Protein AF-A0A397APR7-F1 (afdb_monomer)

Sequence (1269 aa):
LCAHLLQVKLNDAHEVLSQTFARVLHTTTRVWPLVKPYLESTKSFFVQLASLSTSRQRRAATTAKLFLQVKPIECKVLWNWTPFFALCNSTDHVTQQNAKIAASILLHMDNSTRNAFLTPQAGTTHASSSTDSQHLALPASWSHVMSVAKSLPPTLCNVCGIVVPFKATSGAAGPTYPPLIETTSTTHALRSLAIALSVERAILVTGTDGCGKTALIRDLARRTGHTNLVELHLDDQMDSKTLVGSYVCTDIPGEFSWQPGALTQAVTEGRWVVIEDIDRASMDVLAALLPLLTTNELMVRGQAITASPGFQLLATSRKSMAAMPKGFPTSLWHHIHLTPLSMDEIQLVLVEGYPQLSAAVVSQMLETFRVVSQESSRGIRQSYGRQFSLRDMLKWCRRLQTLLGTIEAQHFLTQERRESIVREAWDVFCMGIRDPVQRVEAAVAVANLWQVPSEVVEHQLVNHRPVFTSHHKEVQVGRVHLSTMFTHQSATTGHQIPFVLTGHSLRLMEQLAATVATHEPTLLVGETGCGKTTLIQYLASALGQTLVVQNLNVQSDSADLLGGYKPVDMYQLARPLYMDFVALFGATFPSSSNAGFLQVIQKAFDAKSFKKMSQGMLKAVKMADATTKKQKTSTTTTTTAHQWTAFQSDLSRFIRQHQQVESSFAFAFVEGQLVQAMKAGHWILLDEINLASADTLERLSSVLEGEHSGLSLTEKGDVDLLKPHPNFRVFAAMNPPTDVGKKDLPPSLRNRFTQIYVDECVCPRDLTLIVNHQWKEIANAPIADTVEYSLRTLSRSLLMTKTMLQKGYSVQRALYESFSMGFATQLDASSRVLMVKSIRKTFAPNLKQKELDHPPPKPRKVDDEFELISSYWVPQGTLEPFDQAIADPVTNLKKFVLTPSVELNLRHVARSVVIGKYPLLLQGPTSAGKTSLILYVAARLGQKCVRINNHEHTDIQEYLGSYVSDKDGKLTFQEGRVLVQAVRLGWWIILDELNLAPSEVLEALNRLLDDNRELFIPETQTTIQPHPRFMLFATQNPPGLYGGRKVLSRAFRNRFIELQVDEVPPKELQQILQERSALPPSYCSLLITIMLDLQRIRAQSSVFAGKAGFITTRDLLRWAQRQPTTKQKVAEEGYFLLAERLRKDEDKLVVQQVLEKHCGATIDLVWGTPEHFAQVQTKLSATDGKGNSSGLSSISITSSLRRLFALVGRCLQHQEPVLLVGDTGAGKTTVCQLYSLLFDQSLHILNCHQHTETADFLGSLRPVRGKDA

Mean predicted aligned error: 16.81 Å

Solvent-accessible surface area (backbone atoms only — not comparable to full-atom values): 73214 Å² total; per-residue (Å²): 108,72,71,56,61,72,68,59,89,58,97,85,39,66,69,60,51,49,36,51,48,26,55,48,37,69,77,39,64,69,52,46,82,69,49,49,61,55,59,70,76,42,82,65,79,50,73,58,56,89,84,50,55,71,74,54,48,37,49,49,20,48,29,47,28,40,37,41,73,69,41,47,73,66,56,58,72,72,50,78,58,75,59,50,61,61,39,51,73,43,91,51,65,70,27,15,51,30,25,43,53,29,49,34,63,73,67,66,48,52,73,69,58,34,51,64,68,66,57,74,86,81,90,79,95,72,90,76,83,83,81,82,74,72,82,78,78,77,78,93,68,79,74,72,67,70,75,60,72,85,73,64,54,90,55,46,29,76,46,87,88,43,82,40,77,24,51,78,68,92,70,77,92,44,71,83,71,78,82,73,72,87,39,76,68,52,44,52,49,50,36,53,50,50,54,44,57,58,67,78,50,38,36,34,42,30,31,62,89,78,56,46,70,69,59,54,51,51,37,50,27,57,68,30,36,48,45,68,62,42,78,43,79,54,36,64,84,49,56,41,46,56,38,51,28,48,74,40,74,38,64,43,91,94,45,68,43,80,44,58,5,41,52,42,49,31,33,65,71,15,32,40,38,38,33,41,40,56,69,41,45,26,71,61,34,54,58,61,47,43,46,42,66,76,70,43,23,40,78,53,96,90,41,75,45,65,50,26,89,71,45,45,53,35,34,32,31,66,63,62,81,87,66,47,67,91,86,66,73,66,84,60,43,49,78,44,80,48,72,70,78,50,74,70,49,49,50,50,48,49,44,71,72,38,71,46,50,30,67,69,58,52,54,54,51,49,52,54,50,49,60,73,67,38,78,90,44,50,69,62,38,63,48,44,68,63,84,90,50,67,66,60,54,53,49,46,53,50,44,45,51,76,75,67,48,75,47,68,81,87,61,82,82,50,70,70,57,45,52,52,54,47,54,52,46,32,56,67,74,25,35,34,29,71,49,68,66,62,25,49,55,50,37,39,58,56,27,54,78,66,72,40,63,57,69,60,51,53,39,58,78,73,70,41,64,52,56,76,48,83,51,80,59,37,35,35,33,51,92,38,78,42,76,36,62,66,57,99,79,72,86,82,75,75,77,77,73,94,71,74,87,29,43,67,55,34,47,52,47,28,55,52,44,47,34,64,72,62,70,48,38,36,30,40,36,27,67,84,73,60,44,70,70,60,51,53,51,50,53,30,56,71,34,56,46,57,72,47,79,47,75,45,38,68,81,47,48,48,45,62,43,59,24,37,78,40,76,37,49,57,68,67,65,46,47,59,56,50,50,53,45,52,53,53,44,53,74,74,42,68,55,84,83,46,45,71,60,53,51,53,41,47,53,23,55,77,67,69,35,61,73,62,29,52,55,51,53,53,52,50,53,55,51,52,57,56,51,53,74,72,57,88,84,55,83,71,55,57,58,56,50,53,50,51,54,50,50,51,52,53,52,52,51,51,52,52,38,62,70,70,42,90,60,75,57,40,47,43,76,46,75,8,62,53,49,54,28,28,69,72,27,27,31,38,34,36,33,40,52,40,42,31,44,68,68,44,54,54,68,46,47,44,59,51,72,40,85,76,36,34,46,61,44,48,89,78,38,40,72,64,59,47,65,49,31,94,67,38,44,52,39,34,30,30,61,63,55,86,41,77,91,42,46,76,69,59,67,78,59,57,66,52,37,49,39,39,44,48,67,73,87,75,53,68,73,42,48,50,50,50,49,46,68,78,33,81,86,60,86,86,83,87,84,74,85,84,70,101,67,61,66,52,49,52,53,48,24,51,52,42,21,54,52,35,44,77,63,64,45,54,70,46,57,22,45,39,55,21,46,43,57,54,64,28,33,78,42,57,76,71,58,21,55,54,46,48,51,50,46,35,60,74,52,30,75,85,66,53,75,68,64,67,56,51,58,65,78,80,81,89,84,62,101,64,61,68,45,80,51,91,44,42,75,37,72,50,45,89,46,79,60,45,63,46,61,51,54,38,92,87,74,69,34,32,82,39,73,87,38,76,70,54,46,55,52,46,48,54,50,46,55,44,56,60,61,38,71,71,33,39,32,39,36,27,63,87,77,52,46,69,71,56,54,54,52,49,53,26,35,41,36,6,35,59,68,47,78,47,80,45,35,72,83,52,55,56,46,70,43,59,24,50,77,40,64,44,99,86,67,47,75,39,78,43,63,5,82,54,51,49,49,22,30,64,74,22,28,32,39,36,36,32,40,55,42,32,37,37,68,67,49,58,55,68,44,47,47,45,59,40,94,80,32,30,44,73,39,83,86,79,72,44,75,43,64,55,30,84,67,27,43,49,36,36,34,35,62,63,57,82,62,45,87,86,44,48,79,76,34,64,67,65,54,70,50,38,48,49,38,68,43,64,77,74,53,71,73,52,47,33,52,45,45,29,48,59,40,74,47,58,68,69,58,36,50,49,55,51,51,51,50,54,52,54,47,51,57,48,75,73,45,89,87,57,97,51,85,54,86,74,63,44,67,62,53,53,51,52,57,42,63,68,57,59,90,43,55,55,46,42,36,48,55,46,40,65,66,43,28,71,72,49,89,50,68,70,60,27,50,54,48,47,55,53,36,28,68,76,45,74,37,84,83,75,89,75,55,63,64,73,64,64,55,48,53,51,53,56,54,54,75,70,58,78,78,64,68,92,56,57,73,61,78,78,61,80,89,44,74,69,53,36,42,52,43,42,54,52,49,54,32,57,75,69,70,49,91,83,84,90,84,78,68,90,86,73,46,70,70,54,48,56,44,53,50,23,61,73,71,74,45,91,79,86,87,82,86,83,57,96,83,62,52,71,42,78,77,75,60,64,94,68,79,79,75,71,76,82,131

InterPro domains:
  IPR003593 AAA+ ATPase domain [SM00382] (199-338)
  IPR003593 AAA+ ATPase domain [SM00382] (518-762)
  IPR003593 AAA+ ATPase domain [SM00382] (916-1062)
  IPR011704 ATPase, dynein-related, AAA domain [PF07728] (203-317)
  IPR011704 ATPase, dynein-related, AAA domain [PF07728] (522-567)
  IPR011704 ATPase, dynein-related, AAA domain [PF07728] (666-753)
  IPR011704 ATPase, dynein-related, AAA domain [PF07728] (919-1056)
  IPR011704 ATPase, dynein-related, AAA domain [PF07728] (1217-1263)
  IPR017871 ABC transporter-like, conserved site [PS00211] (613-627)
  IPR025662 Sigma-54 interaction domain, ATP-binding site 1 [PS00675] (1218-1231)
  IPR027417 P-loop containing nucleoside triphosphate hydrolase [G3DSA:3.40.50.300] (185-349)
  IPR027417 P-loop containing nucleoside triphosphate hydrolase [G3DSA:3.40.50.300] (505-763)
  IPR027417 P-loop containing nucleoside triphosphate hydrolase [G3DSA:3.40.50.300] (903-1074)
  IPR027417 P-loop containing nucleoside triphosphate hydrolase [G3DSA:3.40.50.300] (1192-1269)
  IPR027417 P-loop containing nucleoside triphosphate hydrolase [SSF52540] (187-432)
  IPR027417 P-loop containing nucleoside triphosphate hydrolase [SSF52540] (509-805)
  IPR027417 P-loop containing nucleoside triphosphate hydrolase [SSF52540] (893-1147)
  IPR027417 P-loop containing nucleoside triphosphate hydrolase [SSF52540] (1201-1268)
  IPR040848 Midasin, AAA lid domain 7 [PF17867] (345-452)
  IPR040848 Midasin, AAA lid domain 7 [PF17867] (1068-1160)

Foldseek 3Di:
DLQVLVVDPDPPCPLVNLLVVLVVCLVPVLCVLVVVVVLQVDDDPLPPLVPDDPVSLLSVLNSLLSCCVRPVPSVLPSDDCPSLLVQCVDPDPSSNLSSLNSVCSNVVPDPVRSVVSNDDDDDDDDDDDPPPPDPPDDPPDPPPLVVVQPDGPCQWFDQLNAIAGADAPPDDDFFPDDAADDDPQLSVLSVLVRVVRSVQFAAEEEEAPQQCRVVSVCNSCNRRNQRLEFEAEAALPDALCLAQWDFDQPLAPPDTDTFGFLNNVCQQSQHEYEYEACLRHHPRNLVQCVCCLPPCWGQDPNDTHHGDPNYYHYYYHNDDPVSRDPPRPPVSHDYDYRYHDDLVRLLVRLCVVQVLDASVNSVLLSVLLVVLQDPVCVVQCVQLVFHDHSVLVVLLSLLCCLQVNGDDHPDDQDLVNLVVSLVSVLLQRQQSGQDVVSSLVSSLVSCVSSVHDSVSSCCLSPPDAADWDQDQAWTDQRSAIDGAPDDPPPPPPDPPDLDFRFSQLSSVLSSVRSCLSRQAAAEEEEAPPLCPVVSVVNSCVSRVFAEDEDEDALPDALCQAFWAWFWAFLLVLVVVLLVLLVVLCVVQDPCVVCVVLNVQLVVCSVVVVVVSNLVSSVVVLVVLVVVLVVDPDDPVSVVSPVSSVVSVVSSVSSVSNVVNCPFRTGIDTDGHPNLVCQVVLGEYEYEAVQNYDLRSCVQCLQVLQGQARFRAPSNVSGSDGHHGDNNYHHYYYHYPQPWPNGDDHDNSNVNSHRYGYRYHDPDPVSVVSVVCSLCVPDPDQDDDDDDDDGPLLVVQLSLQLVLVVVQPDDNLLSNLLSNLLSPLQPDDPVVSVVVSVVSCVRRPVPDDPVNNQDAGPDRPDDPFDWDDQRRATATAADADADQQQQQDPVPRFRNDHDDPLLSVVSVSVRSVLSSLQAAAEEEEAPPLCQVVSVVNVCNRRRAAEDEDEAALPDDLCLQANDFDQDPVRHTDTDGNPPNVVCQARLGEYEYEAPQRYDPSNLVQCPCCLDPVNWRQRPNNRDIGHGDSNHYYYYYHYDPPQDPNGHDDIPSSVSSHSYGYRYHDDLVRLLVNLCSHQVDDSVLSNLLSVLVVVLLVVVVVDPPDRHSQLQHDSVLSSVLSNLPQPALLSSLQSQLLSGLVVDPDVVVSVVSNVSSCVSSVDHNDPPQDDVVVVVLLLVLLVVDDQDDLSHPLVVDDDDPQNSNVLSSVVSCVVSVHDDDDDDDPPSCPVVSVSSVCSVVVHDDDDDDDDPPDDPCNVPNDDDDPPDDDD

Nearest PDB structures (foldseek):
  6or5-assembly1_A  TM=7.874E-01  e=8.584E-44  Schizosaccharomyces pombe
  6i26-assembly1_A  TM=6.709E-01  e=2.741E-45  Saccharomyces cerevisiae
  6hyp-assembly1_A  TM=6.550E-01  e=5.520E-44  Saccharomyces cerevisiae
  5jcs-assembly1_s  TM=6.528E-01  e=7.056E-41  Saccharomyces cerevisiae S288C
  6l1q-assembly1_C  TM=8.504E-01  e=4.687E-12  Acidithiobacillus ferrooxidans ATCC 23270

Radius of gyration: 41.72 Å; Cα contacts (8 Å, |Δi|>4): 1709; chains: 1; bounding box: 103×88×118 Å

Organism: Aphanomyces astaci (NCBI:txid112090)

Secondary structure (DSSP, 8-state):
-HHHHTT---TT-HHHHHHHHHHHHHH-GGGHHHHHHHHHHSPPGGGGGGGS-HHHHHHHHHHHHHHHHH-HHHHHHHS--GGGGGGGG-SSHHHHHHHHHHHHHHTT--HHHHHHHHPPSS--------------PPPS-TTSSGGGGGS--TTEEEETTEEEE----SSS----PPPPP--HHHHHHHHHHHHHHTTT--EEEEE-TTS-HHHHHHHHHHHHT----EEEE--TT--HHHHHEEEEEPSSTT-EEEEE-HHHHHHHHT-EEEEE-GGG--HHHHHHHHHHHHHSEEEETTEEEEPPTT-EEEEEESS-GGGSPTT--GGGSEEEEEPPPPHHHHHHHHHHH-TTS-HHHHHHHHHHHHHHHSGGGHHHHHHHTS---HHHHHHHHHHHHHHH----TTS---HHHHHHHHHHHHHHHTTT-SSHHHHHHHHHHHHHHTT--HHHHHIIIII----EEE-SSEEEETTEEEE----TT-TT----------HHHHHHHHHHHHHHHTT--EEEEE-TTSSHHHHHHHHHHHHTPPEEEEE--TT--HHHHTEEEEEEEHHHHHHHHHHHHHHHHHHHS-TTTSHHHHHHHHHHHHTT-HHHHHHHHHHHHHHHHHHHTT--S-HHHHHHHHHHHHHHHHHHHHHHHHHH-SSSEEEEEEEPHHHHHHHHT-EEEEETGGGS-HHHHHGGGTTTS-TTPPEE-GGGT--SEEPPPTT-EEEEEE--TTSTTPPPPPHHHHTTSEEEEE-----HHHHHHHHHHHTTT-------------HHHHHHHHHHHHHHHHTT--HHHHHHHHHHHHHTTTS-HHHHHHHHHHHHHHH-TT--HHHHHSPPPPP-S-SS-EEEETTEEEE--SSPP--TTSBPTTT--BSS---HHHHHHHHHHHHHHHH-SS-EEEE--TTSSHHHHHHHHHHHTT--EEEEE--TT--HHHHHEEEEE-TTS-EEEEE-TTHHHHHHHT-EEEEETGGGS-HHHHHHTHHHHSTT--EEETTTTEEEPPPTT-EEEEEE--SSSSTTPPPPPHHHHTTSEEEE-PPPPHHHHHHHHHHHH---HHHHHHHHHHHHHHHHHHHH-TTSSSS-SS--HHHHHHHHHT---SHHHHHHHHHHHHGGG-SSHHHHHHHHHHHHHHH--------S-HHHHHHHHHHHTT--S-STTTTGGG----HHHHHHHHHHHHHHHTTPPP---S-TTSSHHHHHHHHHHHTT---------TT--HHHHH-----------

Structure (mmCIF, N/CA/C/O backbone):
data_AF-A0A397APR7-F1
#
_entry.id   AF-A0A397APR7-F1
#
loop_
_atom_site.group_PDB
_atom_site.id
_atom_site.type_symbol
_atom_site.label_atom_id
_atom_site.label_alt_id
_atom_site.label_comp_id
_atom_site.label_asym_id
_atom_site.label_entity_id
_atom_site.label_seq_id
_atom_site.pdbx_PDB_ins_code
_atom_site.Cartn_x
_atom_site.Cartn_y
_atom_site.Cartn_z
_atom_site.occupancy
_atom_site.B_iso_or_equiv
_atom_site.auth_seq_id
_atom_site.auth_comp_id
_atom_site.auth_asym_id
_atom_site.auth_atom_id
_atom_site.pdbx_PDB_model_num
ATOM 1 N N . LEU A 1 1 ? -32.323 13.764 48.751 1.00 50.16 1 LEU A N 1
ATOM 2 C CA . LEU A 1 1 ? -33.576 14.420 49.199 1.00 50.16 1 LEU A CA 1
ATOM 3 C C . LEU A 1 1 ? -34.657 14.411 48.110 1.00 50.16 1 LEU A C 1
ATOM 5 O O . LEU A 1 1 ? -35.641 13.714 48.297 1.00 50.16 1 LEU A O 1
ATOM 9 N N . CYS A 1 2 ? -34.466 15.047 46.944 1.00 53.31 2 CYS A N 1
ATOM 10 C CA . CYS A 1 2 ? -35.450 15.018 45.836 1.00 53.31 2 CYS A CA 1
ATOM 11 C C . CYS A 1 2 ? -35.793 13.604 45.331 1.00 53.31 2 CYS A C 1
ATOM 13 O O . CYS A 1 2 ? -36.955 13.293 45.112 1.00 53.31 2 CYS A O 1
ATOM 15 N N . ALA A 1 3 ? -34.794 12.723 45.242 1.00 52.22 3 ALA A N 1
ATOM 16 C CA . ALA A 1 3 ? -34.976 11.307 44.917 1.00 52.22 3 ALA A CA 1
ATOM 17 C C . ALA A 1 3 ? -35.900 10.555 45.897 1.00 52.22 3 ALA A C 1
ATOM 19 O O . ALA A 1 3 ? -36.645 9.673 45.490 1.00 52.22 3 ALA A O 1
ATOM 20 N N . HIS A 1 4 ? -35.865 10.925 47.181 1.00 56.72 4 HIS A N 1
ATOM 21 C CA . HIS A 1 4 ? -36.716 10.340 48.217 1.00 56.72 4 HIS A CA 1
ATOM 22 C C . HIS A 1 4 ? -38.142 10.901 48.135 1.00 56.72 4 HIS A C 1
ATOM 24 O O . HIS A 1 4 ? -39.101 10.148 48.237 1.00 56.72 4 HIS A O 1
ATOM 30 N N . LEU A 1 5 ? -38.285 12.203 47.841 1.00 56.94 5 LEU A N 1
ATOM 31 C CA . LEU A 1 5 ? -39.583 12.849 47.597 1.00 56.94 5 LEU A CA 1
ATOM 32 C C . LEU A 1 5 ? -40.344 12.221 46.414 1.00 56.94 5 LEU A C 1
ATOM 34 O O . LEU A 1 5 ? -41.563 12.114 46.478 1.00 56.94 5 LEU A O 1
ATOM 38 N N . LEU A 1 6 ? -39.641 11.751 45.375 1.00 55.78 6 LEU A N 1
ATOM 39 C CA . LEU A 1 6 ? -40.236 11.048 44.225 1.00 55.78 6 LEU A CA 1
ATOM 40 C C . LEU A 1 6 ? -40.785 9.647 44.561 1.00 55.78 6 LEU A C 1
ATOM 42 O O . LEU A 1 6 ? -41.605 9.126 43.810 1.00 55.78 6 LEU A O 1
ATOM 46 N N . GLN A 1 7 ? -40.350 9.026 45.664 1.00 53.09 7 GLN A N 1
ATOM 47 C CA . GLN A 1 7 ? -40.799 7.689 46.083 1.00 53.09 7 GLN A CA 1
ATOM 48 C C . GLN A 1 7 ? -42.040 7.723 46.991 1.00 53.09 7 GLN A C 1
ATOM 50 O O . GLN A 1 7 ? -42.678 6.688 47.198 1.00 53.09 7 GLN A O 1
ATOM 55 N N . VAL A 1 8 ? -42.406 8.887 47.539 1.00 55.66 8 VAL A N 1
ATOM 56 C CA . VAL A 1 8 ? -43.542 9.006 48.462 1.00 55.66 8 VAL A CA 1
ATOM 57 C C . VAL A 1 8 ? -44.854 9.050 47.668 1.00 55.66 8 VAL A C 1
ATOM 59 O O . VAL A 1 8 ? -45.137 10.021 46.968 1.00 55.66 8 VAL A O 1
ATOM 62 N N . LYS A 1 9 ? -45.693 8.012 47.791 1.00 47.56 9 LYS A N 1
ATOM 63 C CA . LYS A 1 9 ? -47.070 8.028 47.268 1.00 47.56 9 LYS A CA 1
ATOM 64 C C . LYS A 1 9 ? -47.924 8.970 48.121 1.00 47.56 9 LYS A C 1
ATOM 66 O O . LYS A 1 9 ? -48.388 8.589 49.190 1.00 47.56 9 LYS A O 1
ATOM 71 N N . LEU A 1 10 ? -48.118 10.203 47.661 1.00 54.47 10 LEU A N 1
ATOM 72 C CA . LEU A 1 10 ? -48.997 11.178 48.308 1.00 54.47 10 LEU A CA 1
ATOM 73 C C . LEU A 1 10 ? -50.273 11.342 47.480 1.00 54.47 10 LEU A C 1
ATOM 75 O O . LEU A 1 10 ? -50.231 11.899 46.386 1.00 54.47 10 LEU A O 1
ATOM 79 N N . ASN A 1 11 ? -51.407 10.890 48.016 1.00 47.78 11 ASN A N 1
ATOM 80 C CA . ASN A 1 11 ? -52.688 10.849 47.296 1.00 47.78 11 ASN A CA 1
ATOM 81 C C . ASN A 1 11 ? -53.342 12.229 47.053 1.00 47.78 11 ASN A C 1
ATOM 83 O O . ASN A 1 11 ? -54.338 12.289 46.347 1.00 47.78 11 ASN A O 1
ATOM 87 N N . ASP A 1 12 ? -52.777 13.331 47.565 1.00 51.47 12 ASP A N 1
ATOM 88 C CA . ASP A 1 12 ? -53.325 14.695 47.402 1.00 51.47 12 ASP A CA 1
ATOM 89 C C . ASP A 1 12 ? -52.244 15.804 47.322 1.00 51.47 12 ASP A C 1
ATOM 91 O O . ASP A 1 12 ? -52.528 16.993 47.476 1.00 51.47 12 ASP A O 1
ATOM 95 N N . ALA A 1 13 ? -50.972 15.442 47.095 1.00 60.38 13 ALA A N 1
ATOM 96 C CA . ALA A 1 13 ? -49.838 16.373 47.215 1.00 60.38 13 ALA A CA 1
ATOM 97 C C . ALA A 1 13 ? -49.069 16.641 45.911 1.00 60.38 13 ALA A C 1
ATOM 99 O O . ALA A 1 13 ? -47.979 17.206 45.975 1.00 60.38 13 ALA A O 1
ATOM 100 N N . HIS A 1 14 ? -49.609 16.282 44.738 1.00 68.50 14 HIS A N 1
ATOM 101 C CA . HIS A 1 14 ? -48.954 16.553 43.444 1.00 68.50 14 HIS A CA 1
ATOM 102 C C . HIS A 1 14 ? -48.645 18.049 43.252 1.00 68.50 14 HIS A C 1
ATOM 104 O O . HIS A 1 14 ? -47.532 18.407 42.870 1.00 68.50 14 HIS A O 1
ATOM 110 N N . GLU A 1 15 ? -49.575 18.933 43.634 1.00 69.00 15 GLU A N 1
ATOM 111 C CA . GLU A 1 15 ? -49.386 20.393 43.594 1.00 69.00 15 GLU A CA 1
ATOM 112 C C . GLU A 1 15 ? -48.273 20.866 44.544 1.00 69.00 15 GLU A C 1
ATOM 114 O O . GLU A 1 15 ? -47.450 21.704 44.182 1.00 69.00 15 GLU A O 1
ATOM 119 N N . VAL A 1 16 ? -48.231 20.319 45.765 1.00 70.88 16 VAL A N 1
ATOM 120 C CA . VAL A 1 16 ? -47.239 20.687 46.790 1.00 70.88 16 VAL A CA 1
ATOM 121 C C . VAL A 1 16 ? -45.854 20.198 46.387 1.00 70.88 16 VAL A C 1
ATOM 123 O O . VAL A 1 16 ? -44.883 20.940 46.489 1.00 70.88 16 VAL A O 1
ATOM 126 N N . LEU A 1 17 ? -45.765 18.972 45.877 1.00 74.19 17 LEU A N 1
ATOM 127 C CA . LEU A 1 17 ? -44.532 18.391 45.368 1.00 74.19 17 LEU A CA 1
ATOM 128 C C . LEU A 1 17 ? -44.015 19.185 44.159 1.00 74.19 17 LEU A C 1
ATOM 130 O O . LEU A 1 17 ? -42.839 19.538 44.120 1.00 74.19 17 LEU A O 1
ATOM 134 N N . SER A 1 18 ? -44.903 19.551 43.229 1.00 75.38 18 SER A N 1
ATOM 135 C CA . SER A 1 18 ? -44.583 20.395 42.070 1.00 75.38 18 SER A CA 1
ATOM 136 C C . SER A 1 18 ? -44.110 21.789 42.488 1.00 75.38 18 SER A C 1
ATOM 138 O O . SER A 1 18 ? -43.132 22.293 41.942 1.00 75.38 18 SER A O 1
ATOM 140 N N . GLN A 1 19 ? -44.736 22.399 43.499 1.00 76.38 19 GLN A N 1
ATOM 141 C CA . GLN A 1 19 ? -44.311 23.687 44.051 1.00 76.38 19 GLN A CA 1
ATOM 142 C C . GLN A 1 19 ? -42.942 23.593 44.741 1.00 76.38 19 GLN A C 1
ATOM 144 O O . GLN A 1 19 ? -42.093 24.469 44.559 1.00 76.38 19 GLN A O 1
ATOM 149 N N . THR A 1 20 ? -42.708 22.536 45.521 1.00 77.44 20 THR A N 1
ATOM 150 C CA . THR A 1 20 ? -41.411 22.283 46.158 1.00 77.44 20 THR A CA 1
ATOM 151 C C . THR A 1 20 ? -40.333 22.057 45.104 1.00 77.44 20 THR A C 1
ATOM 153 O O . THR A 1 20 ? -39.261 22.647 45.212 1.00 77.44 20 THR A O 1
ATOM 156 N N . PHE A 1 21 ? -40.618 21.302 44.040 1.00 77.19 21 PHE A N 1
ATOM 157 C CA . PHE A 1 21 ? -39.699 21.170 42.915 1.00 77.19 21 PHE A CA 1
ATOM 158 C C . PHE A 1 21 ? -39.441 22.502 42.219 1.00 77.19 21 PHE A C 1
ATOM 160 O O . PHE A 1 21 ? -38.282 22.817 41.984 1.00 77.19 21 PHE A O 1
ATOM 167 N N . ALA A 1 22 ? -40.459 23.327 41.970 1.00 76.31 22 ALA A N 1
ATOM 168 C CA . ALA A 1 22 ? -40.275 24.647 41.367 1.00 76.31 22 ALA A CA 1
ATOM 169 C C . ALA A 1 22 ? -39.364 25.556 42.216 1.00 76.31 22 ALA A C 1
ATOM 171 O O . ALA A 1 22 ? -38.490 26.236 41.683 1.00 76.31 22 ALA A O 1
ATOM 172 N N . ARG A 1 23 ? -39.505 25.523 43.549 1.00 78.94 23 ARG A N 1
ATOM 173 C CA . ARG A 1 23 ? -38.624 26.257 44.478 1.00 78.94 23 ARG A CA 1
ATOM 174 C C . ARG A 1 23 ? -37.198 25.708 44.493 1.00 78.94 23 ARG A C 1
ATOM 176 O O . ARG A 1 23 ? -36.250 26.484 44.475 1.00 78.94 23 ARG A O 1
ATOM 183 N N . VAL A 1 24 ? -37.041 24.386 44.499 1.00 75.25 24 VAL A N 1
ATOM 184 C CA . VAL A 1 24 ? -35.724 23.729 44.451 1.00 75.25 24 VAL A CA 1
ATOM 185 C C . VAL A 1 24 ? -35.029 23.966 43.111 1.00 75.25 24 VAL A C 1
ATOM 187 O O . VAL A 1 24 ? -33.814 24.110 43.070 1.00 75.25 24 VAL A O 1
ATOM 190 N N . LEU A 1 25 ? -35.777 24.046 42.013 1.00 74.00 25 LEU A N 1
ATOM 191 C CA . LEU A 1 25 ? -35.240 24.362 40.691 1.00 74.00 25 LEU A CA 1
ATOM 192 C C . LEU A 1 25 ? -34.801 25.819 40.581 1.00 74.00 25 LEU A C 1
ATOM 194 O O . LEU A 1 25 ? -33.815 26.104 39.907 1.00 74.00 25 LEU A O 1
ATOM 198 N N . HIS A 1 26 ? -35.488 26.719 41.285 1.00 72.81 26 HIS A N 1
ATOM 199 C CA . HIS A 1 26 ? -35.095 28.121 41.395 1.00 72.81 26 HIS A CA 1
ATOM 200 C C . HIS A 1 26 ? -33.777 28.303 42.170 1.00 72.81 26 HIS A C 1
ATOM 202 O O . HIS A 1 26 ? -33.048 29.257 41.916 1.00 72.81 26 HIS A O 1
ATOM 208 N N . THR A 1 27 ? -33.440 27.398 43.098 1.00 72.38 27 THR A N 1
ATOM 209 C CA . THR A 1 27 ? -32.148 27.419 43.811 1.00 72.38 27 THR A CA 1
ATOM 210 C C . THR A 1 27 ? -31.076 26.568 43.131 1.00 72.38 27 THR A C 1
ATOM 212 O O . THR A 1 27 ? -29.901 26.927 43.136 1.00 72.38 27 THR A O 1
ATOM 215 N N . THR A 1 28 ? -31.462 25.440 42.534 1.00 67.56 28 THR A N 1
ATOM 216 C CA . THR A 1 28 ? -30.567 24.470 41.898 1.00 67.56 28 THR A CA 1
ATOM 217 C C . THR A 1 28 ? -31.215 23.849 40.661 1.00 67.56 28 THR A C 1
ATOM 219 O O . THR A 1 28 ? -32.023 22.924 40.739 1.00 67.56 28 THR A O 1
ATOM 222 N N . THR A 1 29 ? -30.789 24.289 39.480 1.00 66.62 29 THR A N 1
ATOM 223 C CA . THR A 1 29 ? -31.278 23.764 38.191 1.00 66.62 29 THR A CA 1
ATOM 224 C C . THR A 1 29 ? -30.905 22.296 37.944 1.00 66.62 29 THR A C 1
ATOM 226 O O . THR A 1 29 ? -31.555 21.622 37.152 1.00 66.62 29 THR A O 1
ATOM 229 N N . ARG A 1 30 ? -29.918 21.762 38.680 1.00 62.97 30 ARG A N 1
ATOM 230 C CA . ARG A 1 30 ? -29.396 20.383 38.568 1.00 62.97 30 ARG A CA 1
ATOM 231 C C . ARG A 1 30 ? -30.421 19.277 38.839 1.00 62.97 30 ARG A C 1
ATOM 233 O O . ARG A 1 30 ? -30.182 18.125 38.503 1.00 62.97 30 ARG A O 1
ATOM 240 N N . VAL A 1 31 ? -31.547 19.596 39.479 1.00 67.75 31 VAL A N 1
ATOM 241 C CA . VAL A 1 31 ? -32.602 18.617 39.800 1.00 67.75 31 VAL A CA 1
ATOM 242 C C . VAL A 1 31 ? -33.573 18.432 38.622 1.00 67.75 31 VAL A C 1
ATOM 244 O O . VAL A 1 31 ? -34.379 17.506 38.629 1.00 67.75 31 VAL A O 1
ATOM 247 N N . TRP A 1 32 ? -33.488 19.269 37.582 1.00 69.19 32 TRP A N 1
ATOM 248 C CA . TRP A 1 32 ? -34.395 19.241 36.432 1.00 69.19 32 TRP A CA 1
ATOM 249 C C . TRP A 1 32 ? -34.538 17.865 35.761 1.00 69.19 32 TRP A C 1
ATOM 251 O O . TRP A 1 32 ? -35.681 17.442 35.576 1.00 69.19 32 TRP A O 1
ATOM 261 N N . PRO A 1 33 ? -33.459 17.094 35.515 1.00 60.25 33 PRO A N 1
ATOM 262 C CA . PRO A 1 33 ? -33.567 15.774 34.884 1.00 60.25 33 PRO A CA 1
ATOM 263 C C . PRO A 1 33 ? -34.361 14.756 35.713 1.00 60.25 33 PRO A C 1
ATOM 265 O O . PRO A 1 33 ? -34.887 13.790 35.173 1.00 60.25 33 PRO A O 1
ATOM 268 N N . LEU A 1 34 ? -34.469 14.969 37.030 1.00 62.91 34 LEU A N 1
ATOM 269 C CA . LEU A 1 34 ? -35.258 14.127 37.934 1.00 62.91 34 LEU A CA 1
ATOM 270 C C . LEU A 1 34 ? -36.719 14.559 38.008 1.00 62.91 34 LEU A C 1
ATOM 272 O O . LEU A 1 34 ? -37.605 13.728 38.190 1.00 62.91 34 LEU A O 1
ATOM 276 N N . VAL A 1 35 ? -36.964 15.863 37.893 1.00 70.12 35 VAL A N 1
ATOM 277 C CA . VAL A 1 35 ? -38.302 16.451 37.989 1.00 70.12 35 VAL A CA 1
ATOM 278 C C . VAL A 1 35 ? -39.054 16.308 36.668 1.00 70.12 35 VAL A C 1
ATOM 280 O O . VAL A 1 35 ? -40.247 16.020 36.675 1.00 70.12 35 VAL A O 1
ATOM 283 N N . LYS A 1 36 ? -38.370 16.458 35.531 1.00 70.88 36 LYS A N 1
ATOM 284 C CA . LYS A 1 36 ? -38.980 16.439 34.197 1.00 70.88 36 LYS A CA 1
ATOM 285 C C . LYS A 1 36 ? -39.773 15.150 33.894 1.00 70.88 36 LYS A C 1
ATOM 287 O O . LYS A 1 36 ? -40.960 15.282 33.603 1.00 70.88 36 LYS A O 1
ATOM 292 N N . PRO A 1 37 ? -39.236 13.925 34.076 1.00 65.94 37 PRO A N 1
ATOM 293 C CA . PRO A 1 37 ? -39.993 12.691 33.823 1.00 65.94 37 PRO A CA 1
ATOM 294 C C . PRO A 1 37 ? -41.218 12.536 34.736 1.00 65.94 37 PRO A C 1
ATOM 296 O O . PRO A 1 37 ? -42.246 11.974 34.352 1.00 65.94 37 PRO A O 1
ATOM 299 N N . TYR A 1 38 ? -41.133 13.053 35.965 1.00 72.81 38 TYR A N 1
ATOM 300 C CA . TYR A 1 38 ? -42.269 13.086 36.881 1.00 72.81 38 TYR A CA 1
ATOM 301 C C . TYR A 1 38 ? -43.378 14.013 36.361 1.00 72.81 38 TYR A C 1
ATOM 303 O O . TYR A 1 38 ? -44.549 13.639 36.373 1.00 72.81 38 TYR A O 1
ATOM 311 N N . LEU A 1 39 ? -43.026 15.198 35.853 1.00 72.75 39 LEU A N 1
ATOM 312 C CA . LEU A 1 39 ? -43.989 16.145 35.280 1.00 72.75 39 LEU A CA 1
ATOM 313 C C . LEU A 1 39 ? -44.596 15.663 33.950 1.00 72.75 39 LEU A C 1
ATOM 315 O O . LEU A 1 39 ? -45.734 16.017 33.660 1.00 72.75 39 LEU A O 1
ATOM 319 N N . GLU A 1 40 ? -43.870 14.852 33.175 1.00 70.62 40 GLU A N 1
ATOM 320 C CA . GLU A 1 40 ? -44.352 14.235 31.926 1.00 70.62 40 GLU A CA 1
ATOM 321 C C . GLU A 1 40 ? -45.299 13.047 32.179 1.00 70.62 40 GLU A C 1
ATOM 323 O O . GLU A 1 40 ? -46.289 12.872 31.472 1.00 70.62 40 GLU A O 1
ATOM 328 N N . SER A 1 41 ? -45.021 12.230 33.202 1.00 66.88 41 SER A N 1
ATOM 329 C CA . SER A 1 41 ? -45.827 11.040 33.534 1.00 66.88 41 SER A CA 1
ATOM 330 C C . SER A 1 41 ? -47.118 11.352 34.296 1.00 66.88 41 SER A C 1
ATOM 332 O O . SER A 1 41 ? -48.027 10.520 34.358 1.00 66.88 41 SER A O 1
ATOM 334 N N . THR A 1 42 ? -47.222 12.540 34.890 1.00 66.06 42 THR A N 1
ATOM 335 C CA . THR A 1 42 ? -48.368 12.940 35.709 1.00 66.06 42 THR A CA 1
ATOM 336 C C . THR A 1 42 ? -49.330 13.834 34.927 1.00 66.06 42 THR A C 1
ATOM 338 O O . THR A 1 42 ? -48.921 14.717 34.177 1.00 66.06 42 THR A O 1
ATOM 341 N N . LYS A 1 43 ? -50.647 13.626 35.092 1.00 62.94 43 LYS A N 1
ATOM 342 C CA . LYS A 1 43 ? -51.652 14.502 34.467 1.00 62.94 43 LYS A CA 1
ATOM 343 C C . LYS A 1 43 ? -51.464 15.931 34.979 1.00 62.94 43 LYS A C 1
ATOM 345 O O . LYS A 1 43 ? -51.385 16.148 36.185 1.00 62.94 43 LYS A O 1
ATOM 350 N N . SER A 1 44 ? -51.424 16.893 34.058 1.00 64.62 44 SER A N 1
ATOM 351 C CA . SER A 1 44 ? -51.258 18.310 34.386 1.00 64.62 44 SER A CA 1
ATOM 352 C C . SER A 1 44 ? -52.329 18.774 35.377 1.00 64.62 44 SER A C 1
ATOM 354 O O . SER A 1 44 ? -53.525 18.740 35.078 1.00 64.62 44 SER A O 1
ATOM 356 N N . PHE A 1 45 ? -51.900 19.254 36.547 1.00 70.69 45 PHE A N 1
ATOM 357 C CA . PHE A 1 45 ? -52.806 19.802 37.560 1.00 70.69 45 PHE A CA 1
ATOM 358 C C . PHE A 1 45 ? -53.437 21.143 37.128 1.00 70.69 45 PHE A C 1
ATOM 360 O O . PHE A 1 45 ? -54.365 21.628 37.771 1.00 70.69 45 PHE A O 1
ATOM 367 N N . PHE A 1 46 ? -53.001 21.721 35.998 1.00 71.19 46 PHE A N 1
ATOM 368 C CA . PHE A 1 46 ? -53.579 22.934 35.410 1.00 71.19 46 PHE A CA 1
ATOM 369 C C . PHE A 1 46 ? -54.890 22.690 34.634 1.00 71.19 46 PHE A C 1
ATOM 371 O O . PHE A 1 46 ? -55.561 23.649 34.267 1.00 71.19 46 PHE A O 1
ATOM 378 N N . VAL A 1 47 ? -55.297 21.438 34.389 1.00 67.94 47 VAL A N 1
ATOM 379 C CA . VAL A 1 47 ? -56.488 21.121 33.567 1.00 67.94 47 VAL A CA 1
ATOM 380 C C . VAL A 1 47 ? -57.815 21.349 34.315 1.00 67.94 47 VAL A C 1
ATOM 382 O O . VAL A 1 47 ? -58.828 21.628 33.681 1.00 67.94 47 VAL A O 1
ATOM 385 N N . GLN A 1 48 ? -57.827 21.295 35.654 1.00 66.62 48 GLN A N 1
ATOM 386 C CA . GLN A 1 48 ? -59.040 21.416 36.488 1.00 66.62 48 GLN A CA 1
ATOM 387 C C . GLN A 1 48 ? -59.066 22.691 37.357 1.00 66.62 48 GLN A C 1
ATOM 389 O O . GLN A 1 48 ? -59.586 22.688 38.466 1.00 66.62 48 GLN A O 1
ATOM 394 N N . LEU A 1 49 ? -58.518 23.812 36.875 1.00 68.06 49 LEU A N 1
ATOM 395 C CA . LEU A 1 49 ? -58.356 25.038 37.679 1.00 68.06 49 LEU A CA 1
ATOM 396 C C . LEU A 1 49 ? -59.670 25.688 38.163 1.00 68.06 49 LEU A C 1
ATOM 398 O O . LEU A 1 49 ? -59.676 26.343 39.208 1.00 68.06 49 LEU A O 1
ATOM 402 N N . ALA A 1 50 ? -60.776 25.502 37.435 1.00 62.34 50 ALA A N 1
ATOM 403 C CA . ALA A 1 50 ? -62.071 26.117 37.747 1.00 62.34 50 ALA A CA 1
ATOM 404 C C . ALA A 1 50 ? -62.784 25.490 38.963 1.00 62.34 50 ALA A C 1
ATOM 406 O O . ALA A 1 50 ? -63.589 26.157 39.603 1.00 62.34 50 ALA A O 1
ATOM 407 N N . SER A 1 51 ? -62.474 24.235 39.306 1.00 64.25 51 SER A N 1
ATOM 408 C CA . SER A 1 51 ? -63.068 23.513 40.444 1.00 64.25 51 SER A CA 1
ATOM 409 C C . SER A 1 51 ? -62.227 23.581 41.727 1.00 64.25 51 SER A C 1
ATOM 411 O O . SER A 1 51 ? -62.566 22.940 42.719 1.00 64.25 51 SER A O 1
ATOM 413 N N . LEU A 1 52 ? -61.104 24.307 41.715 1.00 69.56 52 LEU A N 1
ATOM 414 C CA . LEU A 1 52 ? -60.151 24.366 42.828 1.00 69.56 52 LEU A CA 1
ATOM 415 C C . LEU A 1 52 ? -60.416 25.556 43.760 1.00 69.56 52 LEU A C 1
ATOM 417 O O . LEU A 1 52 ? -60.863 26.619 43.337 1.00 69.56 52 LEU A O 1
ATOM 421 N N . SER A 1 53 ? -60.072 25.396 45.040 1.00 75.00 53 SER A N 1
ATOM 422 C CA . SER A 1 53 ? -60.130 26.480 46.026 1.00 75.00 53 SER A CA 1
ATOM 423 C C . SER A 1 53 ? -59.124 27.598 45.716 1.00 75.00 53 SER A C 1
ATOM 425 O O . SER A 1 53 ? -58.070 27.370 45.115 1.00 75.00 53 SER A O 1
ATOM 427 N N . THR A 1 54 ? -59.402 28.815 46.189 1.00 72.88 54 THR A N 1
ATOM 428 C CA . THR A 1 54 ? -58.547 30.005 45.991 1.00 72.88 54 THR A CA 1
ATOM 429 C C . THR A 1 54 ? -57.098 29.794 46.456 1.00 72.88 54 THR A C 1
ATOM 431 O O . THR A 1 54 ? -56.157 30.256 45.811 1.00 72.88 54 THR A O 1
ATOM 434 N N . SER A 1 55 ? -56.875 29.018 47.524 1.00 73.88 55 SER A N 1
ATOM 435 C CA . SER A 1 55 ? -55.528 28.677 48.013 1.00 73.88 55 SER A CA 1
ATOM 436 C C . SER A 1 55 ? -54.760 27.713 47.097 1.00 73.88 55 SER A C 1
ATOM 438 O O . SER A 1 55 ? -53.525 27.738 47.072 1.00 73.88 55 SER A O 1
ATOM 440 N N . ARG A 1 56 ? -55.458 26.860 46.336 1.00 75.12 56 ARG A N 1
ATOM 441 C CA . ARG A 1 56 ? -54.860 25.986 45.313 1.00 75.12 56 ARG A CA 1
ATOM 442 C C . ARG A 1 56 ? -54.602 26.752 44.015 1.00 75.12 56 ARG A C 1
ATOM 444 O O . ARG A 1 56 ? -53.517 26.629 43.458 1.00 75.12 56 ARG A O 1
ATOM 451 N N . GLN A 1 57 ? -55.499 27.654 43.613 1.00 76.94 57 GLN A N 1
ATOM 452 C CA . GLN A 1 57 ? -55.276 28.558 42.472 1.00 76.94 57 GLN A CA 1
ATOM 453 C C . GLN A 1 57 ? -54.043 29.458 42.671 1.00 76.94 57 GLN A C 1
ATOM 455 O O . GLN A 1 57 ? -53.207 29.571 41.771 1.00 76.94 57 GLN A O 1
ATOM 460 N N . ARG A 1 58 ? -53.848 30.009 43.880 1.00 79.88 58 ARG A N 1
ATOM 461 C CA . ARG A 1 58 ? -52.637 30.776 44.229 1.00 79.88 58 ARG A CA 1
ATOM 462 C C . ARG A 1 58 ? -51.365 29.921 44.156 1.00 79.88 58 ARG A C 1
ATOM 464 O O . ARG A 1 58 ? -50.327 30.382 43.669 1.00 79.88 58 ARG A O 1
ATOM 471 N N . ARG A 1 59 ? -51.423 28.664 44.613 1.00 78.06 59 ARG A N 1
ATOM 472 C CA . ARG A 1 59 ? -50.306 27.708 44.494 1.00 78.06 59 ARG A CA 1
ATOM 473 C C . ARG A 1 59 ? -50.007 27.352 43.042 1.00 78.06 59 ARG A C 1
ATOM 475 O O . ARG A 1 59 ? -48.839 27.336 42.666 1.00 78.06 59 ARG A O 1
ATOM 482 N N . ALA A 1 60 ? -51.024 27.164 42.209 1.00 78.69 60 ALA A N 1
ATOM 483 C CA . ALA A 1 60 ? -50.846 26.906 40.786 1.00 78.69 60 ALA A CA 1
ATOM 484 C C . ALA A 1 60 ? -50.195 28.096 40.061 1.00 78.69 60 ALA A C 1
ATOM 486 O O . ALA A 1 60 ? -49.203 27.911 39.357 1.00 78.69 60 ALA A O 1
ATOM 487 N N . ALA A 1 61 ? -50.668 29.325 40.297 1.00 79.88 61 ALA A N 1
ATOM 488 C CA . ALA A 1 61 ? -50.097 30.535 39.698 1.00 79.88 61 ALA A CA 1
ATOM 489 C C . ALA A 1 61 ? -48.641 30.789 40.133 1.00 79.88 61 ALA A C 1
ATOM 491 O O . ALA A 1 61 ? -47.793 31.137 39.311 1.00 79.88 61 ALA A O 1
ATOM 492 N N . THR A 1 62 ? -48.321 30.579 41.415 1.00 83.12 62 THR A N 1
ATOM 493 C CA . THR A 1 62 ? -46.940 30.710 41.918 1.00 83.12 62 THR A CA 1
ATOM 494 C C . THR A 1 62 ? -46.017 29.619 41.376 1.00 83.12 62 THR A C 1
ATOM 496 O O . THR A 1 62 ? -44.890 29.915 40.989 1.00 83.12 62 THR A O 1
ATOM 499 N N . THR A 1 63 ? -46.496 28.378 41.292 1.00 83.00 63 THR A N 1
ATOM 500 C CA . THR A 1 63 ? -45.738 27.247 40.739 1.00 83.00 63 THR A CA 1
ATOM 501 C C . THR A 1 63 ? -45.452 27.447 39.248 1.00 83.00 63 THR A C 1
ATOM 503 O O . THR A 1 63 ? -44.310 27.291 38.824 1.00 83.00 63 THR A O 1
ATOM 506 N N . ALA A 1 64 ? -46.443 27.889 38.466 1.00 81.75 64 ALA A N 1
ATOM 507 C CA . ALA A 1 64 ? -46.281 28.210 37.047 1.00 81.75 64 ALA A CA 1
ATOM 508 C C . ALA A 1 64 ? -45.265 29.335 36.806 1.00 81.75 64 ALA A C 1
ATOM 510 O O . ALA A 1 64 ? -44.388 29.198 35.955 1.00 81.75 64 ALA A O 1
ATOM 511 N N . LYS A 1 65 ? -45.343 30.422 37.587 1.00 85.62 65 LYS A N 1
ATOM 512 C CA . LYS A 1 65 ? -44.368 31.520 37.529 1.00 85.62 65 LYS A CA 1
ATOM 513 C C . LYS A 1 65 ? -42.945 31.015 37.773 1.00 85.62 65 LYS A C 1
ATOM 515 O O . LYS A 1 65 ? -42.061 31.325 36.984 1.00 85.62 65 LYS A O 1
ATOM 520 N N . LEU A 1 66 ? -42.732 30.239 38.837 1.00 83.56 66 LEU A N 1
ATOM 521 C CA . LEU A 1 66 ? -41.404 29.734 39.194 1.00 83.56 66 LEU A CA 1
ATOM 522 C C . LEU A 1 66 ? -40.842 28.786 38.125 1.00 83.56 66 LEU A C 1
ATOM 524 O O . LEU A 1 66 ? -39.685 28.926 37.745 1.00 83.56 66 LEU A O 1
ATOM 528 N N . PHE A 1 67 ? -41.652 27.873 37.582 1.00 84.06 67 PHE A N 1
ATOM 529 C CA . PHE A 1 67 ? -41.209 26.986 36.501 1.00 84.06 67 PHE A CA 1
ATOM 530 C C . PHE A 1 67 ? -40.838 27.751 35.224 1.00 84.06 67 PHE A C 1
ATOM 532 O O . PHE A 1 67 ? -39.765 27.527 34.664 1.00 84.06 67 PHE A O 1
ATOM 539 N N . LEU A 1 68 ? -41.685 28.692 34.792 1.00 83.56 68 LEU A N 1
ATOM 540 C CA . LEU A 1 68 ? -41.451 29.477 33.577 1.00 83.56 68 LEU A CA 1
ATOM 541 C C . LEU A 1 68 ? -40.276 30.455 33.717 1.00 83.56 68 LEU A C 1
ATOM 543 O O . LEU A 1 68 ? -39.609 30.733 32.728 1.00 83.56 68 LEU A O 1
ATOM 547 N N . GLN A 1 69 ? -39.981 30.943 34.925 1.00 81.50 69 GLN A N 1
ATOM 548 C CA . GLN A 1 69 ? -38.790 31.762 35.182 1.00 81.50 69 GLN A CA 1
ATOM 549 C C . GLN A 1 69 ? -37.484 30.965 35.078 1.00 81.50 69 GLN A C 1
ATOM 551 O O . GLN A 1 69 ? -36.464 31.532 34.697 1.00 81.50 69 GLN A O 1
ATOM 556 N N . VAL A 1 70 ? -37.505 29.668 35.403 1.00 76.25 70 VAL A N 1
ATOM 557 C CA . VAL A 1 70 ? -36.305 28.816 35.392 1.00 76.25 70 VAL A CA 1
ATOM 558 C C . VAL A 1 70 ? -36.096 28.145 34.028 1.00 76.25 70 VAL A C 1
ATOM 560 O O . VAL A 1 70 ? -34.981 28.144 33.509 1.00 76.25 70 VAL A O 1
ATOM 563 N N . LYS A 1 71 ? -37.151 27.582 33.422 1.00 76.19 71 LYS A N 1
ATOM 564 C CA . LYS A 1 71 ? -37.102 26.867 32.131 1.00 76.19 71 LYS A CA 1
ATOM 565 C C . LYS A 1 71 ? -38.319 27.221 31.253 1.00 76.19 71 LYS A C 1
ATOM 567 O O . LYS A 1 71 ? -39.237 26.406 31.125 1.00 76.19 71 LYS A O 1
ATOM 572 N N . PRO A 1 72 ? -38.343 28.409 30.617 1.00 75.44 72 PRO A N 1
ATOM 573 C CA . PRO A 1 72 ? -39.510 28.897 29.873 1.00 75.44 72 PRO A CA 1
ATOM 574 C C . PRO A 1 72 ? -39.859 28.036 28.652 1.00 75.44 72 PRO A C 1
ATOM 576 O O . PRO A 1 72 ? -41.030 27.759 28.412 1.00 75.44 72 PRO A O 1
ATOM 579 N N . ILE A 1 73 ? -38.847 27.587 27.902 1.00 72.81 73 ILE A N 1
ATOM 580 C CA . ILE A 1 73 ? -39.024 26.843 26.644 1.00 72.81 73 ILE A CA 1
ATOM 581 C C . ILE A 1 73 ? -39.565 25.434 26.920 1.00 72.81 73 ILE A C 1
ATOM 583 O O . ILE A 1 73 ? -40.577 25.038 26.350 1.00 72.81 73 ILE A O 1
ATOM 587 N N . GLU A 1 74 ? -38.940 24.695 27.841 1.00 71.12 74 GLU A N 1
ATOM 588 C CA . GLU A 1 74 ? -39.335 23.314 28.147 1.00 71.12 74 GLU A CA 1
ATOM 589 C C . GLU A 1 74 ? -40.723 23.252 28.807 1.00 71.12 74 GLU A C 1
ATOM 591 O O . GLU A 1 74 ? -41.564 22.452 28.405 1.00 71.12 74 GLU A O 1
ATOM 596 N N . CYS A 1 75 ? -41.024 24.147 29.757 1.00 77.25 75 CYS A N 1
ATOM 597 C CA . CYS A 1 75 ? -42.326 24.165 30.438 1.00 77.25 75 CYS A CA 1
ATOM 598 C C . CYS A 1 75 ? -43.491 24.556 29.519 1.00 77.25 75 CYS A C 1
ATOM 600 O O . CYS A 1 75 ? -44.626 24.136 29.749 1.00 77.25 75 CYS A O 1
ATOM 602 N N . LYS A 1 76 ? -43.231 25.336 28.465 1.00 76.25 76 LYS A N 1
ATOM 603 C CA . LYS A 1 76 ? -44.247 25.724 27.480 1.00 76.25 76 LYS A CA 1
ATOM 604 C C . LYS A 1 76 ? -44.798 24.520 26.713 1.00 76.25 76 LYS A C 1
ATOM 606 O O . LYS A 1 76 ? -45.991 24.494 26.434 1.00 76.25 76 LYS A O 1
ATOM 611 N N . VAL A 1 77 ? -43.951 23.532 26.417 1.00 76.00 77 VAL A N 1
ATOM 612 C CA . VAL A 1 77 ? -44.314 22.331 25.643 1.00 76.00 77 VAL A CA 1
ATOM 613 C C . VAL A 1 77 ? -44.931 21.238 26.529 1.00 76.00 77 VAL A C 1
ATOM 615 O O . VAL A 1 77 ? -45.743 20.453 26.051 1.00 76.00 77 VAL A O 1
ATOM 618 N N . LEU A 1 78 ? -44.597 21.209 27.826 1.00 73.62 78 LEU A N 1
ATOM 619 C CA . LEU A 1 78 ? -45.013 20.142 28.749 1.00 73.62 78 LEU A CA 1
ATOM 620 C C . LEU A 1 78 ? -46.530 20.065 29.009 1.00 73.62 78 LEU A C 1
ATOM 622 O O . LEU A 1 78 ? -47.046 18.973 29.246 1.00 73.62 78 LEU A O 1
ATOM 626 N N . TRP A 1 79 ? -47.255 21.190 29.000 1.00 80.25 79 TRP A N 1
ATOM 627 C CA . TRP A 1 79 ? -48.671 21.233 29.394 1.00 80.25 79 TRP A CA 1
ATOM 628 C C . TRP A 1 79 ? -49.547 22.023 28.423 1.00 80.25 79 TRP A C 1
ATOM 630 O O . TRP A 1 79 ? -49.091 22.936 27.741 1.00 80.25 79 TRP A O 1
ATOM 640 N N . ASN A 1 80 ? -50.849 21.722 28.422 1.00 79.75 80 ASN A N 1
ATOM 641 C CA . ASN A 1 80 ? -51.840 22.576 27.778 1.00 79.75 80 ASN A CA 1
ATOM 642 C C . ASN A 1 80 ? -52.170 23.776 28.685 1.00 79.75 80 ASN A C 1
ATOM 644 O O . ASN A 1 80 ? -52.854 23.632 29.699 1.00 79.75 80 ASN A O 1
ATOM 648 N N . TRP A 1 81 ? -51.691 24.960 28.305 1.00 82.38 81 TRP A N 1
ATOM 649 C CA . TRP A 1 81 ? -51.826 26.194 29.081 1.00 82.38 81 TRP A CA 1
ATOM 650 C C . TRP A 1 81 ? -53.158 26.934 28.875 1.00 82.38 81 TRP A C 1
ATOM 652 O O . TRP A 1 81 ? -53.404 27.923 29.561 1.00 82.38 81 TRP A O 1
ATOM 662 N N . THR A 1 82 ? -54.053 26.481 27.985 1.00 80.94 82 THR A N 1
ATOM 663 C CA . THR A 1 82 ? -55.330 27.178 27.715 1.00 80.94 82 THR A CA 1
ATOM 664 C C . THR A 1 82 ? -56.170 27.435 28.979 1.00 80.94 82 THR A C 1
ATOM 666 O O . THR A 1 82 ? -56.607 28.573 29.162 1.00 80.94 82 THR A O 1
ATOM 669 N N . PRO A 1 83 ? -56.353 26.465 29.903 1.00 77.12 83 PRO A N 1
ATOM 670 C CA . PRO A 1 83 ? -57.118 26.691 31.134 1.00 77.12 83 PRO A CA 1
ATOM 671 C C . PRO A 1 83 ? -56.425 27.643 32.125 1.00 77.12 83 PRO A C 1
ATOM 673 O O . PRO A 1 83 ? -57.084 28.239 32.974 1.00 77.12 83 PRO A O 1
ATOM 676 N N . PHE A 1 84 ? -55.100 27.805 32.026 1.00 82.69 84 PHE A N 1
ATOM 677 C CA . PHE A 1 84 ? -54.309 28.647 32.928 1.00 82.69 84 PHE A CA 1
ATOM 678 C C . PHE A 1 84 ? -54.577 30.142 32.719 1.00 82.69 84 PHE A C 1
ATOM 680 O O . PHE A 1 84 ? -54.584 30.900 33.688 1.00 82.69 84 PHE A O 1
ATOM 687 N N . PHE A 1 85 ? -54.872 30.575 31.488 1.00 83.19 85 PHE A N 1
ATOM 688 C CA . PHE A 1 85 ? -55.149 31.987 31.190 1.00 83.19 85 PHE A CA 1
ATOM 689 C C . PHE A 1 85 ? -56.388 32.536 31.911 1.00 83.19 85 PHE A C 1
ATOM 691 O O . PHE A 1 85 ? -56.458 33.738 32.164 1.00 83.19 85 PHE A O 1
ATOM 698 N N . ALA A 1 86 ? -57.326 31.678 32.330 1.00 80.25 86 ALA A N 1
ATOM 699 C CA . ALA A 1 86 ? -58.463 32.089 33.154 1.00 80.25 86 ALA A CA 1
ATOM 700 C C . ALA A 1 86 ? -58.023 32.697 34.504 1.00 80.25 86 ALA A C 1
ATOM 702 O O . ALA A 1 86 ? -58.688 33.593 35.025 1.00 80.25 86 ALA A O 1
ATOM 703 N N . LEU A 1 87 ? -56.866 32.284 35.043 1.00 80.31 87 LEU A N 1
ATOM 704 C CA . LEU A 1 87 ? -56.309 32.827 36.288 1.00 80.31 87 LEU A CA 1
ATOM 705 C C . LEU A 1 87 ? -55.810 34.275 36.146 1.00 80.31 87 LEU A C 1
ATOM 707 O O . LEU A 1 87 ? -55.688 34.972 37.150 1.00 80.31 87 LEU A O 1
ATOM 711 N N . CYS A 1 88 ? -55.567 34.773 34.927 1.00 80.12 88 CYS A N 1
ATOM 712 C CA . CYS A 1 88 ? -55.221 36.184 34.705 1.00 80.12 88 CYS A CA 1
ATOM 713 C C . CYS A 1 88 ? -56.381 37.144 35.033 1.00 80.12 88 CYS A C 1
ATOM 715 O O . CYS A 1 88 ? -56.145 38.342 35.211 1.00 80.12 88 CYS A O 1
ATOM 717 N N . ASN A 1 89 ? -57.606 36.617 35.154 1.00 79.94 89 ASN A N 1
ATOM 718 C CA . ASN A 1 89 ? -58.823 37.351 35.505 1.00 79.94 89 ASN A CA 1
ATOM 719 C C . ASN A 1 89 ? -59.337 37.016 36.923 1.00 79.94 89 ASN A C 1
ATOM 721 O O . ASN A 1 89 ? -60.474 37.343 37.251 1.00 79.94 89 ASN A O 1
ATOM 725 N N . SER A 1 90 ? -58.536 36.352 37.769 1.00 78.19 90 SER A N 1
ATOM 726 C CA . SER A 1 90 ? -58.950 35.991 39.133 1.00 78.19 90 SER A CA 1
ATOM 727 C C . SER A 1 90 ? -59.146 37.216 40.034 1.00 78.19 90 SER A C 1
ATOM 729 O O . SER A 1 90 ? -58.392 38.181 39.925 1.00 78.19 90 SER A O 1
ATOM 731 N N . THR A 1 91 ? -60.070 37.131 40.996 1.00 72.38 91 THR A N 1
ATOM 732 C CA . THR A 1 91 ? -60.340 38.190 41.990 1.00 72.38 91 THR A CA 1
ATOM 733 C C . THR A 1 91 ? -59.226 38.373 43.033 1.00 72.38 91 THR A C 1
ATOM 735 O O . THR A 1 91 ? -59.111 39.448 43.613 1.00 72.38 91 THR A O 1
ATOM 738 N N . ASP A 1 92 ? -58.378 37.363 43.270 1.00 79.94 92 ASP A N 1
ATOM 739 C CA . ASP A 1 92 ? -57.209 37.475 44.157 1.00 79.94 92 ASP A CA 1
ATOM 740 C C . ASP A 1 92 ? -56.029 38.136 43.431 1.00 79.94 92 ASP A C 1
ATOM 742 O O . ASP A 1 92 ? -55.448 37.553 42.512 1.00 79.94 92 ASP A O 1
ATOM 746 N N . HIS A 1 93 ? -55.624 39.321 43.896 1.00 77.50 93 HIS A N 1
ATOM 747 C CA . HIS A 1 93 ? -54.558 40.128 43.291 1.00 77.50 93 HIS A CA 1
ATOM 748 C C . HIS A 1 93 ? -53.226 39.365 43.159 1.00 77.50 93 HIS A C 1
ATOM 750 O O . HIS A 1 93 ? -52.532 39.477 42.151 1.00 77.50 93 HIS A O 1
ATOM 756 N N . VAL A 1 94 ? -52.867 38.531 44.142 1.00 78.88 94 VAL A N 1
ATOM 757 C CA . VAL A 1 94 ? -51.603 37.766 44.119 1.00 78.88 94 VAL A CA 1
ATOM 758 C C . VAL A 1 94 ? -51.639 36.649 43.075 1.00 78.88 94 VAL A C 1
ATOM 760 O O . VAL A 1 94 ? -50.639 36.393 42.397 1.00 78.88 94 VAL A O 1
ATOM 763 N N . THR A 1 95 ? -52.779 35.972 42.935 1.00 81.50 95 THR A N 1
ATOM 764 C CA . THR A 1 95 ? -52.985 34.947 41.903 1.00 81.50 95 THR A CA 1
ATOM 765 C C . THR A 1 95 ? -52.969 35.591 40.520 1.00 81.50 95 THR A C 1
ATOM 767 O O . THR A 1 95 ? -52.234 35.133 39.645 1.00 81.50 95 THR A O 1
ATOM 770 N N . GLN A 1 96 ? -53.658 36.724 40.372 1.00 83.44 96 GLN A N 1
ATOM 771 C CA . GLN A 1 96 ? -53.730 37.493 39.136 1.00 83.44 96 GLN A CA 1
ATOM 772 C C . GLN A 1 96 ? -52.351 37.982 38.677 1.00 83.44 96 GLN A C 1
ATOM 774 O O . GLN A 1 96 ? -51.966 37.787 37.525 1.00 83.44 96 GLN A O 1
ATOM 779 N N . GLN A 1 97 ? -51.573 38.581 39.580 1.00 83.19 97 GLN A N 1
ATOM 780 C CA . GLN A 1 97 ? -50.250 39.117 39.273 1.00 83.19 97 GLN A CA 1
ATOM 781 C C . GLN A 1 97 ? -49.264 38.005 38.890 1.00 83.19 97 GLN A C 1
ATOM 783 O O . GLN A 1 97 ? -48.554 38.126 37.893 1.00 83.19 97 GLN A O 1
ATOM 788 N N . ASN A 1 98 ? -49.237 36.891 39.631 1.00 84.75 98 ASN A N 1
ATOM 789 C CA . ASN A 1 98 ? -48.358 35.767 39.298 1.00 84.75 98 ASN A CA 1
ATOM 790 C C . ASN A 1 98 ? -48.775 35.073 37.991 1.00 84.75 98 ASN A C 1
ATOM 792 O O . ASN A 1 98 ? -47.900 34.709 37.205 1.00 84.75 98 ASN A O 1
ATOM 796 N N . ALA A 1 99 ? -50.080 34.951 37.720 1.00 83.56 99 ALA A N 1
ATOM 797 C CA . ALA A 1 99 ? -50.594 34.414 36.462 1.00 83.56 99 ALA A CA 1
ATOM 798 C C . ALA A 1 99 ? -50.264 35.324 35.268 1.00 83.56 99 ALA A C 1
ATOM 800 O O . ALA A 1 99 ? -49.818 34.830 34.236 1.00 83.56 99 ALA A O 1
ATOM 801 N N . LYS A 1 100 ? -50.396 36.652 35.409 1.00 83.75 100 LYS A N 1
ATOM 802 C CA . LYS A 1 100 ? -49.999 37.617 34.369 1.00 83.75 100 LYS A CA 1
ATOM 803 C C . LYS A 1 100 ? -48.489 37.600 34.101 1.00 83.75 100 LYS A C 1
ATOM 805 O O . LYS A 1 100 ? -48.081 37.627 32.943 1.00 83.75 100 LYS A O 1
ATOM 810 N N . ILE A 1 101 ? -47.650 37.485 35.137 1.00 84.56 101 ILE A N 1
ATOM 811 C CA . ILE A 1 101 ? -46.194 37.328 34.962 1.00 84.56 101 ILE A CA 1
ATOM 812 C C . ILE A 1 101 ? -45.884 36.030 34.204 1.00 84.56 101 ILE A C 1
ATOM 814 O O . ILE A 1 101 ? -45.148 36.066 33.221 1.00 84.56 101 ILE A O 1
ATOM 818 N N . ALA A 1 102 ? -46.480 34.906 34.607 1.00 84.69 102 ALA A N 1
ATOM 819 C CA . ALA A 1 102 ? -46.320 33.625 33.920 1.00 84.69 102 ALA A CA 1
ATOM 820 C C . ALA A 1 102 ? -46.770 33.699 32.445 1.00 84.69 102 ALA A C 1
ATOM 822 O O . ALA A 1 102 ? -46.025 33.295 31.555 1.00 84.69 102 ALA A O 1
ATOM 823 N N . ALA A 1 103 ? -47.933 34.297 32.169 1.00 85.38 103 ALA A N 1
ATOM 824 C CA . ALA A 1 103 ? -48.446 34.495 30.813 1.00 85.38 103 ALA A CA 1
ATOM 825 C C . ALA A 1 103 ? -47.531 35.387 29.957 1.00 85.38 103 ALA A C 1
ATOM 827 O O . ALA A 1 103 ? -47.308 35.082 28.787 1.00 85.38 103 ALA A O 1
ATOM 828 N N . SER A 1 104 ? -46.947 36.443 30.539 1.00 86.62 104 SER A N 1
ATOM 829 C CA . SER A 1 104 ? -46.015 37.325 29.821 1.00 86.62 104 SER A CA 1
ATOM 830 C C . SER A 1 104 ? -44.746 36.600 29.360 1.00 86.62 104 SER A C 1
ATOM 832 O O . SER A 1 104 ? -44.265 36.846 28.255 1.00 86.62 104 SER A O 1
ATOM 834 N N . ILE A 1 105 ? -44.247 35.658 30.172 1.00 83.25 105 ILE A N 1
ATOM 835 C CA . ILE A 1 105 ? -43.087 34.820 29.837 1.00 83.25 105 ILE A CA 1
ATOM 836 C C . ILE A 1 105 ? -43.470 33.792 28.765 1.00 83.25 105 ILE A C 1
ATOM 838 O O . ILE A 1 105 ? -42.718 33.573 27.821 1.00 83.25 105 ILE A O 1
ATOM 842 N N . LEU A 1 106 ? -44.658 33.191 28.876 1.00 84.19 106 LEU A N 1
ATOM 843 C CA . LEU A 1 106 ? -45.130 32.153 27.958 1.00 84.19 106 LEU A CA 1
ATOM 844 C C . LEU A 1 106 ? -45.398 32.678 26.534 1.00 84.19 106 LEU A C 1
ATOM 846 O O . LEU A 1 106 ? -45.144 31.980 25.544 1.00 84.19 106 LEU A O 1
ATOM 850 N N . LEU A 1 107 ? -45.891 33.916 26.443 1.00 84.25 107 LEU A N 1
ATOM 851 C CA . LEU A 1 107 ? -46.202 34.617 25.195 1.00 84.25 107 LEU A CA 1
ATOM 852 C C . LEU A 1 107 ? -45.020 35.423 24.629 1.00 84.25 107 LEU A C 1
ATOM 854 O O . LEU A 1 107 ? -45.179 36.026 23.575 1.00 84.25 107 LEU A O 1
ATOM 858 N N . HIS A 1 108 ? -43.855 35.425 25.291 1.00 81.75 108 HIS A N 1
ATOM 859 C CA . HIS A 1 108 ? -42.680 36.226 24.909 1.00 81.75 108 HIS A CA 1
ATOM 860 C C . HIS A 1 108 ? -43.012 37.711 24.673 1.00 81.75 108 HIS A C 1
ATOM 862 O O . HIS A 1 108 ? -42.616 38.293 23.670 1.00 81.75 108 HIS A O 1
ATOM 868 N N . MET A 1 109 ? -43.765 38.326 25.591 1.00 84.62 109 MET A N 1
ATOM 869 C CA . MET A 1 109 ? -44.114 39.746 25.491 1.00 84.62 109 MET A CA 1
ATOM 870 C C . MET A 1 109 ? -42.871 40.635 25.621 1.00 84.62 109 MET A C 1
ATOM 872 O O . MET A 1 109 ? -42.125 40.523 26.598 1.00 84.62 109 MET A O 1
ATOM 876 N N . ASP A 1 110 ? -42.698 41.567 24.684 1.00 81.38 110 ASP A N 1
ATOM 877 C CA . ASP A 1 110 ? -41.699 42.632 24.776 1.00 81.38 110 ASP A CA 1
ATOM 878 C C . ASP A 1 110 ? -41.866 43.467 26.052 1.00 81.38 110 ASP A C 1
ATOM 880 O O . ASP A 1 110 ? -42.940 43.550 26.647 1.00 81.38 110 ASP A O 1
ATOM 884 N N . ASN A 1 111 ? -40.805 44.152 26.480 1.00 80.12 111 ASN A N 1
ATOM 885 C CA . ASN A 1 111 ? -40.834 44.924 27.725 1.00 80.12 111 ASN A CA 1
ATOM 886 C C . ASN A 1 111 ? -41.965 45.968 27.771 1.00 80.12 111 ASN A C 1
ATOM 888 O O . ASN A 1 111 ? -42.555 46.165 28.831 1.00 80.12 111 ASN A O 1
ATOM 892 N N . SER A 1 112 ? -42.305 46.600 26.644 1.00 80.56 112 SER A N 1
ATOM 893 C CA . SER A 1 112 ? -43.401 47.573 26.551 1.00 80.56 112 SER A CA 1
ATOM 894 C C . SER A 1 112 ? -44.776 46.923 26.739 1.00 80.56 112 SER A C 1
ATOM 896 O O . SER A 1 112 ? -45.569 47.383 27.562 1.00 80.56 112 SER A O 1
ATOM 898 N N . THR A 1 113 ? -45.041 45.823 26.030 1.00 82.25 113 THR A N 1
ATOM 899 C CA . THR A 1 113 ? -46.311 45.086 26.094 1.00 82.25 113 THR A CA 1
ATOM 900 C C . THR A 1 113 ? -46.474 44.386 27.438 1.00 82.25 113 THR A C 1
ATOM 902 O O . THR A 1 113 ? -47.546 44.452 28.034 1.00 82.25 113 THR A O 1
ATOM 905 N N . ARG A 1 114 ? -45.395 43.815 27.982 1.00 79.81 114 ARG A N 1
ATOM 906 C CA . ARG A 1 114 ? -45.349 43.231 29.325 1.00 79.81 114 ARG A CA 1
ATOM 907 C C . ARG A 1 114 ? -45.657 44.267 30.401 1.00 79.81 114 ARG A C 1
ATOM 909 O O . ARG A 1 114 ? -46.455 43.984 31.289 1.00 79.81 114 ARG A O 1
ATOM 916 N N . ASN A 1 115 ? -45.059 45.455 30.329 1.00 79.81 115 ASN A N 1
ATOM 917 C CA . ASN A 1 115 ? -45.309 46.507 31.314 1.00 79.81 115 ASN A CA 1
ATOM 918 C C . ASN A 1 115 ? -46.766 46.988 31.258 1.00 79.81 115 ASN A C 1
ATOM 920 O O . ASN A 1 115 ? -47.393 47.084 32.308 1.00 79.81 115 ASN A O 1
ATOM 924 N N . ALA A 1 116 ? -47.325 47.180 30.057 1.00 79.00 116 ALA A N 1
ATOM 925 C CA . ALA A 1 116 ? -48.738 47.524 29.870 1.00 79.00 116 ALA A CA 1
ATOM 926 C C . ALA A 1 116 ? -49.693 46.413 30.357 1.00 79.00 116 ALA A C 1
ATOM 928 O O . ALA A 1 116 ? -50.744 46.686 30.935 1.00 79.00 116 ALA A O 1
ATOM 929 N N . PHE A 1 117 ? -49.313 45.148 30.166 1.00 81.12 117 PHE A N 1
ATOM 930 C CA . PHE A 1 117 ? -50.084 43.983 30.600 1.00 81.12 117 PHE A CA 1
ATOM 931 C C . PHE A 1 117 ? -50.058 43.775 32.127 1.00 81.12 117 PHE A C 1
ATOM 933 O O . PHE A 1 117 ? -51.043 43.319 32.719 1.00 81.12 117 PHE A O 1
ATOM 940 N N . LEU A 1 118 ? -48.938 44.117 32.775 1.00 77.50 118 LEU A N 1
ATOM 941 C CA . LEU A 1 118 ? -48.730 43.973 34.219 1.00 77.50 118 LEU A CA 1
ATOM 942 C C . LEU A 1 118 ? -49.255 45.156 35.041 1.00 77.50 118 LEU A C 1
ATOM 944 O O . LEU A 1 118 ? -49.475 44.975 36.238 1.00 77.50 118 LEU A O 1
ATOM 948 N N . THR A 1 119 ? -49.472 46.333 34.443 1.00 68.88 119 THR A N 1
ATOM 949 C CA . THR A 1 119 ? -50.018 47.498 35.155 1.00 68.88 119 THR A CA 1
ATOM 950 C C . THR A 1 119 ? -51.427 47.221 35.708 1.00 68.88 119 THR A C 1
ATOM 952 O O . THR A 1 119 ? -52.339 46.920 34.934 1.00 68.88 119 THR A O 1
ATOM 955 N N . PRO A 1 120 ? -51.641 47.304 37.036 1.00 56.50 120 PRO A N 1
ATOM 956 C CA . PRO A 1 120 ? -52.966 47.166 37.635 1.00 56.50 120 PRO A CA 1
ATOM 957 C C . PRO A 1 120 ? -53.790 48.451 37.447 1.00 56.50 120 PRO A C 1
ATOM 959 O O . PRO A 1 120 ? -53.253 49.557 37.525 1.00 56.50 120 PRO A O 1
ATOM 962 N N . GLN A 1 121 ? -55.105 48.323 37.234 1.00 50.94 121 GLN A N 1
ATOM 963 C CA . GLN A 1 121 ? -56.022 49.458 37.382 1.00 50.94 121 GLN A CA 1
ATOM 964 C C . GLN A 1 121 ? -56.003 49.907 38.854 1.00 50.94 121 GLN A C 1
ATOM 966 O O . GLN A 1 121 ? -56.287 49.112 39.741 1.00 50.94 121 GLN A O 1
ATOM 971 N N . ALA A 1 122 ? -55.572 51.154 39.064 1.00 37.12 122 ALA A N 1
ATOM 972 C CA . ALA A 1 122 ? -55.539 51.972 40.280 1.00 37.12 122 ALA A CA 1
ATOM 973 C C . ALA A 1 122 ? -55.787 51.305 41.657 1.00 37.12 122 ALA A C 1
ATOM 975 O O . ALA A 1 122 ? -56.902 50.913 41.987 1.00 37.12 122 ALA A O 1
ATOM 976 N N . GLY A 1 123 ? -54.770 51.394 42.528 1.00 41.41 123 GLY A N 1
ATOM 977 C CA . GLY A 1 123 ? -54.963 51.507 43.979 1.00 41.41 123 GLY A CA 1
ATOM 978 C C . GLY A 1 123 ? -54.446 50.347 44.830 1.00 41.41 123 GLY A C 1
ATOM 979 O O . GLY A 1 123 ? -55.237 49.573 45.347 1.00 41.41 123 GLY A O 1
ATOM 980 N N . THR A 1 124 ? -53.126 50.249 45.017 1.00 36.03 124 THR A N 1
ATOM 981 C CA . THR A 1 124 ? -52.436 50.078 46.320 1.00 36.03 124 THR A CA 1
ATOM 982 C C . THR A 1 124 ? -50.964 49.752 46.075 1.00 36.03 124 THR A C 1
ATOM 984 O O . THR A 1 124 ? -50.593 48.730 45.504 1.00 36.03 124 THR A O 1
ATOM 987 N N . THR A 1 125 ? -50.097 50.661 46.508 1.00 40.47 125 THR A N 1
ATOM 988 C CA . THR A 1 125 ? -48.654 50.459 46.591 1.00 40.47 125 THR A CA 1
ATOM 989 C C . THR A 1 125 ? -48.335 49.545 47.766 1.00 40.47 125 THR A C 1
ATOM 991 O O . THR A 1 125 ? -48.378 49.981 48.913 1.00 40.47 125 THR A O 1
ATOM 994 N N . HIS A 1 126 ? -47.930 48.311 47.485 1.00 37.22 126 HIS A N 1
ATOM 995 C CA . HIS A 1 126 ? -47.026 47.587 48.368 1.00 37.22 126 HIS A CA 1
ATOM 996 C C . HIS A 1 126 ? -45.867 47.038 47.545 1.00 37.22 126 HIS A C 1
ATOM 998 O O . HIS A 1 126 ? -46.006 46.114 46.746 1.00 37.22 126 HIS A O 1
ATOM 1004 N N . ALA A 1 127 ? -44.706 47.652 47.757 1.00 38.88 127 ALA A N 1
ATOM 1005 C CA . ALA A 1 127 ? -43.429 47.052 47.447 1.00 38.88 127 ALA A CA 1
ATOM 1006 C C . ALA A 1 127 ? -43.272 45.810 48.334 1.00 38.88 127 ALA A C 1
ATOM 1008 O O . ALA A 1 127 ? -43.123 45.925 49.547 1.00 38.88 127 ALA A O 1
ATOM 1009 N N . SER A 1 128 ? -43.315 44.624 47.735 1.00 33.91 128 SER A N 1
ATOM 1010 C CA . SER A 1 128 ? -42.755 43.426 48.352 1.00 33.91 128 SER A CA 1
ATOM 1011 C C . SER A 1 128 ? -41.477 43.074 47.605 1.00 33.91 128 SER A C 1
ATOM 1013 O O . SER A 1 128 ? -41.501 42.493 46.518 1.00 33.91 128 SER A O 1
ATOM 1015 N N . SER A 1 129 ? -40.363 43.474 48.205 1.00 33.88 129 SER A N 1
ATOM 1016 C CA . SER A 1 129 ? -39.036 42.923 47.984 1.00 33.88 129 SER A CA 1
ATOM 1017 C C . SER A 1 129 ? -39.082 41.395 48.031 1.00 33.88 129 SER A C 1
ATOM 1019 O O . SER A 1 129 ? -39.350 40.817 49.081 1.00 33.88 129 SER A O 1
ATOM 1021 N N . SER A 1 130 ? -38.772 40.727 46.922 1.00 32.09 130 SER A N 1
ATOM 1022 C CA . SER A 1 130 ? -38.283 39.347 46.964 1.00 32.09 130 SER A CA 1
ATOM 1023 C C . SER A 1 130 ? -36.758 39.371 46.916 1.00 32.09 130 SER A C 1
ATOM 1025 O O . SER A 1 130 ? -36.141 38.964 45.935 1.00 32.09 130 SER A O 1
ATOM 1027 N N . THR A 1 131 ? -36.150 39.894 47.976 1.00 33.50 131 THR A N 1
ATOM 1028 C CA . THR A 1 131 ? -34.786 39.546 48.380 1.00 33.50 131 THR A CA 1
ATOM 1029 C C . THR A 1 131 ? -34.854 38.255 49.194 1.00 33.50 131 THR A C 1
ATOM 1031 O O . THR A 1 131 ? -34.612 38.269 50.392 1.00 33.50 131 THR A O 1
ATOM 1034 N N . ASP A 1 132 ? -35.196 37.142 48.544 1.00 33.66 132 ASP A N 1
ATOM 1035 C CA . ASP A 1 132 ? -34.964 35.792 49.078 1.00 33.66 132 ASP A CA 1
ATOM 1036 C C . ASP A 1 132 ? -33.793 35.165 48.313 1.00 33.66 132 ASP A C 1
ATOM 1038 O O . ASP A 1 132 ? -33.881 34.125 47.669 1.00 33.66 132 ASP A O 1
ATOM 1042 N N . SER A 1 133 ? -32.662 35.857 48.366 1.00 32.38 133 SER A N 1
ATOM 1043 C CA . SER A 1 133 ? -31.341 35.277 48.150 1.00 32.38 133 SER A CA 1
ATOM 1044 C C . SER A 1 133 ? -30.514 35.554 49.401 1.00 32.38 133 SER A C 1
ATOM 1046 O O . SER A 1 133 ? -29.451 36.166 49.345 1.00 32.38 133 SER A O 1
ATOM 1048 N N . GLN A 1 134 ? -31.043 35.158 50.565 1.00 35.16 134 GLN A N 1
ATOM 1049 C CA . GLN A 1 134 ? -30.198 34.964 51.734 1.00 35.16 134 GLN A CA 1
ATOM 1050 C C . GLN A 1 134 ? -29.206 33.853 51.391 1.00 35.16 134 GLN A C 1
ATOM 1052 O O . GLN A 1 134 ? -29.593 32.743 51.024 1.00 35.16 134 GLN A O 1
ATOM 1057 N N . HIS A 1 135 ? -27.921 34.182 51.484 1.00 35.81 135 HIS A N 1
ATOM 1058 C CA . HIS A 1 135 ? -26.833 33.221 51.490 1.00 35.81 135 HIS A CA 1
ATOM 1059 C C . HIS A 1 135 ? -27.123 32.132 52.534 1.00 35.81 135 HIS A C 1
ATOM 1061 O O . HIS A 1 135 ? -26.934 32.337 53.730 1.00 35.81 135 HIS A O 1
ATOM 1067 N N . LEU A 1 136 ? -27.572 30.959 52.084 1.00 36.12 136 LEU A N 1
ATOM 1068 C CA . LEU A 1 136 ? -27.514 29.741 52.882 1.00 36.12 136 LEU A CA 1
ATOM 1069 C C . LEU A 1 136 ? -26.040 29.343 52.996 1.00 36.12 136 LEU A C 1
ATOM 1071 O O . LEU A 1 136 ? -25.474 28.737 52.086 1.00 36.12 136 LEU A O 1
ATOM 1075 N N . ALA A 1 137 ? -25.407 29.711 54.109 1.00 32.84 137 ALA A N 1
ATOM 1076 C CA . ALA A 1 137 ? -24.156 29.097 54.525 1.00 32.84 137 ALA A CA 1
ATOM 1077 C C . ALA A 1 137 ? -24.413 27.598 54.763 1.00 32.84 137 ALA A C 1
ATOM 1079 O O . ALA A 1 137 ? -25.224 27.220 55.609 1.00 32.84 137 ALA A O 1
ATOM 1080 N N . LEU A 1 138 ? -23.758 26.738 53.981 1.00 33.19 138 LEU A N 1
ATOM 1081 C CA . LEU A 1 138 ? -23.805 25.287 54.164 1.00 33.19 138 LEU A CA 1
ATOM 1082 C C . LEU A 1 138 ? -23.029 24.912 55.445 1.00 33.19 138 LEU A C 1
ATOM 1084 O O . LEU A 1 138 ? -21.865 25.299 55.561 1.00 33.19 138 LEU A O 1
ATOM 1088 N N . PRO A 1 139 ? -23.600 24.135 56.386 1.00 34.03 139 PRO A N 1
ATOM 1089 C CA . PRO A 1 139 ? -22.831 23.558 57.482 1.00 34.03 139 PRO A CA 1
ATOM 1090 C C . PRO A 1 139 ? -21.857 22.505 56.939 1.00 34.03 139 PRO A C 1
ATOM 1092 O O . PRO A 1 139 ? -22.219 21.656 56.123 1.00 34.03 139 PRO A O 1
ATOM 1095 N N . ALA A 1 140 ? -20.615 22.543 57.416 1.00 35.31 140 ALA A N 1
ATOM 1096 C CA . ALA A 1 140 ? -19.500 21.704 56.984 1.00 35.31 140 ALA A CA 1
ATOM 1097 C C . ALA A 1 140 ? -19.548 20.245 57.505 1.00 35.31 140 ALA A C 1
ATOM 1099 O O . ALA A 1 140 ? -18.531 19.713 57.940 1.00 35.31 140 ALA A O 1
ATOM 1100 N N . SER A 1 141 ? -20.698 19.562 57.468 1.00 33.75 141 SER A N 1
ATOM 1101 C CA . SER A 1 141 ? -20.806 18.149 57.882 1.00 33.75 141 SER A CA 1
ATOM 1102 C C . SER A 1 141 ? -21.143 17.224 56.706 1.00 33.75 141 SER A C 1
ATOM 1104 O O . SER A 1 141 ? -22.271 16.790 56.492 1.00 33.75 141 SER A O 1
ATOM 1106 N N . TRP A 1 142 ? -20.112 16.880 55.930 1.00 39.62 142 TRP A N 1
ATOM 1107 C CA . TRP A 1 142 ? -20.187 15.964 54.780 1.00 39.62 142 TRP A CA 1
ATOM 1108 C C . TRP A 1 142 ? -20.353 14.474 55.160 1.00 39.62 142 TRP A C 1
ATOM 1110 O O . TRP A 1 142 ? -20.514 13.626 54.285 1.00 39.62 142 TRP A O 1
ATOM 1120 N N . SER A 1 143 ? -20.349 14.125 56.450 1.00 34.53 143 SER A N 1
ATOM 1121 C CA . SER A 1 143 ? -20.331 12.733 56.927 1.00 34.53 143 SER A CA 1
ATOM 1122 C C . SER A 1 143 ? -21.687 12.015 56.876 1.00 34.53 143 SER A C 1
ATOM 1124 O O . SER A 1 143 ? -21.724 10.793 56.747 1.00 34.53 143 SER A O 1
ATOM 1126 N N . HIS A 1 144 ? -22.816 12.731 56.916 1.00 37.78 144 HIS A N 1
ATOM 1127 C CA . HIS A 1 144 ? -24.134 12.085 57.033 1.00 37.78 144 HIS A CA 1
ATOM 1128 C C . HIS A 1 144 ? -24.728 11.586 55.697 1.00 37.78 144 HIS A C 1
ATOM 1130 O O . HIS A 1 144 ? -25.613 10.727 55.700 1.00 37.78 144 HIS A O 1
ATOM 1136 N N . VAL A 1 145 ? -24.230 12.071 54.550 1.00 42.91 145 VAL A N 1
ATOM 1137 C CA . VAL A 1 145 ? -24.795 11.778 53.214 1.00 42.91 145 VAL A CA 1
ATOM 1138 C C . VAL A 1 145 ? -24.326 10.425 52.652 1.00 42.91 145 VAL A C 1
ATOM 1140 O O . VAL A 1 145 ? -25.043 9.814 51.861 1.00 42.91 145 VAL A O 1
ATOM 1143 N N . MET A 1 146 ? -23.186 9.886 53.107 1.00 38.47 146 MET A N 1
ATOM 1144 C CA . MET A 1 146 ? -22.664 8.598 52.613 1.00 38.47 146 MET A CA 1
ATOM 1145 C C . MET A 1 146 ? -23.477 7.375 53.079 1.00 38.47 146 MET A C 1
ATOM 1147 O O . MET A 1 146 ? -23.452 6.342 52.414 1.00 38.47 146 MET A O 1
ATOM 1151 N N . SER A 1 147 ? -24.257 7.482 54.163 1.00 39.75 147 SER A N 1
ATOM 1152 C CA . SER A 1 147 ? -25.083 6.367 54.672 1.00 39.75 147 SER A CA 1
ATOM 1153 C C . SER A 1 147 ? -26.350 6.088 53.840 1.00 39.75 147 SER A C 1
ATOM 1155 O O . SER A 1 147 ? -26.914 4.997 53.917 1.00 39.75 147 SER A O 1
ATOM 1157 N N . VAL A 1 148 ? -26.775 7.034 52.992 1.00 43.84 148 VAL A N 1
ATOM 1158 C CA . VAL A 1 148 ? -28.039 6.972 52.223 1.00 43.84 148 VAL A CA 1
ATOM 1159 C C . VAL A 1 148 ? -27.884 6.216 50.886 1.00 43.84 148 VAL A C 1
ATOM 1161 O O . VAL A 1 148 ? -28.858 5.973 50.178 1.00 43.84 148 VAL A O 1
ATOM 1164 N N . ALA A 1 149 ? -26.673 5.761 50.545 1.00 42.53 149 ALA A N 1
ATOM 1165 C CA . ALA A 1 149 ? -26.362 5.111 49.267 1.00 42.53 149 ALA A CA 1
ATOM 1166 C C . ALA A 1 149 ? -27.040 3.739 49.029 1.00 42.53 149 ALA A C 1
ATOM 1168 O O . ALA A 1 149 ? -26.958 3.218 47.921 1.00 42.53 149 ALA A O 1
ATOM 1169 N N . LYS A 1 150 ? -27.719 3.142 50.023 1.00 43.59 150 LYS A N 1
ATOM 1170 C CA . LYS A 1 150 ? -28.300 1.787 49.909 1.00 43.59 150 LYS A CA 1
ATOM 1171 C C . LYS A 1 150 ? -29.724 1.712 49.327 1.00 43.59 150 LYS A C 1
ATOM 1173 O O . LYS A 1 150 ? -30.188 0.609 49.071 1.00 43.59 150 LYS A O 1
ATOM 1178 N N . SER A 1 151 ? -30.419 2.829 49.083 1.00 49.00 151 SER A N 1
ATOM 1179 C CA . SER A 1 151 ? -31.749 2.808 48.430 1.00 49.00 151 SER A CA 1
ATOM 1180 C C . SER A 1 151 ? -31.984 4.009 47.501 1.00 49.00 151 SER A C 1
ATOM 1182 O O . SER A 1 151 ? -32.863 4.843 47.710 1.00 49.00 151 SER A O 1
ATOM 1184 N N . LEU A 1 152 ? -31.170 4.121 46.449 1.00 57.56 152 LEU A N 1
ATOM 1185 C CA . LEU A 1 152 ? -31.412 5.080 45.365 1.00 57.56 152 LEU A CA 1
ATOM 1186 C C . LEU A 1 152 ? -32.510 4.550 44.411 1.00 57.56 152 LEU A C 1
ATOM 1188 O O . LEU A 1 152 ? -32.596 3.339 44.204 1.00 57.56 152 LEU A O 1
ATOM 1192 N N . PRO A 1 153 ? -33.363 5.419 43.829 1.00 59.28 153 PRO A N 1
ATOM 1193 C CA . PRO A 1 153 ? -34.292 5.026 42.769 1.00 59.28 153 PRO A CA 1
ATOM 1194 C C . PRO A 1 153 ? -33.552 4.403 41.573 1.00 59.28 153 PRO A C 1
ATOM 1196 O O . PRO A 1 153 ? -32.431 4.822 41.292 1.00 59.28 153 PRO A O 1
ATOM 1199 N N . PRO A 1 154 ? -34.188 3.505 40.793 1.00 60.22 154 PRO A N 1
ATOM 1200 C CA . PRO A 1 154 ? -33.573 2.906 39.602 1.00 60.22 154 PRO A CA 1
ATOM 1201 C C . PRO A 1 154 ? -33.222 3.927 38.504 1.00 60.22 154 PRO A C 1
ATOM 1203 O O . PRO A 1 154 ? -32.562 3.570 37.541 1.00 60.22 154 PRO A O 1
ATOM 1206 N N . THR A 1 155 ? -33.653 5.186 38.631 1.00 60.31 155 THR A N 1
ATOM 1207 C CA . THR A 1 155 ? -33.339 6.306 37.727 1.00 60.31 155 THR A CA 1
ATOM 1208 C C . THR A 1 155 ? -32.097 7.105 38.137 1.00 60.31 155 THR A C 1
ATOM 1210 O O . THR A 1 155 ? -31.796 8.128 37.524 1.00 60.31 155 THR A O 1
ATOM 1213 N N . LEU A 1 156 ? -31.378 6.694 39.187 1.00 66.94 156 LEU A N 1
ATOM 1214 C CA . LEU A 1 156 ? -30.215 7.398 39.728 1.00 66.94 156 LEU A CA 1
ATOM 1215 C C . LEU A 1 156 ? -29.060 6.438 40.019 1.00 66.94 156 LEU A C 1
ATOM 1217 O O . LEU A 1 156 ? -29.254 5.384 40.615 1.00 66.94 156 LEU A O 1
ATOM 1221 N N . CYS A 1 157 ? -27.844 6.854 39.671 1.00 71.56 157 CYS A N 1
ATOM 1222 C CA . CYS A 1 157 ? -26.609 6.141 39.977 1.00 71.56 157 CYS A CA 1
ATOM 1223 C C . CYS A 1 157 ? -25.654 7.031 40.784 1.00 71.56 157 CYS A C 1
ATOM 1225 O O . CYS A 1 157 ? -25.605 8.248 40.601 1.00 71.56 157 CYS A O 1
ATOM 1227 N N . ASN A 1 158 ? -24.895 6.422 41.694 1.00 73.50 158 ASN A N 1
ATOM 1228 C CA . ASN A 1 158 ? -23.818 7.090 42.414 1.00 73.50 158 ASN A CA 1
ATOM 1229 C C . ASN A 1 158 ? -22.486 6.842 41.694 1.00 73.50 158 ASN A C 1
ATOM 1231 O O . ASN A 1 158 ? -21.992 5.717 41.659 1.00 73.50 158 ASN A O 1
ATOM 1235 N N . VAL A 1 159 ? -21.890 7.905 41.160 1.00 73.06 159 VAL A N 1
ATOM 1236 C CA . VAL A 1 159 ? -20.559 7.892 40.552 1.00 73.06 159 VAL A CA 1
ATOM 1237 C C . VAL A 1 159 ? -19.581 8.551 41.526 1.00 73.06 159 VAL A C 1
ATOM 1239 O O . VAL A 1 159 ? -19.565 9.771 41.683 1.00 73.06 159 VAL A O 1
ATOM 1242 N N . CYS A 1 160 ? -18.782 7.735 42.222 1.00 66.69 160 CYS A N 1
ATOM 1243 C CA . CYS A 1 160 ? -17.701 8.159 43.126 1.00 66.69 160 CYS A CA 1
ATOM 1244 C C . CYS A 1 160 ? -18.095 9.229 44.176 1.00 66.69 160 CYS A C 1
ATOM 1246 O O . CYS A 1 160 ? -17.265 10.058 44.560 1.00 66.69 160 CYS A O 1
ATOM 1248 N N . GLY A 1 161 ? -19.342 9.209 44.662 1.00 62.59 161 GLY A N 1
ATOM 1249 C CA . GLY A 1 161 ? -19.877 10.152 45.654 1.00 62.59 161 GLY A CA 1
ATOM 1250 C C . GLY A 1 161 ? -20.814 11.222 45.083 1.00 62.59 161 GLY A C 1
ATOM 1251 O O . GLY A 1 161 ? -21.349 12.021 45.849 1.00 62.59 161 GLY A O 1
ATOM 1252 N N . ILE A 1 162 ? -21.037 11.241 43.765 1.00 69.44 162 ILE A N 1
ATOM 1253 C CA . ILE A 1 162 ? -21.897 12.203 43.069 1.00 69.44 162 ILE A CA 1
ATOM 1254 C C . ILE A 1 162 ? -23.078 11.463 42.444 1.00 69.44 162 ILE A C 1
ATOM 1256 O O . ILE A 1 162 ? -22.908 10.469 41.744 1.00 69.44 162 ILE A O 1
ATOM 1260 N N . VAL A 1 163 ? -24.292 11.947 42.701 1.00 70.06 163 VAL A N 1
ATOM 1261 C CA . VAL A 1 163 ? -25.527 11.333 42.199 1.00 70.06 163 VAL A CA 1
ATOM 1262 C C . VAL A 1 163 ? -25.839 11.874 40.802 1.00 70.06 163 VAL A C 1
ATOM 1264 O O . VAL A 1 163 ? -26.022 13.079 40.638 1.00 70.06 163 VAL A O 1
ATOM 1267 N N . VAL A 1 164 ? -25.912 10.984 39.812 1.00 71.94 164 VAL A N 1
ATOM 1268 C CA . VAL A 1 164 ? -26.140 11.283 38.387 1.00 71.94 164 VAL A CA 1
ATOM 1269 C C . VAL A 1 164 ? -27.370 10.498 37.898 1.00 71.94 164 VAL A C 1
ATOM 1271 O O . VAL A 1 164 ? -27.594 9.381 38.377 1.00 71.94 164 VAL A O 1
ATOM 1274 N N . PRO A 1 165 ? -28.197 11.037 36.981 1.00 67.69 165 PRO A N 1
ATOM 1275 C CA . PRO A 1 165 ? -29.283 10.278 36.357 1.00 67.69 165 PRO A CA 1
ATOM 1276 C C . PRO A 1 165 ? -28.784 8.994 35.677 1.00 67.69 165 PRO A C 1
ATOM 1278 O O . PRO A 1 165 ? -27.798 8.999 34.944 1.00 67.69 165 PRO A O 1
ATOM 1281 N N . PHE A 1 166 ? -29.489 7.894 35.938 1.00 67.25 166 PHE A N 1
ATOM 1282 C CA . PHE A 1 166 ? -29.305 6.584 35.319 1.00 67.25 166 PHE A CA 1
ATOM 1283 C C . PHE A 1 166 ? -30.463 6.324 34.358 1.00 67.25 166 PHE A C 1
ATOM 1285 O O . PHE A 1 166 ? -31.631 6.436 34.741 1.00 67.25 166 PHE A O 1
ATOM 1292 N N . LYS A 1 167 ? -30.148 5.954 33.116 1.00 65.25 167 LYS A N 1
ATOM 1293 C CA . LYS A 1 167 ? -31.140 5.610 32.093 1.00 65.25 167 LYS A CA 1
ATOM 1294 C C . LYS A 1 167 ? -30.761 4.260 31.494 1.00 65.25 167 LYS A C 1
ATOM 1296 O O . LYS A 1 167 ? -29.770 4.155 30.783 1.00 65.25 167 LYS A O 1
ATOM 1301 N N . ALA A 1 168 ? -31.553 3.226 31.774 1.00 54.88 168 ALA A N 1
ATOM 1302 C CA . ALA A 1 168 ? -31.428 1.951 31.076 1.00 54.88 168 ALA A CA 1
ATOM 1303 C C . ALA A 1 168 ? -32.044 2.101 29.678 1.00 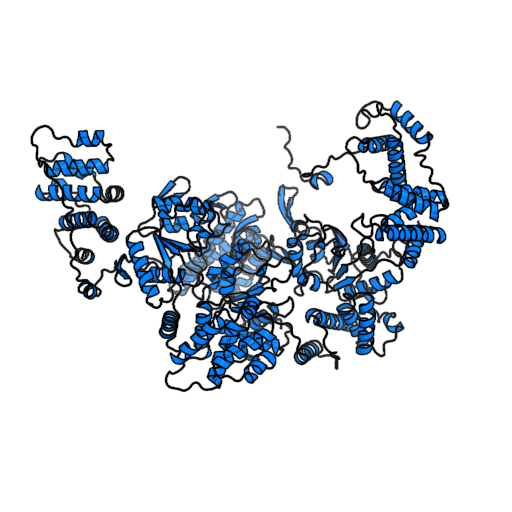54.88 168 ALA A C 1
ATOM 1305 O O . ALA A 1 168 ? -33.262 2.231 29.547 1.00 54.88 168 ALA A O 1
ATOM 1306 N N . THR A 1 169 ? -31.223 2.122 28.630 1.00 55.72 169 THR A N 1
ATOM 1307 C CA . THR A 1 169 ? -31.720 2.106 27.248 1.00 55.72 169 THR A CA 1
ATOM 1308 C C . THR A 1 169 ? -32.427 0.775 26.968 1.00 55.72 169 THR A C 1
ATOM 1310 O O . THR A 1 169 ? -31.812 -0.288 27.034 1.00 55.72 169 THR A O 1
ATOM 1313 N N . SER A 1 170 ? -33.735 0.814 26.689 1.00 42.03 170 SER A N 1
ATOM 1314 C CA . SER A 1 170 ? -34.552 -0.359 26.365 1.00 42.03 170 SER A CA 1
ATOM 1315 C C . SER A 1 170 ? -34.274 -0.819 24.932 1.00 42.03 170 SER A C 1
ATOM 1317 O O . SER A 1 170 ? -34.937 -0.375 23.999 1.00 42.03 170 SER A O 1
ATOM 1319 N N . GLY A 1 171 ? -33.275 -1.680 24.748 1.00 41.59 171 GLY A N 1
ATOM 1320 C CA . GLY A 1 171 ? -32.963 -2.269 23.446 1.00 41.59 171 GLY A CA 1
ATOM 1321 C C . GLY A 1 171 ? -31.498 -2.679 23.321 1.00 41.59 171 GLY A C 1
ATOM 1322 O O . GLY A 1 171 ? -30.625 -1.823 23.320 1.00 41.59 171 GLY A O 1
ATOM 1323 N N . ALA A 1 172 ? -31.276 -3.988 23.170 1.00 38.59 172 ALA A N 1
ATOM 1324 C CA . ALA A 1 172 ? -30.011 -4.676 22.890 1.00 38.59 172 ALA A CA 1
ATOM 1325 C C . ALA A 1 172 ? -28.959 -4.718 24.020 1.00 38.59 172 ALA A C 1
ATOM 1327 O O . ALA A 1 172 ? -28.627 -3.729 24.666 1.00 38.59 172 ALA A O 1
ATOM 1328 N N . ALA A 1 173 ? -28.398 -5.915 24.227 1.00 42.03 173 ALA A N 1
ATOM 1329 C CA . ALA A 1 173 ? -27.217 -6.154 25.048 1.00 42.03 173 ALA A CA 1
ATOM 1330 C C . ALA A 1 173 ? -26.002 -5.433 24.430 1.00 42.03 173 ALA A C 1
ATOM 1332 O O . ALA A 1 173 ? -25.272 -5.990 23.595 1.00 42.03 173 ALA A O 1
ATOM 1333 N N . GLY A 1 174 ? -25.819 -4.165 24.805 1.00 44.84 174 GLY A N 1
ATOM 1334 C CA . GLY A 1 174 ? -24.643 -3.378 24.449 1.00 44.84 174 GLY A CA 1
ATOM 1335 C C . GLY A 1 174 ? -23.349 -4.057 24.923 1.00 44.84 174 GLY A C 1
ATOM 1336 O O . GLY A 1 174 ? -23.390 -4.946 25.781 1.00 44.84 174 GLY A O 1
ATOM 1337 N N . PRO A 1 175 ? -22.190 -3.712 24.339 1.00 49.72 175 PRO A N 1
ATOM 1338 C CA . PRO A 1 175 ? -20.911 -4.278 24.752 1.00 49.72 175 PRO A CA 1
ATOM 1339 C C . PRO A 1 175 ? -20.657 -3.987 26.239 1.00 49.72 175 PRO A C 1
ATOM 1341 O O . PRO A 1 175 ? -20.584 -2.839 26.672 1.00 49.72 175 PRO A O 1
ATOM 1344 N N . THR A 1 176 ? -20.528 -5.039 27.046 1.00 53.31 176 THR A N 1
ATOM 1345 C CA . THR A 1 176 ? -20.052 -4.929 28.426 1.00 53.31 176 THR A CA 1
ATOM 1346 C C . THR A 1 176 ? -18.553 -4.659 28.397 1.00 53.31 176 THR A C 1
ATOM 1348 O O . THR A 1 176 ? -17.751 -5.585 28.307 1.00 53.31 176 THR A O 1
ATOM 1351 N N . TYR A 1 177 ? -18.174 -3.382 28.433 1.00 61.66 177 TYR A N 1
ATOM 1352 C CA . TYR A 1 177 ? -16.779 -2.981 28.608 1.00 61.66 177 TYR A CA 1
ATOM 1353 C C . TYR A 1 177 ? -16.243 -3.473 29.966 1.00 61.66 177 TYR A C 1
ATOM 1355 O O . TYR A 1 177 ? -16.999 -3.471 30.948 1.00 61.66 177 TYR A O 1
ATOM 1363 N N . PRO A 1 178 ? -14.961 -3.878 30.053 1.00 65.12 178 PRO A N 1
ATOM 1364 C CA . PRO A 1 178 ? -14.365 -4.278 31.321 1.00 65.12 178 PRO A CA 1
ATOM 1365 C C . PRO A 1 178 ? -14.374 -3.097 32.307 1.00 65.12 178 PRO A C 1
ATOM 1367 O O . PRO A 1 178 ? -14.145 -1.956 31.892 1.00 65.12 178 PRO A O 1
ATOM 1370 N N . PRO A 1 179 ? -14.660 -3.338 33.598 1.00 70.19 179 PRO A N 1
ATOM 1371 C CA . PRO A 1 179 ? -14.684 -2.281 34.600 1.00 70.19 179 PRO A CA 1
ATOM 1372 C C . PRO A 1 179 ? -13.291 -1.666 34.767 1.00 70.19 179 PRO A C 1
ATOM 1374 O O . PRO A 1 179 ? -12.295 -2.384 34.856 1.00 70.19 179 PRO A O 1
ATOM 1377 N N . LEU A 1 180 ? -13.228 -0.333 34.825 1.00 78.75 180 LEU A N 1
ATOM 1378 C CA . LEU A 1 180 ? -11.988 0.369 35.148 1.00 78.75 180 LEU A CA 1
ATOM 1379 C C . LEU A 1 180 ? -11.729 0.304 36.660 1.00 78.75 180 LEU A C 1
ATOM 1381 O O . LEU A 1 180 ? -12.652 0.460 37.462 1.00 78.75 180 LEU A O 1
ATOM 1385 N N . ILE A 1 181 ? -10.467 0.103 37.030 1.00 79.50 181 ILE A N 1
ATOM 1386 C CA . ILE A 1 181 ? -10.006 0.076 38.421 1.00 79.50 181 ILE A CA 1
ATOM 1387 C C . ILE A 1 181 ? -9.932 1.498 38.985 1.00 79.50 181 ILE A C 1
ATOM 1389 O O . ILE A 1 181 ? -9.445 2.418 38.323 1.00 79.50 181 ILE A O 1
ATOM 1393 N N . GLU A 1 182 ? -10.422 1.676 40.211 1.00 76.44 182 GLU A N 1
ATOM 1394 C CA . GLU A 1 182 ? -10.523 2.975 40.878 1.00 76.44 182 GLU A CA 1
ATOM 1395 C C . GLU A 1 182 ? -9.196 3.378 41.541 1.00 76.44 182 GLU A C 1
ATOM 1397 O O . GLU A 1 182 ? -8.925 3.077 42.697 1.00 76.44 182 GLU A O 1
ATOM 1402 N N . THR A 1 183 ? -8.374 4.124 40.807 1.00 82.25 183 THR A N 1
ATOM 1403 C CA . THR A 1 183 ? -7.201 4.844 41.333 1.00 82.25 183 THR A CA 1
ATOM 1404 C C . THR A 1 183 ? -7.560 6.250 41.832 1.00 82.25 183 THR A C 1
ATOM 1406 O O . THR A 1 183 ? -8.627 6.798 41.538 1.00 82.25 183 THR A O 1
ATOM 1409 N N . THR A 1 184 ? -6.652 6.905 42.557 1.00 81.00 184 THR A N 1
ATOM 1410 C CA . THR A 1 184 ? -6.839 8.292 43.017 1.00 81.00 184 THR A CA 1
ATOM 1411 C C . THR A 1 184 ? -7.071 9.276 41.865 1.00 81.00 184 THR A C 1
ATOM 1413 O O . THR A 1 184 ? -8.008 10.077 41.913 1.00 81.00 184 THR A O 1
ATOM 1416 N N . SER A 1 185 ? -6.295 9.173 40.785 1.00 83.06 185 SER A N 1
ATOM 1417 C CA . SER A 1 185 ? -6.449 10.026 39.602 1.00 83.06 185 SER A CA 1
ATOM 1418 C C . SER A 1 185 ? -7.729 9.716 38.821 1.00 83.06 185 SER A C 1
ATOM 1420 O O . SER A 1 185 ? -8.445 10.634 38.414 1.00 83.06 185 SER A O 1
ATOM 1422 N N . THR A 1 186 ? -8.072 8.435 38.642 1.00 82.56 186 THR A N 1
ATOM 1423 C CA . THR A 1 186 ? -9.293 8.043 37.910 1.00 82.56 186 THR A CA 1
ATOM 1424 C C . THR A 1 186 ? -10.558 8.400 38.682 1.00 82.56 186 THR A C 1
ATOM 1426 O O . THR A 1 186 ? -11.502 8.903 38.081 1.00 82.56 186 THR A O 1
ATOM 1429 N N . THR A 1 187 ? -10.585 8.246 40.007 1.00 83.44 187 THR A N 1
ATOM 1430 C CA . THR A 1 187 ? -11.724 8.671 40.840 1.00 83.44 187 THR A CA 1
ATOM 1431 C C . THR A 1 187 ? -11.909 10.187 40.828 1.00 83.44 187 THR A C 1
ATOM 1433 O O . THR A 1 187 ? -13.042 10.664 40.725 1.00 83.44 187 THR A O 1
ATOM 1436 N N . HIS A 1 188 ? -10.825 10.969 40.864 1.00 83.69 188 HIS A N 1
ATOM 1437 C CA . HIS A 1 188 ? -10.889 12.424 40.703 1.00 83.69 188 HIS A CA 1
ATOM 1438 C C . HIS A 1 188 ? -11.428 12.828 39.319 1.00 83.69 188 HIS A C 1
ATOM 1440 O O . HIS A 1 188 ? -12.287 13.711 39.205 1.00 83.69 188 HIS A O 1
ATOM 1446 N N . ALA A 1 189 ? -10.979 12.142 38.266 1.00 83.94 189 ALA A N 1
ATOM 1447 C CA . ALA A 1 189 ? -11.444 12.365 36.904 1.00 83.94 189 ALA A CA 1
ATOM 1448 C C . ALA A 1 189 ? -12.918 11.969 36.712 1.00 83.94 189 ALA A C 1
ATOM 1450 O O . ALA A 1 189 ? -13.688 12.742 36.144 1.00 83.94 189 ALA A O 1
ATOM 1451 N N . LEU A 1 190 ? -13.345 10.818 37.245 1.00 84.12 190 LEU A N 1
ATOM 1452 C CA . LEU A 1 190 ? -14.740 10.366 37.235 1.00 84.12 190 LEU A CA 1
ATOM 1453 C C . LEU A 1 190 ? -15.651 11.317 38.014 1.00 84.12 190 LEU A C 1
ATOM 1455 O O . LEU A 1 190 ? -16.756 11.599 37.561 1.00 84.12 190 LEU A O 1
ATOM 1459 N N . ARG A 1 191 ? -15.194 11.864 39.148 1.00 83.56 191 ARG A N 1
ATOM 1460 C CA . ARG A 1 191 ? -15.926 12.914 39.875 1.00 83.56 191 ARG A CA 1
ATOM 1461 C C . ARG A 1 191 ? -16.082 14.168 39.025 1.00 83.56 191 ARG A C 1
ATOM 1463 O O . ARG A 1 191 ? -17.187 14.686 38.916 1.00 83.56 191 ARG A O 1
ATOM 1470 N N . SER A 1 192 ? -15.006 14.627 38.394 1.00 83.69 192 SER A N 1
ATOM 1471 C CA . SER A 1 192 ? -15.044 15.794 37.501 1.00 83.69 192 SER A CA 1
ATOM 1472 C C . SER A 1 192 ? -16.006 15.575 36.329 1.00 83.69 192 SER A C 1
ATOM 1474 O O . SER A 1 192 ? -16.833 16.436 36.036 1.00 83.69 192 SER A O 1
ATOM 1476 N N . LEU A 1 193 ? -15.977 14.385 35.723 1.00 84.62 193 LEU A N 1
ATOM 1477 C CA . LEU A 1 193 ? -16.904 13.978 34.667 1.00 84.62 193 LEU A CA 1
ATOM 1478 C C . LEU A 1 193 ? -18.354 13.919 35.152 1.00 84.62 193 LEU A C 1
ATOM 1480 O O . LEU A 1 193 ? -19.244 14.427 34.478 1.00 84.62 193 LEU A O 1
ATOM 1484 N N . ALA A 1 194 ? -18.606 13.350 36.330 1.00 80.69 194 ALA A N 1
ATOM 1485 C CA . ALA A 1 194 ? -19.941 13.290 36.919 1.00 80.69 194 ALA A CA 1
ATOM 1486 C C . ALA A 1 194 ? -20.505 14.693 37.211 1.00 80.69 194 ALA A C 1
ATOM 1488 O O . ALA A 1 194 ? -21.690 14.944 36.985 1.00 80.69 194 ALA A O 1
ATOM 1489 N N . ILE A 1 195 ? -19.659 15.632 37.655 1.00 79.50 195 ILE A N 1
ATOM 1490 C CA . ILE A 1 195 ? -20.039 17.044 37.810 1.00 79.50 195 ILE A CA 1
ATOM 1491 C C . ILE A 1 195 ? -20.392 17.640 36.449 1.00 79.50 195 ILE A C 1
ATOM 1493 O O . ILE A 1 195 ? -21.439 18.272 36.326 1.00 79.50 195 ILE A O 1
ATOM 1497 N N . ALA A 1 196 ? -19.561 17.420 35.433 1.00 80.50 196 ALA A N 1
ATOM 1498 C CA . ALA A 1 196 ? -19.782 17.947 34.092 1.00 80.50 196 ALA A CA 1
ATOM 1499 C C . ALA A 1 196 ? -21.088 17.426 33.465 1.00 80.50 196 ALA A C 1
ATOM 1501 O O . ALA A 1 196 ? -21.872 18.217 32.941 1.00 80.50 196 ALA A O 1
ATOM 1502 N N . LEU A 1 197 ? -21.379 16.128 33.617 1.00 79.94 197 LEU A N 1
ATOM 1503 C CA . LEU A 1 197 ? -22.641 15.518 33.188 1.00 79.94 197 LEU A CA 1
ATOM 1504 C C . LEU A 1 197 ? -23.857 16.149 33.877 1.00 79.94 197 LEU A C 1
ATOM 1506 O O . LEU A 1 197 ? -24.882 16.363 33.240 1.00 79.94 197 LEU A O 1
ATOM 1510 N N . SER A 1 198 ? -23.748 16.504 35.163 1.00 71.75 198 SER A N 1
ATOM 1511 C CA . SER A 1 198 ? -24.850 17.149 35.897 1.00 71.75 198 SER A CA 1
ATOM 1512 C C . SER A 1 198 ? -25.203 18.557 35.394 1.00 71.75 198 SER A C 1
ATOM 1514 O O . SER A 1 198 ? -26.242 19.100 35.769 1.00 71.75 198 SER A O 1
ATOM 1516 N N . VAL A 1 199 ? -24.332 19.161 34.580 1.00 73.06 199 VAL A N 1
ATOM 1517 C CA . VAL A 1 199 ? -24.503 20.499 33.995 1.00 73.06 199 VAL A CA 1
ATOM 1518 C C . VAL A 1 199 ? -25.048 20.423 32.556 1.00 73.06 199 VAL A C 1
ATOM 1520 O O . VAL A 1 199 ? -25.346 21.468 31.985 1.00 73.06 199 VAL A O 1
ATOM 1523 N N . GLU A 1 200 ? -25.216 19.219 31.983 1.00 71.31 200 GLU A N 1
ATOM 1524 C CA . GLU A 1 200 ? -25.722 18.980 30.612 1.00 71.31 200 GLU A CA 1
ATOM 1525 C C . GLU A 1 200 ? -24.960 19.774 29.529 1.00 71.31 200 GLU A C 1
ATOM 1527 O O . GLU A 1 200 ? -25.531 20.233 28.541 1.00 71.31 200 GLU A O 1
ATOM 1532 N N . ARG A 1 201 ? -23.650 19.977 29.723 1.00 78.38 201 ARG A N 1
ATOM 1533 C CA . ARG A 1 201 ? -22.764 20.619 28.736 1.00 78.38 201 ARG A CA 1
ATOM 1534 C C . ARG A 1 201 ? -21.884 19.593 28.048 1.00 78.38 201 ARG A C 1
ATOM 1536 O O . ARG A 1 201 ? -21.501 18.605 28.668 1.00 78.38 201 ARG A O 1
ATOM 1543 N N . ALA A 1 202 ? -21.509 19.865 26.800 1.00 86.38 202 ALA A N 1
ATOM 1544 C CA . ALA A 1 202 ? -20.553 19.046 26.067 1.00 86.38 202 ALA A CA 1
ATOM 1545 C C . ALA A 1 202 ? -19.194 18.994 26.789 1.00 86.38 202 ALA A C 1
ATOM 1547 O O . ALA A 1 202 ? -18.726 20.003 27.326 1.00 86.38 202 ALA A O 1
ATOM 1548 N N . ILE A 1 203 ? -18.565 17.817 26.816 1.00 89.75 203 ILE A N 1
ATOM 1549 C CA . ILE A 1 203 ? -17.352 17.565 27.611 1.00 89.75 203 ILE A CA 1
ATOM 1550 C C . ILE A 1 203 ? -16.175 17.286 26.688 1.00 89.75 203 ILE A C 1
ATOM 1552 O O . ILE A 1 203 ? -16.267 16.420 25.822 1.00 89.75 203 ILE A O 1
ATOM 1556 N N . LEU A 1 204 ? -15.063 17.983 26.912 1.00 89.25 204 LEU A N 1
ATOM 1557 C CA . LEU A 1 204 ? -13.804 17.759 26.210 1.00 89.25 204 LEU A CA 1
ATOM 1558 C C . LEU A 1 204 ? -12.761 17.201 27.181 1.00 89.25 204 LEU A C 1
ATOM 1560 O O . LEU A 1 204 ? -12.363 17.876 28.134 1.00 89.25 204 LEU A O 1
ATOM 1564 N N . VAL A 1 205 ? -12.302 15.981 26.919 1.00 89.50 205 VAL A N 1
ATOM 1565 C CA . VAL A 1 205 ? -11.284 15.286 27.710 1.00 89.50 205 VAL A CA 1
ATOM 1566 C C . VAL A 1 205 ? -9.926 15.406 27.020 1.00 89.50 205 VAL A C 1
ATOM 1568 O O . VAL A 1 205 ? -9.715 14.856 25.936 1.00 89.50 205 VAL A O 1
ATOM 1571 N N . THR A 1 206 ? -8.980 16.099 27.651 1.00 87.69 206 THR A N 1
ATOM 1572 C CA . THR A 1 206 ? -7.618 16.292 27.127 1.00 87.69 206 THR A CA 1
ATOM 1573 C C . THR A 1 206 ? -6.599 15.504 27.938 1.00 87.69 206 THR A C 1
ATOM 1575 O O . THR A 1 206 ? -6.782 15.269 29.128 1.00 87.69 206 THR A O 1
ATOM 1578 N N . GLY A 1 207 ? -5.505 15.081 27.311 1.00 82.56 207 GLY A N 1
ATOM 1579 C CA . GLY A 1 207 ? -4.411 14.394 28.003 1.00 82.56 207 GLY A CA 1
ATOM 1580 C C . GLY A 1 207 ? -3.338 13.906 27.035 1.00 82.56 207 GLY A C 1
ATOM 1581 O O . GLY A 1 207 ? -3.503 14.014 25.821 1.00 82.56 207 GLY A O 1
ATOM 1582 N N . THR A 1 208 ? -2.256 13.338 27.553 1.00 77.62 208 THR A N 1
ATOM 1583 C CA . THR A 1 208 ? -1.215 12.708 26.727 1.00 77.62 208 THR A CA 1
ATOM 1584 C C . THR A 1 208 ? -1.689 11.382 26.122 1.00 77.62 208 THR A C 1
ATOM 1586 O O . THR A 1 208 ? -2.763 10.864 26.450 1.00 77.62 208 THR A O 1
ATOM 1589 N N . ASP A 1 209 ? -0.911 10.824 25.198 1.00 73.19 209 ASP A N 1
ATOM 1590 C CA . ASP A 1 209 ? -1.228 9.539 24.578 1.00 73.19 209 ASP A CA 1
ATOM 1591 C C . ASP A 1 209 ? -1.187 8.401 25.607 1.00 73.19 209 ASP A C 1
ATOM 1593 O O . ASP A 1 209 ? -0.267 8.294 26.416 1.00 73.19 209 ASP A O 1
ATOM 1597 N N . GLY A 1 210 ? -2.199 7.530 25.579 1.00 69.88 210 GLY A N 1
ATOM 1598 C CA . GLY A 1 210 ? -2.235 6.336 26.428 1.00 69.88 210 GLY A CA 1
ATOM 1599 C C . GLY A 1 210 ? -2.669 6.550 27.884 1.00 69.88 210 GLY A C 1
ATOM 1600 O O . GLY A 1 210 ? -2.630 5.589 28.645 1.00 69.88 210 GLY A O 1
ATOM 1601 N N . CYS A 1 211 ? -3.148 7.738 28.278 1.00 75.88 211 CYS A N 1
ATOM 1602 C CA . CYS A 1 211 ? -3.656 7.986 29.641 1.00 75.88 211 CYS A CA 1
ATOM 1603 C C . CYS A 1 211 ? -5.065 7.417 29.927 1.00 75.88 211 CYS A C 1
ATOM 1605 O O . CYS A 1 211 ? -5.584 7.585 31.025 1.00 75.88 211 CYS A O 1
ATOM 1607 N N . GLY A 1 212 ? -5.696 6.741 28.958 1.00 77.19 212 GLY A N 1
ATOM 1608 C CA . GLY A 1 212 ? -6.978 6.051 29.164 1.00 77.19 212 GLY A CA 1
ATOM 1609 C C . GLY A 1 212 ? -8.238 6.910 28.986 1.00 77.19 212 GLY A C 1
ATOM 1610 O O . GLY A 1 212 ? -9.278 6.569 29.540 1.00 77.19 212 GLY A O 1
ATOM 1611 N N . LYS A 1 213 ? -8.181 7.989 28.192 1.00 85.25 213 LYS A N 1
ATOM 1612 C CA . LYS A 1 213 ? -9.305 8.926 27.948 1.00 85.25 213 LYS A CA 1
ATOM 1613 C C . LYS A 1 213 ? -10.599 8.216 27.539 1.00 85.25 213 LYS A C 1
ATOM 1615 O O . LYS A 1 213 ? -11.623 8.372 28.196 1.00 85.25 213 LYS A O 1
ATOM 1620 N N . THR A 1 214 ? -10.538 7.394 26.492 1.00 82.25 214 THR A N 1
ATOM 1621 C CA . THR A 1 214 ? -11.702 6.651 25.994 1.00 82.25 214 THR A CA 1
ATOM 1622 C C . THR A 1 214 ? -12.166 5.596 26.999 1.00 82.25 214 THR A C 1
ATOM 1624 O O . THR A 1 214 ? -13.363 5.425 27.210 1.00 82.25 214 THR A O 1
ATOM 1627 N N . ALA A 1 215 ? -11.237 4.931 27.696 1.00 81.19 215 ALA A N 1
ATOM 1628 C CA . ALA A 1 215 ? -11.574 3.943 28.722 1.00 81.19 215 ALA A CA 1
ATOM 1629 C C . ALA A 1 215 ? -12.363 4.563 29.891 1.00 81.19 215 ALA A C 1
ATOM 1631 O O . ALA A 1 215 ? -13.327 3.968 30.367 1.00 81.19 215 ALA A O 1
ATOM 1632 N N . LEU A 1 216 ? -12.006 5.783 30.300 1.00 85.81 216 LEU A N 1
ATOM 1633 C CA . LEU A 1 216 ? -12.714 6.542 31.331 1.00 85.81 216 LEU A CA 1
ATOM 1634 C C . LEU A 1 216 ? -14.154 6.878 30.911 1.00 85.81 216 LEU A C 1
ATOM 1636 O O . LEU A 1 216 ? -15.084 6.744 31.706 1.00 85.81 216 LEU A O 1
ATOM 1640 N N . ILE A 1 217 ? -14.347 7.280 29.651 1.00 86.75 217 ILE A N 1
ATOM 1641 C CA . ILE A 1 217 ? -15.671 7.579 29.092 1.00 86.75 217 ILE A CA 1
ATOM 1642 C C . ILE A 1 217 ? -16.530 6.309 29.002 1.00 86.75 217 ILE A C 1
ATOM 1644 O O . ILE A 1 217 ? -17.695 6.324 29.403 1.00 86.75 217 ILE A O 1
ATOM 1648 N N . ARG A 1 218 ? -15.953 5.193 28.541 1.00 82.94 218 ARG A N 1
ATOM 1649 C CA . ARG A 1 218 ? -16.636 3.891 28.474 1.00 82.94 218 ARG A CA 1
ATOM 1650 C C . ARG A 1 218 ? -17.068 3.398 29.855 1.00 82.94 218 ARG A C 1
ATOM 1652 O O . ARG A 1 218 ? -18.191 2.919 30.007 1.00 82.94 218 ARG A O 1
ATOM 1659 N N . ASP A 1 219 ? -16.225 3.557 30.877 1.00 83.38 219 ASP A N 1
ATOM 1660 C CA . ASP A 1 219 ? -16.585 3.178 32.249 1.00 83.38 219 ASP A CA 1
ATOM 1661 C C . ASP A 1 219 ? -17.701 4.068 32.820 1.00 83.38 219 ASP A C 1
ATOM 1663 O O . ASP A 1 219 ? -18.627 3.573 33.465 1.00 83.38 219 ASP A O 1
ATOM 1667 N N . LEU A 1 220 ? -17.682 5.369 32.519 1.00 83.94 220 LEU A N 1
ATOM 1668 C CA . LEU A 1 220 ? -18.758 6.291 32.889 1.00 83.94 220 LEU A CA 1
ATOM 1669 C C . LEU A 1 220 ? -20.094 5.918 32.225 1.00 83.94 220 LEU A C 1
ATOM 1671 O O . LEU A 1 220 ? -21.136 5.906 32.888 1.00 83.94 220 LEU A O 1
ATOM 1675 N N . ALA A 1 221 ? -20.070 5.573 30.936 1.00 82.38 221 ALA A N 1
ATOM 1676 C CA . ALA A 1 221 ? -21.241 5.112 30.193 1.00 82.38 221 ALA A CA 1
ATOM 1677 C C . ALA A 1 221 ? -21.804 3.807 30.789 1.00 82.38 221 ALA A C 1
ATOM 1679 O O . ALA A 1 221 ? -23.004 3.699 31.051 1.00 82.38 221 ALA A O 1
ATOM 1680 N N . ARG A 1 222 ? -20.921 2.856 31.132 1.00 80.19 222 ARG A N 1
ATOM 1681 C CA . ARG A 1 222 ? -21.272 1.605 31.823 1.00 80.19 222 ARG A CA 1
ATOM 1682 C C . ARG A 1 222 ? -21.934 1.861 33.180 1.00 80.19 222 ARG A C 1
ATOM 1684 O O . ARG A 1 222 ? -22.976 1.277 33.464 1.00 80.19 222 ARG A O 1
ATOM 1691 N N . ARG A 1 223 ? -21.367 2.745 34.013 1.00 77.69 223 ARG A N 1
ATOM 1692 C CA . ARG A 1 223 ? -21.919 3.090 35.340 1.00 77.69 223 ARG A CA 1
ATOM 1693 C C . ARG A 1 223 ? -23.278 3.787 35.252 1.00 77.69 223 ARG A C 1
ATOM 1695 O O . ARG A 1 223 ? -24.104 3.618 36.142 1.00 77.69 223 ARG A O 1
ATOM 1702 N N . THR A 1 224 ? -23.520 4.566 34.200 1.00 75.75 224 THR A N 1
ATOM 1703 C CA . THR A 1 224 ? -24.753 5.359 34.026 1.00 75.75 224 THR A CA 1
ATOM 1704 C C . THR A 1 224 ? -25.853 4.641 33.232 1.00 75.75 224 THR A C 1
ATOM 1706 O O . THR A 1 224 ? -26.959 5.171 33.126 1.00 75.75 224 THR A O 1
ATOM 1709 N N . GLY A 1 225 ? -25.589 3.430 32.722 1.00 70.69 225 GLY A N 1
ATOM 1710 C CA . GLY A 1 225 ? -26.562 2.604 31.992 1.00 70.69 225 GLY A CA 1
ATOM 1711 C C . GLY A 1 225 ? -26.643 2.877 30.485 1.00 70.69 225 GLY A C 1
ATOM 1712 O O . GLY A 1 225 ? -27.420 2.223 29.790 1.00 70.69 225 GLY A O 1
ATOM 1713 N N . HIS A 1 226 ? -25.806 3.778 29.962 1.00 74.69 226 HIS A N 1
ATOM 1714 C CA . HIS A 1 226 ? -25.751 4.157 28.547 1.00 74.69 226 HIS A CA 1
ATOM 1715 C C . HIS A 1 226 ? -24.851 3.193 27.761 1.00 74.69 226 HIS A C 1
ATOM 1717 O O . HIS A 1 226 ? -23.758 3.541 27.325 1.00 74.69 226 HIS A O 1
ATOM 1723 N N . THR A 1 227 ? -25.296 1.946 27.603 1.00 66.12 227 THR A N 1
ATOM 1724 C CA . THR A 1 227 ? -24.502 0.886 26.944 1.00 66.12 227 THR A CA 1
ATOM 1725 C C . THR A 1 227 ? -24.463 0.985 25.415 1.00 66.12 227 THR A C 1
ATOM 1727 O O . THR A 1 227 ? -23.638 0.327 24.786 1.00 66.12 227 THR A O 1
ATOM 1730 N N . ASN A 1 228 ? -25.319 1.815 24.811 1.00 73.25 228 ASN A N 1
ATOM 1731 C CA . ASN A 1 228 ? -25.402 2.028 23.365 1.00 73.25 228 ASN A CA 1
ATOM 1732 C C . ASN A 1 228 ? -24.680 3.328 22.950 1.00 73.25 228 ASN A C 1
ATOM 1734 O O . ASN A 1 228 ? -25.306 4.310 22.546 1.00 73.25 228 ASN A O 1
ATOM 1738 N N . LEU A 1 229 ? -23.363 3.349 23.168 1.00 78.62 229 LEU A N 1
ATOM 1739 C CA . LEU A 1 229 ? -22.470 4.477 22.890 1.00 78.62 229 LEU A CA 1
ATOM 1740 C C . LEU A 1 229 ? -22.125 4.542 21.396 1.00 78.62 229 LEU A C 1
ATOM 1742 O O . LEU A 1 229 ? -21.735 3.532 20.814 1.00 78.62 229 LEU A O 1
ATOM 1746 N N . VAL A 1 230 ? -22.217 5.728 20.793 1.00 79.38 230 VAL A N 1
ATOM 1747 C CA . VAL A 1 230 ? -21.800 5.959 19.402 1.00 79.38 230 VAL A CA 1
ATOM 1748 C C . VAL A 1 230 ? -20.400 6.567 19.402 1.00 79.38 230 VAL A C 1
ATOM 1750 O O . VAL A 1 230 ? -20.226 7.731 19.758 1.00 79.38 230 VAL A O 1
ATOM 1753 N N . GLU A 1 231 ? -19.397 5.775 19.027 1.00 79.69 231 GLU A N 1
ATOM 1754 C CA . GLU A 1 231 ? -17.998 6.209 18.931 1.00 79.69 231 GLU A CA 1
ATOM 1755 C C . GLU A 1 231 ? -17.673 6.621 17.487 1.00 79.69 231 GLU A C 1
ATOM 1757 O O . GLU A 1 231 ? -17.642 5.794 16.576 1.00 79.69 231 GLU A O 1
ATOM 1762 N N . LEU A 1 232 ? -17.432 7.914 17.279 1.00 78.81 232 LEU A N 1
ATOM 1763 C CA . LEU A 1 232 ? -17.067 8.510 16.000 1.00 78.81 232 LEU A CA 1
ATOM 1764 C C . LEU A 1 232 ? -15.580 8.847 16.017 1.00 78.81 232 LEU A C 1
ATOM 1766 O O . LEU A 1 232 ? -15.136 9.710 16.771 1.00 78.81 232 LEU A O 1
ATOM 1770 N N . HIS A 1 233 ? -14.818 8.175 15.164 1.00 76.38 233 HIS A N 1
ATOM 1771 C CA . HIS A 1 233 ? -13.417 8.501 14.936 1.00 76.38 233 HIS A CA 1
ATOM 1772 C C . HIS A 1 233 ? -13.380 9.503 13.787 1.00 76.38 233 HIS A C 1
ATOM 1774 O O . HIS A 1 233 ? -13.789 9.157 12.679 1.00 76.38 233 HIS A O 1
ATOM 1780 N N . LEU A 1 234 ? -12.990 10.748 14.071 1.00 73.69 234 LEU A N 1
ATOM 1781 C CA . LEU A 1 234 ? -12.907 11.787 13.049 1.00 73.69 234 LEU A CA 1
ATOM 1782 C C . LEU A 1 234 ? -11.546 11.768 12.365 1.00 73.69 234 LEU A C 1
ATOM 1784 O O . LEU A 1 234 ? -10.522 11.493 12.987 1.00 73.69 234 LEU A O 1
ATOM 1788 N N . ASP A 1 235 ? -11.575 12.110 11.087 1.00 67.50 235 ASP A N 1
ATOM 1789 C CA . ASP A 1 235 ? -10.416 12.196 10.213 1.00 67.50 235 ASP A CA 1
ATOM 1790 C C . ASP A 1 235 ? -10.435 13.543 9.471 1.00 67.50 235 ASP A C 1
ATOM 1792 O O . ASP A 1 235 ? -11.498 14.157 9.313 1.00 67.50 235 ASP A O 1
ATOM 1796 N N . ASP A 1 236 ? -9.271 14.001 9.014 1.00 66.44 236 ASP A N 1
ATOM 1797 C CA . ASP A 1 236 ? -9.081 15.286 8.333 1.00 66.44 236 ASP A CA 1
ATOM 1798 C C . ASP A 1 236 ? -9.905 15.348 7.024 1.00 66.44 236 ASP A C 1
ATOM 1800 O O . ASP A 1 236 ? -10.330 16.430 6.610 1.00 66.44 236 ASP A O 1
ATOM 1804 N N . GLN A 1 237 ? -10.175 14.194 6.394 1.00 67.75 237 GLN A N 1
ATOM 1805 C CA . GLN A 1 237 ? -10.981 14.066 5.168 1.00 67.75 237 GLN A CA 1
ATOM 1806 C C . GLN A 1 237 ? -12.471 13.790 5.408 1.00 67.75 237 GLN A C 1
ATOM 1808 O O . GLN A 1 237 ? -13.241 13.701 4.451 1.00 67.75 237 GLN A O 1
ATOM 1813 N N . MET A 1 238 ? -12.914 13.615 6.658 1.00 72.56 238 MET A N 1
ATOM 1814 C CA . MET A 1 238 ? -14.333 13.379 6.908 1.00 72.56 238 MET A CA 1
ATOM 1815 C C . MET A 1 238 ? -15.161 14.634 6.621 1.00 72.56 238 MET A C 1
ATOM 1817 O O . MET A 1 238 ? -14.969 15.689 7.230 1.00 72.56 238 MET A O 1
ATOM 1821 N N . ASP A 1 239 ? -16.144 14.471 5.738 1.00 78.56 239 ASP A N 1
ATOM 1822 C CA . ASP A 1 239 ? -17.148 15.484 5.429 1.00 78.56 239 ASP A CA 1
ATOM 1823 C C . ASP A 1 239 ? -18.270 15.512 6.478 1.00 78.56 239 ASP A C 1
ATOM 1825 O O . ASP A 1 239 ? -18.701 14.475 7.003 1.00 78.56 239 ASP A O 1
ATOM 1829 N N . SER A 1 240 ? -18.851 16.696 6.708 1.00 82.88 240 SER A N 1
ATOM 1830 C CA . SER A 1 240 ? -20.036 16.854 7.569 1.00 82.88 240 SER A CA 1
ATOM 1831 C C . SER A 1 240 ? -21.231 16.010 7.103 1.00 82.88 240 SER A C 1
ATOM 1833 O O . SER A 1 240 ? -22.030 15.544 7.921 1.00 82.88 240 SER A O 1
ATOM 1835 N N . LYS A 1 241 ? -21.331 15.745 5.794 1.00 81.81 241 LYS A N 1
ATOM 1836 C CA . LYS A 1 241 ? -22.385 14.920 5.183 1.00 81.81 241 LYS A CA 1
ATOM 1837 C C . LYS A 1 241 ? -22.382 13.486 5.700 1.00 81.81 241 LYS A C 1
ATOM 1839 O O . LYS A 1 241 ? -23.450 12.924 5.898 1.00 81.81 241 LYS A O 1
ATOM 1844 N N . THR A 1 242 ? -21.223 12.893 5.967 1.00 77.06 242 THR A N 1
ATOM 1845 C CA . THR A 1 242 ? -21.151 11.515 6.483 1.00 77.06 242 THR A CA 1
ATOM 1846 C C . THR A 1 242 ? -21.703 11.429 7.908 1.00 77.06 242 THR A C 1
ATOM 1848 O O . THR A 1 242 ? -22.333 10.445 8.291 1.00 77.06 242 THR A O 1
ATOM 1851 N N . LEU A 1 243 ? -21.524 12.492 8.696 1.00 79.62 243 LEU A N 1
ATOM 1852 C CA . LEU A 1 243 ? -22.015 12.568 10.072 1.00 79.62 243 LEU A CA 1
ATOM 1853 C C . LEU A 1 243 ? -23.514 12.874 10.130 1.00 79.62 243 LEU A C 1
ATOM 1855 O O . LEU A 1 243 ? -24.255 12.212 10.857 1.00 79.62 243 LEU A O 1
ATOM 1859 N N . VAL A 1 244 ? -23.962 13.869 9.363 1.00 86.25 244 VAL A N 1
ATOM 1860 C CA . VAL A 1 244 ? -25.347 14.362 9.381 1.00 86.25 244 VAL A CA 1
ATOM 1861 C C . VAL A 1 244 ? -26.271 13.501 8.513 1.00 86.25 244 VAL A C 1
ATOM 1863 O O . VAL A 1 244 ? -27.435 13.274 8.847 1.00 86.25 244 VAL A O 1
ATOM 1866 N N . GLY A 1 245 ? -25.765 12.973 7.411 1.00 84.94 245 GLY A N 1
ATOM 1867 C CA . GLY A 1 245 ? -26.529 12.232 6.420 1.00 84.94 245 GLY A CA 1
ATOM 1868 C C . GLY A 1 245 ? -26.371 12.821 5.028 1.00 84.94 245 GLY A C 1
ATOM 1869 O O . GLY A 1 245 ? -26.029 13.993 4.837 1.00 84.94 245 GLY A O 1
ATOM 1870 N N . SER A 1 246 ? -26.641 11.986 4.039 1.00 81.88 246 SER A N 1
ATOM 1871 C CA . SER A 1 246 ? -26.559 12.339 2.631 1.00 81.88 246 SER A CA 1
ATOM 1872 C C . SER A 1 246 ? -27.719 11.708 1.864 1.00 81.88 246 SER A C 1
ATOM 1874 O O . SER A 1 246 ? -28.427 10.824 2.354 1.00 81.88 246 SER A O 1
ATOM 1876 N N . TYR A 1 247 ? -27.953 12.206 0.651 1.00 78.75 247 TYR A N 1
ATOM 1877 C CA . TYR A 1 247 ? -28.797 11.494 -0.298 1.00 78.75 247 TYR A CA 1
ATOM 1878 C C . TYR A 1 247 ? -27.979 10.361 -0.890 1.00 78.75 247 TYR A C 1
ATOM 1880 O O . TYR A 1 247 ? -26.992 10.604 -1.585 1.00 78.75 247 TYR A O 1
ATOM 1888 N N . VAL A 1 248 ? -28.398 9.138 -0.602 1.00 68.06 248 VAL A N 1
ATOM 1889 C CA . VAL A 1 248 ? -27.756 7.932 -1.102 1.00 68.06 248 VAL A CA 1
ATOM 1890 C C . VAL A 1 248 ? -28.586 7.415 -2.269 1.00 68.06 248 VAL A C 1
ATOM 1892 O O . VAL A 1 248 ? -29.822 7.378 -2.200 1.00 68.06 248 VAL A O 1
ATOM 1895 N N . CYS A 1 249 ? -27.908 7.053 -3.360 1.00 62.19 249 CYS A N 1
ATOM 1896 C CA . CYS A 1 249 ? -28.534 6.293 -4.435 1.00 62.19 249 CYS A CA 1
ATOM 1897 C C . CYS A 1 249 ? -29.092 5.013 -3.829 1.00 62.19 249 CYS A C 1
ATOM 1899 O O . CYS A 1 249 ? -28.354 4.240 -3.221 1.00 62.19 249 CYS A O 1
ATOM 1901 N N . THR A 1 250 ? -30.388 4.790 -3.985 1.00 66.62 250 THR A N 1
ATOM 1902 C CA . THR A 1 250 ? -30.941 3.496 -3.618 1.00 66.62 250 THR A CA 1
ATOM 1903 C C . THR A 1 250 ? -30.405 2.422 -4.563 1.00 66.62 250 THR A C 1
ATOM 1905 O O . THR A 1 250 ? -29.836 2.692 -5.623 1.00 66.62 250 THR A O 1
ATOM 1908 N N . ASP A 1 251 ? -30.677 1.181 -4.190 1.00 61.03 251 ASP A N 1
ATOM 1909 C CA . ASP A 1 251 ? -30.547 -0.010 -5.021 1.00 61.03 251 ASP A CA 1
ATOM 1910 C C . ASP A 1 251 ? -31.226 0.125 -6.410 1.00 61.03 251 ASP A C 1
ATOM 1912 O O . ASP A 1 251 ? -30.984 -0.696 -7.298 1.00 61.03 251 ASP A O 1
ATOM 1916 N N . ILE A 1 252 ? -32.080 1.141 -6.602 1.00 62.19 252 ILE A N 1
ATOM 1917 C CA . ILE A 1 252 ? -32.797 1.470 -7.832 1.00 62.19 252 ILE A CA 1
ATOM 1918 C C . ILE A 1 252 ? -32.122 2.676 -8.530 1.00 62.19 252 ILE A C 1
ATOM 1920 O O . ILE A 1 252 ? -32.035 3.761 -7.946 1.00 62.19 252 ILE A O 1
ATOM 1924 N N . PRO A 1 253 ? -31.670 2.539 -9.796 1.00 57.72 253 PRO A N 1
ATOM 1925 C CA . PRO A 1 253 ? -31.043 3.640 -10.527 1.00 57.72 253 PRO A CA 1
ATOM 1926 C C . PRO A 1 253 ? -31.974 4.853 -10.670 1.00 57.72 253 PRO A C 1
ATOM 1928 O O . PRO A 1 253 ? -33.098 4.726 -11.149 1.00 57.72 253 PRO A O 1
ATOM 1931 N N . GLY A 1 254 ? -31.485 6.042 -10.303 1.00 59.28 254 GLY A N 1
ATOM 1932 C CA . GLY A 1 254 ? -32.221 7.309 -10.421 1.00 59.28 254 GLY A CA 1
ATOM 1933 C C . GLY A 1 254 ? -33.092 7.671 -9.213 1.00 59.28 254 GLY A C 1
ATOM 1934 O O . GLY A 1 254 ? -33.556 8.807 -9.127 1.00 59.28 254 GLY A O 1
ATOM 1935 N N . GLU A 1 255 ? -33.270 6.760 -8.253 1.00 69.69 255 GLU A N 1
ATOM 1936 C CA . GLU A 1 255 ? -33.972 7.032 -7.000 1.00 69.69 255 GLU A CA 1
ATOM 1937 C C . GLU A 1 255 ? -32.965 7.341 -5.882 1.00 69.69 255 GLU A C 1
ATOM 1939 O O . GLU A 1 255 ? -32.159 6.496 -5.484 1.00 69.69 255 GLU A O 1
ATOM 1944 N N . PHE A 1 256 ? -33.020 8.569 -5.366 1.00 71.25 256 PHE A N 1
ATOM 1945 C CA . PHE A 1 256 ? -32.198 9.028 -4.248 1.00 71.25 256 PHE A CA 1
ATOM 1946 C C . PHE A 1 256 ? -33.043 9.080 -2.980 1.00 71.25 256 PHE A C 1
ATOM 1948 O O . PHE A 1 256 ? -34.046 9.794 -2.925 1.00 71.25 256 PHE A O 1
ATOM 1955 N N . SER A 1 257 ? -32.611 8.372 -1.940 1.00 79.38 257 SER A N 1
ATOM 1956 C CA . SER A 1 257 ? -33.252 8.427 -0.626 1.00 79.38 257 SER A CA 1
ATOM 1957 C C . SER A 1 257 ? -32.360 9.179 0.356 1.00 79.38 257 SER A C 1
ATOM 1959 O O . SER A 1 257 ? -31.138 9.033 0.346 1.00 79.38 257 SER A O 1
ATOM 1961 N N . TRP A 1 258 ? -32.961 10.033 1.184 1.00 82.19 258 TRP A N 1
ATOM 1962 C CA . TRP A 1 258 ? -32.223 10.673 2.269 1.00 82.19 258 TRP A CA 1
ATOM 1963 C C . TRP A 1 258 ? -31.953 9.645 3.360 1.00 82.19 258 TRP A C 1
ATOM 1965 O O . TRP A 1 258 ? -32.902 9.128 3.956 1.00 82.19 258 TRP A O 1
ATOM 1975 N N . GLN A 1 259 ? -30.680 9.406 3.655 1.00 80.62 259 GLN A N 1
ATOM 1976 C CA . GLN A 1 259 ? -30.279 8.541 4.749 1.00 80.62 259 GLN A CA 1
ATOM 1977 C C . GLN A 1 259 ? -29.704 9.388 5.894 1.00 80.62 259 GLN A C 1
ATOM 1979 O O . GLN A 1 259 ? -28.753 10.145 5.676 1.00 80.62 259 GLN A O 1
ATOM 1984 N N . PRO A 1 260 ? -30.270 9.311 7.115 1.00 84.50 260 PRO A N 1
ATOM 1985 C CA . PRO A 1 260 ? -29.726 10.034 8.255 1.00 84.50 260 PRO A CA 1
ATOM 1986 C C . PRO A 1 260 ? -28.371 9.437 8.650 1.00 84.50 260 PRO A C 1
ATOM 1988 O O . PRO A 1 260 ? -28.248 8.222 8.799 1.00 84.50 260 PRO A O 1
ATOM 1991 N N . GLY A 1 261 ? -27.370 10.296 8.838 1.00 84.00 261 GLY A N 1
ATOM 1992 C CA . GLY A 1 261 ? -26.035 9.888 9.272 1.00 84.00 261 GLY A CA 1
ATOM 1993 C C . GLY A 1 261 ? -25.993 9.504 10.751 1.00 84.00 261 GLY A C 1
ATOM 1994 O O . GLY A 1 261 ? -26.963 9.697 11.494 1.00 84.00 261 GLY A O 1
ATOM 1995 N N . ALA A 1 262 ? -24.846 8.981 11.189 1.00 82.19 262 ALA A N 1
ATOM 1996 C CA . ALA A 1 262 ? -24.676 8.453 12.543 1.00 82.19 262 ALA A CA 1
ATOM 1997 C C . ALA A 1 262 ? -24.954 9.499 13.639 1.00 82.19 262 ALA A C 1
ATOM 1999 O O . ALA A 1 262 ? -25.573 9.181 14.656 1.00 82.19 262 ALA A O 1
ATOM 2000 N N . LEU A 1 263 ? -24.565 10.762 13.419 1.00 86.62 263 LEU A N 1
ATOM 2001 C CA . LEU A 1 263 ? -24.822 11.851 14.365 1.00 86.62 263 LEU A CA 1
ATOM 2002 C C . LEU A 1 263 ? -26.315 12.194 14.421 1.00 86.62 263 LEU A C 1
ATOM 2004 O O . LEU A 1 263 ? -26.868 12.340 15.506 1.00 86.62 263 LEU A O 1
ATOM 2008 N N . THR A 1 264 ? -26.986 12.275 13.270 1.00 88.25 264 THR A N 1
ATOM 2009 C CA . THR A 1 264 ? -28.423 12.590 13.205 1.00 88.25 264 THR A CA 1
ATOM 2010 C C . THR A 1 264 ? -29.267 11.520 13.884 1.00 88.25 264 THR A C 1
ATOM 2012 O O . THR A 1 264 ? -30.176 11.850 14.646 1.00 88.25 264 THR A O 1
ATOM 2015 N N . GLN A 1 265 ? -28.952 10.242 13.666 1.00 85.56 265 GLN A N 1
ATOM 2016 C CA . GLN A 1 265 ? -29.627 9.142 14.355 1.00 85.56 265 GLN A CA 1
ATOM 2017 C C . GLN A 1 265 ? -29.373 9.198 15.869 1.00 85.56 265 GLN A C 1
ATOM 2019 O O . GLN A 1 265 ? -30.321 9.146 16.650 1.00 85.56 265 GLN A O 1
ATOM 2024 N N . ALA A 1 266 ? -28.125 9.418 16.298 1.00 84.81 266 ALA A N 1
ATOM 2025 C CA . ALA A 1 266 ? -27.790 9.526 17.718 1.00 84.81 266 ALA A CA 1
ATOM 2026 C C . ALA A 1 266 ? -28.504 10.697 18.420 1.00 84.81 266 ALA A C 1
ATOM 2028 O O . ALA A 1 266 ? -28.995 10.532 19.538 1.00 84.81 266 ALA A O 1
ATOM 2029 N N . VAL A 1 267 ? -28.612 11.854 17.760 1.00 88.25 267 VAL A N 1
ATOM 2030 C CA . VAL A 1 267 ? -29.337 13.039 18.257 1.00 88.25 267 VAL A CA 1
ATOM 2031 C C . VAL A 1 267 ? -30.842 12.770 18.346 1.00 88.25 267 VAL A C 1
ATOM 2033 O O . VAL A 1 267 ? -31.467 13.112 19.352 1.00 88.25 267 VAL A O 1
ATOM 2036 N N . THR A 1 268 ? -31.415 12.112 17.333 1.00 86.31 268 THR A N 1
ATOM 2037 C CA . THR A 1 268 ? -32.851 11.785 17.276 1.00 86.31 268 THR A CA 1
ATOM 2038 C C . THR A 1 268 ? -33.236 10.764 18.346 1.00 86.31 268 THR A C 1
ATOM 2040 O O . THR A 1 268 ? -34.278 10.890 18.984 1.00 86.31 268 THR A O 1
ATOM 2043 N N . GLU A 1 269 ? -32.383 9.775 18.599 1.00 83.12 269 GLU A N 1
ATOM 2044 C CA . GLU A 1 269 ? -32.634 8.723 19.589 1.00 83.12 269 GLU A CA 1
ATOM 2045 C C . GLU A 1 269 ? -32.188 9.094 21.013 1.00 83.12 269 GLU A C 1
ATOM 2047 O O . GLU A 1 269 ? -32.589 8.450 21.985 1.00 83.12 269 GLU A O 1
ATOM 2052 N N . GLY A 1 270 ? -31.372 10.140 21.160 1.00 82.12 270 GLY A N 1
ATOM 2053 C CA . GLY A 1 270 ? -30.833 10.579 22.446 1.00 82.12 270 GLY A CA 1
ATOM 2054 C C . GLY A 1 270 ? -29.723 9.671 22.982 1.00 82.12 270 GLY A C 1
ATOM 2055 O O . GLY A 1 270 ? -29.658 9.440 24.191 1.00 82.12 270 GLY A O 1
ATOM 2056 N N . ARG A 1 271 ? -28.878 9.124 22.095 1.00 85.00 271 ARG A N 1
ATOM 2057 C CA . ARG A 1 271 ? -27.696 8.316 22.453 1.00 85.00 271 ARG A CA 1
ATOM 2058 C C . ARG A 1 271 ? -26.510 9.212 22.831 1.00 85.00 271 ARG A C 1
ATOM 2060 O O . ARG A 1 271 ? -26.445 10.376 22.444 1.00 85.00 271 ARG A O 1
ATOM 2067 N N . TRP A 1 272 ? -25.554 8.670 23.582 1.00 88.00 272 TRP A N 1
ATOM 2068 C CA . TRP A 1 272 ? -24.289 9.361 23.852 1.00 88.00 272 TRP A CA 1
ATOM 2069 C C . TRP A 1 272 ? -23.365 9.248 22.644 1.00 88.00 272 TRP A C 1
ATOM 2071 O O . TRP A 1 272 ? -23.212 8.161 22.085 1.00 88.00 272 TRP A O 1
ATOM 2081 N N . VAL A 1 273 ? -22.736 10.362 22.272 1.00 88.44 273 VAL A N 1
ATOM 2082 C CA . VAL A 1 273 ? -21.791 10.428 21.153 1.00 88.44 273 VAL A CA 1
ATOM 2083 C C . VAL A 1 273 ? -20.410 10.776 21.687 1.00 88.44 273 VAL A C 1
ATOM 20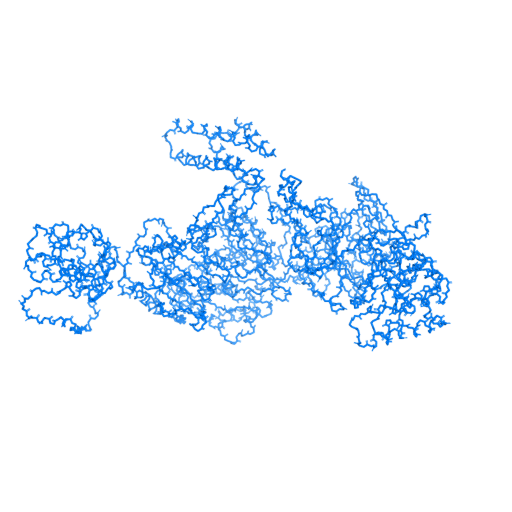85 O O . VAL A 1 273 ? -20.247 11.789 22.369 1.00 88.44 273 VAL A O 1
ATOM 2088 N N . VAL A 1 274 ? -19.424 9.943 21.360 1.00 88.12 274 VAL A N 1
ATOM 2089 C CA . VAL A 1 274 ? -18.009 10.168 21.662 1.00 88.12 274 VAL A CA 1
ATOM 2090 C C . VAL A 1 274 ? -17.277 10.451 20.370 1.00 88.12 274 VAL A C 1
ATOM 2092 O O . VAL A 1 274 ? -17.236 9.606 19.484 1.00 88.12 274 VAL A O 1
ATOM 2095 N N . ILE A 1 275 ? -16.693 11.636 20.281 1.00 87.50 275 ILE A N 1
ATOM 2096 C CA . ILE A 1 275 ? -15.825 12.044 19.187 1.00 87.50 275 ILE A CA 1
ATOM 2097 C C . ILE A 1 275 ? -14.381 11.815 19.621 1.00 87.50 275 ILE A C 1
ATOM 2099 O O . ILE A 1 275 ? -13.889 12.486 20.531 1.00 87.50 275 ILE A O 1
ATOM 2103 N N . GLU A 1 276 ? -13.704 10.869 18.984 1.00 82.38 276 GLU A N 1
ATOM 2104 C CA . GLU A 1 276 ? -12.278 10.670 19.209 1.00 82.38 276 GLU A CA 1
ATOM 2105 C C . GLU A 1 276 ? -11.448 11.681 18.415 1.00 82.38 276 GLU A C 1
ATOM 2107 O O . GLU A 1 276 ? -11.726 11.930 17.244 1.00 82.38 276 GLU A O 1
ATOM 2112 N N . ASP A 1 277 ? -10.425 12.244 19.066 1.00 79.81 277 ASP A N 1
ATOM 2113 C CA . ASP A 1 277 ? -9.416 13.117 18.452 1.00 79.81 277 ASP A CA 1
ATOM 2114 C C . ASP A 1 277 ? -9.996 14.294 17.649 1.00 79.81 277 ASP A C 1
ATOM 2116 O O . ASP A 1 277 ? -9.636 14.546 16.499 1.00 79.81 277 ASP A O 1
ATOM 2120 N N . ILE A 1 278 ? -10.866 15.080 18.293 1.00 84.44 278 ILE A N 1
ATOM 2121 C CA . ILE A 1 278 ? -11.534 16.239 17.672 1.00 84.44 278 ILE A CA 1
ATOM 2122 C C . ILE A 1 278 ? -10.560 17.285 17.094 1.00 84.44 278 ILE A C 1
ATOM 2124 O O . ILE A 1 278 ? -10.949 18.091 16.254 1.00 84.44 278 ILE A O 1
ATOM 2128 N N . ASP A 1 279 ? -9.288 17.276 17.505 1.00 78.75 279 ASP A N 1
ATOM 2129 C CA . ASP A 1 279 ? -8.247 18.157 16.964 1.00 78.75 279 ASP A CA 1
ATOM 2130 C C . ASP A 1 279 ? -7.873 17.878 15.499 1.00 78.75 279 ASP A C 1
ATOM 2132 O O . ASP A 1 279 ? -7.207 18.712 14.886 1.00 78.75 279 ASP A O 1
ATOM 2136 N N . ARG A 1 280 ? -8.310 16.745 14.941 1.00 77.00 280 ARG A N 1
ATOM 2137 C CA . ARG A 1 280 ? -8.162 16.384 13.522 1.00 77.00 280 ARG A CA 1
ATOM 2138 C C . ARG A 1 280 ? -9.383 16.707 12.664 1.00 77.00 280 ARG A C 1
ATOM 2140 O O . ARG A 1 280 ? -9.340 16.648 11.447 1.00 77.00 280 ARG A O 1
ATOM 2147 N N . ALA A 1 281 ? -10.496 17.087 13.279 1.00 79.56 281 ALA A N 1
ATOM 2148 C CA . ALA A 1 281 ? -11.706 17.367 12.523 1.00 79.56 281 ALA A CA 1
ATOM 2149 C C . ALA A 1 281 ? -11.509 18.534 11.534 1.00 79.56 281 ALA A C 1
ATOM 2151 O O . ALA A 1 281 ? -10.964 19.588 11.882 1.00 79.56 281 ALA A O 1
ATOM 2152 N N . SER A 1 282 ? -12.028 18.370 10.315 1.00 83.25 282 SER A N 1
ATOM 2153 C CA . SER A 1 282 ? -12.108 19.443 9.323 1.00 83.25 282 SER A CA 1
ATOM 2154 C C . SER A 1 282 ? -12.959 20.620 9.837 1.00 83.25 282 SER A C 1
ATOM 2156 O O . SER A 1 282 ? -13.828 20.461 10.703 1.00 83.25 282 SER A O 1
ATOM 2158 N N . MET A 1 283 ? -12.746 21.831 9.298 1.00 82.69 283 MET A N 1
ATOM 2159 C CA . MET A 1 283 ? -13.547 23.003 9.707 1.00 82.69 283 MET A CA 1
ATOM 2160 C C . MET A 1 283 ? -15.041 22.798 9.437 1.00 82.69 283 MET A C 1
ATOM 2162 O O . MET A 1 283 ? -15.867 23.310 10.188 1.00 82.69 283 MET A O 1
ATOM 2166 N N . ASP A 1 284 ? -15.378 22.051 8.385 1.00 85.62 284 ASP A N 1
ATOM 2167 C CA . ASP A 1 284 ? -16.757 21.741 8.007 1.00 85.62 284 ASP A CA 1
ATOM 2168 C C . ASP A 1 284 ? -17.458 20.895 9.081 1.00 85.62 284 ASP A C 1
ATOM 2170 O O . ASP A 1 284 ? -18.551 21.231 9.543 1.00 85.62 284 ASP A O 1
ATOM 2174 N N . VAL A 1 285 ? -16.786 19.853 9.582 1.00 86.12 285 VAL A N 1
ATOM 2175 C CA . VAL A 1 285 ? -17.299 19.027 10.685 1.00 86.12 285 VAL A CA 1
ATOM 2176 C C . VAL A 1 285 ? -17.451 19.843 11.969 1.00 86.12 285 VAL A C 1
ATOM 2178 O O . VAL A 1 285 ? -18.482 19.763 12.638 1.00 86.12 285 VAL A O 1
ATOM 2181 N N . LEU A 1 286 ? -16.460 20.672 12.309 1.00 85.56 286 LEU A N 1
ATOM 2182 C CA . LEU A 1 286 ? -16.532 21.532 13.494 1.00 85.56 286 LEU A CA 1
ATOM 2183 C C . LEU A 1 286 ? -17.673 22.557 13.402 1.00 85.56 286 LEU A C 1
ATOM 2185 O O . LEU A 1 286 ? -18.339 22.822 14.405 1.00 85.56 286 LEU A O 1
ATOM 2189 N N . ALA A 1 287 ? -17.931 23.103 12.210 1.00 85.25 287 ALA A N 1
ATOM 2190 C CA . ALA A 1 287 ? -19.052 24.004 11.961 1.00 85.25 287 ALA A CA 1
ATOM 2191 C C . ALA A 1 287 ? -20.405 23.288 12.103 1.00 85.25 287 ALA A C 1
ATOM 2193 O O . ALA A 1 287 ? -21.327 23.851 12.693 1.00 85.25 287 ALA A O 1
ATOM 2194 N N . ALA A 1 288 ? -20.515 22.036 11.646 1.00 85.94 288 ALA A N 1
ATOM 2195 C CA . ALA A 1 288 ? -21.722 21.222 11.805 1.00 85.94 288 ALA A CA 1
ATOM 2196 C C . ALA A 1 288 ? -22.026 20.866 13.275 1.00 85.94 288 ALA A C 1
ATOM 2198 O O . ALA A 1 288 ? -23.191 20.734 13.651 1.00 85.94 288 ALA A O 1
ATOM 2199 N N . LEU A 1 289 ? -20.997 20.750 14.122 1.00 87.31 289 LEU A N 1
ATOM 2200 C CA . LEU A 1 289 ? -21.140 20.495 15.562 1.00 87.31 289 LEU A CA 1
ATOM 2201 C C . LEU A 1 289 ? -21.480 21.755 16.373 1.00 87.31 289 LEU A C 1
ATOM 2203 O O . LEU A 1 289 ? -21.989 21.649 17.488 1.00 87.31 289 LEU A O 1
ATOM 2207 N N . LEU A 1 290 ? -21.213 22.953 15.847 1.00 87.56 290 LEU A N 1
ATOM 2208 C CA . LEU A 1 290 ? -21.393 24.202 16.587 1.00 87.56 290 LEU A CA 1
ATOM 2209 C C . LEU A 1 290 ? -22.850 24.454 17.045 1.00 87.56 290 LEU A C 1
ATOM 2211 O O . LEU A 1 290 ? -23.024 24.809 18.213 1.00 87.56 290 LEU A O 1
ATOM 2215 N N . PRO A 1 291 ? -23.896 24.237 16.218 1.00 86.50 291 PRO A N 1
ATOM 2216 C CA . PRO A 1 291 ? -25.293 24.358 16.650 1.00 86.50 291 PRO A CA 1
ATOM 2217 C C . PRO A 1 291 ? -25.662 23.417 17.807 1.00 86.50 291 PRO A C 1
ATOM 2219 O O . PRO A 1 291 ? -26.380 23.818 18.730 1.00 86.50 291 PRO A O 1
ATOM 2222 N N . LEU A 1 292 ? -25.101 22.201 17.816 1.00 86.75 292 LEU A N 1
ATOM 2223 C CA . LEU A 1 292 ? -25.293 21.246 18.908 1.00 86.75 292 LEU A CA 1
ATOM 2224 C C . LEU A 1 292 ? -24.675 21.755 20.214 1.00 86.75 292 LEU A C 1
ATOM 2226 O O . LEU A 1 292 ? -25.248 21.544 21.275 1.00 86.75 292 LEU A O 1
ATOM 2230 N N . LEU A 1 293 ? -23.544 22.463 20.149 1.00 84.75 293 LEU A N 1
ATOM 2231 C CA . LEU A 1 293 ? -22.867 23.016 21.328 1.00 84.75 293 LEU A CA 1
ATOM 2232 C C . LEU A 1 293 ? -23.568 24.244 21.923 1.00 84.75 293 LEU A C 1
ATOM 2234 O O . LEU A 1 293 ? -23.456 24.488 23.124 1.00 84.75 293 LEU A O 1
ATOM 2238 N N . THR A 1 294 ? -24.245 25.047 21.099 1.00 82.06 294 THR A N 1
ATOM 2239 C CA . THR A 1 294 ? -24.877 26.306 21.531 1.00 82.06 294 THR A CA 1
ATOM 2240 C C . THR A 1 294 ? -26.350 26.141 21.885 1.00 82.06 294 THR A C 1
ATOM 2242 O O . THR A 1 294 ? -26.803 26.691 22.888 1.00 82.06 294 THR A O 1
ATOM 2245 N N . THR A 1 295 ? -27.092 25.399 21.061 1.00 80.44 295 THR A N 1
ATOM 2246 C CA . THR A 1 295 ? -28.561 25.320 21.105 1.00 80.44 295 THR A CA 1
ATOM 2247 C C . THR A 1 295 ? -29.099 23.915 21.371 1.00 80.44 295 THR A C 1
ATOM 2249 O O . THR A 1 295 ? -30.298 23.777 21.589 1.00 80.44 295 THR A O 1
ATOM 2252 N N . ASN A 1 296 ? -28.243 22.880 21.421 1.00 82.19 296 ASN A N 1
ATOM 2253 C CA . ASN A 1 296 ? -28.652 21.464 21.435 1.00 82.19 296 ASN A CA 1
ATOM 2254 C C . ASN A 1 296 ? -29.557 21.088 20.244 1.00 82.19 296 ASN A C 1
ATOM 2256 O O . ASN A 1 296 ? -30.387 20.179 20.331 1.00 82.19 296 ASN A O 1
ATOM 2260 N N . GLU A 1 297 ? -29.382 21.778 19.118 1.00 87.12 297 GLU A N 1
ATOM 2261 C CA . GLU A 1 297 ? -30.085 21.522 17.865 1.00 87.12 297 GLU A CA 1
ATOM 2262 C C . GLU A 1 297 ? -29.078 21.131 16.785 1.00 87.12 297 GLU A C 1
ATOM 2264 O O . GLU A 1 297 ? -27.996 21.709 16.687 1.00 87.12 297 GLU A O 1
ATOM 2269 N N . LEU A 1 298 ? -29.428 20.142 15.966 1.00 88.38 298 LEU A N 1
ATOM 2270 C CA . LEU A 1 298 ? -28.667 19.767 14.783 1.00 88.38 298 LEU A CA 1
ATOM 2271 C C . LEU A 1 298 ? -29.372 20.303 13.539 1.00 88.38 298 LEU A C 1
ATOM 2273 O O . LEU A 1 298 ? -30.539 20.000 13.298 1.00 88.38 298 LEU A O 1
ATOM 2277 N N . MET A 1 299 ? -28.656 21.064 12.717 1.00 84.69 299 MET A N 1
ATOM 2278 C CA . MET A 1 299 ? -29.191 21.567 11.454 1.00 84.69 299 MET A CA 1
ATOM 2279 C C . MET A 1 299 ? -29.106 20.486 10.375 1.00 84.69 299 MET A C 1
ATOM 2281 O O . MET A 1 299 ? -28.021 20.156 9.899 1.00 84.69 299 MET A O 1
ATOM 2285 N N . VAL A 1 300 ? -30.256 19.962 9.950 1.00 84.19 300 VAL A N 1
ATOM 2286 C CA . VAL A 1 300 ? -30.368 18.942 8.900 1.00 84.19 300 VAL A CA 1
ATOM 2287 C C . VAL A 1 300 ? -31.314 19.442 7.819 1.00 84.19 300 VAL A C 1
ATOM 2289 O O . VAL A 1 300 ? -32.491 19.679 8.070 1.00 84.19 300 VAL A O 1
ATOM 2292 N N . ARG A 1 301 ? -30.818 19.616 6.587 1.00 81.31 301 ARG A N 1
ATOM 2293 C CA . ARG A 1 301 ? -31.631 20.061 5.431 1.00 81.31 301 ARG A CA 1
ATOM 2294 C C . ARG A 1 301 ? -32.403 21.375 5.672 1.00 81.31 301 ARG A C 1
ATOM 2296 O O . ARG A 1 301 ? -33.514 21.542 5.178 1.00 81.31 301 ARG A O 1
ATOM 2303 N N . GLY A 1 302 ? -31.829 22.297 6.446 1.00 78.31 302 GLY A N 1
ATOM 2304 C CA . GLY A 1 302 ? -32.481 23.561 6.815 1.00 78.31 302 GLY A CA 1
ATOM 2305 C C . GLY A 1 302 ? -33.554 23.433 7.905 1.00 78.31 302 GLY A C 1
ATOM 2306 O O . GLY A 1 302 ? -34.191 24.428 8.233 1.00 78.31 302 GLY A O 1
ATOM 2307 N N . GLN A 1 303 ? -33.741 22.242 8.481 1.00 83.06 303 GLN A N 1
ATOM 2308 C CA . GLN A 1 303 ? -34.576 22.007 9.656 1.00 83.06 303 GLN A CA 1
ATOM 2309 C C . GLN A 1 303 ? -33.693 21.794 10.887 1.00 83.06 303 GLN A C 1
ATOM 2311 O O . GLN A 1 303 ? -32.716 21.047 10.837 1.00 83.06 303 GLN A O 1
ATOM 2316 N N . ALA A 1 304 ? -34.040 22.445 11.994 1.00 85.38 304 ALA A N 1
ATOM 2317 C CA . ALA A 1 304 ? -33.388 22.233 13.278 1.00 85.38 304 ALA A CA 1
ATOM 2318 C C . ALA A 1 304 ? -34.004 21.007 13.969 1.00 85.38 304 ALA A C 1
ATOM 2320 O O . ALA A 1 304 ? -35.197 20.991 14.274 1.00 85.38 304 ALA A O 1
ATOM 2321 N N . ILE A 1 305 ? -33.199 19.969 14.194 1.00 86.44 305 ILE A N 1
ATOM 2322 C CA . ILE A 1 305 ? -33.578 18.780 14.961 1.00 86.44 305 ILE A CA 1
ATOM 2323 C C . ILE A 1 305 ? -33.109 18.982 16.399 1.00 86.44 305 ILE A C 1
ATOM 2325 O O . ILE A 1 305 ? -31.910 18.986 16.671 1.00 86.44 305 ILE A O 1
ATOM 2329 N N . THR A 1 306 ? -34.048 19.130 17.330 1.00 85.06 306 THR A N 1
ATOM 2330 C CA . THR A 1 306 ? -33.748 19.224 18.765 1.00 85.06 306 THR A CA 1
ATOM 2331 C C . THR A 1 306 ? -33.278 17.878 19.307 1.00 85.06 306 THR A C 1
ATOM 2333 O O . THR A 1 306 ? -33.944 16.865 19.083 1.00 85.06 306 THR A O 1
ATOM 2336 N N . ALA A 1 307 ? -32.174 17.863 20.053 1.00 83.81 307 ALA A N 1
ATOM 2337 C CA . ALA A 1 307 ? -31.648 16.642 20.650 1.00 83.81 307 ALA A CA 1
ATOM 2338 C C . ALA A 1 307 ? -32.632 16.004 21.643 1.00 83.81 307 ALA A C 1
ATOM 2340 O O . ALA A 1 307 ? -33.185 16.673 22.522 1.00 83.81 307 ALA A O 1
ATOM 2341 N N . SER A 1 308 ? -32.830 14.689 21.518 1.00 81.44 308 SER A N 1
ATOM 2342 C CA . SER A 1 308 ? -33.713 13.935 22.407 1.00 81.44 308 SER A CA 1
ATOM 2343 C C . SER A 1 308 ? -33.205 13.927 23.860 1.00 81.44 308 SER A C 1
ATOM 2345 O O . SER A 1 308 ? -31.992 13.926 24.097 1.00 81.44 308 SER A O 1
ATOM 2347 N N . PRO A 1 309 ? -34.101 13.870 24.868 1.00 72.50 309 PRO A N 1
ATOM 2348 C CA . PRO A 1 309 ? -33.708 13.888 26.277 1.00 72.50 309 PRO A CA 1
ATOM 2349 C C . PRO A 1 309 ? -32.748 12.743 26.644 1.00 72.50 309 PRO A C 1
ATOM 2351 O O . PRO A 1 309 ? -33.091 11.558 26.538 1.00 72.50 309 PRO A O 1
ATOM 2354 N N . GLY A 1 310 ? -31.559 13.097 27.137 1.00 73.81 310 GLY A N 1
ATOM 2355 C CA . GLY A 1 310 ? -30.483 12.158 27.482 1.00 73.81 310 GLY A CA 1
ATOM 2356 C C . GLY A 1 310 ? -29.327 12.110 26.477 1.00 73.81 310 GLY A C 1
ATOM 2357 O O . GLY A 1 310 ? -28.342 11.424 26.744 1.00 73.81 310 GLY A O 1
ATOM 2358 N N . PHE A 1 311 ? -29.418 12.853 25.369 1.00 85.00 311 PHE A N 1
ATOM 2359 C CA . PHE A 1 311 ? -28.286 13.091 24.477 1.00 85.00 311 PHE A CA 1
ATOM 2360 C C . PHE A 1 311 ? -27.142 13.795 25.218 1.00 85.00 311 PHE A C 1
ATOM 2362 O O . PHE A 1 311 ? -27.365 14.765 25.941 1.00 85.00 311 PHE A O 1
ATOM 2369 N N . GLN A 1 312 ? -25.914 13.327 25.002 1.00 86.50 312 GLN A N 1
ATOM 2370 C CA . GLN A 1 312 ? -24.709 13.935 25.557 1.00 86.50 312 GLN A CA 1
ATOM 2371 C C . GLN A 1 312 ? -23.573 13.843 24.537 1.00 86.50 312 GLN A C 1
ATOM 2373 O O . GLN A 1 312 ? -23.297 12.765 24.004 1.00 86.50 312 GLN A O 1
ATOM 2378 N N . LEU A 1 313 ? -22.897 14.972 24.310 1.00 89.50 313 LEU A N 1
ATOM 2379 C CA . LEU A 1 313 ? -21.729 15.062 23.438 1.00 89.50 313 LEU A CA 1
ATOM 2380 C C . LEU A 1 313 ? -20.437 15.037 24.264 1.00 89.50 313 LEU A C 1
ATOM 2382 O O . LEU A 1 313 ? -20.250 15.823 25.201 1.00 89.50 313 LEU A O 1
ATOM 2386 N N . LEU A 1 314 ? -19.547 14.120 23.908 1.00 90.88 314 LEU A N 1
ATOM 2387 C CA . LEU A 1 314 ? -18.263 13.874 24.552 1.00 90.88 314 LEU A CA 1
ATOM 2388 C C . LEU A 1 314 ? -17.186 13.909 23.465 1.00 90.88 314 LEU A C 1
ATOM 2390 O O . LEU A 1 314 ? -17.381 13.350 22.391 1.00 90.88 314 LEU A O 1
ATOM 2394 N N . ALA A 1 315 ? -16.051 14.542 23.728 1.00 89.50 315 ALA A N 1
ATOM 2395 C CA . ALA A 1 315 ? -14.927 14.574 22.802 1.00 89.50 315 ALA A CA 1
ATOM 2396 C C . ALA A 1 315 ? -13.611 14.297 23.528 1.00 89.50 315 ALA A C 1
ATOM 2398 O O . ALA A 1 315 ? -13.439 14.672 24.691 1.00 89.50 315 ALA A O 1
ATOM 2399 N N . THR A 1 316 ? -12.663 13.669 22.838 1.00 88.62 316 THR A N 1
ATOM 2400 C CA . THR A 1 316 ? -11.287 13.499 23.312 1.00 88.62 316 THR A CA 1
ATOM 2401 C C . THR A 1 316 ? -10.322 14.284 22.428 1.00 88.62 316 THR A C 1
ATOM 2403 O O . THR A 1 316 ? -10.570 14.488 21.242 1.00 88.62 316 THR A O 1
ATOM 2406 N N . SER A 1 317 ? -9.218 14.760 23.006 1.00 85.88 317 SER A N 1
ATOM 2407 C CA . SER A 1 317 ? -8.126 15.373 22.240 1.00 85.88 317 SER A CA 1
ATOM 2408 C C . SER A 1 317 ? -6.756 15.024 22.816 1.00 85.88 317 SER A C 1
ATOM 2410 O O . SER A 1 317 ? -6.591 14.837 24.031 1.00 85.88 317 SER A O 1
ATOM 2412 N N . ARG A 1 318 ? -5.757 14.908 21.933 1.00 76.00 318 ARG A N 1
ATOM 2413 C CA . ARG A 1 318 ? -4.345 14.637 22.269 1.00 76.00 318 ARG A CA 1
ATOM 2414 C C . ARG A 1 318 ? -3.528 15.885 22.568 1.00 76.00 318 ARG A C 1
ATOM 2416 O O . ARG A 1 318 ? -2.562 15.806 23.324 1.00 76.00 318 ARG A O 1
ATOM 2423 N N . LYS A 1 319 ? -3.893 17.029 21.993 1.00 70.50 319 LYS A N 1
ATOM 2424 C CA . LYS A 1 319 ? -3.099 18.258 22.080 1.00 70.50 319 LYS A CA 1
ATOM 2425 C C . LYS A 1 319 ? -3.656 19.232 23.117 1.00 70.50 319 LYS A C 1
ATOM 2427 O O . LYS A 1 319 ? -4.807 19.156 23.537 1.00 70.50 319 LYS A O 1
ATOM 2432 N N . SER A 1 320 ? -2.802 20.168 23.533 1.00 63.28 320 SER A N 1
ATOM 2433 C CA . SER A 1 320 ? -3.212 21.312 24.353 1.00 63.28 320 SER A CA 1
ATOM 2434 C C . SER A 1 320 ? -4.129 22.249 23.556 1.00 63.28 320 SER A C 1
ATOM 2436 O O . SER A 1 320 ? -4.030 22.321 22.331 1.00 63.28 320 SER A O 1
ATOM 2438 N N . MET A 1 321 ? -4.981 23.011 24.249 1.00 58.62 321 MET A N 1
ATOM 2439 C CA . MET A 1 321 ? -6.017 23.885 23.672 1.00 58.62 321 MET A CA 1
ATOM 2440 C C . MET A 1 321 ? -5.510 24.858 22.593 1.00 58.62 321 MET A C 1
ATOM 2442 O O . MET A 1 321 ? -6.276 25.249 21.717 1.00 58.62 321 MET A O 1
ATOM 2446 N N . ALA A 1 322 ? -4.226 25.231 22.625 1.00 58.56 322 ALA A N 1
ATOM 2447 C CA . ALA A 1 322 ? -3.599 26.104 21.630 1.00 58.56 322 ALA A CA 1
ATOM 2448 C C . ALA A 1 322 ? -3.502 25.487 20.220 1.00 58.56 322 ALA A C 1
ATOM 2450 O O . ALA A 1 322 ? -3.285 26.212 19.253 1.00 58.56 322 ALA A O 1
ATOM 2451 N N . ALA A 1 323 ? -3.637 24.164 20.104 1.00 59.12 323 ALA A N 1
ATOM 2452 C CA . ALA A 1 323 ? -3.572 23.443 18.838 1.00 59.12 323 ALA A CA 1
ATOM 2453 C C . ALA A 1 323 ? -4.942 23.247 18.168 1.00 59.12 323 ALA A C 1
ATOM 2455 O O . ALA A 1 323 ? -4.985 22.704 17.066 1.00 59.12 323 ALA A O 1
ATOM 2456 N N . MET A 1 324 ? -6.041 23.669 18.810 1.00 68.06 324 MET A N 1
ATOM 2457 C CA . MET A 1 324 ? -7.351 23.662 18.162 1.00 68.06 324 MET A CA 1
ATOM 2458 C C . MET A 1 324 ? -7.380 24.681 17.012 1.00 68.06 324 MET A C 1
ATOM 2460 O O . MET A 1 324 ? -6.738 25.735 17.102 1.00 68.06 324 MET A O 1
ATOM 2464 N N . PRO A 1 325 ? -8.140 24.411 15.943 1.00 66.12 325 PRO A N 1
ATOM 2465 C CA . PRO A 1 325 ? -8.247 25.319 14.813 1.00 66.12 325 PRO A CA 1
ATOM 2466 C C . PRO A 1 325 ? -8.719 26.721 15.213 1.00 66.12 325 PRO A C 1
ATOM 2468 O O . PRO A 1 325 ? -9.660 26.891 15.995 1.00 66.12 325 PRO A O 1
ATOM 2471 N N . LYS A 1 326 ? -8.059 27.749 14.665 1.00 62.72 326 LYS A N 1
ATOM 2472 C CA . LYS A 1 326 ? -8.371 29.157 14.950 1.00 62.72 326 LYS A CA 1
ATOM 2473 C C . LYS A 1 326 ? -9.817 29.463 14.537 1.00 62.72 326 LYS A C 1
ATOM 2475 O O . LYS A 1 326 ? -10.136 29.391 13.358 1.00 62.72 326 LYS A O 1
ATOM 2480 N N . GLY A 1 327 ? -10.663 29.830 15.501 1.00 63.22 327 GLY A N 1
ATOM 2481 C CA . GLY A 1 327 ? -12.075 30.178 15.276 1.00 63.22 327 GLY A CA 1
ATOM 2482 C C . GLY A 1 327 ? -13.086 29.250 15.959 1.00 63.22 327 GLY A C 1
ATOM 2483 O O . GLY A 1 327 ? -14.252 29.618 16.068 1.00 63.22 327 GLY A O 1
ATOM 2484 N N . PHE A 1 328 ? -12.661 28.095 16.482 1.00 73.44 328 PHE A N 1
ATOM 2485 C CA . PHE A 1 328 ? -13.551 27.204 17.230 1.00 73.44 328 PHE A CA 1
ATOM 2486 C C . PHE A 1 328 ? -13.743 27.685 18.689 1.00 73.44 328 PHE A C 1
ATOM 2488 O O . PHE A 1 328 ? -12.750 27.865 19.403 1.00 73.44 328 PHE A O 1
ATOM 2495 N N . PRO A 1 329 ? -14.986 27.899 19.172 1.00 73.19 329 PRO A N 1
ATOM 2496 C CA . PRO A 1 329 ? -15.246 28.425 20.512 1.00 73.19 329 PRO A CA 1
ATOM 2497 C C . PRO A 1 329 ? -15.043 27.351 21.589 1.00 73.19 329 PRO A C 1
ATOM 2499 O O . PRO A 1 329 ? -15.967 26.666 22.029 1.00 73.19 329 PRO A O 1
ATOM 2502 N N . THR A 1 330 ? -13.805 27.237 22.066 1.00 72.19 330 THR A N 1
ATOM 2503 C CA . THR A 1 330 ? -13.414 26.309 23.139 1.00 72.19 330 THR A CA 1
ATOM 2504 C C . THR A 1 330 ? -14.103 26.592 24.480 1.00 72.19 330 THR A C 1
ATOM 2506 O O . THR A 1 330 ? -14.169 25.703 25.322 1.00 72.19 330 THR A O 1
ATOM 2509 N N . SER A 1 331 ? -14.678 27.785 24.670 1.00 78.12 331 SER A N 1
ATOM 2510 C CA . SER A 1 331 ? -15.435 28.174 25.870 1.00 78.12 331 SER A CA 1
ATOM 2511 C C . SER A 1 331 ? -16.771 27.442 26.044 1.00 78.12 331 SER A C 1
ATOM 2513 O O . SER A 1 331 ? -17.310 27.424 27.153 1.00 78.12 331 SER A O 1
ATOM 2515 N N . LEU A 1 332 ? -17.315 26.846 24.976 1.00 81.00 332 LEU A N 1
ATOM 2516 C CA . LEU A 1 332 ? -18.559 26.070 25.040 1.00 81.00 332 LEU A CA 1
ATOM 2517 C C . LEU A 1 332 ? -18.346 24.674 25.641 1.00 81.00 332 LEU A C 1
ATOM 2519 O O . LEU A 1 332 ? -19.289 24.078 26.159 1.00 81.00 332 LEU A O 1
ATOM 2523 N N . TRP A 1 333 ? -17.110 24.172 25.618 1.00 84.00 333 TRP A N 1
ATOM 2524 C CA . TRP A 1 333 ? -16.762 22.856 26.137 1.00 84.00 333 TRP A CA 1
ATOM 2525 C C . TRP A 1 333 ? -16.411 22.911 27.620 1.00 84.00 333 TRP A C 1
ATOM 2527 O O . TRP A 1 333 ? -15.647 23.765 28.073 1.00 84.00 333 TRP A O 1
ATOM 2537 N N . HIS A 1 334 ? -16.917 21.948 28.386 1.00 85.12 334 HIS A N 1
ATOM 2538 C CA . HIS A 1 334 ? -16.419 21.703 29.731 1.00 85.12 334 HIS A CA 1
ATOM 2539 C C . HIS A 1 334 ? -15.134 20.876 29.654 1.00 85.12 334 HIS A C 1
ATOM 2541 O O . HIS A 1 334 ? -15.151 19.714 29.247 1.00 85.12 334 HIS A O 1
ATOM 2547 N N . HIS A 1 335 ? -14.013 21.493 30.014 1.00 84.75 335 HIS A N 1
ATOM 2548 C CA . HIS A 1 335 ? -12.691 20.902 29.853 1.00 84.75 335 HIS A CA 1
ATOM 2549 C C . HIS A 1 335 ? -12.278 20.070 31.069 1.00 84.75 335 HIS A C 1
ATOM 2551 O O . HIS A 1 335 ? -12.279 20.564 32.197 1.00 84.75 335 HIS A O 1
ATOM 2557 N N . ILE A 1 336 ? -11.846 18.834 30.822 1.00 86.31 336 ILE A N 1
ATOM 2558 C CA . ILE A 1 336 ? -11.291 17.942 31.839 1.00 86.31 336 ILE A CA 1
ATOM 2559 C C . ILE A 1 336 ? -9.914 17.487 31.374 1.00 86.31 336 ILE A C 1
ATOM 2561 O O . ILE A 1 336 ? -9.780 16.803 30.361 1.00 86.31 336 ILE A O 1
ATOM 2565 N N . HIS A 1 337 ? -8.891 17.869 32.133 1.00 85.94 337 HIS A N 1
ATOM 2566 C CA . HIS A 1 337 ? -7.526 17.434 31.882 1.00 85.94 337 HIS A CA 1
ATOM 2567 C C . HIS A 1 337 ? -7.234 16.136 32.633 1.00 85.94 337 HIS A C 1
ATOM 2569 O O . HIS A 1 337 ? -7.395 16.074 33.852 1.00 85.94 337 HIS A O 1
ATOM 2575 N N . LEU A 1 338 ? -6.785 15.114 31.909 1.00 84.31 338 LEU A N 1
ATOM 2576 C CA . LEU A 1 338 ? -6.320 13.853 32.466 1.00 84.31 338 LEU A CA 1
ATOM 2577 C C . LEU A 1 338 ? -4.803 13.848 32.564 1.00 84.31 338 LEU A C 1
ATOM 2579 O O . LEU A 1 338 ? -4.093 13.913 31.556 1.00 84.31 338 LEU A O 1
ATOM 2583 N N . THR A 1 339 ? -4.322 13.710 33.793 1.00 81.44 339 THR A N 1
ATOM 2584 C CA . THR A 1 339 ? -2.917 13.457 34.084 1.00 81.44 339 THR A CA 1
ATOM 2585 C C . THR A 1 339 ? -2.579 11.984 33.829 1.00 81.44 339 THR A C 1
ATOM 2587 O O . THR A 1 339 ? -3.420 11.112 34.063 1.00 81.44 339 THR A O 1
ATOM 2590 N N . PRO A 1 340 ? -1.365 11.675 33.344 1.00 79.44 340 PRO A N 1
ATOM 2591 C CA . PRO A 1 340 ? -0.901 10.294 33.252 1.00 79.44 340 PRO A CA 1
ATOM 2592 C C . PRO A 1 340 ? -0.832 9.654 34.647 1.00 79.44 340 PRO A C 1
ATOM 2594 O O . PRO A 1 340 ? -0.527 10.335 35.626 1.00 79.44 340 PRO A O 1
ATOM 2597 N N . LEU A 1 341 ? -1.115 8.350 34.721 1.00 82.81 341 LEU A N 1
ATOM 2598 C CA . LEU A 1 341 ? -1.073 7.576 35.968 1.00 82.81 341 LEU A CA 1
ATOM 2599 C C . LEU A 1 341 ? 0.352 7.540 36.537 1.00 82.81 341 LEU A C 1
ATOM 2601 O O . LEU A 1 341 ? 1.319 7.381 35.784 1.00 82.81 341 LEU A O 1
ATOM 2605 N N . SER A 1 342 ? 0.478 7.655 37.860 1.00 84.88 342 SER A N 1
ATOM 2606 C CA . SER A 1 342 ? 1.765 7.464 38.539 1.00 84.88 342 SER A CA 1
ATOM 2607 C C . SER A 1 342 ? 2.167 5.983 38.554 1.00 84.88 342 SER A C 1
ATOM 2609 O O . SER A 1 342 ? 1.329 5.100 38.377 1.00 84.88 342 SER A O 1
ATOM 2611 N N . MET A 1 343 ? 3.449 5.682 38.787 1.00 82.06 343 MET A N 1
ATOM 2612 C CA . MET A 1 343 ? 3.910 4.285 38.864 1.00 82.06 343 MET A CA 1
ATOM 2613 C C . MET A 1 343 ? 3.207 3.498 39.981 1.00 82.06 343 MET A C 1
ATOM 2615 O O . MET A 1 343 ? 2.863 2.337 39.774 1.00 82.06 343 MET A O 1
ATOM 2619 N N . ASP A 1 344 ? 2.915 4.145 41.111 1.00 83.75 344 ASP A N 1
ATOM 2620 C CA . ASP A 1 344 ? 2.190 3.534 42.232 1.00 83.75 344 ASP A CA 1
ATOM 2621 C C . ASP A 1 344 ? 0.734 3.216 41.856 1.00 83.75 344 ASP A C 1
ATOM 2623 O O . ASP A 1 344 ? 0.199 2.160 42.192 1.00 83.75 344 ASP A O 1
ATOM 2627 N N . GLU A 1 345 ? 0.085 4.105 41.098 1.00 83.75 345 GLU A N 1
ATOM 2628 C CA . GLU A 1 345 ? -1.266 3.863 40.585 1.00 83.75 345 GLU A CA 1
ATOM 2629 C C . GLU A 1 345 ? -1.281 2.749 39.539 1.00 83.75 345 GLU A C 1
ATOM 2631 O O . GLU A 1 345 ? -2.202 1.934 39.518 1.00 83.75 345 GLU A O 1
ATOM 2636 N N . ILE A 1 346 ? -0.258 2.681 38.685 1.00 83.62 346 ILE A N 1
ATOM 2637 C CA . ILE A 1 346 ? -0.120 1.593 37.721 1.00 83.62 346 ILE A CA 1
ATOM 2638 C C . ILE A 1 346 ? 0.068 0.258 38.454 1.00 83.62 346 ILE A C 1
ATOM 2640 O O . ILE A 1 346 ? -0.555 -0.729 38.069 1.00 83.62 346 ILE A O 1
ATOM 2644 N N . GLN A 1 347 ? 0.853 0.221 39.536 1.00 85.00 347 GLN A N 1
ATOM 2645 C CA . GLN A 1 347 ? 0.981 -0.971 40.377 1.00 85.00 347 GLN A CA 1
ATOM 2646 C C . GLN A 1 347 ? -0.374 -1.445 40.902 1.00 85.00 347 GLN A C 1
ATOM 2648 O O . GLN A 1 347 ? -0.681 -2.632 40.805 1.00 85.00 347 GLN A O 1
ATOM 2653 N N . LEU A 1 348 ? -1.197 -0.524 41.408 1.00 84.38 348 LEU A N 1
ATOM 2654 C CA . LEU A 1 348 ? -2.541 -0.835 41.892 1.00 84.38 348 LEU A CA 1
ATOM 2655 C C . LEU A 1 348 ? -3.412 -1.426 40.773 1.00 84.38 348 LEU A C 1
ATOM 2657 O O . LEU A 1 348 ? -4.023 -2.476 40.964 1.00 84.38 348 LEU A O 1
ATOM 2661 N N . VAL A 1 349 ? -3.397 -0.818 39.581 1.00 84.25 349 VAL A N 1
ATOM 2662 C CA . VAL A 1 349 ? -4.132 -1.313 38.401 1.00 84.25 349 VAL A CA 1
ATOM 2663 C C . VAL A 1 349 ? -3.709 -2.735 38.024 1.00 84.25 349 VAL A C 1
ATOM 2665 O O . VAL A 1 349 ? -4.552 -3.554 37.662 1.00 84.25 349 VAL A O 1
ATOM 2668 N N . LEU A 1 350 ? -2.417 -3.052 38.103 1.00 83.44 350 LEU A N 1
ATOM 2669 C CA . LEU A 1 350 ? -1.921 -4.385 37.768 1.00 83.44 350 LEU A CA 1
ATOM 2670 C C . LEU A 1 350 ? -2.304 -5.433 38.819 1.00 83.44 350 LEU A C 1
ATOM 2672 O O . LEU A 1 350 ? -2.717 -6.529 38.448 1.00 83.44 350 LEU A O 1
ATOM 2676 N N . VAL A 1 351 ? -2.196 -5.096 40.107 1.00 83.19 351 VAL A N 1
ATOM 2677 C CA . VAL A 1 351 ? -2.521 -6.011 41.213 1.00 83.19 351 VAL A CA 1
ATOM 2678 C C . VAL A 1 351 ? -4.021 -6.307 41.269 1.00 83.19 351 VAL A C 1
ATOM 2680 O O . VAL A 1 351 ? -4.405 -7.467 41.403 1.00 83.19 351 VAL A O 1
ATOM 2683 N N . GLU A 1 352 ? -4.876 -5.290 41.132 1.00 80.75 352 GLU A N 1
ATOM 2684 C CA . GLU A 1 352 ? -6.331 -5.489 41.150 1.00 80.75 352 GLU A CA 1
ATOM 2685 C C . GLU A 1 352 ? -6.865 -6.078 39.836 1.00 80.75 352 GLU A C 1
ATOM 2687 O O . GLU A 1 352 ? -7.805 -6.871 39.852 1.00 80.75 352 GLU A O 1
ATOM 2692 N N . GLY A 1 353 ? -6.267 -5.721 38.694 1.00 77.00 353 GLY A N 1
ATOM 2693 C CA . GLY A 1 353 ? -6.712 -6.188 37.379 1.00 77.00 353 GLY A CA 1
ATOM 2694 C C . GLY A 1 353 ? -6.312 -7.624 37.067 1.00 77.00 353 GLY A C 1
ATOM 2695 O O . GLY A 1 353 ? -7.040 -8.326 36.367 1.00 77.00 353 GLY A O 1
ATOM 2696 N N . TYR A 1 354 ? -5.180 -8.072 37.608 1.00 78.75 354 TYR A N 1
ATOM 2697 C CA . TYR A 1 354 ? -4.645 -9.413 37.397 1.00 78.75 354 TYR A CA 1
ATOM 2698 C C . TYR A 1 354 ? -4.342 -10.081 38.745 1.00 78.75 354 TYR A C 1
ATOM 2700 O O . TYR A 1 354 ? -3.175 -10.297 39.077 1.00 78.75 354 TYR A O 1
ATOM 2708 N N . PRO A 1 355 ? -5.375 -10.490 39.509 1.00 72.69 355 PRO A N 1
ATOM 2709 C CA . PRO A 1 355 ? -5.206 -11.070 40.847 1.00 72.69 355 PRO A CA 1
ATOM 2710 C C . PRO A 1 355 ? -4.440 -12.404 40.850 1.00 72.69 355 PRO A C 1
ATOM 2712 O O . PRO A 1 355 ? -4.040 -12.896 41.900 1.00 72.69 355 PRO A O 1
ATOM 2715 N N . GLN A 1 356 ? -4.241 -13.007 39.674 1.00 71.25 356 GLN A N 1
ATOM 2716 C CA . GLN A 1 356 ? -3.459 -14.229 39.482 1.00 71.25 356 GLN A CA 1
ATOM 2717 C C . GLN A 1 356 ? -1.937 -13.990 39.484 1.00 71.25 356 GLN A C 1
ATOM 2719 O O . GLN A 1 356 ? -1.175 -14.957 39.541 1.00 71.25 356 GLN A O 1
ATOM 2724 N N . LEU A 1 357 ? -1.491 -12.730 39.402 1.00 75.81 357 LEU A N 1
ATOM 2725 C CA . LEU A 1 357 ? -0.085 -12.332 39.467 1.00 75.81 357 LEU A CA 1
ATOM 2726 C C . LEU A 1 357 ? 0.261 -11.893 40.894 1.00 75.81 357 LEU A C 1
ATOM 2728 O O . LEU A 1 357 ? -0.439 -11.082 41.497 1.00 75.81 357 LEU A O 1
ATOM 2732 N N . SER A 1 358 ? 1.365 -12.400 41.447 1.00 76.88 358 SER A N 1
ATOM 2733 C CA . SER A 1 358 ? 1.804 -11.993 42.784 1.00 76.88 358 SER A CA 1
ATOM 2734 C C . SER A 1 358 ? 2.332 -10.551 42.788 1.00 76.88 358 SER A C 1
ATOM 2736 O O . SER A 1 358 ? 2.978 -10.100 41.839 1.00 76.88 358 SER A O 1
ATOM 2738 N N . ALA A 1 359 ? 2.116 -9.821 43.887 1.00 75.88 359 ALA A N 1
ATOM 2739 C CA . ALA A 1 359 ? 2.558 -8.427 44.017 1.00 75.88 359 ALA A CA 1
ATOM 2740 C C . ALA A 1 359 ? 4.082 -8.254 43.829 1.00 75.88 359 ALA A C 1
ATOM 2742 O O . ALA A 1 359 ? 4.533 -7.242 43.293 1.00 75.88 359 ALA A O 1
ATOM 2743 N N . ALA A 1 360 ? 4.878 -9.263 44.208 1.00 76.81 360 ALA A N 1
ATOM 2744 C CA . ALA A 1 360 ? 6.325 -9.267 43.998 1.00 76.81 360 ALA A CA 1
ATOM 2745 C C . ALA A 1 360 ? 6.696 -9.313 42.504 1.00 76.81 360 ALA A C 1
ATOM 2747 O O . ALA A 1 360 ? 7.557 -8.550 42.065 1.00 76.81 360 ALA A O 1
ATOM 2748 N N . VAL A 1 361 ? 6.013 -10.147 41.708 1.00 81.06 361 VAL A N 1
ATOM 2749 C CA . VAL A 1 361 ? 6.193 -10.209 40.245 1.00 81.06 361 VAL A CA 1
ATOM 2750 C C . VAL A 1 361 ? 5.832 -8.864 39.621 1.00 81.06 361 VAL A C 1
ATOM 2752 O O . VAL A 1 361 ? 6.620 -8.329 38.848 1.00 81.06 361 VAL A O 1
ATOM 2755 N N . VAL A 1 362 ? 4.706 -8.266 40.021 1.00 83.75 362 VAL A N 1
ATOM 2756 C CA . VAL A 1 362 ? 4.268 -6.954 39.513 1.00 83.75 362 VAL A CA 1
ATOM 2757 C C . VAL A 1 362 ? 5.297 -5.855 39.809 1.00 83.75 362 VAL A C 1
ATOM 2759 O O . VAL A 1 362 ? 5.589 -5.045 38.932 1.00 83.75 362 VAL A O 1
ATOM 2762 N N . SER A 1 363 ? 5.903 -5.847 41.001 1.00 84.31 363 SER A N 1
ATOM 2763 C CA . SER A 1 363 ? 6.946 -4.866 41.341 1.00 84.31 363 SER A CA 1
ATOM 2764 C C . SER A 1 363 ? 8.188 -4.978 40.443 1.00 84.31 363 SER A C 1
ATOM 2766 O O . SER A 1 363 ? 8.700 -3.968 39.966 1.00 84.31 363 SER A O 1
ATOM 2768 N N . GLN A 1 364 ? 8.621 -6.202 40.124 1.00 84.12 364 GLN A N 1
ATOM 2769 C CA . GLN A 1 364 ? 9.726 -6.446 39.189 1.00 84.12 364 GLN A CA 1
ATOM 2770 C C . GLN A 1 364 ? 9.352 -6.073 37.747 1.00 84.12 364 GLN A C 1
ATOM 2772 O O . GLN A 1 364 ? 10.153 -5.475 37.030 1.00 84.12 364 GLN A O 1
ATOM 2777 N N . MET A 1 365 ? 8.113 -6.350 37.321 1.00 85.94 365 MET A N 1
ATOM 2778 C CA . MET A 1 365 ? 7.603 -5.913 36.015 1.00 85.94 365 MET A CA 1
ATOM 2779 C C . MET A 1 365 ? 7.638 -4.385 35.881 1.00 85.94 365 MET A C 1
ATOM 2781 O O . MET A 1 365 ? 8.064 -3.869 34.848 1.00 85.94 365 MET A O 1
ATOM 2785 N N . LEU A 1 366 ? 7.259 -3.652 36.928 1.00 86.31 366 LEU A N 1
ATOM 2786 C CA . LEU A 1 366 ? 7.317 -2.189 36.938 1.00 86.31 366 LEU A CA 1
ATOM 2787 C C . LEU A 1 366 ? 8.744 -1.662 36.825 1.00 86.31 366 LEU A C 1
ATOM 2789 O O . LEU A 1 366 ? 8.972 -0.709 36.081 1.00 86.31 366 LEU A O 1
ATOM 2793 N N . GLU A 1 367 ? 9.708 -2.297 37.492 1.00 85.06 367 GLU A N 1
ATOM 2794 C CA . GLU A 1 367 ? 11.112 -1.910 37.357 1.00 85.06 367 GLU A CA 1
ATOM 2795 C C . GLU A 1 367 ? 11.617 -2.152 35.929 1.00 85.06 367 GLU A C 1
ATOM 2797 O O . GLU A 1 367 ? 12.252 -1.277 35.337 1.00 85.06 367 GLU A O 1
ATOM 2802 N N . THR A 1 368 ? 11.238 -3.272 35.300 1.00 84.81 368 THR A N 1
ATOM 2803 C CA . THR A 1 368 ? 11.568 -3.491 33.881 1.00 84.81 368 THR A CA 1
ATOM 2804 C C . THR A 1 368 ? 10.933 -2.448 32.968 1.00 84.81 368 THR A C 1
ATOM 2806 O O . THR A 1 368 ? 11.611 -1.901 32.096 1.00 84.81 368 THR A O 1
ATOM 2809 N N . PHE A 1 369 ? 9.668 -2.089 33.204 1.00 84.88 369 PHE A N 1
ATOM 2810 C CA . PHE A 1 369 ? 8.999 -1.035 32.452 1.00 84.88 369 PHE A CA 1
ATOM 2811 C C . PHE A 1 369 ? 9.681 0.317 32.665 1.00 84.88 369 PHE A C 1
ATOM 2813 O O . PHE A 1 369 ? 9.840 1.064 31.704 1.00 84.88 369 PHE A O 1
ATOM 2820 N N . ARG A 1 370 ? 10.145 0.622 33.882 1.00 84.12 370 ARG A N 1
ATOM 2821 C CA . ARG A 1 370 ? 10.894 1.843 34.202 1.00 84.12 370 ARG A CA 1
ATOM 2822 C C . ARG A 1 370 ? 12.207 1.908 33.428 1.00 84.12 370 ARG A C 1
ATOM 2824 O O . ARG A 1 370 ? 12.478 2.941 32.823 1.00 84.12 370 ARG A O 1
ATOM 2831 N N . VAL A 1 371 ? 12.993 0.832 33.403 1.00 81.56 371 VAL A N 1
ATOM 2832 C CA . VAL A 1 371 ? 14.277 0.770 32.679 1.00 81.56 371 VAL A CA 1
ATOM 2833 C C . VAL A 1 371 ? 14.069 0.941 31.174 1.00 81.56 371 VAL A C 1
ATOM 2835 O O . VAL A 1 371 ? 14.707 1.786 30.546 1.00 81.56 371 VAL A O 1
ATOM 2838 N N . VAL A 1 372 ? 13.104 0.219 30.605 1.00 76.94 372 VAL A N 1
ATOM 2839 C CA . VAL A 1 372 ? 12.732 0.338 29.187 1.00 76.94 372 VAL A CA 1
ATOM 2840 C C . VAL A 1 372 ? 12.152 1.736 28.880 1.00 76.94 372 VAL A C 1
ATOM 2842 O O . VAL A 1 372 ? 12.339 2.281 27.786 1.00 76.94 372 VAL A O 1
ATOM 2845 N N . SER A 1 373 ? 11.512 2.371 29.871 1.00 74.62 373 SER A N 1
ATOM 2846 C CA . SER A 1 373 ? 10.909 3.709 29.794 1.00 74.62 373 SER A CA 1
ATOM 2847 C C . SER A 1 373 ? 11.860 4.886 30.111 1.00 74.62 373 SER A C 1
ATOM 2849 O O . SER A 1 373 ? 11.484 6.031 29.839 1.00 74.62 373 SER A O 1
ATOM 2851 N N . GLN A 1 374 ? 13.119 4.663 30.501 1.00 74.12 374 GLN A N 1
ATOM 2852 C CA . GLN A 1 374 ? 14.105 5.732 30.747 1.00 74.12 374 GLN A CA 1
ATOM 2853 C C . GLN A 1 374 ? 14.804 6.279 29.485 1.00 74.12 374 GLN A C 1
ATOM 2855 O O . GLN A 1 374 ? 15.028 5.566 28.508 1.00 74.12 374 GLN A O 1
ATOM 2860 N N . GLU A 1 375 ? 15.209 7.558 29.522 1.00 56.03 375 GLU A N 1
ATOM 2861 C CA . GLU A 1 375 ? 15.901 8.259 28.421 1.00 56.03 375 GLU A CA 1
ATOM 2862 C C . GLU A 1 375 ? 17.304 7.723 28.086 1.00 56.03 375 GLU A C 1
ATOM 2864 O O . GLU A 1 375 ? 17.784 7.938 26.974 1.00 56.03 375 GLU A O 1
ATOM 2869 N N . SER A 1 376 ? 17.954 6.995 28.995 1.00 53.34 376 SER A N 1
ATOM 2870 C CA . SER A 1 376 ? 19.264 6.361 28.772 1.00 53.34 376 SER A CA 1
ATOM 2871 C C . SER A 1 376 ? 19.252 5.334 27.628 1.00 53.34 376 SER A C 1
ATOM 2873 O O . SER A 1 376 ? 20.277 5.102 26.997 1.00 53.34 376 SER A O 1
ATOM 2875 N N . SER A 1 377 ? 18.082 4.787 27.278 1.00 59.84 377 SER A N 1
ATOM 2876 C CA . SER A 1 377 ? 17.883 3.815 26.188 1.00 59.84 377 SER A CA 1
ATOM 2877 C C . SER A 1 377 ? 17.599 4.449 24.809 1.00 59.84 377 SER A C 1
ATOM 2879 O O . SER A 1 377 ? 17.052 3.795 23.916 1.00 59.84 377 SER A O 1
ATOM 2881 N N . ARG A 1 378 ? 17.960 5.728 24.595 1.00 61.47 378 ARG A N 1
ATOM 2882 C CA . ARG A 1 378 ? 17.675 6.499 23.359 1.00 61.47 378 ARG A CA 1
ATOM 2883 C C . ARG A 1 378 ? 18.051 5.777 22.053 1.00 61.47 378 ARG A C 1
ATOM 2885 O O . ARG A 1 378 ? 17.250 5.821 21.123 1.00 61.47 378 ARG A O 1
ATOM 2892 N N . GLY A 1 379 ? 19.194 5.088 21.987 1.00 62.66 379 GLY A N 1
ATOM 2893 C CA . GLY A 1 379 ? 19.611 4.339 20.787 1.00 62.66 379 GLY A CA 1
ATOM 2894 C C . GLY A 1 379 ? 18.680 3.166 20.451 1.00 62.66 379 GLY A C 1
ATOM 2895 O O . GLY A 1 379 ? 18.174 3.064 19.335 1.00 62.66 379 GLY A O 1
ATOM 2896 N N . ILE A 1 380 ? 18.351 2.345 21.453 1.00 64.88 380 ILE A N 1
ATOM 2897 C CA . ILE A 1 380 ? 17.452 1.185 21.318 1.00 64.88 380 ILE A CA 1
ATOM 2898 C C . ILE A 1 380 ? 16.023 1.636 20.960 1.00 64.88 380 ILE A C 1
ATOM 2900 O O . ILE A 1 380 ? 15.350 1.020 20.135 1.00 64.88 380 ILE A O 1
ATOM 2904 N N . ARG A 1 381 ? 15.567 2.769 21.512 1.00 66.94 381 ARG A N 1
ATOM 2905 C CA . ARG A 1 381 ? 14.255 3.368 21.198 1.00 66.94 381 ARG A CA 1
ATOM 2906 C C . ARG A 1 381 ? 14.146 3.878 19.774 1.00 66.94 381 ARG A C 1
ATOM 2908 O O . ARG A 1 381 ? 13.109 3.687 19.143 1.00 66.94 381 ARG A O 1
ATOM 2915 N N . GLN A 1 382 ? 15.191 4.539 19.277 1.00 65.94 382 GLN A N 1
ATOM 2916 C CA . GLN A 1 382 ? 15.240 4.984 17.884 1.00 65.94 382 GLN A CA 1
ATOM 2917 C C . GLN A 1 382 ? 15.185 3.783 16.934 1.00 65.94 382 GLN A C 1
ATOM 2919 O O . GLN A 1 382 ? 14.492 3.845 15.921 1.00 65.94 382 GLN A O 1
ATOM 2924 N N . SER A 1 383 ? 15.830 2.674 17.306 1.00 67.06 383 SER A N 1
ATOM 2925 C CA . SER A 1 383 ? 15.784 1.417 16.556 1.00 67.06 383 SER A CA 1
ATOM 2926 C C . SER A 1 383 ? 14.393 0.759 16.583 1.00 67.06 383 SER A C 1
ATOM 2928 O O . SER A 1 383 ? 13.909 0.313 15.543 1.00 67.06 383 SER A O 1
ATOM 2930 N N . TYR A 1 384 ? 13.697 0.764 17.730 1.00 71.88 384 TYR A N 1
ATOM 2931 C CA . TYR A 1 384 ? 12.320 0.254 17.844 1.00 71.88 384 TYR A CA 1
ATOM 2932 C C . TYR A 1 384 ? 11.312 1.151 17.095 1.00 71.88 384 TYR A C 1
ATOM 2934 O O . TYR A 1 384 ? 10.375 0.663 16.466 1.00 71.88 384 TYR A O 1
ATOM 2942 N N . GLY A 1 385 ? 11.488 2.476 17.115 1.00 67.62 385 GLY A N 1
ATOM 2943 C CA . GLY A 1 385 ? 10.654 3.430 16.372 1.00 67.62 385 GLY A CA 1
ATOM 2944 C C . GLY A 1 385 ? 9.298 3.774 17.011 1.00 67.62 385 GLY A C 1
ATOM 2945 O O . GLY A 1 385 ? 8.442 4.327 16.329 1.00 67.62 385 GLY A O 1
ATOM 2946 N N . ARG A 1 386 ? 9.075 3.464 18.300 1.00 75.94 386 ARG A N 1
ATOM 2947 C CA . ARG A 1 386 ? 7.925 3.959 19.095 1.00 75.94 386 ARG A CA 1
ATOM 2948 C C . ARG A 1 386 ? 8.256 4.090 20.587 1.00 75.94 386 ARG A C 1
ATOM 2950 O O . ARG A 1 386 ? 9.255 3.547 21.050 1.00 75.94 386 ARG A O 1
ATOM 2957 N N . GLN A 1 387 ? 7.397 4.790 21.331 1.00 75.12 387 GLN A N 1
ATOM 2958 C CA . GLN A 1 387 ? 7.427 4.841 22.799 1.00 75.12 387 GLN A CA 1
ATOM 2959 C C . GLN A 1 387 ? 6.582 3.709 23.400 1.00 75.12 387 GLN A C 1
ATOM 2961 O O . GLN A 1 387 ? 5.547 3.344 22.841 1.00 75.12 387 GLN A O 1
ATOM 2966 N N . PHE A 1 388 ? 7.013 3.180 24.545 1.00 80.00 388 PHE A N 1
ATOM 2967 C CA . PHE A 1 388 ? 6.265 2.166 25.287 1.00 80.00 388 PHE A CA 1
ATOM 2968 C C . PHE A 1 388 ? 5.194 2.812 26.164 1.00 80.00 388 PHE A C 1
ATOM 2970 O O . PHE A 1 388 ? 5.413 3.866 26.759 1.00 80.00 388 PHE A O 1
ATOM 2977 N N . SER A 1 389 ? 4.029 2.175 26.233 1.00 80.19 389 SER A N 1
ATOM 2978 C CA . SER A 1 389 ? 2.863 2.682 26.965 1.00 80.19 389 SER A CA 1
ATOM 2979 C C . SER A 1 389 ? 2.341 1.657 27.970 1.00 80.19 389 SER A C 1
ATOM 2981 O O . SER A 1 389 ? 2.697 0.479 27.915 1.00 80.19 389 SER A O 1
ATOM 2983 N N . LEU A 1 390 ? 1.415 2.075 28.843 1.00 81.75 390 LEU A N 1
ATOM 2984 C CA . LEU A 1 390 ? 0.703 1.166 29.751 1.00 81.75 390 LEU A CA 1
ATOM 2985 C C . LEU A 1 390 ? 0.047 -0.010 29.003 1.00 81.75 390 LEU A C 1
ATOM 2987 O O . LEU A 1 390 ? -0.049 -1.109 29.539 1.00 81.75 390 LEU A O 1
ATOM 2991 N N . ARG A 1 391 ? -0.350 0.189 27.738 1.00 82.19 391 ARG A N 1
ATOM 2992 C CA . ARG A 1 391 ? -0.932 -0.863 26.896 1.00 82.19 391 ARG A CA 1
ATOM 2993 C C . ARG A 1 391 ? 0.029 -2.035 26.690 1.00 82.19 391 ARG A C 1
ATOM 2995 O O . ARG A 1 391 ? -0.422 -3.174 26.699 1.00 82.19 391 ARG A O 1
ATOM 3002 N N . ASP A 1 392 ? 1.326 -1.776 26.534 1.00 84.94 392 ASP A N 1
ATOM 3003 C CA . ASP A 1 392 ? 2.328 -2.832 26.339 1.00 84.94 392 ASP A CA 1
ATOM 3004 C C . ASP A 1 392 ? 2.512 -3.661 27.614 1.00 84.94 392 ASP A C 1
ATOM 3006 O O . ASP A 1 392 ? 2.624 -4.884 27.557 1.00 84.94 392 ASP A O 1
ATOM 3010 N N . MET A 1 393 ? 2.427 -3.015 28.779 1.00 85.94 393 MET A N 1
ATOM 3011 C CA . MET A 1 393 ? 2.448 -3.716 30.059 1.00 85.94 393 MET A CA 1
ATOM 3012 C C . MET A 1 393 ? 1.173 -4.537 30.290 1.00 85.94 393 MET A C 1
ATOM 3014 O O . MET A 1 393 ? 1.259 -5.687 30.709 1.00 85.94 393 MET A O 1
ATOM 3018 N N . LEU A 1 394 ? -0.004 -4.008 29.933 1.00 85.12 394 LEU A N 1
ATOM 3019 C CA . LEU A 1 394 ? -1.263 -4.763 29.988 1.00 85.12 394 LEU A C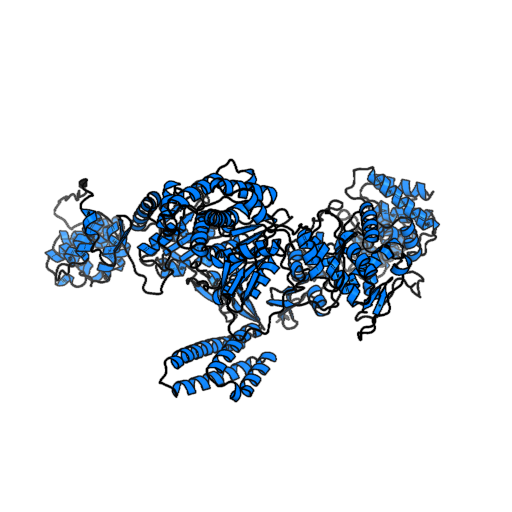A 1
ATOM 3020 C C . LEU A 1 394 ? -1.254 -5.978 29.046 1.00 85.12 394 LEU A C 1
ATOM 3022 O O . LEU A 1 394 ? -1.790 -7.023 29.409 1.00 85.12 394 LEU A O 1
ATOM 3026 N N . LYS A 1 395 ? -0.626 -5.870 27.864 1.00 85.94 395 LYS A N 1
ATOM 3027 C CA . LYS A 1 395 ? -0.399 -7.014 26.963 1.00 85.94 395 LYS A CA 1
ATOM 3028 C C . LYS A 1 395 ? 0.471 -8.073 27.630 1.00 85.94 395 LYS A C 1
ATOM 3030 O O . LYS A 1 395 ? 0.106 -9.245 27.628 1.00 85.94 395 LYS A O 1
ATOM 3035 N N . TRP A 1 396 ? 1.581 -7.663 28.244 1.00 87.81 396 TRP A N 1
ATOM 3036 C CA . TRP A 1 396 ? 2.459 -8.588 28.955 1.00 87.81 396 TRP A CA 1
ATOM 3037 C C . TRP A 1 396 ? 1.724 -9.302 30.097 1.00 87.81 396 TRP A C 1
ATOM 3039 O O . TRP A 1 396 ? 1.767 -10.526 30.163 1.00 87.81 396 TRP A O 1
ATOM 3049 N N . CYS A 1 397 ? 0.948 -8.586 30.919 1.00 85.56 397 CYS A N 1
ATOM 3050 C CA . CYS A 1 397 ? 0.118 -9.200 31.962 1.00 85.56 397 CYS A CA 1
ATOM 3051 C C . CYS A 1 397 ? -0.896 -10.207 31.401 1.00 85.56 397 CYS A C 1
ATOM 3053 O O . CYS A 1 397 ? -1.023 -11.305 31.943 1.00 85.56 397 CYS A O 1
ATOM 3055 N N . ARG A 1 398 ? -1.571 -9.877 30.290 1.00 84.75 398 ARG A N 1
ATOM 3056 C CA . ARG A 1 398 ? -2.511 -10.791 29.627 1.00 84.75 398 ARG A CA 1
ATOM 3057 C C . ARG A 1 398 ? -1.814 -12.060 29.130 1.00 84.7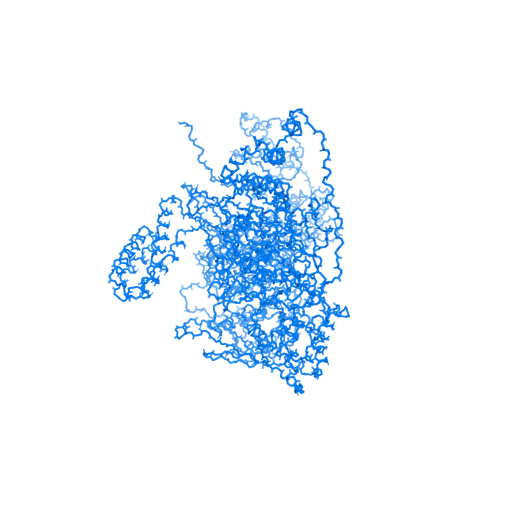5 398 ARG A C 1
ATOM 3059 O O . ARG A 1 398 ? -2.332 -13.148 29.349 1.00 84.75 398 ARG A O 1
ATOM 3066 N N . ARG A 1 399 ? -0.615 -11.948 28.546 1.00 86.44 399 ARG A N 1
ATOM 3067 C CA . ARG A 1 399 ? 0.201 -13.113 28.149 1.00 86.44 399 ARG A CA 1
ATOM 3068 C C . ARG A 1 399 ? 0.548 -14.011 29.318 1.00 86.44 399 ARG A C 1
ATOM 3070 O O . ARG A 1 399 ? 0.373 -15.220 29.213 1.00 86.44 399 ARG A O 1
ATOM 3077 N N . LEU A 1 400 ? 0.990 -13.430 30.432 1.00 84.56 400 LEU A N 1
ATOM 3078 C CA . LEU A 1 400 ? 1.293 -14.204 31.633 1.00 84.56 400 LEU A CA 1
ATOM 3079 C C . LEU A 1 400 ? 0.045 -14.940 32.140 1.00 84.56 400 LEU A C 1
ATOM 3081 O O . LEU A 1 400 ? 0.122 -16.126 32.444 1.00 84.56 400 LEU A O 1
ATOM 3085 N N . GLN A 1 401 ? -1.113 -14.279 32.151 1.00 82.25 401 GLN A N 1
ATOM 3086 C CA . GLN A 1 401 ? -2.370 -14.897 32.568 1.00 82.25 401 GLN A CA 1
ATOM 3087 C C . GLN A 1 401 ? -2.770 -16.078 31.669 1.00 82.25 401 GLN A C 1
ATOM 3089 O O . GLN A 1 401 ? -3.120 -17.144 32.173 1.00 82.25 401 GLN A O 1
ATOM 3094 N N . THR A 1 402 ? -2.718 -15.905 30.346 1.00 79.31 402 THR A N 1
ATOM 3095 C CA . THR A 1 402 ? -3.161 -16.931 29.391 1.00 79.31 402 THR A CA 1
ATOM 3096 C C . THR A 1 402 ? -2.179 -18.102 29.283 1.00 79.31 402 THR A C 1
ATOM 3098 O O . THR A 1 402 ? -2.616 -19.239 29.133 1.00 79.31 402 THR A O 1
ATOM 3101 N N . LEU A 1 403 ? -0.867 -17.845 29.352 1.00 74.81 403 LEU A N 1
ATOM 3102 C CA . LEU A 1 403 ? 0.170 -18.844 29.056 1.00 74.81 403 LEU A CA 1
ATOM 3103 C C . LEU A 1 403 ? 0.777 -19.509 30.302 1.00 74.81 403 LEU A C 1
ATOM 3105 O O . LEU A 1 403 ? 1.178 -20.667 30.224 1.00 74.81 403 LEU A O 1
ATOM 3109 N N . LEU A 1 404 ? 0.869 -18.805 31.438 1.00 70.94 404 LEU A N 1
ATOM 3110 C CA . LEU A 1 404 ? 1.526 -19.299 32.662 1.00 70.94 404 LEU A CA 1
ATOM 3111 C C . LEU A 1 404 ? 0.550 -19.685 33.787 1.00 70.94 404 LEU A C 1
ATOM 3113 O O . LEU A 1 404 ? 0.968 -20.350 34.736 1.00 70.94 404 LEU A O 1
ATOM 3117 N N . GLY A 1 405 ? -0.734 -19.320 33.684 1.00 65.38 405 GLY A N 1
ATOM 3118 C CA . GLY A 1 405 ? -1.749 -19.619 34.701 1.00 65.38 405 GLY A CA 1
ATOM 3119 C C . GLY A 1 405 ? -1.515 -18.900 36.042 1.00 65.38 405 GLY A C 1
ATOM 3120 O O . GLY A 1 405 ? -0.808 -17.896 36.116 1.00 65.38 405 GLY A O 1
ATOM 3121 N N . THR A 1 406 ? -2.132 -19.390 37.125 1.00 59.19 406 THR A N 1
ATOM 3122 C CA . THR A 1 406 ? -2.062 -18.766 38.462 1.00 59.19 406 THR A CA 1
ATOM 3123 C C . THR A 1 406 ? -0.686 -18.914 39.117 1.00 59.19 406 THR A C 1
ATOM 3125 O O . THR A 1 406 ? -0.214 -20.030 39.345 1.00 59.19 406 THR A O 1
ATOM 3128 N N . ILE A 1 407 ? -0.070 -17.789 39.498 1.00 61.34 407 ILE A N 1
ATOM 3129 C CA . ILE A 1 407 ? 1.186 -17.750 40.256 1.00 61.34 407 ILE A CA 1
ATOM 3130 C C . ILE A 1 407 ? 0.844 -17.569 41.740 1.00 61.34 407 ILE A C 1
ATOM 3132 O O . ILE A 1 407 ? 0.546 -16.465 42.190 1.00 61.34 407 ILE A O 1
ATOM 3136 N N . GLU A 1 408 ? 0.878 -18.654 42.515 1.00 56.47 408 GLU A N 1
ATOM 3137 C CA . GLU A 1 408 ? 0.618 -18.596 43.958 1.00 56.47 408 GLU A CA 1
ATOM 3138 C C . GLU A 1 408 ? 1.629 -17.693 44.687 1.00 56.47 408 GLU A C 1
ATOM 3140 O O . GLU A 1 408 ? 2.839 -17.767 44.469 1.00 56.47 408 GLU A O 1
ATOM 3145 N N . ALA A 1 409 ? 1.124 -16.844 45.586 1.00 51.44 409 ALA A N 1
ATOM 3146 C CA . ALA A 1 409 ? 1.890 -15.796 46.264 1.00 51.44 409 ALA A CA 1
ATOM 3147 C C . ALA A 1 409 ? 2.932 -16.302 47.286 1.00 51.44 409 ALA A C 1
ATOM 3149 O O . ALA A 1 409 ? 3.699 -15.497 47.808 1.00 51.44 409 ALA A O 1
ATOM 3150 N N . GLN A 1 410 ? 2.960 -17.605 47.592 1.00 48.50 410 GLN A N 1
ATOM 3151 C CA . GLN A 1 410 ? 3.723 -18.169 48.715 1.00 48.50 410 GLN A CA 1
ATOM 3152 C C . GLN A 1 410 ? 4.988 -18.954 48.313 1.00 48.50 410 GLN A C 1
ATOM 3154 O O . GLN A 1 410 ? 5.731 -19.385 49.191 1.00 48.50 410 GLN A O 1
ATOM 3159 N N . HIS A 1 411 ? 5.289 -19.104 47.017 1.00 51.41 411 HIS A N 1
ATOM 3160 C CA . HIS A 1 411 ? 6.477 -19.830 46.548 1.00 51.41 411 HIS A CA 1
ATOM 3161 C C . HIS A 1 411 ? 7.536 -18.913 45.916 1.00 51.41 411 HIS A C 1
ATOM 3163 O O . HIS A 1 411 ? 7.227 -18.022 45.124 1.00 51.41 411 HIS A O 1
ATOM 3169 N N . PHE A 1 412 ? 8.813 -19.175 46.222 1.00 60.81 412 PHE A N 1
ATOM 3170 C CA . PHE A 1 412 ? 9.949 -18.619 45.483 1.00 60.81 412 PHE A CA 1
ATOM 3171 C C . PHE A 1 412 ? 9.806 -18.951 43.988 1.00 60.81 412 PHE A C 1
ATOM 3173 O O . PHE A 1 412 ? 9.578 -20.103 43.620 1.00 60.81 412 PHE A O 1
ATOM 3180 N N . LEU A 1 413 ? 9.951 -17.946 43.119 1.00 67.31 413 LEU A N 1
ATOM 3181 C CA . LEU A 1 413 ? 9.936 -18.137 41.666 1.00 67.31 413 LEU A CA 1
ATOM 3182 C C . LEU A 1 413 ? 11.085 -19.065 41.257 1.00 67.31 413 LEU A C 1
ATOM 3184 O O . LEU A 1 413 ? 12.251 -18.675 41.389 1.00 67.31 413 LEU A O 1
ATOM 3188 N N . THR A 1 414 ? 10.749 -20.249 40.740 1.00 76.25 414 THR A N 1
ATOM 3189 C CA . THR A 1 414 ? 11.717 -21.177 40.145 1.00 76.25 414 THR A CA 1
ATOM 3190 C C . THR A 1 414 ? 12.390 -20.533 38.932 1.00 76.25 414 THR A C 1
ATOM 3192 O O . THR A 1 414 ? 11.807 -19.668 38.270 1.00 76.25 414 THR A O 1
ATOM 3195 N N . GLN A 1 415 ? 13.620 -20.949 38.630 1.00 78.00 415 GLN A N 1
ATOM 3196 C CA . GLN A 1 415 ? 14.393 -20.402 37.513 1.00 78.00 415 GLN A CA 1
ATOM 3197 C C . GLN A 1 415 ? 13.640 -20.529 36.173 1.00 78.00 415 GLN A C 1
ATOM 3199 O O . GLN A 1 415 ? 13.506 -19.541 35.458 1.00 78.00 415 GLN A O 1
ATOM 3204 N N . GLU A 1 416 ? 13.026 -21.683 35.895 1.00 77.56 416 GLU A N 1
ATOM 3205 C CA . GLU A 1 416 ? 12.239 -21.928 34.672 1.00 77.56 416 GLU A CA 1
ATOM 3206 C C . GLU A 1 416 ? 11.040 -20.974 34.512 1.00 77.56 416 GLU A C 1
ATOM 3208 O O . GLU A 1 416 ? 10.715 -20.527 33.405 1.00 77.56 416 GLU A O 1
ATOM 3213 N N . ARG A 1 417 ? 10.374 -20.621 35.622 1.00 79.25 417 ARG A N 1
ATOM 3214 C CA . ARG A 1 417 ? 9.274 -19.647 35.604 1.00 79.25 417 ARG A CA 1
ATOM 3215 C C . ARG A 1 417 ? 9.778 -18.237 35.327 1.00 79.25 417 ARG A C 1
ATOM 3217 O O . ARG A 1 417 ? 9.138 -17.526 34.558 1.00 79.25 417 ARG A O 1
ATOM 3224 N N . ARG A 1 418 ? 10.921 -17.838 35.897 1.00 81.19 418 ARG A N 1
ATOM 3225 C CA . ARG A 1 418 ? 11.541 -16.534 35.591 1.00 81.19 418 ARG A CA 1
ATOM 3226 C C . ARG A 1 418 ? 11.919 -16.450 34.120 1.00 81.19 418 ARG A C 1
ATOM 3228 O O . ARG A 1 418 ? 11.560 -15.481 33.465 1.00 81.19 418 ARG A O 1
ATOM 3235 N N . GLU A 1 419 ? 12.546 -17.494 33.586 1.00 83.00 419 GLU A N 1
ATOM 3236 C CA . GLU A 1 419 ? 12.879 -17.585 32.163 1.00 83.00 419 GLU A CA 1
ATOM 3237 C C . GLU A 1 419 ? 11.635 -17.458 31.278 1.00 83.00 419 GLU A C 1
ATOM 3239 O O . GLU A 1 419 ? 11.650 -16.724 30.295 1.00 83.00 419 GLU A O 1
ATOM 3244 N N . SER A 1 420 ? 10.528 -18.106 31.648 1.00 82.88 420 SER A N 1
ATOM 3245 C CA . SER A 1 420 ? 9.275 -18.028 30.887 1.00 82.88 420 SER A CA 1
ATOM 3246 C C . SER A 1 420 ? 8.627 -16.638 30.941 1.00 82.88 420 SER A C 1
ATOM 3248 O O . SER A 1 420 ? 8.162 -16.150 29.913 1.00 82.88 420 SER A O 1
ATOM 3250 N N . ILE A 1 421 ? 8.648 -15.967 32.101 1.00 84.62 421 ILE A N 1
ATOM 3251 C CA . ILE A 1 421 ? 8.149 -14.588 32.259 1.00 84.62 421 ILE A CA 1
ATOM 3252 C C . ILE A 1 421 ? 8.980 -13.606 31.423 1.00 84.62 421 ILE A C 1
ATOM 3254 O O . ILE A 1 421 ? 8.422 -12.772 30.704 1.00 84.62 421 ILE A O 1
ATOM 3258 N N . VAL A 1 422 ? 10.309 -13.725 31.490 1.00 85.06 422 VAL A N 1
ATOM 3259 C CA . VAL A 1 422 ? 11.254 -12.894 30.730 1.00 85.06 422 VAL A CA 1
ATOM 3260 C C . VAL A 1 422 ? 11.114 -13.142 29.229 1.00 85.06 422 VAL A C 1
ATOM 3262 O O . VAL A 1 422 ? 11.173 -12.193 28.447 1.00 85.06 422 VAL A O 1
ATOM 3265 N N . ARG A 1 423 ? 10.839 -14.389 28.823 1.00 83.50 423 ARG A N 1
ATOM 3266 C CA . ARG A 1 423 ? 10.597 -14.741 27.421 1.00 83.50 423 ARG A CA 1
ATOM 3267 C C . ARG A 1 423 ? 9.385 -14.015 26.840 1.00 83.50 423 ARG A C 1
ATOM 3269 O O . ARG A 1 423 ? 9.433 -13.558 25.706 1.00 83.50 423 ARG A O 1
ATOM 3276 N N . GLU A 1 424 ? 8.310 -13.857 27.613 1.00 85.62 424 GLU A N 1
ATOM 3277 C CA . GLU A 1 424 ? 7.179 -13.014 27.189 1.00 85.62 424 GLU A CA 1
ATOM 3278 C C . GLU A 1 424 ? 7.530 -11.520 27.163 1.00 85.62 424 GLU A C 1
ATOM 3280 O O . GLU A 1 424 ? 7.030 -10.781 26.315 1.00 85.62 424 GLU A O 1
ATOM 3285 N N . ALA A 1 425 ? 8.405 -11.069 28.065 1.00 85.31 425 ALA A N 1
ATOM 3286 C CA . ALA A 1 425 ? 8.814 -9.671 28.147 1.00 85.31 425 ALA A CA 1
ATOM 3287 C C . ALA A 1 425 ? 9.592 -9.233 26.898 1.00 85.31 425 ALA A C 1
ATOM 3289 O O . ALA A 1 425 ? 9.263 -8.212 26.290 1.00 85.31 425 ALA A O 1
ATOM 3290 N N . TRP A 1 426 ? 10.600 -10.001 26.468 1.00 85.69 426 TRP A N 1
ATOM 3291 C CA . TRP A 1 426 ? 11.372 -9.626 25.280 1.00 85.69 426 TRP A CA 1
ATOM 3292 C C . TRP A 1 426 ? 10.567 -9.760 23.982 1.00 85.69 426 TRP A C 1
ATOM 3294 O O . TRP A 1 426 ? 10.825 -9.013 23.037 1.00 85.69 426 TRP A O 1
ATOM 3304 N N . ASP A 1 427 ? 9.554 -10.634 23.934 1.00 83.31 427 ASP A N 1
ATOM 3305 C CA . ASP A 1 427 ? 8.666 -10.747 22.771 1.00 83.31 427 ASP A CA 1
ATOM 3306 C C . ASP A 1 427 ? 7.824 -9.477 22.578 1.00 83.31 427 ASP A C 1
ATOM 3308 O O . ASP A 1 427 ? 7.515 -9.106 21.448 1.00 83.31 427 ASP A O 1
ATOM 3312 N N . VAL A 1 428 ? 7.489 -8.775 23.666 1.00 83.50 428 VAL A N 1
ATOM 3313 C CA . VAL A 1 428 ? 6.761 -7.496 23.624 1.00 83.50 428 VAL A CA 1
ATOM 3314 C C . VAL A 1 428 ? 7.715 -6.305 23.430 1.00 83.50 428 VAL A C 1
ATOM 3316 O O . VAL A 1 428 ? 7.461 -5.430 22.592 1.00 83.50 428 VAL A O 1
ATOM 3319 N N . PHE A 1 429 ? 8.819 -6.256 24.186 1.00 84.44 429 PHE A N 1
ATOM 3320 C CA . PHE A 1 429 ? 9.684 -5.070 24.285 1.00 84.44 429 PHE A CA 1
ATOM 3321 C C . PHE A 1 429 ? 10.918 -5.083 23.374 1.00 84.44 429 PHE A C 1
ATOM 3323 O O . PHE A 1 429 ? 11.387 -4.012 22.994 1.00 84.44 429 PHE A O 1
ATOM 3330 N N . CYS A 1 430 ? 11.447 -6.248 22.996 1.00 82.75 430 CYS A N 1
ATOM 3331 C CA . CYS A 1 430 ? 12.721 -6.347 22.272 1.00 82.75 430 CYS A CA 1
ATOM 3332 C C . CYS A 1 430 ? 12.536 -6.735 20.800 1.00 82.75 430 CYS A C 1
ATOM 3334 O O . CYS A 1 430 ? 13.251 -6.220 19.946 1.00 82.75 430 CYS A O 1
ATOM 3336 N N . MET A 1 431 ? 11.565 -7.588 20.461 1.00 82.44 431 MET A N 1
ATOM 3337 C CA . MET A 1 431 ? 11.436 -8.126 19.093 1.00 82.44 431 MET A CA 1
ATOM 3338 C C . MET A 1 431 ? 11.117 -7.089 18.009 1.00 82.44 431 MET A C 1
ATOM 3340 O O . MET A 1 431 ? 11.338 -7.363 16.836 1.00 82.44 431 MET A O 1
ATOM 3344 N N . GLY A 1 432 ? 10.658 -5.886 18.365 1.00 80.94 432 GLY A N 1
ATOM 3345 C CA . GLY A 1 432 ? 10.474 -4.783 17.413 1.00 80.94 432 GLY A CA 1
ATOM 3346 C C . GLY A 1 432 ? 11.766 -4.055 17.001 1.00 80.94 432 GLY A C 1
ATOM 3347 O O . GLY A 1 432 ? 11.717 -3.202 16.116 1.00 80.94 432 GLY A O 1
ATOM 3348 N N . ILE A 1 433 ? 12.911 -4.355 17.630 1.00 83.94 433 ILE A N 1
ATOM 3349 C CA . ILE A 1 433 ? 14.210 -3.721 17.345 1.00 83.94 433 ILE A CA 1
ATOM 3350 C C . ILE A 1 433 ? 14.766 -4.242 16.013 1.00 83.94 433 ILE A C 1
ATOM 3352 O O . ILE A 1 433 ? 14.868 -5.454 15.811 1.00 83.94 433 ILE A O 1
ATOM 3356 N N . ARG A 1 434 ? 15.166 -3.322 15.125 1.00 81.50 434 ARG A N 1
ATOM 3357 C CA . ARG A 1 434 ? 15.643 -3.643 13.767 1.00 81.50 434 ARG A CA 1
ATOM 3358 C C . ARG A 1 434 ? 17.006 -4.334 13.746 1.00 81.50 434 ARG A C 1
ATOM 3360 O O . ARG A 1 434 ? 17.205 -5.244 12.954 1.00 81.50 434 ARG A O 1
ATOM 3367 N N . ASP A 1 435 ? 17.934 -3.891 14.590 1.00 82.44 435 ASP A N 1
ATOM 3368 C CA . ASP A 1 435 ? 19.297 -4.429 14.654 1.00 82.44 435 ASP A CA 1
ATOM 3369 C C . ASP A 1 435 ? 19.356 -5.659 15.585 1.00 82.44 435 ASP A C 1
ATOM 3371 O O . ASP A 1 435 ? 19.007 -5.530 16.766 1.00 82.44 435 ASP A O 1
ATOM 3375 N N . PRO A 1 436 ? 19.782 -6.846 15.103 1.00 81.62 436 PRO A N 1
ATOM 3376 C CA . PRO A 1 436 ? 19.849 -8.055 15.920 1.00 81.62 436 PRO A CA 1
ATOM 3377 C C . PRO A 1 436 ? 20.820 -7.931 17.101 1.00 81.62 436 PRO A C 1
ATOM 3379 O O . PRO A 1 436 ? 20.547 -8.509 18.151 1.00 81.62 436 PRO A O 1
ATOM 3382 N N . VAL A 1 437 ? 21.911 -7.163 16.978 1.00 84.62 437 VAL A N 1
ATOM 3383 C CA . VAL A 1 437 ? 22.886 -6.996 18.072 1.00 84.62 437 VAL A CA 1
ATOM 3384 C C . VAL A 1 437 ? 22.253 -6.202 19.212 1.00 84.62 437 VAL A C 1
ATOM 3386 O O . VAL A 1 437 ? 22.180 -6.681 20.343 1.00 84.62 437 VAL A O 1
ATOM 3389 N N . GLN A 1 438 ? 21.665 -5.046 18.890 1.00 84.00 438 GLN A N 1
ATOM 3390 C CA . GLN A 1 438 ? 20.920 -4.232 19.857 1.00 84.00 438 GLN A CA 1
ATOM 3391 C C . GLN A 1 438 ? 19.717 -4.981 20.445 1.00 84.00 438 GLN A C 1
ATOM 3393 O O . GLN A 1 438 ? 19.346 -4.755 21.598 1.00 84.00 438 GLN A O 1
ATOM 3398 N N . ARG A 1 439 ? 19.092 -5.879 19.670 1.00 86.25 439 ARG A N 1
ATOM 3399 C CA . ARG A 1 439 ? 17.988 -6.721 20.145 1.00 86.25 439 ARG A CA 1
ATOM 3400 C C . ARG A 1 439 ? 18.444 -7.681 21.243 1.00 86.25 439 ARG A C 1
ATOM 3402 O O . ARG A 1 439 ? 17.739 -7.816 22.243 1.00 86.25 439 ARG A O 1
ATOM 3409 N N . VAL A 1 440 ? 19.600 -8.323 21.068 1.00 85.44 440 VAL A N 1
ATOM 3410 C CA . VAL A 1 440 ? 20.189 -9.214 22.079 1.00 85.44 440 VAL A CA 1
ATOM 3411 C C . VAL A 1 440 ? 20.626 -8.416 23.306 1.00 85.44 440 VAL A C 1
ATOM 3413 O O . VAL A 1 440 ? 20.262 -8.795 24.414 1.00 85.44 440 VAL A O 1
ATOM 3416 N N . GLU A 1 441 ? 21.297 -7.273 23.134 1.00 84.62 441 GLU A N 1
ATOM 3417 C CA . GLU A 1 441 ? 21.691 -6.397 24.251 1.00 84.62 441 GLU A CA 1
ATOM 3418 C C . GLU A 1 441 ? 20.485 -5.951 25.092 1.00 84.62 441 GLU A C 1
ATOM 3420 O O . GLU A 1 441 ? 20.513 -6.022 26.323 1.00 84.62 441 GLU A O 1
ATOM 3425 N N . ALA A 1 442 ? 19.391 -5.549 24.436 1.00 83.00 442 ALA A N 1
ATOM 3426 C CA . ALA A 1 442 ? 18.153 -5.180 25.113 1.00 83.00 442 ALA A CA 1
ATOM 3427 C C . ALA A 1 442 ? 17.534 -6.367 25.870 1.00 83.00 442 ALA A C 1
ATOM 3429 O O . ALA A 1 442 ? 17.086 -6.207 27.005 1.00 83.00 442 ALA A O 1
ATOM 3430 N N . ALA A 1 443 ? 17.526 -7.561 25.271 1.00 85.00 443 ALA A N 1
ATOM 3431 C CA . ALA A 1 443 ? 16.995 -8.760 25.913 1.00 85.00 443 ALA A CA 1
ATOM 3432 C C . ALA A 1 443 ? 17.849 -9.207 27.113 1.00 85.00 443 ALA A C 1
ATOM 3434 O O . ALA A 1 443 ? 17.295 -9.594 28.141 1.00 85.00 443 ALA A O 1
ATOM 3435 N N . VAL A 1 444 ? 19.178 -9.088 27.026 1.00 86.12 444 VAL A N 1
ATOM 3436 C CA . VAL A 1 444 ? 20.105 -9.353 28.138 1.00 86.12 444 VAL A CA 1
ATOM 3437 C C . VAL A 1 444 ? 19.889 -8.351 29.274 1.00 86.12 444 VAL A C 1
ATOM 3439 O O . VAL A 1 444 ? 19.837 -8.748 30.436 1.00 86.12 444 VAL A O 1
ATOM 3442 N N . ALA A 1 445 ? 19.680 -7.067 28.964 1.00 84.06 445 ALA A N 1
ATOM 3443 C CA . ALA A 1 445 ? 19.366 -6.059 29.976 1.00 84.06 445 ALA A CA 1
ATOM 3444 C C . ALA A 1 445 ? 18.069 -6.386 30.739 1.00 84.06 445 ALA A C 1
ATOM 3446 O O . ALA A 1 445 ? 18.033 -6.272 31.964 1.00 84.06 445 ALA A O 1
ATOM 3447 N N . VAL A 1 446 ? 17.026 -6.852 30.039 1.00 84.94 446 VAL A N 1
ATOM 3448 C CA . VAL A 1 446 ? 15.778 -7.309 30.673 1.00 84.94 446 VAL A CA 1
ATOM 3449 C C . VAL A 1 446 ? 16.009 -8.586 31.490 1.00 84.94 446 VAL A C 1
ATOM 3451 O O . VAL A 1 446 ? 15.525 -8.678 32.614 1.00 84.94 446 VAL A O 1
ATOM 3454 N N . ALA A 1 447 ? 16.776 -9.551 30.981 1.00 85.88 447 ALA A N 1
ATOM 3455 C CA . ALA A 1 447 ? 17.063 -10.806 31.678 1.00 85.88 447 ALA A CA 1
ATOM 3456 C C . ALA A 1 447 ? 17.851 -10.609 32.984 1.00 85.88 447 ALA A C 1
ATOM 3458 O O . ALA A 1 447 ? 17.528 -11.237 33.996 1.00 85.88 447 ALA A O 1
ATOM 3459 N N . ASN A 1 448 ? 18.811 -9.680 32.996 1.00 86.19 448 ASN A N 1
ATOM 3460 C CA . ASN A 1 448 ? 19.598 -9.342 34.183 1.00 86.19 448 ASN A CA 1
ATOM 3461 C C . ASN A 1 448 ? 18.721 -8.833 35.338 1.00 86.19 448 ASN A C 1
ATOM 3463 O O . ASN A 1 448 ? 18.968 -9.188 36.491 1.00 86.19 448 ASN A O 1
ATOM 3467 N N . LEU A 1 449 ? 17.658 -8.070 35.045 1.00 84.62 449 LEU A N 1
ATOM 3468 C CA . LEU A 1 449 ? 16.704 -7.596 36.061 1.00 84.62 449 LEU A CA 1
ATOM 3469 C C . LEU A 1 449 ? 15.964 -8.755 36.748 1.00 84.62 449 LEU A C 1
ATOM 3471 O O . LEU A 1 449 ? 15.665 -8.686 37.936 1.00 84.62 449 LEU A O 1
ATOM 3475 N N . TRP A 1 450 ? 15.729 -9.850 36.024 1.00 85.25 450 TRP A N 1
ATOM 3476 C CA . TRP A 1 450 ? 15.054 -11.049 36.531 1.00 85.25 450 TRP A CA 1
ATOM 3477 C C . TRP A 1 450 ? 16.018 -12.138 37.026 1.00 85.25 450 TRP A C 1
ATOM 3479 O O . TRP A 1 450 ? 15.572 -13.232 37.384 1.00 85.25 450 TRP A O 1
ATOM 3489 N N . GLN A 1 451 ? 17.324 -11.844 37.090 1.00 85.81 451 GLN A N 1
ATOM 3490 C CA . GLN A 1 451 ? 18.386 -12.781 37.482 1.00 85.81 451 GLN A CA 1
ATOM 3491 C C . GLN A 1 451 ? 18.465 -14.023 36.574 1.00 85.81 451 GLN A C 1
ATOM 3493 O O . GLN A 1 451 ? 18.750 -15.124 37.044 1.00 85.81 451 GLN A O 1
ATOM 3498 N N . VAL A 1 452 ? 18.182 -13.861 35.278 1.00 85.44 452 VAL A N 1
ATOM 3499 C CA . VAL A 1 452 ? 18.337 -14.919 34.269 1.00 85.44 452 VAL A CA 1
ATOM 3500 C C . VAL A 1 452 ? 19.712 -14.776 33.597 1.00 85.44 452 VAL A C 1
ATOM 3502 O O . VAL A 1 452 ? 20.056 -13.664 33.196 1.00 85.44 452 VAL A O 1
ATOM 3505 N N . PRO A 1 453 ? 20.505 -15.858 33.450 1.00 86.38 453 PRO A N 1
ATOM 3506 C CA . PRO A 1 453 ? 21.818 -15.795 32.805 1.00 86.38 453 PRO A CA 1
ATOM 3507 C C . PRO A 1 453 ? 21.739 -15.340 31.340 1.00 86.38 453 PRO A C 1
ATOM 3509 O O . PRO A 1 453 ? 20.859 -15.780 30.596 1.00 86.38 453 PRO A O 1
ATOM 3512 N N . SER A 1 454 ? 22.700 -14.525 30.897 1.00 85.00 454 SER A N 1
ATOM 3513 C CA . SER A 1 454 ? 22.773 -14.016 29.517 1.00 85.00 454 SER A CA 1
ATOM 3514 C C . SER A 1 454 ? 22.899 -15.127 28.466 1.00 85.00 454 SER A C 1
ATOM 3516 O O . SER A 1 454 ? 22.301 -15.028 27.397 1.00 85.00 454 SER A O 1
ATOM 3518 N N . GLU A 1 455 ? 23.590 -16.225 28.791 1.00 83.38 455 GLU A N 1
ATOM 3519 C CA . GLU A 1 455 ? 23.775 -17.382 27.899 1.00 83.38 455 GLU A CA 1
ATOM 3520 C C . GLU A 1 455 ? 22.440 -18.020 27.470 1.00 83.38 455 GLU A C 1
ATOM 3522 O O . GLU A 1 455 ? 22.279 -18.450 26.325 1.00 83.38 455 GLU A O 1
ATOM 3527 N N . VAL A 1 456 ? 21.446 -18.039 28.368 1.00 81.69 456 VAL A N 1
ATOM 3528 C CA . VAL A 1 456 ? 20.109 -18.583 28.083 1.00 81.69 456 VAL A CA 1
ATOM 3529 C C . VAL A 1 456 ? 19.381 -17.711 27.059 1.00 81.69 456 VAL A C 1
ATOM 3531 O O . VAL A 1 456 ? 18.705 -18.234 26.169 1.00 81.69 456 VAL A O 1
ATOM 3534 N N . VAL A 1 457 ? 19.545 -16.389 27.153 1.00 79.25 457 VAL A N 1
ATOM 3535 C CA . VAL A 1 457 ? 18.937 -15.406 26.246 1.00 79.25 457 VAL A CA 1
ATOM 3536 C C . VAL A 1 457 ? 19.523 -15.539 24.846 1.00 79.25 457 VAL A C 1
ATOM 3538 O O . VAL A 1 457 ? 18.778 -15.656 23.874 1.00 79.25 457 VAL A O 1
ATOM 3541 N N . GLU A 1 458 ? 20.851 -15.583 24.738 1.00 81.00 458 GLU A N 1
ATOM 3542 C CA . GLU A 1 458 ? 21.546 -15.741 23.458 1.00 81.00 458 GLU A CA 1
ATOM 3543 C C . GLU A 1 458 ? 21.190 -17.071 22.789 1.00 81.00 458 GLU A C 1
ATOM 3545 O O . GLU A 1 458 ? 20.870 -17.114 21.597 1.00 81.00 458 GLU A O 1
ATOM 3550 N N . HIS A 1 459 ? 21.152 -18.161 23.563 1.00 83.31 459 HIS A N 1
ATOM 3551 C CA . HIS A 1 459 ? 20.726 -19.453 23.046 1.00 83.31 459 HIS A CA 1
ATOM 3552 C C . HIS A 1 459 ? 19.277 -19.412 22.539 1.00 83.31 459 HIS A C 1
ATOM 3554 O O . HIS A 1 459 ? 19.012 -19.893 21.439 1.00 83.31 459 HIS A O 1
ATOM 3560 N N . GLN A 1 460 ? 18.343 -18.813 23.285 1.00 78.06 460 GLN A N 1
ATOM 3561 C CA . GLN A 1 460 ? 16.932 -18.731 22.884 1.00 78.06 460 GLN A CA 1
ATOM 3562 C C . GLN A 1 460 ? 16.699 -17.828 21.669 1.00 78.06 460 GLN A C 1
ATOM 3564 O O . GLN A 1 460 ? 15.938 -18.191 20.770 1.00 78.06 460 GLN A O 1
ATOM 3569 N N . LEU A 1 461 ? 17.386 -16.689 21.598 1.00 75.56 461 LEU A N 1
ATOM 3570 C CA . LEU A 1 461 ? 17.218 -15.740 20.504 1.00 75.56 461 LEU A CA 1
ATOM 3571 C C . LEU A 1 461 ? 17.951 -16.134 19.231 1.00 75.56 461 LEU A C 1
ATOM 3573 O O . LEU A 1 461 ? 17.499 -15.712 18.173 1.00 75.56 461 LEU A O 1
ATOM 3577 N N . VAL A 1 462 ? 19.030 -16.925 19.291 1.00 74.19 462 VAL A N 1
ATOM 3578 C CA . VAL A 1 462 ? 19.870 -17.242 18.118 1.00 74.19 462 VAL A CA 1
ATOM 3579 C C . VAL A 1 462 ? 19.798 -18.717 17.714 1.00 74.19 462 VAL A C 1
ATOM 3581 O O . VAL A 1 462 ? 19.611 -19.011 16.531 1.00 74.19 462 VAL A O 1
ATOM 3584 N N . ASN A 1 463 ? 19.918 -19.638 18.674 1.00 75.38 463 ASN A N 1
ATOM 3585 C CA . ASN A 1 463 ? 20.189 -21.059 18.414 1.00 75.38 463 ASN A CA 1
ATOM 3586 C C . ASN A 1 463 ? 19.004 -21.996 18.691 1.00 75.38 463 ASN A C 1
ATOM 3588 O O . ASN A 1 463 ? 19.003 -23.136 18.222 1.00 75.38 463 ASN A O 1
ATOM 3592 N N . HIS A 1 464 ? 18.001 -21.546 19.443 1.00 79.88 464 HIS A N 1
ATOM 3593 C CA . HIS A 1 464 ? 16.881 -22.383 19.847 1.00 79.88 464 HIS A CA 1
ATOM 3594 C C . HIS A 1 464 ? 16.002 -22.773 18.661 1.00 79.88 464 HIS A C 1
ATOM 3596 O O . HIS A 1 464 ? 15.689 -21.966 17.782 1.00 79.88 464 HIS A O 1
ATOM 3602 N N . ARG A 1 465 ? 15.591 -24.042 18.655 1.00 80.75 465 ARG A N 1
ATOM 3603 C CA . ARG A 1 465 ? 14.749 -24.630 17.619 1.00 80.75 465 ARG A CA 1
ATOM 3604 C C . ARG A 1 465 ? 13.483 -25.203 18.264 1.00 80.75 465 ARG A C 1
ATOM 3606 O O . ARG A 1 465 ? 13.545 -26.305 18.808 1.00 80.75 465 ARG A O 1
ATOM 3613 N N . PRO A 1 466 ? 12.363 -24.463 18.218 1.00 81.88 466 PRO A N 1
ATOM 3614 C CA . PRO A 1 466 ? 11.099 -24.904 18.797 1.00 81.88 466 PRO A CA 1
ATOM 3615 C C . PRO A 1 466 ? 10.585 -26.198 18.163 1.00 81.88 466 PRO A C 1
ATOM 3617 O O . PRO A 1 466 ? 10.788 -26.448 16.971 1.00 81.88 466 PRO A O 1
ATOM 3620 N N . VAL A 1 467 ? 9.884 -27.010 18.953 1.00 82.94 467 VAL A N 1
ATOM 3621 C CA . VAL A 1 467 ? 9.193 -28.208 18.458 1.00 82.94 467 VAL A CA 1
ATOM 3622 C C . VAL A 1 467 ? 7.899 -27.783 17.767 1.00 82.94 467 VAL A C 1
ATOM 3624 O O . VAL A 1 467 ? 7.127 -27.012 18.326 1.00 82.94 467 VAL A O 1
ATOM 3627 N N . PHE A 1 468 ? 7.654 -28.288 16.560 1.00 83.06 468 PHE A N 1
ATOM 3628 C CA . PHE A 1 468 ? 6.392 -28.095 15.847 1.00 83.06 468 PHE A CA 1
ATOM 3629 C C . PHE A 1 468 ? 5.727 -29.452 15.629 1.00 83.06 468 PHE A C 1
ATOM 3631 O O . PHE A 1 468 ? 6.278 -30.300 14.923 1.00 83.06 468 PHE A O 1
ATOM 3638 N N . THR A 1 469 ? 4.549 -29.654 16.215 1.00 80.50 469 THR A N 1
ATOM 3639 C CA . THR A 1 469 ? 3.724 -30.848 16.000 1.00 80.50 469 THR A CA 1
ATOM 3640 C C . THR A 1 469 ? 2.296 -30.432 15.661 1.00 80.50 469 THR A C 1
ATOM 3642 O O . THR A 1 469 ? 1.657 -29.654 16.365 1.00 80.50 469 THR A O 1
ATOM 3645 N N . SER A 1 470 ? 1.785 -30.939 14.539 1.00 71.69 470 SER A N 1
ATOM 3646 C CA . SER A 1 470 ? 0.406 -30.715 14.106 1.00 71.69 470 SER A CA 1
ATOM 3647 C C . SER A 1 470 ? -0.409 -31.991 14.314 1.00 71.69 470 SER A C 1
ATOM 3649 O O . SER A 1 470 ? -0.218 -32.969 13.587 1.00 71.69 470 SER A O 1
ATOM 3651 N N . HIS A 1 471 ? -1.323 -31.987 15.283 1.00 74.25 471 HIS A N 1
ATOM 3652 C CA . HIS A 1 471 ? -2.322 -33.039 15.471 1.00 74.25 471 HIS A CA 1
ATOM 3653 C C . HIS A 1 471 ? -3.698 -32.570 14.982 1.00 74.25 471 HIS A C 1
ATOM 3655 O O . HIS A 1 471 ? -3.964 -31.380 14.847 1.00 74.25 471 HIS A O 1
ATOM 3661 N N . HIS A 1 472 ? -4.615 -33.512 14.732 1.00 67.81 472 HIS A N 1
ATOM 3662 C CA . HIS A 1 472 ? -5.950 -33.191 14.208 1.00 67.81 472 HIS A CA 1
ATOM 3663 C C . HIS A 1 472 ? -6.773 -32.251 15.102 1.00 67.81 472 HIS A C 1
ATOM 3665 O O . HIS A 1 472 ? -7.658 -31.583 14.578 1.00 67.81 472 HIS A O 1
ATOM 3671 N N . LYS A 1 473 ? -6.490 -32.192 16.413 1.00 72.00 473 LYS A N 1
ATOM 3672 C CA . LYS A 1 473 ? -7.204 -31.356 17.398 1.00 72.00 473 LYS A CA 1
ATOM 3673 C C . LYS A 1 473 ? -6.393 -30.171 17.928 1.00 72.00 473 LYS A C 1
ATOM 3675 O O . LYS A 1 473 ? -6.981 -29.180 18.347 1.00 72.00 473 LYS A O 1
ATOM 3680 N N . GLU A 1 474 ? -5.067 -30.275 17.928 1.00 81.88 474 GLU A N 1
ATOM 3681 C CA . GLU A 1 474 ? -4.176 -29.270 18.509 1.00 81.88 474 GLU A CA 1
ATOM 3682 C C . GLU A 1 474 ? -2.894 -29.144 17.685 1.00 81.88 474 GLU A C 1
ATOM 3684 O O . GLU A 1 474 ? -2.342 -30.137 17.206 1.00 81.88 474 GLU A O 1
ATOM 3689 N N . VAL A 1 475 ? -2.417 -27.913 17.532 1.00 82.44 475 VAL A N 1
ATOM 3690 C CA . VAL A 1 475 ? -1.100 -27.596 16.981 1.00 82.44 475 VAL A CA 1
ATOM 3691 C C . VAL A 1 475 ? -0.244 -27.075 18.124 1.00 82.44 475 VAL A C 1
ATOM 3693 O O . VAL A 1 475 ? -0.577 -26.061 18.742 1.00 82.44 475 VAL A O 1
ATOM 3696 N N . GLN A 1 476 ? 0.860 -27.764 18.396 1.00 86.31 476 GLN A N 1
ATOM 3697 C CA . GLN A 1 476 ? 1.872 -27.310 19.338 1.00 86.31 476 GLN A CA 1
ATOM 3698 C C . GLN A 1 476 ? 2.988 -26.613 18.562 1.00 86.31 476 GLN A C 1
ATOM 3700 O O . GLN A 1 476 ? 3.603 -27.190 17.659 1.00 86.31 476 GLN A O 1
ATOM 3705 N N . VAL A 1 477 ? 3.254 -25.364 18.934 1.00 83.31 477 VAL A N 1
ATOM 3706 C CA . VAL A 1 477 ? 4.371 -24.572 18.417 1.00 83.31 477 VAL A CA 1
ATOM 3707 C C . VAL A 1 477 ? 5.210 -24.116 19.604 1.00 83.31 477 VAL A C 1
ATOM 3709 O O . VAL A 1 477 ? 4.850 -23.173 20.308 1.00 83.31 477 VAL A O 1
ATOM 3712 N N . GLY A 1 478 ? 6.317 -24.815 19.847 1.00 82.94 478 GLY A N 1
ATOM 3713 C CA . GLY A 1 478 ? 7.177 -24.589 21.004 1.00 82.94 478 GLY A CA 1
ATOM 3714 C C . GLY A 1 478 ? 6.392 -24.720 22.307 1.00 82.94 478 GLY A C 1
ATOM 3715 O O . GLY A 1 478 ? 5.876 -25.794 22.628 1.00 82.94 478 GLY A O 1
ATOM 3716 N N . ARG A 1 479 ? 6.294 -23.613 23.047 1.00 80.69 479 ARG A N 1
ATOM 3717 C CA . ARG A 1 479 ? 5.556 -23.528 24.317 1.00 80.69 479 ARG A CA 1
ATOM 3718 C C . ARG A 1 479 ? 4.040 -23.329 24.188 1.00 80.69 479 ARG A C 1
ATOM 3720 O O . ARG A 1 479 ? 3.340 -23.446 25.191 1.00 80.69 479 ARG A O 1
ATOM 3727 N N . VAL A 1 480 ? 3.521 -23.002 23.003 1.00 82.56 480 VAL A N 1
ATOM 3728 C CA . VAL A 1 480 ? 2.104 -22.643 22.817 1.00 82.56 480 VAL A CA 1
ATOM 3729 C C . VAL A 1 480 ? 1.317 -23.812 22.231 1.00 82.56 480 VAL A C 1
ATOM 3731 O O . VAL A 1 480 ? 1.746 -24.430 21.257 1.00 82.56 480 VAL A O 1
ATOM 3734 N N . HIS A 1 481 ? 0.140 -24.074 22.802 1.00 84.12 481 HIS A N 1
ATOM 3735 C CA . HIS A 1 481 ? -0.815 -25.072 22.323 1.00 84.12 481 HIS A CA 1
ATOM 3736 C C . HIS A 1 481 ? -2.054 -24.352 21.785 1.00 84.12 481 HIS A C 1
ATOM 3738 O O . HIS A 1 481 ? -2.676 -23.568 22.501 1.00 84.12 481 HIS A O 1
ATOM 3744 N N . LEU A 1 482 ? -2.396 -24.585 20.517 1.00 83.12 482 LEU A N 1
ATOM 3745 C CA . LEU A 1 482 ? -3.535 -23.958 19.845 1.00 83.12 482 LEU A CA 1
ATOM 3746 C C . LEU A 1 482 ? -4.523 -25.024 19.369 1.00 83.12 482 LEU A C 1
ATOM 3748 O O . LEU A 1 482 ? -4.131 -25.983 18.707 1.00 83.12 482 LEU A O 1
ATOM 3752 N N . SER A 1 483 ? -5.812 -24.843 19.654 1.00 80.50 483 SER A N 1
ATOM 3753 C CA . SER A 1 483 ? -6.866 -25.747 19.179 1.00 80.50 483 SER A CA 1
ATOM 3754 C C . SER A 1 483 ? -7.156 -25.539 17.687 1.00 80.50 483 SER A C 1
ATOM 3756 O O . SER A 1 483 ? -7.256 -24.404 17.214 1.00 80.50 483 SER A O 1
ATOM 3758 N N . THR A 1 484 ? -7.313 -26.628 16.933 1.00 77.62 484 THR A N 1
ATOM 3759 C CA . THR A 1 484 ? -7.638 -26.592 15.497 1.00 77.62 484 THR A CA 1
ATOM 3760 C C . THR A 1 484 ? -9.149 -26.564 15.255 1.00 77.62 484 THR A C 1
ATOM 3762 O O . THR A 1 484 ? -9.936 -27.028 16.079 1.00 77.62 484 THR A O 1
ATOM 3765 N N . MET A 1 485 ? -9.574 -26.062 14.089 1.00 67.69 485 MET A N 1
ATOM 3766 C CA . MET A 1 485 ? -10.993 -26.047 13.679 1.00 67.69 485 MET A CA 1
ATOM 3767 C C . MET A 1 485 ? -11.358 -27.108 12.641 1.00 67.69 485 MET A C 1
ATOM 3769 O O . MET A 1 485 ? -12.364 -26.971 11.943 1.00 67.69 485 MET A O 1
ATOM 3773 N N . PHE A 1 486 ? -10.576 -28.187 12.535 1.00 59.97 486 PHE A N 1
ATOM 3774 C CA . PHE A 1 486 ? -10.893 -29.289 11.629 1.00 59.97 486 PHE A CA 1
ATOM 3775 C C . PHE A 1 486 ? -12.216 -29.962 12.031 1.00 59.97 486 PHE A C 1
ATOM 3777 O O . PHE A 1 486 ? -12.265 -30.854 12.874 1.00 59.97 486 PHE A O 1
ATOM 3784 N N . THR A 1 487 ? -13.307 -29.557 11.383 1.00 47.69 487 THR A N 1
ATOM 3785 C CA . THR A 1 487 ? -14.530 -30.355 11.282 1.00 47.69 487 THR A CA 1
ATOM 3786 C C . THR A 1 487 ? -14.280 -31.476 10.271 1.00 47.69 487 THR A C 1
ATOM 3788 O O . THR A 1 487 ? -13.602 -31.271 9.265 1.00 47.69 487 THR A O 1
ATOM 3791 N N . HIS A 1 488 ? -14.807 -32.674 10.543 1.00 42.34 488 HIS A N 1
ATOM 3792 C CA . HIS A 1 488 ? -14.528 -33.954 9.862 1.00 42.34 488 HIS A CA 1
ATOM 3793 C C . HIS A 1 488 ? -14.640 -33.991 8.311 1.00 42.34 488 HIS A C 1
ATOM 3795 O O . HIS A 1 488 ? -14.404 -35.046 7.730 1.00 42.34 488 HIS A O 1
ATOM 3801 N N . GLN A 1 489 ? -14.978 -32.894 7.621 1.00 38.75 489 GLN A N 1
ATOM 3802 C CA . GLN A 1 489 ? -15.264 -32.857 6.179 1.00 38.75 489 GLN A CA 1
ATOM 3803 C C . GLN A 1 489 ? -14.292 -32.019 5.319 1.00 38.75 489 GLN A C 1
ATOM 3805 O O . GLN A 1 489 ? -14.323 -32.163 4.101 1.00 38.75 489 GLN A O 1
ATOM 3810 N N . SER A 1 490 ? -13.381 -31.218 5.890 1.00 40.62 490 SER A N 1
ATOM 3811 C CA . SER A 1 490 ? -12.518 -30.296 5.108 1.00 40.62 490 SER A CA 1
ATOM 3812 C C . SER A 1 490 ? -11.086 -30.798 4.853 1.00 40.62 490 SER A C 1
ATOM 3814 O O . SER A 1 490 ? -10.170 -30.008 4.636 1.00 40.62 490 SER A O 1
ATOM 3816 N N . ALA A 1 491 ? -10.858 -32.114 4.871 1.00 34.75 491 ALA A N 1
ATOM 3817 C CA . ALA A 1 491 ? -9.520 -32.700 4.724 1.00 34.75 491 ALA A CA 1
ATOM 3818 C C . ALA A 1 491 ? -8.974 -32.732 3.275 1.00 34.75 491 ALA A C 1
ATOM 3820 O O . ALA A 1 491 ? -7.863 -33.210 3.062 1.00 34.75 491 ALA A O 1
ATOM 3821 N N . THR A 1 492 ? -9.710 -32.247 2.267 1.00 33.72 492 THR A N 1
ATOM 3822 C CA . THR A 1 492 ? -9.392 -32.533 0.851 1.00 33.72 492 THR A CA 1
ATOM 3823 C C . THR A 1 492 ? -8.933 -31.351 -0.007 1.00 33.72 492 THR A C 1
ATOM 3825 O O . THR A 1 492 ? -8.733 -31.537 -1.202 1.00 33.72 492 THR A O 1
ATOM 3828 N N . THR A 1 493 ? -8.686 -30.158 0.544 1.00 34.16 493 THR A N 1
ATOM 3829 C CA . THR A 1 493 ? -8.186 -29.011 -0.257 1.00 34.16 493 THR A CA 1
ATOM 3830 C C . THR A 1 493 ? -6.902 -28.379 0.276 1.00 34.16 493 THR A C 1
ATOM 3832 O O . THR A 1 493 ? -6.621 -27.213 0.010 1.00 34.16 493 THR A O 1
ATOM 3835 N N . GLY A 1 494 ? -6.084 -29.135 1.010 1.00 39.22 494 GLY A N 1
ATOM 3836 C CA . GLY A 1 494 ? -4.756 -28.679 1.408 1.00 39.22 494 GLY A CA 1
ATOM 3837 C C . GLY A 1 494 ? -3.786 -28.734 0.230 1.00 39.22 494 GLY A C 1
ATOM 3838 O O . GLY A 1 494 ? -3.071 -29.720 0.070 1.00 39.22 494 GLY A O 1
ATOM 3839 N N . HIS A 1 495 ? -3.722 -27.684 -0.592 1.00 40.81 495 HIS A N 1
ATOM 3840 C CA . HIS A 1 495 ? -2.476 -27.389 -1.298 1.00 40.81 495 HIS A CA 1
ATOM 3841 C C . HIS A 1 495 ? -1.384 -27.278 -0.229 1.00 40.81 495 HIS A C 1
ATOM 3843 O O . HIS A 1 495 ? -1.346 -26.305 0.518 1.00 40.81 495 HIS A O 1
ATOM 3849 N N . GLN A 1 496 ? -0.542 -28.308 -0.096 1.00 49.41 496 GLN A N 1
ATOM 3850 C CA . GLN A 1 496 ? 0.601 -28.269 0.809 1.00 49.41 496 GLN A CA 1
ATOM 3851 C C . GLN A 1 496 ? 1.512 -27.138 0.340 1.00 49.41 496 GLN A C 1
ATOM 3853 O O . GLN A 1 496 ? 2.207 -27.267 -0.668 1.00 49.41 496 GLN A O 1
ATOM 3858 N N . ILE A 1 497 ? 1.470 -26.008 1.045 1.00 60.41 497 ILE A N 1
ATOM 3859 C CA . ILE A 1 497 ? 2.381 -24.896 0.799 1.00 60.41 497 ILE A CA 1
ATOM 3860 C C . ILE A 1 497 ? 3.791 -25.445 1.065 1.00 60.41 497 ILE A C 1
ATOM 3862 O O . ILE A 1 497 ? 4.044 -25.917 2.176 1.00 60.41 497 ILE A O 1
ATOM 3866 N N . PRO A 1 498 ? 4.710 -25.442 0.080 1.00 63.56 498 PRO A N 1
ATOM 3867 C CA . PRO A 1 498 ? 6.060 -25.957 0.270 1.00 63.56 498 PRO A CA 1
ATOM 3868 C C . PRO A 1 498 ? 6.833 -25.015 1.203 1.00 63.56 498 PRO A C 1
ATOM 3870 O O . PRO A 1 498 ? 7.481 -24.072 0.754 1.00 63.56 498 PRO A O 1
ATOM 3873 N N . PHE A 1 499 ? 6.739 -25.258 2.509 1.00 72.19 499 PHE A N 1
ATOM 3874 C CA . PHE A 1 499 ? 7.345 -24.437 3.553 1.00 72.19 499 PHE A CA 1
ATOM 3875 C C . PHE A 1 499 ? 8.460 -25.204 4.270 1.00 72.19 499 PHE A C 1
ATOM 3877 O O . PHE A 1 499 ? 8.303 -26.374 4.614 1.00 72.19 499 PHE A O 1
ATOM 3884 N N . VAL A 1 500 ? 9.599 -24.544 4.495 1.00 72.19 500 VAL A N 1
ATOM 3885 C CA . VAL A 1 500 ? 10.756 -25.143 5.175 1.00 72.19 500 VAL A CA 1
ATOM 3886 C C . VAL A 1 500 ? 10.800 -24.667 6.619 1.00 72.19 500 VAL A C 1
ATOM 3888 O O . VAL A 1 500 ? 10.947 -23.476 6.883 1.00 72.19 500 VAL A O 1
ATOM 3891 N N . LEU A 1 501 ? 10.731 -25.607 7.560 1.00 78.81 501 LEU A N 1
ATOM 3892 C CA . LEU A 1 501 ? 10.821 -25.332 8.995 1.00 78.81 501 LEU A CA 1
ATOM 3893 C C . LEU A 1 501 ? 12.286 -25.111 9.423 1.00 78.81 501 LEU A C 1
ATOM 3895 O O . LEU A 1 501 ? 12.963 -26.007 9.945 1.00 78.81 501 LEU A O 1
ATOM 3899 N N . THR A 1 502 ? 12.789 -23.904 9.164 1.00 80.50 502 THR A N 1
ATOM 3900 C CA . THR A 1 502 ? 14.091 -23.435 9.669 1.00 80.50 502 THR A CA 1
ATOM 3901 C C . THR A 1 502 ? 14.014 -23.086 11.156 1.00 80.50 502 THR A C 1
ATOM 3903 O O . THR A 1 502 ? 12.927 -22.829 11.677 1.00 80.50 502 THR A O 1
ATOM 3906 N N . GLY A 1 503 ? 15.151 -23.056 11.859 1.00 79.62 503 GLY A N 1
ATOM 3907 C CA . GLY A 1 503 ? 15.177 -22.614 13.256 1.00 79.62 503 GLY A CA 1
ATOM 3908 C C . GLY A 1 503 ? 14.685 -21.175 13.418 1.00 79.62 503 GLY A C 1
ATOM 3909 O O . GLY A 1 503 ? 13.958 -20.869 14.359 1.00 79.62 503 GLY A O 1
ATOM 3910 N N . HIS A 1 504 ? 15.016 -20.294 12.472 1.00 83.12 504 HIS A N 1
ATOM 3911 C CA . HIS A 1 504 ? 14.470 -18.935 12.413 1.00 83.12 504 HIS A CA 1
ATOM 3912 C C . HIS A 1 504 ? 12.942 -18.897 12.227 1.00 83.12 504 HIS A C 1
ATOM 3914 O O . HIS A 1 504 ? 12.242 -18.276 13.024 1.00 83.12 504 HIS A O 1
ATOM 3920 N N . SER A 1 505 ? 12.407 -19.612 11.232 1.00 85.12 505 SER A N 1
ATOM 3921 C CA . SER A 1 505 ? 10.962 -19.646 10.968 1.00 85.12 505 SER A CA 1
ATOM 3922 C C . SER A 1 505 ? 10.168 -20.243 12.130 1.00 85.12 505 SER A C 1
ATOM 3924 O O . SER A 1 505 ? 9.075 -19.769 12.410 1.00 85.12 505 SER A O 1
ATOM 3926 N N . LEU A 1 506 ? 10.709 -21.253 12.819 1.00 87.19 506 LEU A N 1
ATOM 3927 C CA . LEU A 1 506 ? 10.064 -21.872 13.980 1.00 87.19 506 LEU A CA 1
ATOM 3928 C C . LEU A 1 506 ? 9.983 -20.917 15.180 1.00 87.19 506 LEU A C 1
ATOM 3930 O O . LEU A 1 506 ? 8.930 -20.845 15.805 1.00 87.19 506 LEU A O 1
ATOM 3934 N N . ARG A 1 507 ? 11.043 -20.145 15.463 1.00 86.88 507 ARG A N 1
ATOM 3935 C CA . ARG A 1 507 ? 11.033 -19.104 16.513 1.00 86.88 507 ARG A CA 1
ATOM 3936 C C . ARG A 1 507 ? 9.982 -18.029 16.233 1.00 86.88 507 ARG A C 1
ATOM 3938 O O . ARG A 1 507 ? 9.190 -17.696 17.107 1.00 86.88 507 ARG A O 1
ATOM 3945 N N . LEU A 1 508 ? 9.918 -17.539 14.994 1.00 88.12 508 LEU A N 1
ATOM 3946 C CA . LEU A 1 508 ? 8.892 -16.571 14.592 1.00 88.12 508 LEU A CA 1
ATOM 3947 C C . LEU A 1 508 ? 7.480 -17.167 14.646 1.00 88.12 508 LEU A C 1
ATOM 3949 O O . LEU A 1 508 ? 6.534 -16.486 15.034 1.00 88.12 508 LEU A O 1
ATOM 3953 N N . MET A 1 509 ? 7.325 -18.440 14.274 1.00 88.75 509 MET A N 1
ATOM 3954 C CA . MET A 1 509 ? 6.043 -19.138 14.358 1.00 88.75 509 MET A CA 1
ATOM 3955 C C . MET A 1 509 ? 5.578 -19.292 15.804 1.00 88.75 509 MET A C 1
ATOM 3957 O O . MET A 1 509 ? 4.392 -19.133 16.062 1.00 88.75 509 MET A O 1
ATOM 3961 N N . GLU A 1 510 ? 6.488 -19.568 16.740 1.00 88.69 510 GLU A N 1
ATOM 3962 C CA . GLU A 1 510 ? 6.186 -19.631 18.174 1.00 88.69 510 GLU A CA 1
ATOM 3963 C C . GLU A 1 510 ? 5.709 -18.273 18.705 1.00 88.69 510 GLU A C 1
ATOM 3965 O O . GLU A 1 510 ? 4.708 -18.203 19.416 1.00 88.69 510 GLU A O 1
ATOM 3970 N N . GLN A 1 511 ? 6.359 -17.180 18.300 1.00 87.88 511 GLN A N 1
ATOM 3971 C CA . GLN A 1 511 ? 5.940 -15.822 18.666 1.00 87.88 511 GLN A CA 1
ATOM 3972 C C . GLN A 1 511 ? 4.568 -15.464 18.084 1.00 87.88 511 GLN A C 1
ATOM 3974 O O . GLN A 1 511 ? 3.708 -14.926 18.785 1.00 87.88 511 GLN A O 1
ATOM 3979 N N . LEU A 1 512 ? 4.325 -15.806 16.816 1.00 90.19 512 LEU A N 1
ATOM 3980 C CA . LEU A 1 512 ? 3.009 -15.646 16.201 1.00 90.19 512 LEU A CA 1
ATOM 3981 C C . LEU A 1 512 ? 1.962 -16.516 16.903 1.00 90.19 512 LEU A C 1
ATOM 3983 O O . LEU A 1 512 ? 0.871 -16.034 17.197 1.00 90.19 512 LEU A O 1
ATOM 3987 N N . ALA A 1 513 ? 2.289 -17.759 17.249 1.00 88.69 513 ALA A N 1
ATOM 3988 C CA . ALA A 1 513 ? 1.393 -18.629 17.997 1.00 88.69 513 ALA A CA 1
ATOM 3989 C C . ALA A 1 513 ? 1.035 -18.025 19.364 1.00 88.69 513 ALA A C 1
ATOM 3991 O O . ALA A 1 513 ? -0.136 -18.049 19.733 1.00 88.69 513 ALA A O 1
ATOM 3992 N N . ALA A 1 514 ? 1.985 -17.400 20.069 1.00 87.56 514 ALA A N 1
ATOM 3993 C CA . ALA A 1 514 ? 1.720 -16.710 21.334 1.00 87.56 514 ALA A CA 1
ATOM 3994 C C . ALA A 1 514 ? 0.726 -15.551 21.161 1.00 87.56 514 ALA A C 1
ATOM 3996 O O . ALA A 1 514 ? -0.236 -15.441 21.915 1.00 87.56 514 ALA A O 1
ATOM 3997 N N . THR A 1 515 ? 0.881 -14.739 20.112 1.00 88.31 515 THR A N 1
ATOM 3998 C CA . THR A 1 515 ? -0.072 -13.651 19.809 1.00 88.31 515 THR A CA 1
ATOM 3999 C C . THR A 1 515 ? -1.454 -14.166 19.390 1.00 88.31 515 THR A C 1
ATOM 4001 O O . THR A 1 515 ? -2.484 -13.553 19.689 1.00 88.31 515 THR A O 1
ATOM 4004 N N . VAL A 1 516 ? -1.498 -15.338 18.746 1.00 88.25 516 VAL A N 1
ATOM 4005 C CA . VAL A 1 516 ? -2.739 -16.053 18.436 1.00 88.25 516 VAL A CA 1
ATOM 4006 C C . VAL A 1 516 ? -3.345 -16.677 19.699 1.00 88.25 516 VAL A C 1
ATOM 4008 O O . VAL A 1 516 ? -4.561 -16.730 19.821 1.00 88.25 516 VAL A O 1
ATOM 4011 N N . ALA A 1 517 ? -2.574 -17.060 20.708 1.00 86.62 517 ALA A N 1
ATOM 4012 C CA . ALA A 1 517 ? -3.155 -17.464 21.986 1.00 86.62 517 ALA A CA 1
ATOM 4013 C C . ALA A 1 517 ? -3.782 -16.269 22.733 1.00 86.62 517 ALA A C 1
ATOM 4015 O O . ALA A 1 517 ? -4.820 -16.426 23.368 1.00 86.62 517 ALA A O 1
ATOM 4016 N N . THR A 1 518 ? -3.212 -15.063 22.609 1.00 84.12 518 THR A N 1
ATOM 4017 C CA . THR A 1 518 ? -3.613 -13.885 23.407 1.00 84.12 518 THR A CA 1
ATOM 4018 C C . THR A 1 518 ? -4.541 -12.873 22.733 1.00 84.12 518 THR A C 1
ATOM 4020 O O . THR A 1 518 ? -4.808 -11.819 23.313 1.00 84.12 518 THR A O 1
ATOM 4023 N N . HIS A 1 519 ? -5.049 -13.161 21.529 1.00 85.00 519 HIS A N 1
ATOM 4024 C CA . HIS A 1 519 ? -5.953 -12.252 20.795 1.00 85.00 519 HIS A CA 1
ATOM 4025 C C . HIS A 1 519 ? -5.344 -10.875 20.504 1.00 85.00 519 HIS A C 1
ATOM 4027 O O . HIS A 1 519 ? -6.046 -9.872 20.393 1.00 85.00 519 HIS A O 1
ATOM 4033 N N . GLU A 1 520 ? -4.025 -10.832 20.303 1.00 87.12 520 GLU A N 1
ATOM 4034 C CA . GLU A 1 520 ? -3.313 -9.604 19.960 1.00 87.12 520 GLU A CA 1
ATOM 4035 C C . GLU A 1 520 ? -3.237 -9.387 18.440 1.00 87.12 520 GLU A C 1
ATOM 4037 O O . GLU A 1 520 ? -2.872 -10.311 17.707 1.00 87.12 520 GLU A O 1
ATOM 4042 N N . PRO A 1 521 ? -3.495 -8.161 17.943 1.00 90.31 521 PRO A N 1
ATOM 4043 C CA . PRO A 1 521 ? -3.173 -7.817 16.567 1.00 90.31 521 PRO A CA 1
ATOM 4044 C C . PRO A 1 521 ? -1.653 -7.727 16.398 1.00 90.31 521 PRO A C 1
ATOM 4046 O O . PRO A 1 521 ? -0.956 -7.097 17.203 1.00 90.31 521 PRO A O 1
ATOM 4049 N N . THR A 1 522 ? -1.126 -8.321 15.330 1.00 91.31 522 THR A N 1
ATOM 4050 C CA . THR A 1 522 ? 0.324 -8.410 15.096 1.00 91.31 522 THR A CA 1
ATOM 4051 C C . THR A 1 522 ? 0.781 -7.630 13.881 1.00 91.31 522 THR A C 1
ATOM 4053 O O . THR A 1 522 ? 0.066 -7.527 12.888 1.00 91.31 522 THR A O 1
ATOM 4056 N N . LEU A 1 523 ? 1.994 -7.087 13.967 1.00 91.75 523 LEU A N 1
ATOM 4057 C CA . LEU A 1 523 ? 2.643 -6.342 12.901 1.00 91.75 523 LEU A CA 1
ATOM 4058 C C . LEU A 1 523 ? 4.033 -6.923 12.632 1.00 91.75 523 LEU A C 1
ATOM 4060 O O . LEU A 1 523 ? 4.931 -6.806 13.466 1.00 91.75 523 LEU A O 1
ATOM 4064 N N . LEU A 1 524 ? 4.204 -7.523 11.458 1.00 91.75 524 LEU A N 1
ATOM 4065 C CA . LEU A 1 524 ? 5.474 -8.054 10.976 1.00 91.75 524 LEU A CA 1
ATOM 4066 C C . LEU A 1 524 ? 6.215 -6.990 10.165 1.00 91.75 524 LEU A C 1
ATOM 4068 O O . LEU A 1 524 ? 5.740 -6.560 9.112 1.00 91.75 524 LEU A O 1
ATOM 4072 N N . VAL A 1 525 ? 7.400 -6.594 10.624 1.00 88.25 525 VAL A N 1
ATOM 4073 C CA . VAL A 1 525 ? 8.258 -5.620 9.933 1.00 88.25 525 VAL A CA 1
ATOM 4074 C C . VAL A 1 525 ? 9.512 -6.324 9.442 1.00 88.25 525 VAL A C 1
ATOM 4076 O O . VAL A 1 525 ? 10.197 -6.961 10.221 1.00 88.25 525 VAL A O 1
ATOM 4079 N N . GLY A 1 526 ? 9.848 -6.221 8.164 1.00 85.50 526 GLY A N 1
ATOM 4080 C CA . GLY A 1 526 ? 11.089 -6.807 7.641 1.00 85.50 526 GLY A CA 1
ATOM 4081 C C . GLY A 1 526 ? 11.248 -6.539 6.155 1.00 85.50 526 GLY A C 1
ATOM 4082 O O . GLY A 1 526 ? 10.322 -6.012 5.541 1.00 85.50 526 GLY A O 1
ATOM 4083 N N . GLU A 1 527 ? 12.374 -6.900 5.547 1.00 76.69 527 GLU A N 1
ATOM 4084 C CA . GLU A 1 527 ? 12.549 -6.735 4.096 1.00 76.69 527 GLU A CA 1
ATOM 4085 C C . GLU A 1 527 ? 11.579 -7.623 3.285 1.00 76.69 527 GLU A C 1
ATOM 4087 O O . GLU A 1 527 ? 10.980 -8.586 3.779 1.00 76.69 527 GLU A O 1
ATOM 4092 N N . THR A 1 528 ? 11.361 -7.295 2.012 1.00 73.12 528 THR A N 1
ATOM 4093 C CA . THR A 1 528 ? 10.521 -8.117 1.129 1.00 73.12 528 THR A CA 1
ATOM 4094 C C . THR A 1 528 ? 11.157 -9.480 0.883 1.00 73.12 528 THR A C 1
ATOM 4096 O O . THR A 1 528 ? 12.304 -9.558 0.454 1.00 73.12 528 THR A O 1
ATOM 4099 N N . GLY A 1 529 ? 10.387 -10.558 1.043 1.00 67.25 529 GLY A N 1
ATOM 4100 C CA . GLY A 1 529 ? 10.858 -11.912 0.736 1.00 67.25 529 GLY A CA 1
ATOM 4101 C C . GLY A 1 529 ? 11.497 -12.673 1.902 1.00 67.25 529 GLY A C 1
ATOM 4102 O O . GLY A 1 529 ? 11.914 -13.806 1.688 1.00 67.25 529 GLY A O 1
ATOM 4103 N N . CYS A 1 530 ? 11.494 -12.133 3.127 1.00 73.00 530 CYS A N 1
ATOM 4104 C CA . CYS A 1 530 ? 11.887 -12.878 4.335 1.00 73.00 530 CYS A CA 1
ATOM 4105 C C . CYS A 1 530 ? 10.833 -13.904 4.816 1.00 73.00 530 CYS A C 1
ATOM 4107 O O . CYS A 1 530 ? 11.053 -14.609 5.794 1.00 73.00 530 CYS A O 1
ATOM 4109 N N . GLY A 1 531 ? 9.696 -14.031 4.117 1.00 75.06 531 GLY A N 1
ATOM 4110 C CA . GLY A 1 531 ? 8.682 -15.060 4.390 1.00 75.06 531 GLY A CA 1
ATOM 4111 C C . GLY A 1 531 ? 7.555 -14.650 5.346 1.00 75.06 531 GLY A C 1
ATOM 4112 O O . GLY A 1 531 ? 6.861 -15.521 5.857 1.00 75.06 531 GLY A O 1
ATOM 4113 N N . LYS A 1 532 ? 7.330 -13.346 5.571 1.00 84.12 532 LYS A N 1
ATOM 4114 C CA . LYS A 1 532 ? 6.261 -12.818 6.453 1.00 84.12 532 LYS A CA 1
ATOM 4115 C C . LYS A 1 532 ? 4.877 -13.389 6.107 1.00 84.12 532 LYS A C 1
ATOM 4117 O O . LYS A 1 532 ? 4.236 -14.038 6.927 1.00 84.12 532 LYS A O 1
ATOM 4122 N N . THR A 1 533 ? 4.453 -13.193 4.860 1.00 83.06 533 THR A N 1
ATOM 4123 C CA . THR A 1 533 ? 3.141 -13.612 4.345 1.00 83.06 533 THR A CA 1
ATOM 4124 C C . THR A 1 533 ? 3.002 -15.136 4.316 1.00 83.06 533 THR A C 1
ATOM 4126 O O . THR A 1 533 ? 1.972 -15.675 4.716 1.00 83.06 533 THR A O 1
ATOM 4129 N N . THR A 1 534 ? 4.057 -15.850 3.909 1.00 82.69 534 THR A N 1
ATOM 4130 C CA . THR A 1 534 ? 4.044 -17.319 3.822 1.00 82.69 534 THR A CA 1
ATOM 4131 C C . THR A 1 534 ? 4.008 -17.987 5.196 1.00 82.69 534 THR A C 1
ATOM 4133 O O . THR A 1 534 ? 3.371 -19.027 5.341 1.00 82.69 534 THR A O 1
ATOM 4136 N N . LEU A 1 535 ? 4.631 -17.384 6.216 1.00 86.88 535 LEU A N 1
ATOM 4137 C CA . LEU A 1 535 ? 4.599 -17.871 7.596 1.00 86.88 535 LEU A CA 1
ATOM 4138 C C . LEU A 1 535 ? 3.176 -17.840 8.175 1.00 86.88 535 LEU A C 1
ATOM 4140 O O . LEU A 1 535 ? 2.726 -18.830 8.751 1.00 86.88 535 LEU A O 1
ATOM 4144 N N . ILE A 1 536 ? 2.449 -16.735 7.974 1.00 88.69 536 ILE A N 1
ATOM 4145 C CA . ILE A 1 536 ? 1.059 -16.589 8.439 1.00 88.69 536 ILE A CA 1
ATOM 4146 C C . ILE A 1 536 ? 0.135 -17.543 7.676 1.00 88.69 536 ILE A C 1
ATOM 4148 O O . ILE A 1 536 ? -0.697 -18.210 8.288 1.00 88.69 536 ILE A O 1
ATOM 4152 N N . GLN A 1 537 ? 0.306 -17.660 6.354 1.00 86.81 537 GLN A N 1
ATOM 4153 C CA . GLN A 1 537 ? -0.448 -18.613 5.531 1.00 86.81 537 GLN A CA 1
ATOM 4154 C C . GLN A 1 537 ? -0.259 -20.057 6.006 1.00 86.81 537 GLN A C 1
ATOM 4156 O O . GLN A 1 537 ? -1.233 -20.800 6.126 1.00 86.81 537 GLN A O 1
ATOM 4161 N N . TYR A 1 538 ? 0.981 -20.449 6.310 1.00 86.81 538 TYR A N 1
ATOM 4162 C CA . TYR A 1 538 ? 1.281 -21.785 6.813 1.00 86.81 538 TYR A CA 1
ATOM 4163 C C . TYR A 1 538 ? 0.653 -22.030 8.192 1.00 86.81 538 TYR A C 1
ATOM 4165 O O . TYR A 1 538 ? 0.022 -23.066 8.395 1.00 86.81 538 TYR A O 1
ATOM 4173 N N . LEU A 1 539 ? 0.756 -21.068 9.118 1.00 86.31 539 LEU A N 1
ATOM 4174 C CA . LEU A 1 539 ? 0.146 -21.172 10.448 1.00 86.31 539 LEU A CA 1
ATOM 4175 C C . LEU A 1 539 ? -1.388 -21.272 10.372 1.00 86.31 539 LEU A C 1
ATOM 4177 O O . LEU A 1 539 ? -1.981 -22.122 11.035 1.00 86.31 539 LEU A O 1
ATOM 4181 N N . ALA A 1 540 ? -2.029 -20.458 9.529 1.00 86.31 540 ALA A N 1
ATOM 4182 C CA . ALA A 1 540 ? -3.474 -20.504 9.308 1.00 86.31 540 ALA A CA 1
ATOM 4183 C C . ALA A 1 540 ? -3.913 -21.862 8.735 1.00 86.31 540 ALA A C 1
ATOM 4185 O O . ALA A 1 540 ? -4.837 -22.489 9.256 1.00 86.31 540 ALA A O 1
ATOM 4186 N N . SER A 1 541 ? -3.192 -22.362 7.722 1.00 84.12 541 SER A N 1
ATOM 4187 C CA . SER A 1 541 ? -3.445 -23.681 7.134 1.00 84.12 541 SER A CA 1
ATOM 4188 C C . SER A 1 541 ? -3.257 -24.814 8.144 1.00 84.12 541 SER A C 1
ATOM 4190 O O . SER A 1 541 ? -4.017 -25.780 8.104 1.00 84.12 541 SER A O 1
ATOM 4192 N N . ALA A 1 542 ? -2.270 -24.718 9.041 1.00 82.00 542 ALA A N 1
ATOM 4193 C CA . ALA A 1 542 ? -2.033 -25.718 10.081 1.00 82.00 542 ALA A CA 1
ATOM 4194 C C . ALA A 1 542 ? -3.181 -25.776 11.106 1.00 82.00 542 ALA A C 1
ATOM 4196 O O . ALA A 1 542 ? -3.505 -26.851 11.604 1.00 82.00 542 ALA A O 1
ATOM 4197 N N . LEU A 1 543 ? -3.829 -24.641 11.386 1.00 83.31 543 LEU A N 1
ATOM 4198 C CA . LEU A 1 543 ? -4.961 -24.543 12.316 1.00 83.31 543 LEU A CA 1
ATOM 4199 C C . LEU A 1 543 ? -6.325 -24.836 11.668 1.00 83.31 543 LEU A C 1
ATOM 4201 O O . LEU A 1 543 ? -7.337 -24.914 12.372 1.00 83.31 543 LEU A O 1
ATOM 4205 N N . GLY A 1 544 ? -6.363 -25.002 10.341 1.00 78.12 544 GLY A N 1
ATOM 4206 C CA . GLY A 1 544 ? -7.597 -25.152 9.568 1.00 78.12 544 GLY A CA 1
ATOM 4207 C C . GLY A 1 544 ? -8.390 -23.847 9.424 1.00 78.12 544 GLY A C 1
ATOM 4208 O O . GLY A 1 544 ? -9.594 -23.893 9.191 1.00 78.12 544 GLY A O 1
ATOM 4209 N N . GLN A 1 545 ? -7.734 -22.694 9.590 1.00 84.56 545 GLN A N 1
ATOM 4210 C CA . GLN A 1 545 ? -8.334 -21.369 9.437 1.00 84.56 545 GLN A CA 1
ATOM 4211 C C . GLN A 1 545 ? -8.193 -20.856 8.007 1.00 84.56 545 GLN A C 1
ATOM 4213 O O . GLN A 1 545 ? -7.178 -21.069 7.341 1.00 84.56 545 GLN A O 1
ATOM 4218 N N . THR A 1 546 ? -9.193 -20.115 7.547 1.00 85.31 546 THR A N 1
ATOM 4219 C CA . THR A 1 546 ? -9.145 -19.399 6.272 1.00 85.31 546 THR A CA 1
ATOM 4220 C C . THR A 1 546 ? -8.502 -18.027 6.472 1.00 85.31 546 THR A C 1
ATOM 4222 O O . THR A 1 546 ? -8.967 -17.220 7.279 1.00 85.31 546 THR A O 1
ATOM 4225 N N . LEU A 1 547 ? -7.423 -17.761 5.731 1.00 87.56 547 LEU A N 1
ATOM 4226 C CA . LEU A 1 547 ? -6.726 -16.474 5.726 1.00 87.56 547 LEU A CA 1
ATOM 4227 C C . LEU A 1 547 ? -7.104 -15.669 4.479 1.00 87.56 547 LEU A C 1
ATOM 4229 O O . LEU A 1 547 ? -6.867 -16.110 3.354 1.00 87.56 547 LEU A O 1
ATOM 4233 N N . VAL A 1 548 ? -7.629 -14.467 4.688 1.00 87.06 548 VAL A N 1
ATOM 4234 C CA . VAL A 1 548 ? -7.874 -13.465 3.649 1.00 87.06 548 VAL A CA 1
ATOM 4235 C C . VAL A 1 548 ? -6.666 -12.534 3.588 1.00 87.06 548 VAL A C 1
ATOM 4237 O O . VAL A 1 548 ? -6.339 -11.874 4.571 1.00 87.06 548 VAL A O 1
ATOM 4240 N N . VAL A 1 549 ? -5.979 -12.493 2.445 1.00 84.12 549 VAL A N 1
ATOM 4241 C CA . VAL A 1 549 ? -4.821 -11.611 2.232 1.00 84.12 549 VAL A CA 1
ATOM 4242 C C . VAL A 1 549 ? -5.258 -10.404 1.410 1.00 84.12 549 VAL A C 1
ATOM 4244 O O . VAL A 1 549 ? -5.500 -10.529 0.207 1.00 84.12 549 VAL A O 1
ATOM 4247 N N . GLN A 1 550 ? -5.323 -9.241 2.055 1.00 84.06 550 GLN A N 1
ATOM 4248 C CA . GLN A 1 550 ? -5.606 -7.961 1.416 1.00 84.06 550 GLN A CA 1
ATOM 4249 C C . GLN A 1 550 ? -4.297 -7.184 1.277 1.00 84.06 550 GLN A C 1
ATOM 4251 O O . GLN A 1 550 ? -3.670 -6.820 2.269 1.00 84.06 550 GLN A O 1
ATOM 4256 N N . ASN A 1 551 ? -3.877 -6.947 0.035 1.00 79.44 551 ASN A N 1
ATOM 4257 C CA . ASN A 1 551 ? -2.690 -6.147 -0.256 1.00 79.44 551 ASN A CA 1
ATOM 4258 C C . ASN A 1 551 ? -3.105 -4.685 -0.432 1.00 79.44 551 ASN A C 1
ATOM 4260 O O . ASN A 1 551 ? -3.963 -4.409 -1.273 1.00 79.44 551 ASN A O 1
ATOM 4264 N N . LEU A 1 552 ? -2.523 -3.787 0.359 1.00 79.12 552 LEU A N 1
ATOM 4265 C CA . LEU A 1 552 ? -2.836 -2.363 0.330 1.00 79.12 552 LEU A CA 1
ATOM 4266 C C . LEU A 1 552 ? -1.913 -1.617 -0.641 1.00 79.12 552 LEU A C 1
ATOM 4268 O O . LEU A 1 552 ? -0.746 -1.959 -0.819 1.00 79.12 552 LEU A O 1
ATOM 4272 N N . ASN A 1 553 ? -2.459 -0.596 -1.290 1.00 75.19 553 ASN A N 1
ATOM 4273 C CA . ASN A 1 553 ? -1.753 0.317 -2.188 1.00 75.19 553 ASN A CA 1
ATOM 4274 C C . ASN A 1 553 ? -2.061 1.774 -1.803 1.00 75.19 553 ASN A C 1
ATOM 4276 O O . ASN A 1 553 ? -2.923 2.033 -0.962 1.00 75.19 553 ASN A O 1
ATOM 4280 N N . VAL A 1 554 ? -1.379 2.732 -2.435 1.00 71.62 554 VAL A N 1
ATOM 4281 C CA . VAL A 1 554 ? -1.594 4.170 -2.169 1.00 71.62 554 VAL A CA 1
ATOM 4282 C C . VAL A 1 554 ? -3.034 4.629 -2.452 1.00 71.62 554 VAL A C 1
ATOM 4284 O O . VAL A 1 554 ? -3.526 5.533 -1.785 1.00 71.62 554 VAL A O 1
ATOM 4287 N N . GLN A 1 555 ? -3.725 3.981 -3.395 1.00 68.56 555 GLN A N 1
ATOM 4288 C CA . GLN A 1 555 ? -5.116 4.282 -3.762 1.00 68.56 555 GLN A CA 1
ATOM 4289 C C . GLN A 1 555 ? -6.154 3.523 -2.919 1.00 68.56 555 GLN A C 1
ATOM 4291 O O . GLN A 1 555 ? -7.348 3.663 -3.172 1.00 68.56 555 GLN A O 1
ATOM 4296 N N . SER A 1 556 ? -5.726 2.700 -1.954 1.00 73.06 556 SER A N 1
ATOM 4297 C CA . SER A 1 556 ? -6.639 1.906 -1.132 1.00 73.06 556 SER A CA 1
ATOM 4298 C C . SER A 1 556 ? -7.465 2.842 -0.269 1.00 73.06 556 SER A C 1
ATOM 4300 O O . SER A 1 556 ? -6.982 3.404 0.720 1.00 73.06 556 SER A O 1
ATOM 4302 N N . ASP A 1 557 ? -8.724 2.991 -0.652 1.00 74.19 557 ASP A N 1
ATOM 4303 C CA . ASP A 1 557 ? -9.683 3.790 0.084 1.00 74.19 557 ASP A CA 1
ATOM 4304 C C . ASP A 1 557 ? -10.360 2.935 1.162 1.00 74.19 557 ASP A C 1
ATOM 4306 O O . ASP A 1 557 ? -10.421 1.702 1.121 1.00 74.19 557 ASP A O 1
ATOM 4310 N N . SER A 1 558 ? -10.917 3.619 2.141 1.00 73.12 558 SER A N 1
ATOM 4311 C CA . SER A 1 558 ? -11.795 3.080 3.163 1.00 73.12 558 SER A CA 1
ATOM 4312 C C . SER A 1 558 ? -12.932 2.206 2.612 1.00 73.12 558 SER A C 1
ATOM 4314 O O . SER A 1 558 ? -13.213 1.153 3.192 1.00 73.12 558 SER A O 1
ATOM 4316 N N . ALA A 1 559 ? -13.485 2.553 1.445 1.00 73.38 559 ALA A N 1
ATOM 4317 C CA . ALA A 1 559 ? -14.511 1.772 0.757 1.00 73.38 559 ALA A CA 1
ATOM 4318 C C . ALA A 1 559 ? -14.040 0.369 0.313 1.00 73.38 559 ALA A C 1
ATOM 4320 O O . ALA A 1 559 ? -14.868 -0.527 0.139 1.00 73.38 559 ALA A O 1
ATOM 4321 N N . ASP A 1 560 ? -12.733 0.141 0.134 1.00 74.50 560 ASP A N 1
ATOM 4322 C CA . ASP A 1 560 ? -12.191 -1.187 -0.197 1.00 74.50 560 ASP A CA 1
ATOM 4323 C C . ASP A 1 560 ? -12.094 -2.097 1.035 1.00 74.50 560 ASP A C 1
ATOM 4325 O O . ASP A 1 560 ? -12.269 -3.316 0.937 1.00 74.50 560 ASP A O 1
ATOM 4329 N N . LEU A 1 561 ? -11.844 -1.510 2.209 1.00 77.31 561 LEU A N 1
ATOM 4330 C CA . LEU A 1 561 ? -11.714 -2.235 3.472 1.00 77.31 561 LEU A CA 1
ATOM 4331 C C . LEU A 1 561 ? -13.064 -2.478 4.148 1.00 77.31 561 LEU A C 1
ATOM 4333 O O . LEU A 1 561 ? -13.367 -3.614 4.519 1.00 77.31 561 LEU A O 1
ATOM 4337 N N . LEU A 1 562 ? -13.861 -1.422 4.315 1.00 77.69 562 LEU A N 1
ATOM 4338 C CA . LEU A 1 562 ? -15.128 -1.437 5.053 1.00 77.69 562 LEU A CA 1
ATOM 4339 C C . LEU A 1 562 ? -16.313 -1.760 4.138 1.00 77.69 562 LEU A C 1
ATOM 4341 O O . LEU A 1 562 ? -17.235 -2.476 4.532 1.00 77.69 562 LEU A O 1
ATOM 4345 N N . GLY A 1 563 ? -16.238 -1.321 2.886 1.00 78.06 563 GLY A N 1
ATOM 4346 C CA . GLY A 1 563 ? -17.287 -1.478 1.889 1.00 78.06 563 GLY A CA 1
ATOM 4347 C C . GLY A 1 563 ? -17.837 -0.138 1.430 1.00 78.06 563 GLY A C 1
ATOM 4348 O O . GLY A 1 563 ? -17.720 0.867 2.111 1.00 78.06 563 GLY A O 1
ATOM 4349 N N . GLY A 1 564 ? -18.453 -0.111 0.258 1.00 74.88 564 GLY A N 1
ATOM 4350 C CA . GLY A 1 564 ? -18.985 1.122 -0.309 1.00 74.88 564 GLY A CA 1
ATOM 4351 C C . GLY A 1 564 ? -19.996 0.852 -1.408 1.00 74.88 564 GLY A C 1
ATOM 4352 O O . GLY A 1 564 ? -20.117 -0.271 -1.905 1.00 74.88 564 GLY A O 1
ATOM 4353 N N . TYR A 1 565 ? -20.727 1.894 -1.801 1.00 72.19 565 TYR A N 1
ATOM 4354 C CA . TYR A 1 565 ? -21.630 1.825 -2.946 1.00 72.19 565 TYR A CA 1
ATOM 4355 C C . TYR A 1 565 ? -20.815 1.785 -4.237 1.00 72.19 565 TYR A C 1
ATOM 4357 O O . TYR A 1 565 ? -20.154 2.759 -4.596 1.00 72.19 565 TYR A O 1
ATOM 4365 N N . LYS A 1 566 ? -20.857 0.649 -4.936 1.00 69.75 566 LYS A N 1
ATOM 4366 C CA . LYS A 1 566 ? -20.146 0.438 -6.203 1.00 69.75 566 LYS A CA 1
ATOM 4367 C C . LYS A 1 566 ? -21.132 0.024 -7.301 1.00 69.75 566 LYS A C 1
ATOM 4369 O O . LYS A 1 566 ? -22.185 -0.538 -6.988 1.00 69.75 566 LYS A O 1
ATOM 4374 N N . PRO A 1 567 ? -20.834 0.308 -8.581 1.00 69.00 567 PRO A N 1
ATOM 4375 C CA . PRO A 1 567 ? -21.573 -0.281 -9.688 1.00 69.00 567 PRO A CA 1
ATOM 4376 C C . PRO A 1 567 ? -21.237 -1.775 -9.761 1.00 69.00 567 PRO A C 1
ATOM 4378 O O . PRO A 1 567 ? -20.077 -2.159 -9.890 1.00 69.00 567 PRO A O 1
ATOM 4381 N N . VAL A 1 568 ? -22.255 -2.620 -9.655 1.00 69.31 568 VAL A N 1
ATOM 4382 C CA . VAL A 1 568 ? -22.137 -4.077 -9.609 1.00 69.31 568 VAL A CA 1
ATOM 4383 C C . VAL A 1 568 ? -22.857 -4.674 -10.818 1.00 69.31 568 VAL A C 1
ATOM 4385 O O . VAL A 1 568 ? -23.965 -4.262 -11.175 1.00 69.31 568 VAL A O 1
ATOM 4388 N N . ASP A 1 569 ? -22.224 -5.652 -11.470 1.00 72.38 569 ASP A N 1
ATOM 4389 C CA . ASP A 1 569 ? -22.876 -6.448 -12.516 1.00 72.38 569 ASP A CA 1
ATOM 4390 C C . ASP A 1 569 ? -24.020 -7.264 -11.889 1.00 72.38 569 ASP A C 1
ATOM 4392 O O . ASP A 1 569 ? -23.864 -7.853 -10.815 1.00 72.38 569 ASP A O 1
ATOM 4396 N N . MET A 1 570 ? -25.164 -7.371 -12.567 1.00 74.31 570 MET A N 1
ATOM 4397 C CA . MET A 1 570 ? -26.308 -8.160 -12.082 1.00 74.31 570 MET A CA 1
ATOM 4398 C C . MET A 1 570 ? -25.931 -9.601 -11.729 1.00 74.31 570 MET A C 1
ATOM 4400 O O . MET A 1 570 ? -26.537 -10.201 -10.842 1.00 74.31 570 MET A O 1
ATOM 4404 N N . TYR A 1 571 ? -24.914 -10.155 -12.392 1.00 74.69 571 TYR A N 1
ATOM 4405 C CA . TYR A 1 571 ? -24.393 -11.481 -12.074 1.00 74.69 571 TYR A CA 1
ATOM 4406 C C . TYR A 1 571 ? -23.848 -11.586 -10.640 1.00 74.69 571 TYR A C 1
ATOM 4408 O O . TYR A 1 571 ? -24.105 -12.574 -9.951 1.00 74.69 571 TYR A O 1
ATOM 4416 N N . GLN A 1 572 ? -23.127 -10.568 -10.167 1.00 72.94 572 GLN A N 1
ATOM 4417 C CA . GLN A 1 572 ? -22.566 -10.552 -8.816 1.00 72.94 572 GLN A CA 1
ATOM 4418 C C . GLN A 1 572 ? -23.657 -10.383 -7.752 1.00 72.94 572 GLN A C 1
ATOM 4420 O O . GLN A 1 572 ? -23.548 -11.004 -6.701 1.00 72.94 572 GLN A O 1
ATOM 4425 N N . LEU A 1 573 ? -24.736 -9.648 -8.048 1.00 74.69 573 LEU A N 1
ATOM 4426 C CA . LEU A 1 573 ? -25.925 -9.548 -7.185 1.00 74.69 573 LEU A CA 1
ATOM 4427 C C . LEU A 1 573 ? -26.737 -10.851 -7.146 1.00 74.69 573 LEU A C 1
ATOM 4429 O O . LEU A 1 573 ? -27.264 -11.237 -6.105 1.00 74.69 573 LEU A O 1
ATOM 4433 N N . ALA A 1 574 ? -26.811 -11.563 -8.271 1.00 77.25 574 ALA A N 1
ATOM 4434 C CA . ALA A 1 574 ? -27.515 -12.838 -8.374 1.00 77.25 574 ALA A CA 1
ATOM 4435 C C . ALA A 1 574 ? -26.798 -13.991 -7.651 1.00 77.25 574 ALA A C 1
ATOM 4437 O O . ALA A 1 574 ? -27.450 -14.934 -7.209 1.00 77.25 574 ALA A O 1
ATOM 4438 N N . ARG A 1 575 ? -25.464 -13.947 -7.536 1.00 80.50 575 ARG A N 1
ATOM 4439 C CA . ARG A 1 575 ? -24.653 -15.020 -6.936 1.00 80.50 575 ARG A CA 1
ATOM 4440 C C . ARG A 1 575 ? -24.966 -15.301 -5.456 1.00 80.50 575 ARG A C 1
ATOM 4442 O O . ARG A 1 575 ? -25.198 -16.472 -5.157 1.00 80.50 575 ARG A O 1
ATOM 4449 N N . PRO A 1 576 ? -24.969 -14.319 -4.530 1.00 79.12 576 PRO A N 1
ATOM 4450 C CA . PRO A 1 576 ? -25.326 -14.567 -3.134 1.00 79.12 576 PRO A CA 1
ATOM 4451 C C . PRO A 1 576 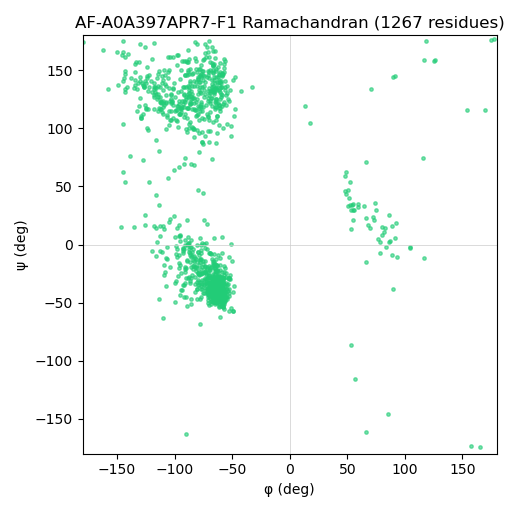? -26.770 -15.057 -3.022 1.00 79.12 576 PRO A C 1
ATOM 4453 O O . PRO A 1 576 ? -26.998 -16.083 -2.396 1.00 79.12 576 PRO A O 1
ATOM 4456 N N . LEU A 1 577 ? -27.707 -14.456 -3.766 1.00 80.81 577 LEU A N 1
ATOM 4457 C CA . LEU A 1 577 ? -29.091 -14.936 -3.847 1.00 80.81 577 LEU A CA 1
ATOM 4458 C C . LEU A 1 577 ? -29.180 -16.400 -4.298 1.00 80.81 577 LEU A C 1
ATOM 4460 O O . LEU A 1 577 ? -29.974 -17.169 -3.766 1.00 80.81 577 LEU A O 1
ATOM 4464 N N . TYR A 1 578 ? -28.366 -16.813 -5.270 1.00 83.25 578 TYR A N 1
ATOM 4465 C CA . TYR A 1 578 ? -28.309 -18.205 -5.706 1.00 83.25 578 TYR A CA 1
ATOM 4466 C C . TYR A 1 578 ? -27.734 -19.131 -4.625 1.00 83.25 578 TYR A C 1
ATOM 4468 O O . TYR A 1 578 ? -28.280 -20.209 -4.404 1.00 83.25 578 TYR A O 1
ATOM 4476 N N . MET A 1 579 ? -26.668 -18.728 -3.933 1.00 81.88 579 MET A N 1
ATOM 4477 C CA . MET A 1 579 ? -26.067 -19.534 -2.864 1.00 81.88 579 MET A CA 1
ATOM 4478 C C . MET A 1 579 ? -27.000 -19.670 -1.659 1.00 81.88 579 MET A C 1
ATOM 4480 O O . MET A 1 579 ? -27.214 -20.786 -1.184 1.00 81.88 579 MET A O 1
ATOM 4484 N N . ASP A 1 580 ? -27.618 -18.570 -1.230 1.00 81.50 580 ASP A N 1
ATOM 4485 C CA . ASP A 1 580 ? -28.617 -18.548 -0.160 1.00 81.50 580 ASP A CA 1
ATOM 4486 C C . ASP A 1 580 ? -29.819 -19.411 -0.535 1.00 81.50 580 ASP A C 1
ATOM 4488 O O . ASP A 1 580 ? -30.297 -20.205 0.274 1.00 81.50 580 ASP A O 1
ATOM 4492 N N . PHE A 1 581 ? -30.258 -19.341 -1.795 1.00 84.00 581 PHE A N 1
ATOM 4493 C CA . PHE A 1 581 ? -31.298 -20.216 -2.317 1.00 84.00 581 PHE A CA 1
ATOM 4494 C C . PHE A 1 581 ? -30.906 -21.693 -2.234 1.00 84.00 581 PHE A C 1
ATOM 4496 O O . PHE A 1 581 ? -31.699 -22.498 -1.756 1.00 84.00 581 PHE A O 1
ATOM 4503 N N . VAL A 1 582 ? -29.702 -22.073 -2.677 1.00 82.06 582 VAL A N 1
ATOM 4504 C CA . VAL A 1 582 ? -29.236 -23.470 -2.633 1.00 82.06 582 VAL A CA 1
ATOM 4505 C C . VAL A 1 582 ? -29.127 -23.966 -1.190 1.00 82.06 582 VAL A C 1
ATOM 4507 O O . VAL A 1 582 ? -29.548 -25.088 -0.907 1.00 82.06 582 VAL A O 1
ATOM 4510 N N . ALA A 1 583 ? -28.625 -23.136 -0.272 1.00 80.81 583 ALA A N 1
ATOM 4511 C CA . ALA A 1 583 ? -28.523 -23.466 1.147 1.00 80.81 583 ALA A CA 1
ATOM 4512 C C . ALA A 1 583 ? -29.908 -23.634 1.798 1.00 80.81 583 ALA A C 1
ATOM 4514 O O . ALA A 1 583 ? -30.175 -24.658 2.430 1.00 80.81 583 ALA A O 1
ATOM 4515 N N . LEU A 1 584 ? -30.820 -22.676 1.593 1.00 81.50 584 LEU A N 1
ATOM 4516 C CA . LEU A 1 584 ? -32.187 -22.717 2.126 1.00 81.50 584 LEU A CA 1
ATOM 4517 C C . LEU A 1 584 ? -33.006 -23.859 1.522 1.00 81.50 584 LEU A C 1
ATOM 4519 O O . LEU A 1 584 ? -33.729 -24.556 2.238 1.00 81.50 584 LEU A O 1
ATOM 4523 N N . PHE A 1 585 ? -32.880 -24.085 0.214 1.00 81.50 585 PHE A N 1
ATOM 4524 C CA . PHE A 1 585 ? -33.562 -25.165 -0.492 1.00 81.50 585 PHE A CA 1
ATOM 4525 C C . PHE A 1 585 ? -33.027 -26.535 -0.067 1.00 81.50 585 PHE A C 1
ATOM 4527 O O . PHE A 1 585 ? -33.824 -27.432 0.184 1.00 81.50 585 PHE A O 1
ATOM 4534 N N . GLY A 1 586 ? -31.708 -26.688 0.088 1.00 76.75 586 GLY A N 1
ATOM 4535 C CA . GLY A 1 586 ? -31.092 -27.916 0.600 1.00 76.75 586 GLY A CA 1
ATOM 4536 C C . GLY A 1 586 ? -31.443 -28.216 2.062 1.00 76.75 586 GLY A C 1
ATOM 4537 O O . GLY A 1 586 ? -31.516 -29.381 2.443 1.00 76.75 586 GLY A O 1
ATOM 4538 N N . ALA A 1 587 ? -31.712 -27.185 2.871 1.00 77.25 587 ALA A N 1
ATOM 4539 C CA . ALA A 1 587 ? -32.169 -27.337 4.254 1.00 77.25 587 ALA A CA 1
ATOM 4540 C C . ALA A 1 587 ? -33.668 -27.679 4.374 1.00 77.25 587 ALA A C 1
ATOM 4542 O O . ALA A 1 587 ? -34.077 -28.285 5.363 1.00 77.25 587 ALA A O 1
ATOM 4543 N N . THR A 1 588 ? -34.496 -27.298 3.393 1.00 75.00 588 THR A N 1
ATOM 4544 C CA . THR A 1 588 ? -35.957 -27.524 3.417 1.00 75.00 588 THR A CA 1
ATOM 4545 C C . THR A 1 588 ? -36.421 -28.727 2.608 1.00 75.00 588 THR A C 1
ATOM 4547 O O . THR A 1 588 ? -37.386 -29.384 2.998 1.00 75.00 588 THR A O 1
ATOM 4550 N N . PHE A 1 589 ? -35.752 -29.037 1.499 1.00 77.75 589 PHE A N 1
ATOM 4551 C CA . PHE A 1 589 ? -36.114 -30.125 0.601 1.00 77.75 589 PHE A CA 1
ATOM 4552 C C . PHE A 1 589 ? -34.931 -31.087 0.400 1.00 77.75 589 PHE A C 1
ATOM 4554 O O . PHE A 1 589 ? -33.802 -30.640 0.210 1.00 77.75 589 PHE A O 1
ATOM 4561 N N . PRO A 1 590 ? -35.159 -32.414 0.367 1.00 71.94 590 PRO A N 1
ATOM 4562 C CA . PRO A 1 590 ? -34.086 -33.382 0.160 1.00 71.94 590 PRO A CA 1
ATOM 4563 C C . PRO A 1 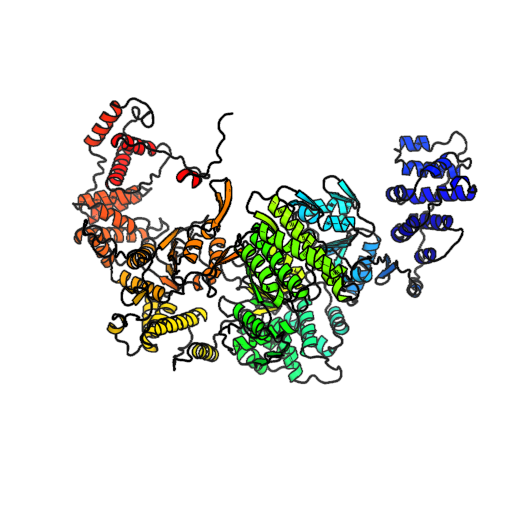590 ? -33.453 -33.245 -1.234 1.00 71.94 590 PRO A C 1
ATOM 4565 O O . PRO A 1 590 ? -34.106 -33.461 -2.265 1.00 71.94 590 PRO A O 1
ATOM 4568 N N . SER A 1 591 ? -32.154 -32.933 -1.251 1.00 65.62 591 SER A N 1
ATOM 4569 C CA . SER A 1 591 ? -31.358 -32.583 -2.439 1.00 65.62 591 SER A CA 1
ATOM 4570 C C . SER A 1 591 ? -31.320 -33.675 -3.515 1.00 65.62 591 SER A C 1
ATOM 4572 O O . SER A 1 591 ? -31.202 -33.367 -4.698 1.00 65.62 591 SER A O 1
ATOM 4574 N N . SER A 1 592 ? -31.458 -34.948 -3.128 1.00 67.56 592 SER A N 1
ATOM 4575 C CA . SER A 1 592 ? -31.427 -36.105 -4.038 1.00 67.56 592 SER A CA 1
ATOM 4576 C C . SER A 1 592 ? -32.647 -36.188 -4.963 1.00 67.56 592 SER A C 1
ATOM 4578 O O . SER A 1 592 ? -32.513 -36.575 -6.119 1.00 67.56 592 SER A O 1
ATOM 4580 N N . SER A 1 593 ? -33.828 -35.789 -4.483 1.00 66.31 593 SER A N 1
ATOM 4581 C CA . SER A 1 593 ? -35.086 -35.848 -5.249 1.00 66.31 593 SER A CA 1
ATOM 4582 C C . SER A 1 593 ? -35.281 -34.658 -6.195 1.00 66.31 593 SER A C 1
ATOM 4584 O O . SER A 1 593 ? -35.894 -34.788 -7.251 1.00 66.31 593 SER A O 1
ATOM 4586 N N . ASN A 1 594 ? -34.705 -33.505 -5.846 1.00 74.56 594 ASN A N 1
ATOM 4587 C CA . ASN A 1 594 ? -34.908 -32.233 -6.543 1.00 74.56 594 ASN A CA 1
ATOM 4588 C C . ASN A 1 594 ? -33.667 -31.755 -7.319 1.00 74.56 594 ASN A C 1
ATOM 4590 O O . ASN A 1 594 ? -33.600 -30.596 -7.736 1.00 74.56 594 ASN A O 1
ATOM 4594 N N . ALA A 1 595 ? -32.697 -32.642 -7.560 1.00 74.81 595 ALA A N 1
ATOM 4595 C CA . ALA A 1 595 ? -31.456 -32.323 -8.269 1.00 74.81 595 ALA A CA 1
ATOM 4596 C C . ALA A 1 595 ? -31.700 -31.738 -9.675 1.00 74.81 595 ALA A C 1
ATOM 4598 O O . ALA A 1 595 ? -31.028 -30.788 -10.074 1.00 74.81 595 ALA A O 1
ATOM 4599 N N . GLY A 1 596 ? -32.703 -32.239 -10.407 1.00 77.81 596 GLY A N 1
ATOM 4600 C CA . GLY A 1 596 ? -33.057 -31.722 -11.735 1.00 77.81 596 GLY A CA 1
ATOM 4601 C C . GLY A 1 596 ? -33.549 -30.269 -11.716 1.00 77.81 596 GLY A C 1
ATOM 4602 O O . GLY A 1 596 ? -33.233 -29.497 -12.617 1.00 77.81 596 GLY A O 1
ATOM 4603 N N . PHE A 1 597 ? -34.268 -29.858 -10.666 1.00 80.38 597 PHE A N 1
ATOM 4604 C CA . PHE A 1 597 ? -34.738 -28.478 -10.510 1.00 80.38 597 PHE A CA 1
ATOM 4605 C C . PHE A 1 597 ? -33.583 -27.519 -10.191 1.00 80.38 597 PHE A C 1
ATOM 4607 O O . PHE A 1 597 ? -33.480 -26.456 -10.807 1.00 80.38 597 PHE A O 1
ATOM 4614 N N . LEU A 1 598 ? -32.667 -27.929 -9.306 1.00 80.44 598 LEU A N 1
ATOM 4615 C CA . LEU A 1 598 ? -31.442 -27.177 -9.018 1.00 80.44 598 LEU A CA 1
ATOM 4616 C C . LEU A 1 598 ? -30.567 -27.023 -10.270 1.00 80.44 598 LEU A C 1
ATOM 4618 O O . LEU A 1 598 ? -30.105 -25.920 -10.546 1.00 80.44 598 LEU A O 1
ATOM 4622 N N . GLN A 1 599 ? -30.427 -28.069 -11.094 1.00 81.12 599 GLN A N 1
ATOM 4623 C CA . GLN A 1 599 ? -29.687 -27.993 -12.362 1.00 81.12 599 GLN A CA 1
ATOM 4624 C C . GLN A 1 599 ? -30.304 -27.015 -13.373 1.00 81.12 599 GLN A C 1
ATOM 4626 O O . GLN A 1 599 ? -29.574 -26.365 -14.119 1.00 81.12 599 GLN A O 1
ATOM 4631 N N . VAL A 1 600 ? -31.635 -26.889 -13.426 1.00 83.88 600 VAL A N 1
ATOM 4632 C CA . VAL A 1 600 ? -32.305 -25.915 -14.308 1.00 83.88 600 VAL A CA 1
ATOM 4633 C C . VAL A 1 600 ? -32.008 -24.481 -13.866 1.00 83.88 600 VAL A C 1
ATOM 4635 O O . VAL A 1 600 ? -31.731 -23.630 -14.712 1.00 83.88 600 VAL A O 1
ATOM 4638 N N . ILE A 1 601 ? -32.029 -24.213 -12.557 1.00 83.38 601 ILE A N 1
ATOM 4639 C CA . ILE A 1 601 ? -31.688 -22.892 -12.009 1.00 83.38 601 ILE A CA 1
ATOM 4640 C C . ILE A 1 601 ? -30.194 -22.608 -12.204 1.00 83.38 601 ILE A C 1
ATOM 4642 O O . ILE A 1 601 ? -29.850 -21.509 -12.629 1.00 83.38 601 ILE A O 1
ATOM 4646 N N . GLN A 1 602 ? -29.328 -23.601 -11.997 1.00 83.50 602 GLN A N 1
ATOM 4647 C CA . GLN A 1 602 ? -27.889 -23.492 -12.231 1.00 83.50 602 GLN A CA 1
ATOM 4648 C C . GLN A 1 602 ? -27.574 -23.161 -13.696 1.00 83.50 602 GLN A C 1
ATOM 4650 O O . GLN A 1 602 ? -26.899 -22.175 -13.970 1.00 83.50 602 GLN A O 1
ATOM 4655 N N . LYS A 1 603 ? -28.162 -23.888 -14.659 1.00 85.19 603 LYS A N 1
ATOM 4656 C CA . LYS A 1 603 ? -28.017 -23.573 -16.092 1.00 85.19 603 LYS A CA 1
ATOM 4657 C C . LYS A 1 603 ? -28.530 -22.174 -16.440 1.00 85.19 603 LYS A C 1
ATOM 4659 O O . LYS A 1 603 ? -27.962 -21.516 -17.306 1.00 85.19 603 LYS A O 1
ATOM 4664 N N . ALA A 1 604 ? -29.610 -21.718 -15.801 1.00 82.69 604 ALA A N 1
ATOM 4665 C CA . ALA A 1 604 ? -30.129 -20.367 -16.010 1.00 82.69 604 ALA A CA 1
ATOM 4666 C C . ALA A 1 604 ? -29.199 -19.287 -15.429 1.00 82.69 604 ALA A C 1
ATOM 4668 O O . ALA A 1 604 ? -29.073 -18.223 -16.035 1.00 82.69 604 ALA A O 1
ATOM 4669 N N . PHE A 1 605 ? -28.546 -19.566 -14.299 1.00 83.38 605 PHE A N 1
ATOM 4670 C CA . PHE A 1 605 ? -27.543 -18.700 -13.683 1.00 83.38 605 PHE A CA 1
ATOM 4671 C C . PHE A 1 605 ? -26.273 -18.608 -14.544 1.00 83.38 605 PHE A C 1
ATOM 4673 O O . PHE A 1 605 ? -25.857 -17.503 -14.891 1.00 83.38 605 PHE A O 1
ATOM 4680 N N . ASP A 1 606 ? -25.737 -19.745 -14.999 1.00 81.75 606 ASP A N 1
ATOM 4681 C CA . ASP A 1 606 ? -24.540 -19.805 -15.853 1.00 81.75 606 ASP A CA 1
ATOM 4682 C C . ASP A 1 606 ? -24.769 -19.127 -17.216 1.00 81.75 606 ASP A C 1
ATOM 4684 O O . ASP A 1 606 ? -23.904 -18.420 -17.731 1.00 81.75 606 ASP A O 1
ATOM 4688 N N . ALA A 1 607 ? -25.972 -19.274 -17.784 1.00 81.62 607 ALA A N 1
ATOM 4689 C CA . ALA A 1 607 ? -26.375 -18.609 -19.024 1.00 81.62 607 ALA A CA 1
ATOM 4690 C C . ALA A 1 607 ? -26.761 -17.124 -18.843 1.00 81.62 607 ALA A C 1
ATOM 4692 O O . ALA A 1 607 ? -27.267 -16.514 -19.787 1.00 81.62 607 ALA A O 1
ATOM 4693 N N . LYS A 1 608 ? -26.589 -16.547 -17.641 1.00 79.25 608 LYS A N 1
ATOM 4694 C CA . LYS A 1 608 ? -26.976 -15.166 -17.281 1.00 79.25 608 LYS A CA 1
ATOM 4695 C C . LYS A 1 608 ? -28.448 -14.830 -17.594 1.00 79.25 608 LYS A C 1
ATOM 4697 O O . LYS A 1 608 ? -28.806 -13.687 -17.868 1.00 79.25 608 LYS A O 1
ATOM 4702 N N . SER A 1 609 ? -29.339 -15.824 -17.546 1.00 81.88 609 SER A N 1
ATOM 4703 C CA . SER A 1 609 ? -30.776 -15.672 -17.812 1.00 81.88 609 SER A CA 1
ATOM 4704 C C . SER A 1 609 ? -31.556 -15.397 -16.519 1.00 81.88 609 SER A C 1
ATOM 4706 O O . SER A 1 609 ? -32.350 -16.218 -16.044 1.00 81.88 609 SER A O 1
ATOM 4708 N N . PHE A 1 610 ? -31.356 -14.208 -15.941 1.00 81.56 610 PHE A N 1
ATOM 4709 C CA . PHE A 1 610 ? -31.897 -13.829 -14.624 1.00 81.56 610 PHE A CA 1
ATOM 4710 C C . PHE A 1 610 ? -33.435 -13.855 -14.540 1.00 81.56 610 PHE A C 1
ATOM 4712 O O . PHE A 1 610 ? -34.005 -14.150 -13.487 1.00 81.56 610 PHE A O 1
ATOM 4719 N N . LYS A 1 611 ? -34.137 -13.635 -15.660 1.00 82.38 611 LYS A N 1
ATOM 4720 C CA . LYS A 1 611 ? -35.607 -13.734 -15.734 1.00 82.38 611 LYS A CA 1
ATOM 4721 C C . LYS A 1 611 ? -36.112 -15.164 -15.503 1.00 82.38 611 LYS A C 1
ATOM 4723 O O . LYS A 1 611 ? -37.093 -15.357 -14.790 1.00 82.38 611 LYS A O 1
ATOM 4728 N N . LYS A 1 612 ? -35.442 -16.176 -16.070 1.00 82.25 612 LYS A N 1
ATOM 4729 C CA . LYS A 1 612 ? -35.800 -17.593 -15.858 1.00 82.25 612 LYS A CA 1
ATOM 4730 C C . LYS A 1 612 ? -35.423 -18.052 -14.448 1.00 82.25 612 LYS A C 1
ATOM 4732 O O . LYS A 1 612 ? -36.203 -18.754 -13.809 1.00 82.25 612 LYS A O 1
ATOM 4737 N N . MET A 1 613 ? -34.267 -17.604 -13.955 1.00 84.75 613 MET A N 1
ATOM 4738 C CA . MET A 1 613 ? -33.785 -17.882 -12.600 1.00 84.75 613 MET A CA 1
ATOM 4739 C C . MET A 1 613 ? -34.754 -17.362 -11.526 1.00 84.75 613 MET A C 1
ATOM 4741 O O . MET A 1 613 ? -35.223 -18.136 -10.693 1.00 84.75 613 MET A O 1
ATOM 4745 N N . SER A 1 614 ? -35.124 -16.078 -11.586 1.00 83.88 614 SER A N 1
ATOM 4746 C CA . SER A 1 614 ? -36.019 -15.448 -10.602 1.00 83.88 614 SER A CA 1
ATOM 4747 C C . SER A 1 614 ? -37.423 -16.064 -10.594 1.00 83.88 614 SER A C 1
ATOM 4749 O O . SER A 1 614 ? -37.996 -16.280 -9.527 1.00 83.88 614 SER A O 1
ATOM 4751 N N . GLN A 1 615 ? -37.958 -16.442 -11.761 1.00 85.12 615 GLN A N 1
ATOM 4752 C CA . GLN A 1 615 ? -39.217 -17.191 -11.860 1.00 85.12 615 GLN A CA 1
ATOM 4753 C C . GLN A 1 615 ? -39.127 -18.588 -11.227 1.00 85.12 615 GLN A C 1
ATOM 4755 O O . GLN A 1 615 ? -40.091 -19.034 -10.601 1.00 85.12 615 GLN A O 1
ATOM 4760 N N . GLY A 1 616 ? -37.992 -19.278 -11.381 1.00 82.88 616 GLY A N 1
ATOM 4761 C CA . GLY A 1 616 ? -37.724 -20.560 -10.726 1.00 82.88 616 GLY A CA 1
ATOM 4762 C C . GLY A 1 616 ? -37.693 -20.430 -9.202 1.00 82.88 616 GLY A C 1
ATOM 4763 O O . GLY A 1 616 ? -38.415 -21.146 -8.511 1.00 82.88 616 GLY A O 1
ATOM 4764 N N . MET A 1 617 ? -36.947 -19.453 -8.683 1.00 85.12 617 MET A N 1
ATOM 4765 C CA . MET A 1 617 ? -36.846 -19.183 -7.242 1.00 85.12 617 MET A CA 1
ATOM 4766 C C . MET A 1 617 ? -38.197 -18.775 -6.630 1.00 85.12 617 MET A C 1
ATOM 4768 O O . MET A 1 617 ? -38.578 -19.292 -5.584 1.00 85.12 617 MET A O 1
ATOM 4772 N N . LEU A 1 618 ? -38.994 -17.947 -7.316 1.00 84.38 618 LEU A N 1
ATOM 4773 C CA . LEU A 1 618 ? -40.355 -17.583 -6.886 1.00 84.38 618 LEU A CA 1
ATOM 4774 C C . LEU A 1 618 ? -41.289 -18.793 -6.755 1.00 84.38 618 LEU A C 1
ATOM 4776 O O . LEU A 1 618 ? -42.139 -18.828 -5.865 1.00 84.38 618 LEU A O 1
ATOM 4780 N N . LYS A 1 619 ? -41.163 -19.789 -7.643 1.00 84.31 619 LYS A N 1
ATOM 4781 C CA . LYS A 1 619 ? -41.935 -21.037 -7.536 1.00 84.31 619 LYS A CA 1
ATOM 4782 C C . LYS A 1 619 ? -41.521 -21.837 -6.304 1.00 84.31 619 LYS A C 1
ATOM 4784 O O . LYS A 1 619 ? -42.397 -22.358 -5.622 1.00 84.31 619 LYS A O 1
ATOM 4789 N N . ALA A 1 620 ? -40.228 -21.889 -6.001 1.00 81.88 620 ALA A N 1
ATOM 4790 C CA . ALA A 1 620 ? -39.717 -22.570 -4.818 1.00 81.88 620 ALA A CA 1
ATOM 4791 C C . ALA A 1 620 ? -40.163 -21.893 -3.509 1.00 81.88 620 ALA A C 1
ATOM 4793 O O . ALA A 1 620 ? -40.600 -22.595 -2.604 1.00 81.88 620 ALA A O 1
ATOM 4794 N N . VAL A 1 621 ? -40.181 -20.555 -3.442 1.00 83.44 621 VAL A N 1
ATOM 4795 C CA . VAL A 1 621 ? -40.745 -19.808 -2.295 1.00 83.44 621 VAL A CA 1
ATOM 4796 C C . VAL A 1 621 ? -42.217 -20.178 -2.074 1.00 83.44 621 VAL A C 1
ATOM 4798 O O . VAL A 1 621 ? -42.618 -20.518 -0.965 1.00 83.44 621 VAL A O 1
ATOM 4801 N N . LYS A 1 622 ? -43.027 -20.213 -3.144 1.00 83.00 622 LYS A N 1
ATOM 4802 C CA . LYS A 1 622 ? -44.442 -20.622 -3.057 1.00 83.00 622 LYS A CA 1
ATOM 4803 C C . LYS A 1 622 ? -44.615 -22.070 -2.590 1.00 83.00 622 LYS A C 1
ATOM 4805 O O . LYS A 1 622 ? -45.578 -22.373 -1.887 1.00 83.00 622 LYS A O 1
ATOM 4810 N N . MET A 1 623 ? -43.714 -22.967 -2.995 1.00 78.00 623 MET A N 1
ATOM 4811 C CA . MET A 1 623 ? -43.701 -24.352 -2.518 1.00 78.00 623 MET A CA 1
ATOM 4812 C C . MET A 1 623 ? -43.336 -24.420 -1.031 1.00 78.00 623 MET A C 1
ATOM 4814 O O . MET A 1 623 ? -44.028 -25.114 -0.290 1.00 78.00 623 MET A O 1
ATOM 4818 N N . ALA A 1 624 ? -42.328 -23.656 -0.593 1.00 74.50 624 ALA A N 1
ATOM 4819 C CA . ALA A 1 624 ? -41.894 -23.567 0.800 1.00 74.50 624 ALA A CA 1
ATOM 4820 C C . ALA A 1 624 ? -43.015 -23.053 1.725 1.00 74.50 624 ALA A C 1
ATOM 4822 O O . ALA A 1 624 ? -43.300 -23.687 2.744 1.00 74.50 624 ALA A O 1
ATOM 4823 N N . ASP A 1 625 ? -43.724 -21.992 1.320 1.00 75.94 625 ASP A N 1
ATOM 4824 C CA . ASP A 1 625 ? -44.894 -21.443 2.027 1.00 75.94 625 ASP A CA 1
ATOM 4825 C C . ASP A 1 625 ? -46.059 -22.440 2.133 1.00 75.94 625 ASP A C 1
ATOM 4827 O O . ASP A 1 625 ? -46.804 -22.468 3.119 1.00 75.94 625 ASP A O 1
ATOM 4831 N N . ALA A 1 626 ? -46.252 -23.273 1.107 1.00 72.81 626 ALA A N 1
ATOM 4832 C CA . ALA A 1 626 ? -47.281 -24.308 1.115 1.00 72.81 626 ALA A CA 1
ATOM 4833 C C . ALA A 1 626 ? -46.925 -25.468 2.064 1.00 72.81 626 ALA A C 1
ATOM 4835 O O . ALA A 1 626 ? -47.818 -26.046 2.689 1.00 72.81 626 ALA A O 1
ATOM 4836 N N . THR A 1 627 ? -45.637 -25.798 2.200 1.00 69.38 627 THR A N 1
ATOM 4837 C CA . THR A 1 627 ? -45.142 -26.815 3.142 1.00 69.38 627 THR A CA 1
ATOM 4838 C C . THR A 1 627 ? -45.152 -26.346 4.598 1.00 69.38 627 THR A C 1
ATOM 4840 O O . THR A 1 627 ? -45.612 -27.097 5.458 1.00 69.38 627 THR A O 1
ATOM 4843 N N . THR A 1 628 ? -44.757 -25.103 4.894 1.00 64.88 628 THR A N 1
ATOM 4844 C CA . THR A 1 628 ? -44.798 -24.539 6.261 1.00 64.88 628 THR A CA 1
ATOM 4845 C C . THR A 1 628 ? -46.225 -24.396 6.787 1.00 64.88 628 THR A C 1
ATOM 4847 O O . THR A 1 628 ? -46.475 -24.636 7.966 1.00 64.88 628 THR A O 1
ATOM 4850 N N . LYS A 1 629 ? -47.212 -24.118 5.922 1.00 64.69 629 LYS A N 1
ATOM 4851 C CA . LYS A 1 629 ? -48.637 -24.135 6.311 1.00 64.69 629 LYS A CA 1
ATOM 4852 C C . LYS A 1 629 ? -49.160 -25.524 6.710 1.00 64.69 629 LYS A C 1
ATOM 4854 O O . LYS A 1 629 ? -50.148 -25.588 7.440 1.00 64.69 629 LYS A O 1
ATOM 4859 N N . LYS A 1 630 ? -48.524 -26.617 6.263 1.00 60.06 630 LYS A N 1
ATOM 4860 C CA . LYS A 1 630 ? -48.916 -28.006 6.579 1.00 60.06 630 LYS A CA 1
ATOM 4861 C C . LYS A 1 630 ? -48.234 -28.583 7.830 1.00 60.06 630 LYS A C 1
ATOM 4863 O O . LYS A 1 630 ? -48.772 -29.520 8.408 1.00 60.06 630 LYS A O 1
ATOM 4868 N N . GLN A 1 631 ? -47.096 -28.040 8.268 1.00 55.00 631 GLN A N 1
ATOM 4869 C CA . GLN A 1 631 ? -46.332 -28.519 9.431 1.00 55.00 631 GLN A CA 1
ATOM 4870 C C . GLN A 1 631 ? -46.289 -27.440 10.527 1.00 55.00 631 GLN A C 1
ATOM 4872 O O . GLN A 1 631 ? -45.407 -26.593 10.537 1.00 55.00 631 GLN A O 1
ATOM 4877 N N . LYS A 1 632 ? -47.261 -27.443 11.450 1.00 49.28 632 LYS A N 1
ATOM 4878 C CA . LYS A 1 632 ? -47.436 -26.390 12.478 1.00 49.28 632 LYS A CA 1
ATOM 4879 C C . LYS A 1 632 ? -46.847 -26.706 13.868 1.00 49.28 632 LYS A C 1
ATOM 4881 O O . LYS A 1 632 ? -47.198 -26.026 14.826 1.00 49.28 632 LYS A O 1
ATOM 4886 N N . THR A 1 633 ? -45.988 -27.716 14.023 1.00 44.75 633 THR A N 1
ATOM 4887 C CA . THR A 1 633 ? -45.674 -28.287 15.356 1.00 44.75 633 THR A CA 1
ATOM 4888 C C . THR A 1 633 ? -44.191 -28.347 15.768 1.00 44.75 633 THR A C 1
ATOM 4890 O O . THR A 1 633 ? -43.889 -29.033 16.740 1.00 44.75 633 THR A O 1
ATOM 4893 N N . SER A 1 634 ? -43.250 -27.623 15.139 1.00 49.75 634 SER A N 1
ATOM 4894 C CA . SER A 1 634 ? -41.841 -27.594 15.605 1.00 49.75 634 SER A CA 1
ATOM 4895 C C . SER A 1 634 ? -41.208 -26.192 15.655 1.00 49.75 634 SER A C 1
ATOM 4897 O O . SER A 1 634 ? -41.404 -25.366 14.776 1.00 49.75 634 SER A O 1
ATOM 4899 N N . THR A 1 635 ? -40.388 -25.915 16.672 1.00 50.88 635 THR A N 1
ATOM 4900 C CA . THR A 1 635 ? -39.639 -24.649 16.853 1.00 50.88 635 THR A CA 1
ATOM 4901 C C . THR A 1 635 ? -38.577 -24.393 15.775 1.00 50.88 635 THR A C 1
ATOM 4903 O O . THR A 1 635 ? -38.188 -23.248 15.547 1.00 50.88 635 THR A O 1
ATOM 4906 N N . THR A 1 636 ? -38.128 -25.434 15.069 1.00 52.28 636 THR A N 1
ATOM 4907 C CA . THR A 1 636 ? -37.207 -25.342 13.924 1.00 52.28 636 THR A CA 1
ATOM 4908 C C . THR A 1 636 ? -37.880 -24.862 12.637 1.00 52.28 636 THR A C 1
ATOM 4910 O O . THR A 1 636 ? -37.200 -24.291 11.793 1.00 52.28 636 THR A O 1
ATOM 4913 N N . THR A 1 637 ? -39.199 -25.029 12.471 1.00 56.19 637 THR A N 1
ATOM 4914 C CA . THR A 1 637 ? -39.901 -24.570 11.253 1.00 56.19 637 THR A CA 1
ATOM 4915 C C . THR A 1 637 ? -40.187 -23.064 11.258 1.00 56.19 637 THR A C 1
ATOM 4917 O O . THR A 1 637 ? -40.269 -22.457 10.190 1.00 56.19 637 THR A O 1
ATOM 4920 N N . THR A 1 638 ? -40.255 -22.421 12.430 1.00 58.25 638 THR A N 1
ATOM 4921 C CA . THR A 1 638 ? -40.445 -20.963 12.558 1.00 58.25 638 THR A CA 1
ATOM 4922 C C . THR A 1 638 ? -39.237 -20.145 12.093 1.00 58.25 638 THR A C 1
ATOM 4924 O O . THR A 1 638 ? -39.412 -19.139 11.409 1.00 58.25 638 THR A O 1
ATOM 4927 N N . THR A 1 639 ? -38.008 -20.576 12.391 1.00 62.09 639 THR A N 1
ATOM 4928 C CA . THR A 1 639 ? -36.779 -19.897 11.938 1.00 62.09 639 THR A CA 1
ATOM 4929 C C . THR A 1 639 ? -36.591 -20.009 10.428 1.00 62.09 639 THR A C 1
ATOM 4931 O O . THR A 1 639 ? -36.279 -19.013 9.777 1.00 62.09 639 THR A O 1
ATOM 4934 N N . THR A 1 640 ? -36.859 -21.180 9.845 1.00 65.62 640 THR A N 1
ATOM 4935 C CA . THR A 1 640 ? -36.774 -21.378 8.391 1.00 65.62 640 THR A CA 1
ATOM 4936 C C . THR A 1 640 ? -37.852 -20.586 7.644 1.00 65.62 640 THR A C 1
ATOM 4938 O O . THR A 1 640 ? -37.580 -20.049 6.574 1.00 65.62 640 THR A O 1
ATOM 4941 N N . ALA A 1 641 ? -39.055 -20.431 8.213 1.00 71.44 641 ALA A N 1
ATOM 4942 C CA . ALA A 1 641 ? -40.103 -19.586 7.633 1.00 71.44 641 ALA A CA 1
ATOM 4943 C C . ALA A 1 641 ? -39.698 -18.100 7.585 1.00 71.44 641 ALA A C 1
ATOM 4945 O O . ALA A 1 641 ? -39.859 -17.461 6.547 1.00 71.44 641 ALA A O 1
ATOM 4946 N N . HIS A 1 642 ? -39.103 -17.565 8.660 1.00 77.81 642 HIS A N 1
ATOM 4947 C CA . HIS A 1 642 ? -38.572 -16.197 8.661 1.00 77.81 642 HIS A CA 1
ATOM 4948 C C . HIS A 1 642 ? -37.456 -16.005 7.620 1.00 77.81 642 HIS A C 1
ATOM 4950 O O . HIS A 1 642 ? -37.446 -14.995 6.912 1.00 77.81 642 HIS A O 1
ATOM 4956 N N . GLN A 1 643 ? -36.570 -16.993 7.457 1.00 79.25 643 GLN A N 1
ATOM 4957 C CA . GLN A 1 643 ? -35.521 -16.969 6.431 1.00 79.25 643 GLN A CA 1
ATOM 4958 C C . GLN A 1 643 ? -36.089 -16.971 5.003 1.00 79.25 643 GLN A C 1
ATOM 4960 O O . GLN A 1 643 ? -35.622 -16.204 4.166 1.00 79.25 643 GLN A O 1
ATOM 4965 N N . TRP A 1 644 ? -37.140 -17.753 4.725 1.00 81.50 644 TRP A N 1
ATOM 4966 C CA . TRP A 1 644 ? -37.824 -17.719 3.425 1.00 81.50 644 TRP A CA 1
ATOM 4967 C C . TRP A 1 644 ? -38.537 -16.388 3.164 1.00 81.50 644 TRP A C 1
ATOM 4969 O O . TRP A 1 644 ? -38.492 -15.899 2.036 1.00 81.50 644 TRP A O 1
ATOM 4979 N N . THR A 1 645 ? -39.141 -15.762 4.182 1.00 80.81 645 THR A N 1
ATOM 4980 C CA . THR A 1 645 ? -39.751 -14.429 4.022 1.00 80.81 645 THR A CA 1
ATOM 4981 C C . THR A 1 645 ? -38.714 -13.335 3.761 1.00 80.81 645 THR A C 1
ATOM 4983 O O . THR A 1 645 ? -38.951 -12.462 2.925 1.00 80.81 645 THR A O 1
ATOM 4986 N N . ALA A 1 646 ? -37.544 -13.410 4.408 1.00 81.69 646 ALA A N 1
ATOM 4987 C CA . ALA A 1 646 ? -36.423 -12.516 4.132 1.00 81.69 646 ALA A CA 1
ATOM 4988 C C . ALA A 1 646 ? -35.912 -12.720 2.696 1.00 81.69 646 ALA A C 1
ATOM 4990 O O . ALA A 1 646 ? -35.902 -11.771 1.912 1.00 81.69 646 ALA A O 1
ATOM 4991 N N . PHE A 1 647 ? -35.657 -13.972 2.301 1.00 85.00 647 PHE A N 1
ATOM 4992 C CA . PHE A 1 647 ? -35.237 -14.322 0.943 1.00 85.00 647 PHE A CA 1
ATOM 4993 C C . PHE A 1 647 ? -36.248 -13.879 -0.127 1.00 85.00 647 PHE A C 1
ATOM 4995 O O . PHE A 1 647 ? -35.867 -13.390 -1.187 1.00 85.00 647 PHE A O 1
ATOM 5002 N N . GLN A 1 648 ? -37.554 -13.999 0.136 1.00 84.44 648 GLN A N 1
ATOM 5003 C CA . GLN A 1 648 ? -38.592 -13.506 -0.771 1.00 84.44 648 GLN A CA 1
ATOM 5004 C C . GLN A 1 648 ? -38.522 -11.984 -0.942 1.00 84.44 648 GLN A C 1
ATOM 5006 O O . GLN A 1 648 ? -38.716 -11.485 -2.055 1.00 84.44 648 GLN A O 1
ATOM 5011 N N . SER A 1 649 ? -38.255 -11.250 0.141 1.00 81.81 649 SER A N 1
ATOM 5012 C CA . SER A 1 649 ? -38.094 -9.798 0.086 1.00 81.81 649 SER A CA 1
ATOM 5013 C C . SER A 1 649 ? -36.877 -9.409 -0.761 1.00 81.81 649 SER A C 1
ATOM 5015 O O . SER A 1 649 ? -37.020 -8.588 -1.672 1.00 81.81 649 SER A O 1
ATOM 5017 N N . ASP A 1 650 ? -35.745 -10.096 -0.588 1.00 79.75 650 ASP A N 1
ATOM 5018 C CA . ASP A 1 650 ? -34.518 -9.854 -1.353 1.00 79.75 650 ASP A CA 1
ATOM 5019 C C . ASP A 1 650 ? -34.678 -10.243 -2.830 1.00 79.75 650 ASP A C 1
ATOM 5021 O O . ASP A 1 650 ? -34.318 -9.480 -3.727 1.00 79.75 650 ASP A O 1
ATOM 5025 N N . LEU A 1 651 ? -35.334 -11.374 -3.112 1.00 83.94 651 LEU A N 1
ATOM 5026 C CA . LEU A 1 651 ? -35.664 -11.796 -4.474 1.00 83.94 651 LEU A CA 1
ATOM 5027 C C . LEU A 1 651 ? -36.593 -10.789 -5.167 1.00 83.94 651 LEU A C 1
ATOM 5029 O O . LEU A 1 651 ? -36.427 -10.497 -6.351 1.00 83.94 651 LEU A O 1
ATOM 5033 N N . SER A 1 652 ? -37.573 -10.238 -4.445 1.00 82.69 652 SER A N 1
ATOM 5034 C CA . SER A 1 652 ? -38.472 -9.218 -4.992 1.00 82.69 652 SER A CA 1
ATOM 5035 C C . SER A 1 652 ? -37.747 -7.901 -5.283 1.00 82.69 652 SER A C 1
ATOM 5037 O O . SER A 1 652 ? -38.030 -7.267 -6.303 1.00 82.69 652 SER A O 1
ATOM 5039 N N . ARG A 1 653 ? -36.769 -7.529 -4.442 1.00 77.12 653 ARG A N 1
ATOM 5040 C CA . ARG A 1 653 ? -35.885 -6.381 -4.661 1.00 77.12 653 ARG A CA 1
ATOM 5041 C C . ARG A 1 653 ? -35.044 -6.586 -5.922 1.00 77.12 653 ARG A C 1
ATOM 5043 O O . ARG A 1 653 ? -35.082 -5.735 -6.807 1.00 77.12 653 ARG A O 1
ATOM 5050 N N . PHE A 1 654 ? -34.418 -7.753 -6.071 1.00 80.25 654 PHE A N 1
ATOM 5051 C CA . PHE A 1 654 ? -33.639 -8.113 -7.260 1.00 80.25 654 PHE A CA 1
ATOM 5052 C C . PHE A 1 654 ? -34.468 -8.078 -8.553 1.00 80.25 654 PHE A C 1
ATOM 5054 O O . PHE A 1 654 ? -34.012 -7.576 -9.577 1.00 80.25 654 PHE A O 1
ATOM 5061 N N . ILE A 1 655 ? -35.713 -8.567 -8.528 1.00 81.25 655 ILE A N 1
ATOM 5062 C CA . ILE A 1 655 ? -36.598 -8.523 -9.706 1.00 81.25 655 ILE A CA 1
ATOM 5063 C C . ILE A 1 655 ? -36.916 -7.080 -10.109 1.00 81.25 655 ILE A C 1
ATOM 5065 O O . ILE A 1 655 ? -36.922 -6.778 -11.302 1.00 81.25 655 ILE A O 1
ATOM 5069 N N . ARG A 1 656 ? -37.170 -6.192 -9.138 1.00 75.38 656 ARG A N 1
ATOM 5070 C CA . ARG A 1 656 ? -37.412 -4.765 -9.409 1.00 75.38 656 ARG A CA 1
ATOM 5071 C C . ARG A 1 656 ? -36.172 -4.091 -9.988 1.00 75.38 656 ARG A C 1
ATOM 5073 O O . ARG A 1 656 ? -36.293 -3.415 -11.005 1.00 75.38 656 ARG A O 1
ATOM 5080 N N . GLN A 1 657 ? -34.997 -4.348 -9.409 1.00 71.69 657 GLN A N 1
ATOM 5081 C CA . GLN A 1 657 ? -33.720 -3.875 -9.952 1.00 71.69 657 GLN A CA 1
ATOM 5082 C C . GLN A 1 657 ? -33.535 -4.346 -11.398 1.00 71.69 657 GLN A C 1
ATOM 5084 O O . GLN A 1 657 ? -33.292 -3.539 -12.286 1.00 71.69 657 GLN A O 1
ATOM 5089 N N . HIS A 1 658 ? -33.758 -5.633 -11.677 1.00 75.12 658 HIS A N 1
ATOM 5090 C CA . HIS A 1 658 ? -33.637 -6.173 -13.031 1.00 75.12 658 HIS A CA 1
ATOM 5091 C C . HIS A 1 658 ? -34.601 -5.526 -14.040 1.00 75.12 658 HIS A C 1
ATOM 5093 O O . HIS A 1 658 ? -34.296 -5.461 -15.227 1.00 75.12 658 HIS A O 1
ATOM 5099 N N . GLN A 1 659 ? -35.792 -5.104 -13.618 1.00 73.06 659 GLN A N 1
ATOM 5100 C CA . GLN A 1 659 ? -36.789 -4.530 -14.528 1.00 73.06 659 GLN A CA 1
ATOM 5101 C C . GLN A 1 659 ? -36.528 -3.065 -14.879 1.00 73.06 659 GLN A C 1
ATOM 5103 O O . GLN A 1 659 ? -36.911 -2.651 -15.968 1.00 73.06 659 GLN A O 1
ATOM 5108 N N . GLN A 1 660 ? -35.923 -2.292 -13.974 1.00 64.25 660 GLN A N 1
ATOM 5109 C CA . GLN A 1 660 ? -35.706 -0.855 -14.173 1.00 64.25 660 GLN A CA 1
ATOM 5110 C C . GLN A 1 660 ? -34.325 -0.505 -14.723 1.00 64.25 660 GLN A C 1
ATOM 5112 O O . GLN A 1 660 ? -34.143 0.575 -15.279 1.00 64.25 660 GLN A O 1
ATOM 5117 N N . VAL A 1 661 ? -33.347 -1.400 -14.594 1.00 62.88 661 VAL A N 1
ATOM 5118 C CA . VAL A 1 661 ? -32.027 -1.166 -15.170 1.00 62.88 661 VAL A CA 1
ATOM 5119 C C . VAL A 1 661 ? -32.083 -1.520 -16.669 1.00 62.88 661 VAL A C 1
ATOM 5121 O O . VAL A 1 661 ? -32.000 -2.686 -17.048 1.00 62.88 661 VAL A O 1
ATOM 5124 N N . GLU A 1 662 ? -32.238 -0.514 -17.538 1.00 54.47 662 GLU A N 1
ATOM 5125 C CA . GLU A 1 662 ? -32.020 -0.662 -18.994 1.00 54.47 662 GLU A CA 1
ATOM 5126 C C . GLU A 1 662 ? -30.519 -0.833 -19.330 1.00 54.47 662 GLU A C 1
ATOM 5128 O O . GLU A 1 662 ? -30.142 -1.436 -20.339 1.00 54.47 662 GLU A O 1
ATOM 5133 N N . SER A 1 663 ? -29.641 -0.339 -18.450 1.00 53.28 663 SER A N 1
ATOM 5134 C CA . SER A 1 663 ? -28.191 -0.554 -18.467 1.00 53.28 663 SER A CA 1
ATOM 5135 C C . SER A 1 663 ? -27.803 -1.908 -17.823 1.00 53.28 663 SER A C 1
ATOM 5137 O O . SER A 1 663 ? -28.641 -2.662 -17.351 1.00 53.28 663 SER A O 1
ATOM 5139 N N . SER A 1 664 ? -26.531 -2.316 -17.854 1.00 58.47 664 SER A N 1
ATOM 5140 C CA . SER A 1 664 ? -26.110 -3.625 -17.296 1.00 58.47 664 SER A CA 1
ATOM 5141 C C . SER A 1 664 ? -25.735 -3.590 -15.810 1.00 58.47 664 SER A C 1
ATOM 5143 O O . SER A 1 664 ? -25.333 -4.620 -15.274 1.00 58.47 664 SER A O 1
ATOM 5145 N N . PHE A 1 665 ? -25.835 -2.434 -15.151 1.00 60.00 665 PHE A N 1
ATOM 5146 C CA . PHE A 1 665 ? -25.240 -2.212 -13.833 1.00 60.00 665 PHE A CA 1
ATOM 5147 C C . PHE A 1 665 ? -26.266 -1.708 -12.826 1.00 60.00 665 PHE A C 1
ATOM 5149 O O . PHE A 1 665 ? -27.025 -0.787 -13.117 1.00 60.00 665 PHE A O 1
ATOM 5156 N N . ALA A 1 666 ? -26.242 -2.281 -11.626 1.00 65.19 666 ALA A N 1
ATOM 5157 C CA . ALA A 1 666 ? -26.979 -1.781 -10.473 1.00 65.19 666 ALA A CA 1
ATOM 5158 C C . ALA A 1 666 ? -25.985 -1.240 -9.438 1.00 65.19 666 ALA A C 1
ATOM 5160 O O . ALA A 1 666 ? -24.888 -1.776 -9.293 1.00 65.19 666 ALA A O 1
ATOM 5161 N N . PHE A 1 667 ? -26.347 -0.176 -8.727 1.00 68.75 667 PHE A N 1
ATOM 5162 C CA . PHE A 1 667 ? -25.555 0.300 -7.595 1.00 68.75 667 PHE A CA 1
ATOM 5163 C C . PHE A 1 667 ? -25.977 -0.474 -6.352 1.00 68.75 667 PHE A C 1
ATOM 5165 O O . PHE A 1 667 ? -27.166 -0.565 -6.063 1.00 68.75 667 PHE A O 1
ATOM 5172 N N . ALA A 1 668 ? -25.013 -1.052 -5.643 1.00 70.19 668 ALA A N 1
ATOM 5173 C CA . ALA A 1 668 ? -25.259 -1.742 -4.385 1.00 70.19 668 ALA A CA 1
ATOM 5174 C C . ALA A 1 668 ? -24.105 -1.491 -3.416 1.00 70.19 668 ALA A C 1
ATOM 5176 O O . ALA A 1 668 ? -22.954 -1.318 -3.831 1.00 70.19 668 ALA A O 1
ATOM 5177 N N . PHE A 1 669 ? -24.415 -1.481 -2.120 1.00 75.06 669 PHE A N 1
ATOM 5178 C CA . PHE A 1 669 ? -23.391 -1.460 -1.083 1.00 75.06 669 PHE A CA 1
ATOM 5179 C C . PHE A 1 669 ? -22.694 -2.822 -1.036 1.00 75.06 669 PHE A C 1
ATOM 5181 O O . PHE A 1 669 ? -23.290 -3.825 -0.637 1.00 75.06 669 PHE A O 1
ATOM 5188 N N . VAL A 1 670 ? -21.432 -2.866 -1.460 1.00 75.56 670 VAL A N 1
ATOM 5189 C CA . VAL A 1 670 ? -20.605 -4.072 -1.387 1.00 75.56 670 VAL A CA 1
ATOM 5190 C C . VAL A 1 670 ? -19.793 -4.008 -0.105 1.00 75.56 670 VAL A C 1
ATOM 5192 O O . VAL A 1 670 ? -18.976 -3.106 0.061 1.00 75.56 670 VAL A O 1
ATOM 5195 N N . GLU A 1 671 ? -20.008 -4.967 0.796 1.00 80.31 671 GLU A N 1
ATOM 5196 C CA . GLU A 1 671 ? -19.236 -5.069 2.037 1.00 80.31 671 GLU A CA 1
ATOM 5197 C C . GLU A 1 671 ? -17.763 -5.359 1.736 1.00 80.31 671 GLU A C 1
ATOM 5199 O O . GLU A 1 671 ? -17.453 -6.253 0.942 1.00 80.31 671 GLU A O 1
ATOM 5204 N N . GLY A 1 672 ? -16.859 -4.632 2.393 1.00 82.31 672 GLY A N 1
ATOM 5205 C CA . GLY A 1 672 ? -15.423 -4.822 2.227 1.00 82.31 672 GLY A CA 1
ATOM 5206 C C . GLY A 1 672 ? -14.934 -6.143 2.827 1.00 82.31 672 GLY A C 1
ATOM 5207 O O . GLY A 1 672 ? -15.597 -6.765 3.666 1.00 82.31 672 GLY A O 1
ATOM 5208 N N . GLN A 1 673 ? -13.748 -6.591 2.406 1.00 82.50 673 GLN A N 1
ATOM 5209 C CA . GLN A 1 673 ? -13.212 -7.898 2.816 1.00 82.50 673 GLN A CA 1
ATOM 5210 C C . GLN A 1 673 ? -13.001 -8.009 4.331 1.00 82.50 673 GLN A C 1
ATOM 5212 O O . GLN A 1 673 ? -13.164 -9.092 4.893 1.00 82.50 673 GLN A O 1
ATOM 5217 N N . LEU A 1 674 ? -12.685 -6.896 5.005 1.00 86.31 674 LEU A N 1
ATOM 5218 C CA . LEU A 1 674 ? -12.547 -6.864 6.459 1.00 86.31 674 LEU A CA 1
ATOM 5219 C C . LEU A 1 674 ? -13.872 -7.204 7.143 1.00 86.31 674 LEU A C 1
ATOM 5221 O O . LEU A 1 674 ? -13.895 -8.046 8.034 1.00 86.31 674 LEU A O 1
ATOM 5225 N N . VAL A 1 675 ? -14.974 -6.596 6.701 1.00 85.94 675 VAL A N 1
ATOM 5226 C CA . VAL A 1 675 ? -16.311 -6.817 7.272 1.00 85.94 675 VAL A CA 1
ATOM 5227 C C . VAL A 1 675 ? -16.761 -8.260 7.064 1.00 85.94 675 VAL A C 1
ATOM 5229 O O . VAL A 1 675 ? -17.247 -8.899 8.000 1.00 85.94 675 VAL A O 1
ATOM 5232 N N . GLN A 1 676 ? -16.538 -8.805 5.866 1.00 85.06 676 GLN A N 1
ATOM 5233 C CA . GLN A 1 676 ? -16.844 -10.204 5.564 1.00 85.06 676 GLN A CA 1
ATOM 5234 C C . GLN A 1 676 ? -16.025 -11.159 6.446 1.00 85.06 676 GLN A C 1
ATOM 5236 O O . GLN A 1 676 ? -16.584 -12.080 7.046 1.00 85.06 676 GLN A O 1
ATOM 5241 N N . ALA A 1 677 ? -14.720 -10.907 6.593 1.00 85.94 677 ALA A N 1
ATOM 5242 C CA . ALA A 1 677 ? -13.842 -11.703 7.447 1.00 85.94 677 ALA A CA 1
ATOM 5243 C C . ALA A 1 677 ? -14.230 -11.603 8.933 1.00 85.94 677 ALA A C 1
ATOM 5245 O O . ALA A 1 677 ? -14.257 -12.622 9.623 1.00 85.94 677 ALA A O 1
ATOM 5246 N N . MET A 1 678 ? -14.599 -10.409 9.410 1.00 86.62 678 MET A N 1
ATOM 5247 C CA . MET A 1 678 ? -15.071 -10.174 10.779 1.00 86.62 678 MET A CA 1
ATOM 5248 C C . MET A 1 678 ? -16.350 -10.952 11.096 1.00 86.62 678 MET A C 1
ATOM 5250 O O . MET A 1 678 ? -16.444 -11.528 12.180 1.00 86.62 678 MET A O 1
ATOM 5254 N N . LYS A 1 679 ? -17.310 -11.003 10.160 1.00 85.81 679 LYS A N 1
ATOM 5255 C CA . LYS A 1 679 ? -18.565 -11.764 10.305 1.00 85.81 679 LYS A CA 1
ATOM 5256 C C . LYS A 1 679 ? -18.341 -13.276 10.263 1.00 85.81 679 LYS A C 1
ATOM 5258 O O . LYS A 1 679 ? -18.927 -13.998 11.063 1.00 85.81 679 LYS A O 1
ATOM 5263 N N . ALA A 1 680 ? -17.499 -13.748 9.343 1.00 83.81 680 ALA A N 1
ATOM 5264 C CA . ALA A 1 680 ? -17.231 -15.173 9.143 1.00 83.81 680 ALA A CA 1
ATOM 5265 C C . ALA A 1 680 ? -16.191 -15.756 10.123 1.00 83.81 680 ALA A C 1
ATOM 5267 O O . ALA A 1 680 ? -16.013 -16.972 10.187 1.00 83.81 680 ALA A O 1
ATOM 5268 N N . GLY A 1 681 ? -15.482 -14.906 10.875 1.00 86.50 681 GLY A N 1
ATOM 5269 C CA . GLY A 1 681 ? -14.409 -15.314 11.784 1.00 86.50 681 GLY A CA 1
ATOM 5270 C C . GLY A 1 681 ? -13.127 -15.756 11.090 1.00 86.50 681 GLY A C 1
ATOM 5271 O O . GLY A 1 681 ? -12.356 -16.513 11.672 1.00 86.50 681 GLY A O 1
ATOM 5272 N N . HIS A 1 682 ? -12.906 -15.298 9.859 1.00 89.75 682 HIS A N 1
ATOM 5273 C CA . HIS A 1 682 ? -11.697 -15.577 9.088 1.00 89.75 682 HIS A CA 1
ATOM 5274 C C . HIS A 1 682 ? -10.530 -14.717 9.572 1.00 89.75 682 HIS A C 1
ATOM 5276 O O . HIS A 1 682 ? -10.721 -13.634 10.119 1.00 89.75 682 HIS A O 1
ATOM 5282 N N . TRP A 1 683 ? -9.302 -15.176 9.365 1.00 91.44 683 TRP A N 1
ATOM 5283 C CA . TRP A 1 683 ? -8.129 -14.354 9.648 1.00 91.44 683 TRP A CA 1
ATOM 5284 C C . TRP A 1 683 ? -7.914 -13.367 8.508 1.00 91.44 683 TRP A C 1
ATOM 5286 O O . TRP A 1 683 ? -8.100 -13.729 7.346 1.00 91.44 683 TRP A O 1
ATOM 5296 N N . ILE A 1 684 ? -7.492 -12.144 8.819 1.00 91.75 684 ILE A N 1
ATOM 5297 C CA . ILE A 1 684 ? -7.136 -11.147 7.808 1.00 91.75 684 ILE A CA 1
ATOM 5298 C C . ILE A 1 684 ? -5.665 -10.757 7.928 1.00 91.75 684 ILE A C 1
ATOM 5300 O O . ILE A 1 684 ? -5.170 -10.494 9.024 1.00 91.75 684 ILE A O 1
ATOM 5304 N N . LEU A 1 685 ? -4.973 -10.722 6.791 1.00 91.69 685 LEU A N 1
ATOM 5305 C CA . LEU A 1 685 ? -3.627 -10.182 6.649 1.00 91.69 685 LEU A CA 1
ATOM 5306 C C . LEU A 1 685 ? -3.676 -8.922 5.784 1.00 91.69 685 LEU A C 1
ATOM 5308 O O . LEU A 1 685 ? -4.005 -9.004 4.602 1.00 91.69 685 LEU A O 1
ATOM 5312 N N . LEU A 1 686 ? -3.318 -7.787 6.381 1.00 90.38 686 LEU A N 1
ATOM 5313 C CA . LEU A 1 686 ? -3.098 -6.512 5.703 1.00 90.38 686 LEU A CA 1
ATOM 5314 C C . LEU A 1 686 ? -1.628 -6.430 5.277 1.00 90.38 686 LEU A C 1
ATOM 5316 O O . LEU A 1 686 ? -0.755 -6.129 6.095 1.00 90.38 686 LEU A O 1
ATOM 5320 N N . ASP A 1 687 ? -1.351 -6.765 4.021 1.00 86.38 687 ASP A N 1
ATOM 5321 C CA . ASP A 1 687 ? 0.001 -6.704 3.457 1.00 86.38 687 ASP A CA 1
ATOM 5322 C C . ASP A 1 687 ? 0.310 -5.289 2.944 1.00 86.38 687 ASP A C 1
ATOM 5324 O O . ASP A 1 687 ? -0.591 -4.575 2.499 1.00 86.38 687 ASP A O 1
ATOM 5328 N N . GLU A 1 688 ? 1.577 -4.885 3.041 1.00 82.56 688 GLU A N 1
ATOM 5329 C CA . GLU A 1 688 ? 2.075 -3.537 2.712 1.00 82.56 688 GLU A CA 1
ATOM 5330 C C . GLU A 1 688 ? 1.248 -2.394 3.348 1.00 82.56 688 GLU A C 1
ATOM 5332 O O . GLU A 1 688 ? 0.962 -1.371 2.724 1.00 82.56 688 GLU A O 1
ATOM 5337 N N . ILE A 1 689 ? 0.885 -2.540 4.632 1.00 86.25 689 ILE A N 1
ATOM 5338 C CA . ILE A 1 689 ? 0.019 -1.582 5.354 1.00 86.25 689 ILE A CA 1
ATOM 5339 C C . ILE A 1 689 ? 0.539 -0.135 5.335 1.00 86.25 689 ILE A C 1
ATOM 5341 O O . ILE A 1 689 ? -0.234 0.807 5.443 1.00 86.25 689 ILE A O 1
ATOM 5345 N N . ASN A 1 690 ? 1.843 0.062 5.166 1.00 82.50 690 ASN A N 1
ATOM 5346 C CA . ASN A 1 690 ? 2.484 1.372 5.117 1.00 82.50 690 ASN A CA 1
ATOM 5347 C C . ASN A 1 690 ? 2.321 2.131 3.787 1.00 82.50 690 ASN A C 1
ATOM 5349 O O . ASN A 1 690 ? 2.788 3.269 3.690 1.00 82.50 690 ASN A O 1
ATOM 5353 N N . LEU A 1 691 ? 1.710 1.513 2.773 1.00 77.12 691 LEU A N 1
ATOM 5354 C CA . LEU A 1 691 ? 1.359 2.179 1.518 1.00 77.12 691 LEU A CA 1
ATOM 5355 C C . LEU A 1 691 ? 0.005 2.893 1.593 1.00 77.12 691 LEU A C 1
ATOM 5357 O O . LEU A 1 691 ? -0.177 3.900 0.914 1.00 77.12 691 LEU A O 1
ATOM 5361 N N . ALA A 1 692 ? -0.919 2.410 2.428 1.00 80.06 692 ALA A N 1
ATOM 5362 C CA . ALA A 1 692 ? -2.223 3.039 2.606 1.00 80.06 692 ALA A CA 1
ATOM 5363 C C . ALA A 1 692 ? -2.107 4.419 3.277 1.00 80.06 692 ALA A C 1
ATOM 5365 O O . ALA A 1 692 ? -1.176 4.694 4.043 1.00 80.06 692 ALA A O 1
ATOM 5366 N N . SER A 1 693 ? -3.082 5.292 3.013 1.00 79.62 693 SER A N 1
ATOM 5367 C CA . SER A 1 693 ? -3.211 6.568 3.720 1.00 79.62 693 SER A CA 1
ATOM 5368 C C . SER A 1 693 ? -3.432 6.340 5.222 1.00 79.62 693 SER A C 1
ATOM 5370 O O . SER A 1 693 ? -4.055 5.361 5.637 1.00 79.62 693 SER A O 1
ATOM 5372 N N . ALA A 1 694 ? -2.911 7.247 6.056 1.00 74.69 694 ALA A N 1
ATOM 5373 C CA . ALA A 1 694 ? -3.116 7.187 7.507 1.00 74.69 694 ALA A CA 1
ATOM 5374 C C . ALA A 1 694 ? -4.617 7.183 7.853 1.00 74.69 694 ALA A C 1
ATOM 5376 O O . ALA A 1 694 ? -5.058 6.393 8.679 1.00 74.69 694 ALA A O 1
ATOM 5377 N N . ASP A 1 695 ? -5.367 7.994 7.123 1.00 72.25 695 ASP A N 1
ATOM 5378 C CA . ASP A 1 695 ? -6.812 8.195 7.099 1.00 72.25 695 ASP A CA 1
ATOM 5379 C C . ASP A 1 695 ? -7.588 6.864 7.001 1.00 72.25 695 ASP A C 1
ATOM 5381 O O . ASP A 1 695 ? -8.350 6.487 7.899 1.00 72.25 695 ASP A O 1
ATOM 5385 N N . THR A 1 696 ? -7.310 6.064 5.961 1.00 76.88 696 THR A N 1
ATOM 5386 C CA . THR A 1 696 ? -7.924 4.740 5.763 1.00 76.88 696 THR A CA 1
ATOM 5387 C C . THR A 1 696 ? -7.596 3.791 6.919 1.00 76.88 696 THR A C 1
ATOM 5389 O O . THR A 1 696 ? -8.451 3.031 7.386 1.00 76.88 696 THR A O 1
ATOM 5392 N N . LEU A 1 697 ? -6.357 3.833 7.414 1.00 79.25 697 LEU A N 1
ATOM 5393 C CA . LEU A 1 697 ? -5.897 2.951 8.483 1.00 79.25 697 LEU A CA 1
ATOM 5394 C C . LEU A 1 697 ? -6.458 3.327 9.853 1.00 79.25 697 LEU A C 1
ATOM 5396 O O . LEU A 1 697 ? -6.634 2.457 10.706 1.00 79.25 697 LEU A O 1
ATOM 5400 N N . GLU A 1 698 ? -6.760 4.599 10.087 1.00 76.00 698 GLU A N 1
ATOM 5401 C CA . GLU A 1 698 ? -7.306 5.053 11.361 1.00 76.00 698 GLU A CA 1
ATOM 5402 C C . GLU A 1 698 ? -8.709 4.511 11.613 1.00 76.00 698 GLU A C 1
ATOM 5404 O O . GLU A 1 698 ? -9.042 4.239 12.767 1.00 76.00 698 GLU A O 1
ATOM 5409 N N . ARG A 1 699 ? -9.472 4.181 10.565 1.00 75.12 699 ARG A N 1
ATOM 5410 C CA . ARG A 1 699 ? -10.750 3.466 10.715 1.00 75.12 699 ARG A CA 1
ATOM 5411 C C . ARG A 1 699 ? -10.588 2.047 11.270 1.00 75.12 699 ARG A C 1
ATOM 5413 O O . ARG A 1 699 ? -11.485 1.544 11.948 1.00 75.12 699 ARG A O 1
ATOM 5420 N N . LEU A 1 700 ? -9.422 1.424 11.068 1.00 77.88 700 LEU A N 1
ATOM 5421 C CA . LEU A 1 700 ? -9.077 0.130 11.670 1.00 77.88 700 LEU A CA 1
ATOM 5422 C C . LEU A 1 700 ? -8.758 0.245 13.163 1.00 77.88 700 LEU A C 1
ATOM 5424 O O . LEU A 1 700 ? -8.726 -0.771 13.855 1.00 77.88 700 LEU A O 1
ATOM 5428 N N . SER A 1 701 ? -8.531 1.456 13.683 1.00 77.56 701 SER A N 1
ATOM 5429 C CA . SER A 1 701 ? -8.177 1.676 15.089 1.00 77.56 701 SER A CA 1
ATOM 5430 C C . SER A 1 701 ? -9.173 1.018 16.033 1.00 77.56 701 SER A C 1
ATOM 5432 O O . SER A 1 701 ? -8.731 0.384 16.992 1.00 77.56 701 SER A O 1
ATOM 5434 N N . SER A 1 702 ? -10.472 1.115 15.723 1.00 73.88 702 SER A N 1
ATOM 5435 C CA . SER A 1 702 ? -11.568 0.493 16.476 1.00 73.88 702 SER A CA 1
ATOM 5436 C C . SER A 1 702 ? -11.415 -1.029 16.549 1.00 73.88 702 SER A C 1
ATOM 5438 O O . SER A 1 702 ? -11.409 -1.596 17.637 1.00 73.88 702 SER A O 1
ATOM 5440 N N . VAL A 1 703 ? -11.167 -1.699 15.422 1.00 79.31 703 VAL A N 1
ATOM 5441 C CA . VAL A 1 703 ? -10.961 -3.159 15.341 1.00 79.31 703 VAL A CA 1
ATOM 5442 C C . VAL A 1 703 ? -9.711 -3.605 16.113 1.00 79.31 703 VAL A C 1
ATOM 5444 O O . VAL A 1 703 ? -9.656 -4.716 16.632 1.00 79.31 703 VAL A O 1
ATOM 5447 N N . LEU A 1 704 ? -8.711 -2.732 16.241 1.00 78.94 704 LEU A N 1
ATOM 5448 C CA . LEU A 1 704 ? -7.441 -3.027 16.908 1.00 78.94 704 LEU A CA 1
ATOM 5449 C C . LEU A 1 704 ? -7.462 -2.811 18.437 1.00 78.94 704 LEU A C 1
ATOM 5451 O O . LEU A 1 704 ? -6.440 -3.037 19.090 1.00 78.94 704 LEU A O 1
ATOM 5455 N N . GLU A 1 705 ? -8.570 -2.347 19.035 1.00 70.19 705 GLU A N 1
ATOM 5456 C CA . GLU A 1 705 ? -8.635 -2.074 20.483 1.00 70.19 705 GLU A CA 1
ATOM 5457 C C . GLU A 1 705 ? -8.850 -3.300 21.376 1.00 70.19 705 GLU A C 1
ATOM 5459 O O . GLU A 1 705 ? -8.413 -3.258 22.531 1.00 70.19 705 GLU A O 1
ATOM 5464 N N . GLY A 1 706 ? -9.445 -4.388 20.875 1.00 62.94 706 GLY A N 1
ATOM 5465 C CA . GLY A 1 706 ? -9.559 -5.656 21.602 1.00 62.94 706 GLY A CA 1
ATOM 5466 C C . GLY A 1 706 ? -10.694 -6.570 21.123 1.00 62.94 706 GLY A C 1
ATOM 5467 O O . GLY A 1 706 ? -11.379 -6.286 20.153 1.00 62.94 706 GLY A O 1
ATOM 5468 N N . GLU A 1 707 ? -10.928 -7.670 21.843 1.00 55.69 707 GLU A N 1
ATOM 5469 C CA . GLU A 1 707 ? -11.910 -8.718 21.484 1.00 55.69 707 GLU A CA 1
ATOM 5470 C C . GLU A 1 707 ? -13.376 -8.248 21.447 1.00 55.69 707 GLU A C 1
ATOM 5472 O O . GLU A 1 707 ? -14.237 -8.918 20.880 1.00 55.69 707 GLU A O 1
ATOM 5477 N N . HIS A 1 708 ? -13.684 -7.115 22.081 1.00 56.47 708 HIS A N 1
ATOM 5478 C CA . HIS A 1 708 ? -15.046 -6.583 22.201 1.00 56.47 708 HIS A CA 1
ATOM 5479 C C . HIS A 1 708 ? -15.241 -5.251 21.479 1.00 56.47 708 HIS A C 1
ATOM 5481 O O . HIS A 1 708 ? -16.328 -4.674 21.565 1.00 56.47 708 HIS A O 1
ATOM 5487 N N . SER A 1 709 ? -14.212 -4.739 20.799 1.00 64.44 709 SER A N 1
ATOM 5488 C CA . SER A 1 709 ? -14.348 -3.500 20.050 1.00 64.44 709 SER A CA 1
ATOM 5489 C C . SER A 1 709 ? -15.063 -3.778 18.731 1.00 64.44 709 SER A C 1
ATOM 5491 O O . SER A 1 709 ? -14.651 -4.612 17.926 1.00 64.44 709 SER A O 1
ATOM 5493 N N . GLY A 1 710 ? -16.212 -3.129 18.562 1.00 67.00 710 GLY A N 1
ATOM 5494 C CA . GLY A 1 710 ? -17.009 -3.236 17.351 1.00 67.00 710 GLY A CA 1
ATOM 5495 C C . GLY A 1 710 ? -16.614 -2.184 16.324 1.00 67.00 710 GLY A C 1
ATOM 5496 O O . GLY A 1 710 ? -16.062 -1.140 16.665 1.00 67.00 710 GLY A O 1
ATOM 5497 N N . LEU A 1 711 ? -16.929 -2.461 15.066 1.00 74.19 711 LEU A N 1
ATOM 5498 C CA . LEU A 1 711 ? -16.748 -1.534 13.955 1.00 74.19 711 LEU A CA 1
ATOM 5499 C C . LEU A 1 711 ? -18.106 -0.921 13.591 1.00 74.19 711 LEU A C 1
ATOM 5501 O O . LEU A 1 711 ? -19.047 -1.657 13.302 1.00 74.19 711 LEU A O 1
ATOM 5505 N N . SER A 1 712 ? -18.223 0.408 13.606 1.00 70.75 712 SER A N 1
ATOM 5506 C CA . SER A 1 712 ? -19.414 1.102 13.092 1.00 70.75 712 SER A CA 1
ATOM 5507 C C . SER A 1 712 ? -19.241 1.381 11.599 1.00 70.75 712 SER A C 1
ATOM 5509 O O . SER A 1 712 ? -18.234 1.954 11.183 1.00 70.75 712 SER A O 1
ATOM 5511 N N . LEU A 1 713 ? -20.221 0.969 10.790 1.00 73.50 713 LEU A N 1
ATOM 5512 C CA . LEU A 1 713 ? -20.242 1.210 9.346 1.00 73.50 713 LEU A CA 1
ATOM 5513 C C . LEU A 1 713 ? -20.963 2.528 9.047 1.00 73.50 713 LEU A C 1
ATOM 5515 O O . LEU A 1 713 ? -22.094 2.547 8.558 1.00 73.50 713 LEU A O 1
ATOM 5519 N N . THR A 1 714 ? -20.279 3.639 9.322 1.00 67.94 714 THR A N 1
ATOM 5520 C CA . THR A 1 714 ? -20.798 4.996 9.087 1.00 67.94 714 THR A CA 1
ATOM 5521 C C . THR A 1 714 ? -21.171 5.240 7.621 1.00 67.94 714 THR A C 1
ATOM 5523 O O . THR A 1 714 ? -22.147 5.933 7.353 1.00 67.94 714 THR A O 1
ATOM 5526 N N . GLU A 1 715 ? -20.468 4.611 6.674 1.00 68.06 715 GLU A N 1
ATOM 5527 C CA . GLU A 1 715 ? -20.720 4.705 5.224 1.00 68.06 715 GLU A CA 1
ATOM 5528 C C . GLU A 1 715 ? -22.043 4.072 4.792 1.00 68.06 715 GLU A C 1
ATOM 5530 O O . GLU A 1 715 ? -22.664 4.510 3.825 1.00 68.06 715 GLU A O 1
ATOM 5535 N N . LYS A 1 716 ? -22.498 3.054 5.528 1.00 66.75 716 LYS A N 1
ATOM 5536 C CA . LYS A 1 716 ? -23.810 2.444 5.326 1.00 66.75 716 LYS A CA 1
ATOM 5537 C C . LYS A 1 716 ? -24.911 3.209 6.065 1.00 66.75 716 LYS A C 1
ATOM 5539 O O . LYS A 1 716 ? -26.077 2.878 5.900 1.00 66.75 716 LYS A O 1
ATOM 5544 N N . GLY A 1 717 ? -24.563 4.211 6.878 1.00 59.97 717 GLY A N 1
ATOM 5545 C CA . GLY A 1 717 ? -25.491 4.904 7.772 1.00 59.97 717 GLY A CA 1
ATOM 5546 C C . GLY A 1 717 ? -25.978 4.040 8.942 1.00 59.97 717 GLY A C 1
ATOM 5547 O O . GLY A 1 717 ? -26.959 4.405 9.588 1.00 59.97 717 GLY A O 1
ATOM 5548 N N . ASP A 1 718 ? -25.319 2.907 9.210 1.00 63.78 718 ASP A N 1
ATOM 5549 C CA . ASP A 1 718 ? -25.655 2.020 10.326 1.00 63.78 718 ASP A CA 1
ATOM 5550 C C . ASP A 1 718 ? -24.976 2.526 11.611 1.00 63.78 718 ASP A C 1
ATOM 5552 O O . ASP A 1 718 ? -23.757 2.705 11.668 1.00 63.78 718 ASP A O 1
ATOM 5556 N N . VAL A 1 719 ? -25.766 2.731 12.668 1.00 59.81 719 VAL A N 1
ATOM 5557 C CA . VAL A 1 719 ? -25.258 3.123 14.000 1.00 59.81 719 VAL A CA 1
ATOM 5558 C C . VAL A 1 719 ? -24.812 1.906 14.816 1.00 59.81 719 VAL A C 1
ATOM 5560 O O . VAL A 1 719 ? -24.048 2.041 15.772 1.00 59.81 719 VAL A O 1
ATOM 5563 N N . ASP A 1 720 ? -25.252 0.706 14.437 1.00 64.12 720 ASP A N 1
ATOM 5564 C CA . ASP A 1 720 ? -24.968 -0.509 15.191 1.00 64.12 720 ASP A CA 1
ATOM 5565 C C . ASP A 1 720 ? -23.515 -0.975 15.007 1.00 64.12 720 ASP A C 1
ATOM 5567 O O . ASP A 1 720 ? -22.977 -1.054 13.901 1.00 64.12 720 ASP A O 1
ATOM 5571 N N . LEU A 1 721 ? -22.875 -1.303 16.131 1.00 69.81 721 LEU A N 1
ATOM 5572 C CA . LEU A 1 721 ? -21.503 -1.799 16.177 1.00 69.81 721 LEU A CA 1
ATOM 5573 C C . LEU A 1 721 ? -21.447 -3.264 15.727 1.00 69.81 721 LEU A C 1
ATOM 5575 O O . LEU A 1 721 ? -21.992 -4.154 16.389 1.00 69.81 721 LEU A O 1
ATOM 5579 N N . LEU A 1 722 ? -20.717 -3.533 14.645 1.00 75.19 722 LEU A N 1
ATOM 5580 C CA . LEU A 1 722 ? -20.414 -4.889 14.205 1.00 75.19 722 LEU A CA 1
ATOM 5581 C C . LEU A 1 722 ? -19.420 -5.532 15.176 1.00 75.19 722 LEU A C 1
ATOM 5583 O O . LEU A 1 722 ? -18.252 -5.145 15.221 1.00 75.19 722 LEU A O 1
ATOM 5587 N N . LYS A 1 723 ? -19.873 -6.528 15.943 1.00 77.56 723 LYS A N 1
ATOM 5588 C CA . LYS A 1 723 ? -19.006 -7.283 16.857 1.00 77.56 723 LYS A CA 1
ATOM 5589 C C . LYS A 1 723 ? -18.158 -8.295 16.069 1.00 77.56 723 LYS A C 1
ATOM 5591 O O . LYS A 1 723 ? -18.728 -9.045 15.274 1.00 77.56 723 LYS A O 1
ATOM 5596 N N . PRO A 1 724 ? -16.830 -8.346 16.281 1.00 81.12 724 PRO A N 1
ATOM 5597 C CA . PRO A 1 724 ? -15.984 -9.348 15.647 1.00 81.12 724 PRO A CA 1
ATOM 5598 C C . PRO A 1 724 ? -16.333 -10.750 16.159 1.00 81.12 724 PRO A C 1
ATOM 5600 O O . PRO A 1 724 ? -16.657 -10.944 17.332 1.00 81.12 724 PRO A O 1
ATOM 5603 N N . HIS A 1 725 ? -16.249 -11.745 15.279 1.00 84.88 725 HIS A N 1
ATOM 5604 C CA . HIS A 1 725 ? -16.355 -13.148 15.670 1.00 84.88 725 HIS A CA 1
ATOM 5605 C C . HIS A 1 725 ? -15.178 -13.544 16.594 1.00 84.88 725 HIS A C 1
ATOM 5607 O O . HIS A 1 725 ? -14.057 -13.105 16.345 1.00 84.88 725 HIS A O 1
ATOM 5613 N N . PRO A 1 726 ? -15.351 -14.417 17.608 1.00 82.81 726 PRO A N 1
ATOM 5614 C CA . PRO A 1 726 ? -14.278 -14.778 18.555 1.00 82.81 726 PRO A CA 1
ATOM 5615 C C . PRO A 1 726 ? -13.009 -15.360 17.901 1.00 82.81 726 PRO A C 1
ATOM 5617 O O . PRO A 1 726 ? -11.906 -15.224 18.428 1.00 82.81 726 PRO A O 1
ATOM 5620 N N . ASN A 1 727 ? -13.152 -15.979 16.727 1.00 85.25 727 ASN A N 1
ATOM 5621 C CA . ASN A 1 727 ? -12.038 -16.565 15.968 1.00 85.25 727 ASN A CA 1
ATOM 5622 C C . ASN A 1 727 ? -11.324 -15.576 15.033 1.00 85.25 727 ASN A C 1
ATOM 5624 O O . ASN A 1 727 ? -10.284 -15.916 14.469 1.00 85.25 727 ASN A O 1
ATOM 5628 N N . PHE A 1 728 ? -11.878 -14.375 14.855 1.00 88.44 728 PHE A N 1
ATOM 5629 C CA . PHE A 1 728 ? -11.332 -13.351 13.973 1.00 88.44 728 PHE A CA 1
ATOM 5630 C C . PHE A 1 728 ? -9.986 -12.844 14.499 1.00 88.44 728 PHE A C 1
ATOM 5632 O O . PHE A 1 728 ? -9.864 -12.531 15.684 1.00 88.44 728 PHE A O 1
ATOM 5639 N N . ARG A 1 729 ? -8.979 -12.746 13.620 1.00 88.69 729 ARG A N 1
ATOM 5640 C CA . ARG A 1 729 ? -7.624 -12.272 13.947 1.00 88.69 729 ARG A CA 1
ATOM 5641 C C . ARG A 1 729 ? -7.089 -11.343 12.873 1.00 88.69 729 ARG A C 1
ATOM 5643 O O . ARG A 1 729 ? -7.302 -11.588 11.687 1.00 88.69 729 ARG A O 1
ATOM 5650 N N . VAL A 1 730 ? -6.354 -10.319 13.309 1.00 90.75 730 VAL A N 1
ATOM 5651 C CA . VAL A 1 730 ? -5.747 -9.307 12.439 1.00 90.75 730 VAL A CA 1
ATOM 5652 C C . VAL A 1 730 ? -4.230 -9.439 12.463 1.00 90.75 730 VAL A C 1
ATOM 5654 O O . VAL A 1 730 ? -3.591 -9.298 13.509 1.00 90.75 730 VAL A O 1
ATOM 5657 N N . PHE A 1 731 ? -3.664 -9.652 11.284 1.00 93.06 731 PHE A N 1
ATOM 5658 C CA . PHE A 1 731 ? -2.237 -9.597 11.019 1.00 93.06 731 PHE A CA 1
ATOM 5659 C C . PHE A 1 731 ? -1.961 -8.439 10.060 1.00 93.06 731 PHE A C 1
ATOM 5661 O O . PHE A 1 731 ? -2.739 -8.177 9.145 1.00 93.06 731 PHE A O 1
ATOM 5668 N N . ALA A 1 732 ? -0.841 -7.757 10.245 1.00 92.62 732 ALA A N 1
ATOM 5669 C CA . ALA A 1 732 ? -0.354 -6.736 9.333 1.00 92.62 732 ALA A CA 1
ATOM 5670 C C . ALA A 1 732 ? 1.114 -7.003 9.002 1.00 92.62 732 ALA A C 1
ATOM 5672 O O . ALA A 1 732 ? 1.885 -7.439 9.860 1.00 92.62 732 ALA A O 1
ATOM 5673 N N . ALA A 1 733 ? 1.517 -6.733 7.767 1.00 90.50 733 ALA A N 1
ATOM 5674 C CA . ALA A 1 733 ? 2.904 -6.813 7.340 1.00 90.50 733 ALA A CA 1
ATOM 5675 C C . ALA A 1 733 ? 3.311 -5.510 6.651 1.00 90.50 733 ALA A C 1
ATOM 5677 O O . ALA A 1 733 ? 2.549 -4.936 5.878 1.00 90.50 733 ALA A O 1
ATOM 5678 N N . MET A 1 734 ? 4.522 -5.034 6.934 1.00 86.25 734 MET A N 1
ATOM 5679 C CA . MET A 1 734 ? 5.118 -3.922 6.198 1.00 86.25 734 MET A CA 1
ATOM 5680 C C . MET A 1 734 ? 6.614 -4.101 6.008 1.00 86.25 734 MET A C 1
ATOM 5682 O O . MET A 1 734 ? 7.295 -4.852 6.715 1.00 86.25 734 MET A O 1
ATOM 5686 N N . ASN A 1 735 ? 7.137 -3.351 5.050 1.00 81.56 735 ASN A N 1
ATOM 5687 C CA . ASN A 1 735 ? 8.568 -3.162 4.907 1.00 81.56 735 ASN A CA 1
ATOM 5688 C C . ASN A 1 735 ? 9.037 -1.962 5.744 1.00 81.56 735 ASN A C 1
ATOM 5690 O O . ASN A 1 735 ? 8.277 -1.005 5.903 1.00 81.56 735 ASN A O 1
ATOM 5694 N N . PRO A 1 736 ? 10.276 -1.975 6.265 1.00 77.69 736 PRO A N 1
ATOM 5695 C CA . PRO A 1 736 ? 10.815 -0.832 6.989 1.00 77.69 736 PRO A CA 1
ATOM 5696 C C . PRO A 1 736 ? 10.835 0.434 6.102 1.00 77.69 736 PRO A C 1
ATOM 5698 O O . PRO A 1 736 ? 11.040 0.334 4.890 1.00 77.69 736 PRO A O 1
ATOM 5701 N N . PRO A 1 737 ? 10.658 1.637 6.684 1.00 66.44 737 PRO A N 1
ATOM 5702 C CA . PRO A 1 737 ? 10.524 2.906 5.955 1.00 66.44 737 PRO A CA 1
ATOM 5703 C C . PRO A 1 737 ? 11.850 3.445 5.375 1.00 66.44 737 PRO A C 1
ATOM 5705 O O . PRO A 1 737 ? 11.984 4.636 5.123 1.00 66.44 737 PRO A O 1
ATOM 5708 N N . THR A 1 738 ? 12.865 2.598 5.188 1.00 65.06 738 THR A N 1
ATOM 5709 C CA . THR A 1 738 ? 14.148 2.979 4.568 1.00 65.06 738 THR A CA 1
ATOM 5710 C C . THR A 1 738 ? 14.062 3.080 3.041 1.00 65.06 738 THR A C 1
ATOM 5712 O O . THR A 1 738 ? 14.946 3.660 2.413 1.00 65.06 738 THR A O 1
ATOM 5715 N N . ASP A 1 739 ? 13.004 2.532 2.439 1.00 57.41 739 ASP A N 1
ATOM 5716 C CA . ASP A 1 739 ? 12.764 2.545 0.996 1.00 57.41 739 ASP A CA 1
ATOM 5717 C C . ASP A 1 739 ? 12.028 3.815 0.532 1.00 57.41 739 ASP A C 1
ATOM 5719 O O . ASP A 1 739 ? 11.061 4.267 1.148 1.00 57.41 739 ASP A O 1
ATOM 5723 N N . VAL A 1 740 ? 12.429 4.339 -0.631 1.00 54.53 740 VAL A N 1
ATOM 5724 C CA . VAL A 1 740 ? 11.769 5.468 -1.310 1.00 54.53 740 VAL A CA 1
ATOM 5725 C C . VAL A 1 740 ? 10.271 5.189 -1.492 1.00 54.53 740 VAL A C 1
ATOM 5727 O O . VAL A 1 740 ? 9.899 4.181 -2.092 1.00 54.53 740 VAL A O 1
ATOM 5730 N N . GLY A 1 741 ? 9.427 6.104 -1.005 1.00 54.97 741 GLY A N 1
ATOM 5731 C CA . GLY A 1 741 ? 7.965 6.052 -1.144 1.00 54.97 741 GLY A CA 1
ATOM 5732 C C . GLY A 1 741 ? 7.217 5.393 0.020 1.00 54.97 741 GLY A C 1
ATOM 5733 O O . GLY A 1 741 ? 6.003 5.545 0.097 1.00 54.97 741 GLY A O 1
ATOM 5734 N N . LYS A 1 742 ? 7.907 4.724 0.954 1.00 67.62 742 LYS A N 1
ATOM 5735 C CA . LYS A 1 742 ? 7.271 4.067 2.108 1.00 67.62 742 LYS A CA 1
ATOM 5736 C C . LYS A 1 742 ? 7.254 4.991 3.324 1.00 67.62 742 LYS A C 1
ATOM 5738 O O . LYS A 1 742 ? 8.302 5.461 3.763 1.00 67.62 742 LYS A O 1
ATOM 5743 N N . LYS A 1 743 ? 6.067 5.250 3.876 1.00 68.25 743 LYS A N 1
ATOM 5744 C CA . LYS A 1 743 ? 5.889 6.067 5.088 1.00 68.25 743 LYS A CA 1
ATOM 5745 C C . LYS A 1 743 ? 5.964 5.186 6.339 1.00 68.25 743 LYS A C 1
ATOM 5747 O O . LYS A 1 743 ? 5.755 3.979 6.264 1.00 68.25 743 LYS A O 1
ATOM 5752 N N . ASP A 1 744 ? 6.296 5.771 7.487 1.00 74.94 744 ASP A N 1
ATOM 5753 C CA . ASP A 1 744 ? 6.113 5.078 8.769 1.00 74.94 744 ASP A CA 1
ATOM 5754 C C . ASP A 1 744 ? 4.633 5.155 9.174 1.00 74.94 744 ASP A C 1
ATOM 5756 O O . ASP A 1 744 ? 3.930 6.104 8.811 1.00 74.94 744 ASP A O 1
ATOM 5760 N N . LEU A 1 745 ? 4.154 4.158 9.914 1.00 79.81 745 LEU A N 1
ATOM 5761 C CA . LEU A 1 745 ? 2.774 4.148 10.390 1.00 79.81 745 LEU A CA 1
ATOM 5762 C C . LEU A 1 745 ? 2.566 5.222 11.469 1.00 79.81 745 LEU A C 1
ATOM 5764 O O . LEU A 1 745 ? 3.475 5.465 12.272 1.00 79.81 745 LEU A O 1
ATOM 5768 N N . PRO A 1 746 ? 1.357 5.808 11.574 1.00 76.62 746 PRO A N 1
ATOM 5769 C CA . PRO A 1 746 ? 1.019 6.699 12.676 1.00 76.62 746 PRO A CA 1
ATOM 5770 C C . PRO A 1 746 ? 1.318 6.042 14.039 1.00 76.62 746 PRO A C 1
ATOM 5772 O O . PRO A 1 746 ? 0.908 4.894 14.261 1.00 76.62 746 PRO A O 1
ATOM 5775 N N . PRO A 1 747 ? 1.979 6.741 14.987 1.00 73.75 747 PRO A N 1
ATOM 5776 C CA . PRO A 1 747 ? 2.321 6.173 16.295 1.00 73.75 747 PRO A CA 1
ATOM 5777 C C . PRO A 1 747 ? 1.110 5.619 17.063 1.00 73.75 747 PRO A C 1
ATOM 5779 O O . PRO A 1 747 ? 1.220 4.607 17.755 1.00 73.75 747 PRO A O 1
ATOM 5782 N N . SER A 1 748 ? -0.064 6.241 16.896 1.00 72.44 748 SER A N 1
ATOM 5783 C CA . SER A 1 748 ? -1.339 5.815 17.489 1.00 72.44 748 SER A CA 1
ATOM 5784 C C . SER A 1 748 ? -1.763 4.413 17.047 1.00 72.44 748 SER A C 1
ATOM 5786 O O . SER A 1 748 ? -2.198 3.616 17.879 1.00 72.44 748 SER A O 1
ATOM 5788 N N . LEU A 1 749 ? -1.614 4.101 15.759 1.00 79.12 749 LEU A N 1
ATOM 5789 C CA . LEU A 1 749 ? -1.942 2.801 15.178 1.00 79.12 749 LEU A CA 1
ATOM 5790 C C . LEU A 1 749 ? -0.854 1.776 15.510 1.00 79.12 749 LEU A C 1
ATOM 5792 O O . LEU A 1 749 ? -1.131 0.666 15.966 1.00 79.12 749 LEU A O 1
ATOM 5796 N N . ARG A 1 750 ? 0.408 2.187 15.362 1.00 80.94 750 ARG A N 1
ATOM 5797 C CA . ARG A 1 750 ? 1.590 1.355 15.605 1.00 80.94 750 ARG A CA 1
ATOM 5798 C C . ARG A 1 750 ? 1.690 0.862 17.058 1.00 80.94 750 ARG A C 1
ATOM 5800 O O . ARG A 1 750 ? 2.202 -0.232 17.289 1.00 80.94 750 ARG A O 1
ATOM 5807 N N . ASN A 1 751 ? 1.149 1.618 18.019 1.00 80.25 751 ASN A N 1
ATOM 5808 C CA . ASN A 1 751 ? 1.053 1.229 19.432 1.00 80.25 751 ASN A CA 1
ATOM 5809 C C . ASN A 1 751 ? -0.011 0.159 19.731 1.00 80.25 751 ASN A C 1
ATOM 5811 O O . ASN A 1 751 ? 0.037 -0.484 20.783 1.00 80.25 751 ASN A O 1
ATOM 5815 N N . ARG A 1 752 ? -0.989 -0.034 18.840 1.00 83.62 752 ARG A N 1
ATOM 5816 C CA . ARG A 1 752 ? -2.052 -1.036 19.019 1.00 83.62 752 ARG A CA 1
ATOM 5817 C C . ARG A 1 752 ? -1.551 -2.429 18.640 1.00 83.62 752 ARG A C 1
ATOM 5819 O O . ARG A 1 752 ? -1.859 -3.394 19.337 1.00 83.62 752 ARG A O 1
ATOM 5826 N N . PHE A 1 753 ? -0.679 -2.518 17.641 1.00 86.88 753 PHE A N 1
ATOM 5827 C CA . PHE A 1 753 ? -0.044 -3.764 17.221 1.00 86.88 753 PHE A CA 1
ATOM 5828 C C . PHE A 1 753 ? 1.059 -4.244 18.170 1.00 86.88 753 PHE A C 1
ATOM 5830 O O . PHE A 1 753 ? 1.754 -3.458 18.813 1.00 86.88 753 PHE A O 1
ATOM 5837 N N . THR A 1 754 ? 1.236 -5.559 18.244 1.00 87.50 754 THR A N 1
ATOM 5838 C CA . THR A 1 754 ? 2.460 -6.183 18.756 1.00 87.50 754 THR A CA 1
ATOM 5839 C C . THR A 1 754 ? 3.431 -6.342 17.586 1.00 87.50 754 THR A C 1
ATOM 5841 O O . THR A 1 754 ? 3.116 -7.009 16.602 1.00 87.50 754 THR A O 1
ATOM 5844 N N . GLN A 1 755 ? 4.583 -5.674 17.671 1.00 88.81 755 GLN A N 1
ATOM 5845 C CA . GLN A 1 755 ? 5.564 -5.601 16.588 1.00 88.81 755 GLN A CA 1
ATOM 5846 C C . GLN A 1 755 ? 6.609 -6.704 16.699 1.00 88.81 755 GLN A C 1
ATOM 5848 O O . GLN A 1 755 ? 7.247 -6.846 17.740 1.00 88.81 755 GLN A O 1
ATOM 5853 N N . ILE A 1 756 ? 6.821 -7.421 15.599 1.00 90.06 756 ILE A N 1
ATOM 5854 C CA . ILE A 1 756 ? 7.876 -8.423 15.459 1.00 90.06 756 ILE A CA 1
ATOM 5855 C C . ILE A 1 756 ? 8.690 -8.056 14.222 1.00 90.06 756 ILE A C 1
ATOM 5857 O O . ILE A 1 756 ? 8.152 -7.968 13.113 1.00 90.06 756 ILE A O 1
ATOM 5861 N N . TYR A 1 757 ? 9.983 -7.818 14.414 1.00 88.44 757 TYR A N 1
ATOM 5862 C CA . TYR A 1 757 ? 10.910 -7.609 13.318 1.00 88.44 757 TYR A CA 1
ATOM 5863 C C . TYR A 1 757 ? 11.405 -8.962 12.793 1.00 88.44 757 TYR A C 1
ATOM 5865 O O . TYR A 1 757 ? 11.883 -9.806 13.549 1.00 88.44 757 TYR A O 1
ATOM 5873 N N . VAL A 1 758 ? 11.258 -9.176 11.489 1.00 87.12 758 VAL A N 1
ATOM 5874 C CA . VAL A 1 758 ? 11.620 -10.406 10.784 1.00 87.12 758 VAL A CA 1
ATOM 5875 C C . VAL A 1 758 ? 12.927 -10.169 10.043 1.00 87.12 758 VAL A C 1
ATOM 5877 O O . VAL A 1 758 ? 12.954 -9.473 9.023 1.00 87.12 758 VAL A O 1
ATOM 5880 N N . ASP A 1 759 ? 13.997 -10.763 10.564 1.00 81.06 759 ASP A N 1
ATOM 5881 C CA . ASP A 1 759 ? 15.324 -10.710 9.953 1.00 81.06 759 ASP A CA 1
ATOM 5882 C C . ASP A 1 759 ? 15.415 -11.603 8.708 1.00 81.06 759 ASP A C 1
ATOM 5884 O O . ASP A 1 759 ? 14.593 -12.492 8.470 1.00 81.06 759 ASP A O 1
ATOM 5888 N N . GLU A 1 760 ? 16.452 -11.393 7.901 1.00 74.62 760 GLU A N 1
ATOM 5889 C CA . GLU A 1 760 ? 16.799 -12.354 6.860 1.00 74.62 760 GLU A CA 1
ATOM 5890 C C . GLU A 1 760 ? 17.466 -13.597 7.468 1.00 74.62 760 GLU A C 1
ATOM 5892 O O . GLU A 1 760 ? 18.222 -13.532 8.439 1.00 74.62 760 GLU A O 1
ATOM 5897 N N . CYS A 1 761 ? 17.200 -14.767 6.884 1.00 72.56 761 CYS A N 1
ATOM 5898 C CA . CYS A 1 761 ? 17.817 -16.011 7.327 1.00 72.56 761 CYS A CA 1
ATOM 5899 C C . CYS A 1 761 ? 19.276 -16.082 6.841 1.00 72.56 761 CYS A C 1
ATOM 5901 O O . CYS A 1 761 ? 19.534 -16.469 5.703 1.00 72.56 761 CYS A O 1
ATOM 5903 N N . VAL A 1 762 ? 20.224 -15.706 7.707 1.00 69.31 762 VAL A N 1
ATOM 5904 C CA . VAL A 1 762 ? 21.673 -15.708 7.401 1.00 69.31 762 VAL A CA 1
ATOM 5905 C C . VAL A 1 762 ? 22.376 -16.990 7.876 1.00 69.31 762 VAL A C 1
ATOM 5907 O O . VAL A 1 762 ? 23.471 -17.313 7.423 1.00 69.31 762 VAL A O 1
ATOM 5910 N N . CYS A 1 763 ? 21.759 -17.762 8.778 1.00 71.56 763 CYS A N 1
ATOM 5911 C CA . CYS A 1 763 ? 22.402 -18.926 9.392 1.00 71.56 763 CYS A CA 1
ATOM 5912 C C . CYS A 1 763 ? 22.727 -20.022 8.351 1.00 71.56 763 CYS A C 1
ATOM 5914 O O . CYS A 1 763 ? 21.800 -20.571 7.745 1.00 71.56 763 CYS A O 1
ATOM 5916 N N . PRO A 1 764 ? 24.003 -20.440 8.193 1.00 69.75 764 PRO A N 1
ATOM 5917 C CA . PRO A 1 764 ? 24.391 -21.458 7.213 1.00 69.75 764 PRO A CA 1
ATOM 5918 C C . PRO A 1 764 ? 23.653 -22.792 7.379 1.00 69.75 764 PRO A C 1
ATOM 5920 O O . PRO A 1 764 ? 23.331 -23.448 6.391 1.00 69.75 764 PRO A O 1
ATOM 5923 N N . ARG A 1 765 ? 23.336 -23.187 8.622 1.00 72.00 765 ARG A N 1
ATOM 5924 C CA . ARG A 1 765 ? 22.577 -24.416 8.920 1.00 72.00 765 ARG A CA 1
ATOM 5925 C C . ARG A 1 765 ? 21.116 -24.337 8.479 1.00 72.00 765 ARG A C 1
ATOM 5927 O O . ARG A 1 765 ? 20.539 -25.345 8.096 1.00 72.00 765 ARG A O 1
ATOM 5934 N N . ASP A 1 766 ? 20.502 -23.162 8.547 1.00 73.94 766 ASP A N 1
ATOM 5935 C CA . ASP A 1 766 ? 19.133 -22.981 8.062 1.00 73.94 766 ASP A CA 1
ATOM 5936 C C . ASP A 1 766 ? 19.117 -22.885 6.530 1.00 73.94 766 ASP A C 1
ATOM 5938 O O . ASP A 1 766 ? 18.245 -23.461 5.878 1.00 73.94 766 ASP A O 1
ATOM 5942 N N . LEU A 1 767 ? 20.138 -22.258 5.936 1.00 73.25 767 LEU A N 1
ATOM 5943 C CA . LEU A 1 767 ? 20.325 -22.229 4.486 1.00 73.25 767 LEU A CA 1
ATOM 5944 C C . LEU A 1 767 ? 20.532 -23.636 3.904 1.00 73.25 767 LEU A C 1
ATOM 5946 O O . LEU A 1 767 ? 19.892 -23.956 2.903 1.00 73.25 767 LEU A O 1
ATOM 5950 N N . THR A 1 768 ? 21.331 -24.514 4.535 1.00 72.75 768 THR A N 1
ATOM 5951 C CA . THR A 1 768 ? 21.445 -25.922 4.094 1.00 72.75 768 THR A CA 1
ATOM 5952 C C . THR A 1 768 ? 20.098 -26.633 4.125 1.00 72.75 768 THR A C 1
ATOM 5954 O O . THR A 1 768 ? 19.807 -27.409 3.221 1.00 72.75 768 THR A O 1
ATOM 5957 N N . LEU A 1 769 ? 19.249 -26.376 5.123 1.00 74.19 769 LEU A N 1
ATOM 5958 C CA . LEU A 1 769 ? 17.916 -26.979 5.203 1.00 74.19 769 LEU A CA 1
ATOM 5959 C C . LEU A 1 769 ? 16.999 -26.500 4.075 1.00 74.19 769 LEU A C 1
ATOM 5961 O O . LEU A 1 769 ? 16.295 -27.317 3.480 1.00 74.19 769 LEU A O 1
ATOM 5965 N N . ILE A 1 770 ? 17.028 -25.204 3.751 1.00 74.25 770 ILE A N 1
ATOM 5966 C CA . ILE A 1 770 ? 16.272 -24.639 2.623 1.00 74.25 770 ILE A CA 1
ATOM 5967 C C . ILE A 1 770 ? 16.733 -25.274 1.312 1.00 74.25 770 ILE A C 1
ATOM 5969 O O . ILE A 1 770 ? 15.905 -25.741 0.526 1.00 74.25 770 ILE A O 1
ATOM 5973 N N . VAL A 1 771 ? 18.050 -25.342 1.109 1.00 71.62 771 VAL A N 1
ATOM 5974 C CA . VAL A 1 771 ? 18.684 -25.988 -0.043 1.00 71.62 771 VAL A CA 1
ATOM 5975 C C . VAL A 1 771 ? 18.247 -27.454 -0.122 1.00 71.62 771 VAL A C 1
ATOM 5977 O O . VAL A 1 771 ? 17.635 -27.846 -1.109 1.00 71.62 771 VAL A O 1
ATOM 5980 N N . ASN A 1 772 ? 18.437 -28.247 0.933 1.00 72.56 772 ASN A N 1
ATOM 5981 C CA . ASN A 1 772 ? 18.098 -29.674 0.959 1.00 72.56 772 ASN A CA 1
ATOM 5982 C C . ASN A 1 772 ? 16.607 -29.941 0.721 1.00 72.56 772 ASN A C 1
ATOM 5984 O O . ASN A 1 772 ? 16.252 -30.897 0.034 1.00 72.56 772 ASN A O 1
ATOM 5988 N N . HIS A 1 773 ? 15.716 -29.103 1.258 1.00 72.00 773 HIS A N 1
ATOM 5989 C CA . HIS A 1 773 ? 14.282 -29.251 1.023 1.00 72.00 773 HIS A CA 1
ATOM 5990 C C . HIS A 1 773 ? 13.908 -28.964 -0.437 1.00 72.00 773 HIS A C 1
ATOM 5992 O O . HIS A 1 773 ? 13.087 -29.680 -1.014 1.00 72.00 773 HIS A O 1
ATOM 5998 N N . GLN A 1 774 ? 14.506 -27.937 -1.051 1.00 68.06 774 GLN A N 1
ATOM 5999 C CA . GLN A 1 774 ? 14.285 -27.638 -2.468 1.00 68.06 774 GLN A CA 1
ATOM 6000 C C . GLN A 1 774 ? 14.971 -28.649 -3.406 1.00 68.06 774 GLN A C 1
ATOM 6002 O O . GLN A 1 774 ? 14.477 -28.873 -4.512 1.00 68.06 774 GLN A O 1
ATOM 6007 N N . TRP A 1 775 ? 16.047 -29.298 -2.945 1.00 65.38 775 TRP A N 1
ATOM 6008 C CA . TRP A 1 775 ? 16.897 -30.237 -3.686 1.00 65.38 775 TRP A CA 1
ATOM 6009 C C . TRP A 1 775 ? 16.885 -31.676 -3.151 1.00 65.38 775 TRP A C 1
ATOM 6011 O O . TRP A 1 775 ? 17.915 -32.346 -3.158 1.00 65.38 775 TRP A O 1
ATOM 6021 N N . LYS A 1 776 ? 15.720 -32.229 -2.792 1.00 59.56 776 LYS A N 1
ATOM 6022 C CA . LYS A 1 776 ? 15.602 -33.665 -2.439 1.00 59.56 776 LYS A CA 1
ATOM 6023 C C . LYS A 1 776 ? 16.175 -34.642 -3.501 1.00 59.56 776 LYS A C 1
ATOM 6025 O O . LYS A 1 776 ? 16.323 -35.819 -3.204 1.00 59.56 776 LYS A O 1
ATOM 6030 N N . GLU A 1 777 ? 16.520 -34.167 -4.703 1.00 50.53 777 GLU A N 1
ATOM 6031 C CA . GLU A 1 777 ? 17.040 -34.943 -5.839 1.00 50.53 777 GLU A CA 1
ATOM 6032 C C . GLU A 1 777 ? 18.530 -34.690 -6.195 1.00 50.53 777 GLU A C 1
ATOM 6034 O O . GLU A 1 777 ? 19.055 -35.393 -7.055 1.00 50.53 777 GLU A O 1
ATOM 6039 N N . ILE A 1 778 ? 19.248 -33.727 -5.582 1.00 51.28 778 ILE A N 1
ATOM 6040 C CA . ILE A 1 778 ? 20.655 -33.416 -5.945 1.00 51.28 778 ILE A CA 1
ATOM 6041 C C . ILE A 1 778 ? 21.532 -33.300 -4.694 1.00 51.28 778 ILE A C 1
ATOM 6043 O O . ILE A 1 778 ? 21.362 -32.391 -3.886 1.00 51.28 778 ILE A O 1
ATOM 6047 N N . ALA A 1 779 ? 22.498 -34.211 -4.551 1.00 39.12 779 ALA A N 1
ATOM 6048 C CA . ALA A 1 779 ? 23.432 -34.247 -3.426 1.00 39.12 779 ALA A CA 1
ATOM 6049 C C . ALA A 1 779 ? 24.589 -33.231 -3.574 1.00 39.12 779 ALA A C 1
ATOM 6051 O O . ALA A 1 779 ? 25.145 -33.074 -4.660 1.00 39.12 779 ALA A O 1
ATOM 6052 N N . ASN A 1 780 ? 24.994 -32.628 -2.446 1.00 46.62 780 ASN A N 1
ATOM 6053 C CA . ASN A 1 780 ? 26.205 -31.814 -2.234 1.00 46.62 780 ASN A CA 1
ATOM 6054 C C . ASN A 1 780 ? 26.282 -30.464 -2.979 1.00 46.62 780 ASN A C 1
ATOM 6056 O O . ASN A 1 780 ? 27.115 -30.273 -3.865 1.00 46.62 780 ASN A O 1
ATOM 6060 N N . ALA A 1 781 ? 25.476 -29.482 -2.557 1.00 44.16 781 ALA A N 1
ATOM 6061 C CA . ALA A 1 781 ? 25.672 -28.078 -2.930 1.00 44.16 781 ALA A CA 1
ATOM 6062 C C . ALA A 1 781 ? 26.673 -27.385 -1.969 1.00 44.16 781 ALA A C 1
ATOM 6064 O O . ALA A 1 781 ? 26.450 -27.402 -0.757 1.00 44.16 781 ALA A O 1
ATOM 6065 N N . PRO A 1 782 ? 27.761 -26.766 -2.464 1.00 48.88 782 PRO A N 1
ATOM 6066 C CA . PRO A 1 782 ? 28.709 -26.033 -1.630 1.00 48.88 782 PRO A CA 1
ATOM 6067 C C . PRO A 1 782 ? 28.137 -24.667 -1.232 1.00 48.88 782 PRO A C 1
ATOM 6069 O O . PRO A 1 782 ? 27.836 -23.831 -2.085 1.00 48.88 782 PRO A O 1
ATOM 6072 N N . ILE A 1 783 ? 28.009 -24.434 0.073 1.00 47.66 783 ILE A N 1
ATOM 6073 C CA . ILE A 1 783 ? 27.726 -23.111 0.637 1.00 47.66 783 ILE A CA 1
ATOM 6074 C C . ILE A 1 783 ? 29.080 -22.436 0.830 1.00 47.66 783 ILE A C 1
ATOM 6076 O O . ILE A 1 783 ? 29.838 -22.816 1.716 1.00 47.66 783 ILE A O 1
ATOM 6080 N N . ALA A 1 784 ? 29.419 -21.506 -0.060 1.00 41.94 784 ALA A N 1
ATOM 6081 C CA . ALA A 1 784 ? 30.589 -20.657 0.121 1.00 41.94 784 ALA A CA 1
ATOM 6082 C C . ALA A 1 784 ? 30.255 -19.523 1.100 1.00 41.94 784 ALA A C 1
ATOM 6084 O O . ALA A 1 784 ? 29.131 -19.015 1.093 1.00 41.94 784 ALA A O 1
ATOM 6085 N N . ASP A 1 785 ? 31.237 -19.151 1.920 1.00 37.06 785 ASP A N 1
ATOM 6086 C CA . ASP A 1 785 ? 31.124 -18.119 2.946 1.00 37.06 785 ASP A CA 1
ATOM 6087 C C . ASP A 1 785 ? 30.592 -16.785 2.393 1.00 37.06 785 ASP A C 1
ATOM 6089 O O . ASP A 1 785 ? 31.123 -16.204 1.446 1.00 37.06 785 ASP A O 1
ATOM 6093 N N . THR A 1 786 ? 29.493 -16.359 3.017 1.00 41.28 786 THR A N 1
ATOM 6094 C CA . THR A 1 786 ? 28.992 -14.995 3.246 1.00 41.28 786 THR A CA 1
ATOM 6095 C C . THR A 1 786 ? 29.557 -13.858 2.387 1.00 41.28 786 THR A C 1
ATOM 6097 O O . THR A 1 786 ? 30.596 -13.274 2.689 1.00 41.28 786 THR A O 1
ATOM 6100 N N . VAL A 1 787 ? 28.744 -13.418 1.428 1.00 37.59 787 VAL A N 1
ATOM 6101 C CA . VAL A 1 787 ? 28.581 -11.995 1.100 1.00 37.59 787 VAL A CA 1
ATOM 6102 C C . VAL A 1 787 ? 27.079 -11.706 1.224 1.00 37.59 787 VAL A C 1
ATOM 6104 O O . VAL A 1 787 ? 26.269 -12.592 0.956 1.00 37.59 787 VAL A O 1
ATOM 6107 N N . GLU A 1 788 ? 26.709 -10.526 1.718 1.00 42.47 788 GLU A N 1
ATOM 6108 C CA . GLU A 1 788 ? 25.331 -10.081 1.986 1.00 42.47 788 GLU A CA 1
ATOM 6109 C C . GLU A 1 788 ? 24.404 -10.283 0.767 1.00 42.47 788 GLU A C 1
ATOM 6111 O O . GLU A 1 788 ? 24.329 -9.439 -0.127 1.00 42.47 788 GLU A O 1
ATOM 6116 N N . TYR A 1 789 ? 23.695 -11.412 0.695 1.00 57.59 789 TYR A N 1
ATOM 6117 C CA . TYR A 1 789 ? 22.803 -11.718 -0.425 1.00 57.59 789 TYR A CA 1
ATOM 6118 C C . TYR A 1 789 ? 21.401 -12.076 0.059 1.00 57.59 789 TYR A C 1
ATOM 6120 O O . TYR A 1 789 ? 21.233 -12.895 0.960 1.00 57.59 789 TYR A O 1
ATOM 6128 N N . SER A 1 790 ? 20.388 -11.524 -0.619 1.00 62.25 790 SER A N 1
ATOM 6129 C CA . SER A 1 790 ? 18.988 -11.802 -0.288 1.00 62.25 790 SER A CA 1
ATOM 6130 C C . SER A 1 790 ? 18.639 -13.280 -0.516 1.00 62.25 790 SER A C 1
ATOM 6132 O O . SER A 1 790 ? 18.915 -13.860 -1.576 1.00 62.25 790 SER A O 1
ATOM 6134 N N . LEU A 1 791 ? 17.935 -13.877 0.450 1.00 68.88 791 LEU A N 1
ATOM 6135 C CA . LEU A 1 791 ? 17.380 -15.238 0.375 1.00 68.88 791 LEU A CA 1
ATOM 6136 C C . LEU A 1 791 ? 16.529 -15.458 -0.896 1.00 68.88 791 LEU A C 1
ATOM 6138 O O . LEU A 1 791 ? 16.434 -16.565 -1.442 1.00 68.88 791 LEU A O 1
ATOM 6142 N N . ARG A 1 792 ? 15.924 -14.380 -1.406 1.00 73.00 792 ARG A N 1
ATOM 6143 C CA . ARG A 1 792 ? 15.117 -14.369 -2.629 1.00 73.00 792 ARG A CA 1
ATOM 6144 C C . ARG A 1 792 ? 15.951 -14.653 -3.882 1.00 73.00 792 ARG A C 1
ATOM 6146 O O . ARG A 1 792 ? 15.522 -15.448 -4.714 1.00 73.00 792 ARG A O 1
ATOM 6153 N N . THR A 1 793 ? 17.139 -14.065 -4.032 1.00 77.31 793 THR A N 1
ATOM 6154 C CA . THR A 1 793 ? 18.016 -14.332 -5.192 1.00 77.31 793 THR A CA 1
ATOM 6155 C C . THR A 1 793 ? 18.511 -15.776 -5.193 1.00 77.31 793 THR A C 1
ATOM 6157 O O . THR A 1 793 ? 18.523 -16.428 -6.243 1.00 77.31 793 THR A O 1
ATOM 6160 N N . LEU A 1 794 ? 18.850 -16.298 -4.008 1.00 76.62 794 LEU A N 1
ATOM 6161 C CA . LEU A 1 794 ? 19.232 -17.696 -3.842 1.00 76.62 794 LEU A CA 1
ATOM 6162 C C . LEU A 1 794 ? 18.080 -18.609 -4.273 1.00 76.62 794 LEU A C 1
ATOM 6164 O O . LEU A 1 794 ? 18.223 -19.306 -5.270 1.00 76.62 794 LEU A O 1
ATOM 6168 N N . SER A 1 795 ? 16.923 -18.539 -3.606 1.00 76.06 795 SER A N 1
ATOM 6169 C CA . SER A 1 795 ? 15.746 -19.380 -3.903 1.00 76.06 795 SER A CA 1
ATOM 6170 C C . SER A 1 795 ? 15.309 -19.335 -5.375 1.00 76.06 795 SER A C 1
ATOM 6172 O O . SER A 1 795 ? 14.985 -20.373 -5.955 1.00 76.06 795 SER A O 1
ATOM 6174 N N . ARG A 1 796 ? 15.377 -18.165 -6.024 1.00 78.69 796 ARG A N 1
ATOM 6175 C CA . ARG A 1 796 ? 15.145 -18.026 -7.472 1.00 78.69 796 ARG A CA 1
ATOM 6176 C C . ARG A 1 796 ? 16.141 -18.823 -8.298 1.00 78.69 796 ARG A C 1
ATOM 6178 O O . ARG A 1 796 ? 15.723 -19.575 -9.172 1.00 78.69 796 ARG A O 1
ATOM 6185 N N . SER A 1 797 ? 17.433 -18.699 -8.006 1.00 81.50 797 SER A N 1
ATOM 6186 C CA . SER A 1 797 ? 18.491 -19.440 -8.704 1.00 81.50 797 SER A CA 1
ATOM 6187 C C . SER A 1 797 ? 18.296 -20.959 -8.574 1.00 81.50 797 SER A C 1
ATOM 6189 O O . SER A 1 797 ? 18.536 -21.706 -9.528 1.00 81.50 797 SER A O 1
ATOM 6191 N N . LEU A 1 798 ? 17.782 -21.432 -7.431 1.00 78.62 798 LEU A N 1
ATOM 6192 C CA . LEU A 1 798 ? 17.473 -22.855 -7.228 1.00 78.62 798 LEU A CA 1
ATOM 6193 C C . LEU A 1 798 ? 16.256 -23.281 -8.062 1.00 78.62 798 LEU A C 1
ATOM 6195 O O . LEU A 1 798 ? 16.305 -24.297 -8.759 1.00 78.62 798 LEU A O 1
ATOM 6199 N N . LEU A 1 799 ? 15.182 -22.480 -8.073 1.00 79.62 799 LEU A N 1
ATOM 6200 C CA . LEU A 1 799 ? 13.991 -22.774 -8.878 1.00 79.62 799 LEU A CA 1
ATOM 6201 C C . LEU A 1 799 ? 14.291 -22.755 -10.385 1.00 79.62 799 LEU A C 1
ATOM 6203 O O . LEU A 1 799 ? 13.781 -23.590 -11.137 1.00 79.62 799 LEU A O 1
ATOM 6207 N N . MET A 1 800 ? 15.150 -21.838 -10.830 1.00 82.56 800 MET A N 1
ATOM 6208 C CA . MET A 1 800 ? 15.664 -21.807 -12.201 1.00 82.56 800 MET A CA 1
ATOM 6209 C C . MET A 1 800 ? 16.405 -23.090 -12.550 1.00 82.56 800 MET A C 1
ATOM 6211 O O . MET A 1 800 ? 16.140 -23.678 -13.597 1.00 82.56 800 MET A O 1
ATOM 6215 N N . THR A 1 801 ? 17.265 -23.564 -11.645 1.00 82.06 801 THR A N 1
ATOM 6216 C CA . THR A 1 801 ? 18.002 -24.818 -11.826 1.00 82.06 801 THR A CA 1
ATOM 6217 C C . THR A 1 801 ? 17.027 -25.982 -11.983 1.00 82.06 801 THR A C 1
ATOM 6219 O O . THR A 1 801 ? 17.135 -26.744 -12.941 1.00 82.06 801 THR A O 1
ATOM 6222 N N . LYS A 1 802 ? 16.018 -26.079 -11.105 1.00 80.12 802 LYS A N 1
ATOM 6223 C CA . LYS A 1 802 ? 14.964 -27.104 -11.187 1.00 80.12 802 LYS A CA 1
ATOM 6224 C C . LYS A 1 802 ? 14.220 -27.063 -12.525 1.00 80.12 802 LYS A C 1
ATOM 6226 O O . LYS A 1 802 ? 14.004 -28.101 -13.143 1.00 80.12 802 LYS A O 1
ATOM 6231 N N . THR A 1 803 ? 13.876 -25.867 -12.998 1.00 80.56 803 THR A N 1
ATOM 6232 C CA . THR A 1 803 ? 13.180 -25.673 -14.280 1.00 80.56 803 THR A CA 1
ATOM 6233 C C . THR A 1 803 ? 14.054 -26.100 -15.464 1.00 80.56 803 THR A C 1
ATOM 6235 O O . THR A 1 803 ? 13.579 -26.768 -16.379 1.00 80.56 803 THR A O 1
ATOM 6238 N N . MET A 1 804 ? 15.348 -25.770 -15.443 1.00 79.88 804 MET A N 1
ATOM 6239 C CA . MET A 1 804 ? 16.301 -26.187 -16.478 1.00 79.88 804 MET A CA 1
ATOM 6240 C C . MET A 1 804 ? 16.502 -27.710 -16.491 1.00 79.88 804 MET A C 1
ATOM 6242 O O . MET A 1 804 ? 16.540 -28.316 -17.559 1.00 79.88 804 MET A O 1
ATOM 6246 N N . LEU A 1 805 ? 16.564 -28.355 -15.324 1.00 79.75 805 LEU A N 1
ATOM 6247 C CA . LEU A 1 805 ? 16.660 -29.816 -15.221 1.00 79.75 805 LEU A CA 1
ATOM 6248 C C . LEU A 1 805 ? 15.435 -30.517 -15.812 1.00 79.75 805 LEU A C 1
ATOM 6250 O O . LEU A 1 805 ? 15.582 -31.448 -16.600 1.00 79.75 805 LEU A O 1
ATOM 6254 N N . GLN A 1 806 ? 14.230 -30.023 -15.510 1.00 78.62 806 GLN A N 1
ATOM 6255 C CA . GLN A 1 806 ? 12.984 -30.536 -16.095 1.00 78.62 806 GLN A CA 1
ATOM 6256 C C . GLN A 1 806 ? 12.961 -30.429 -17.627 1.00 78.62 806 GLN A C 1
ATOM 6258 O O . GLN A 1 806 ? 12.332 -31.245 -18.296 1.00 78.62 806 GLN A O 1
ATOM 6263 N N . LYS A 1 807 ? 13.676 -29.449 -18.191 1.00 74.62 807 LYS A N 1
ATOM 6264 C CA . LYS A 1 807 ? 13.818 -29.244 -19.639 1.00 74.62 807 LYS A CA 1
ATOM 6265 C C . LYS A 1 807 ? 14.950 -30.059 -20.282 1.00 74.62 807 LYS A C 1
ATOM 6267 O O . LYS A 1 807 ? 15.174 -29.922 -21.480 1.00 74.62 807 LYS A O 1
ATOM 6272 N N . GLY A 1 808 ? 15.639 -30.917 -19.524 1.00 74.44 808 GLY A N 1
ATOM 6273 C CA . GLY A 1 808 ? 16.651 -31.845 -20.042 1.00 74.44 808 GLY A CA 1
ATOM 6274 C C . GLY A 1 808 ? 18.081 -31.295 -20.101 1.00 74.44 808 GLY A C 1
ATOM 6275 O O . GLY A 1 808 ? 18.927 -31.881 -20.777 1.00 74.44 808 GLY A O 1
ATOM 6276 N N . TYR A 1 809 ? 18.377 -30.186 -19.413 1.00 78.12 809 TYR A N 1
ATOM 6277 C CA . TYR A 1 809 ? 19.748 -29.677 -19.281 1.00 78.12 809 TYR A CA 1
ATOM 6278 C C . TYR A 1 809 ? 20.554 -30.510 -18.269 1.00 78.12 809 TYR A C 1
ATOM 6280 O O . TYR A 1 809 ? 20.006 -31.020 -17.294 1.00 78.12 809 TYR A O 1
ATOM 6288 N N . SER A 1 810 ? 21.874 -30.623 -18.467 1.00 79.19 810 SER A N 1
ATOM 6289 C CA . SER A 1 810 ? 22.753 -31.304 -17.505 1.00 79.19 810 SER A CA 1
ATOM 6290 C C . SER A 1 810 ? 22.829 -30.543 -16.176 1.00 79.19 810 SER A C 1
ATOM 6292 O O . SER A 1 810 ? 22.739 -29.315 -16.152 1.00 79.19 810 SER A O 1
ATOM 6294 N N . VAL A 1 811 ? 23.047 -31.257 -15.066 1.00 79.31 811 VAL A N 1
ATOM 6295 C CA . VAL A 1 811 ? 23.076 -30.668 -13.711 1.00 79.31 811 VAL A CA 1
ATOM 6296 C C . VAL A 1 811 ? 24.119 -29.557 -13.581 1.00 79.31 811 VAL A C 1
ATOM 6298 O O . VAL A 1 811 ? 23.800 -28.464 -13.117 1.00 79.31 811 VAL A O 1
ATOM 6301 N N . GLN A 1 812 ? 25.346 -29.795 -14.055 1.00 79.25 812 GLN A N 1
ATOM 6302 C CA . GLN A 1 812 ? 26.432 -28.809 -13.990 1.00 79.25 812 GLN A CA 1
ATOM 6303 C C . GLN A 1 812 ? 26.122 -27.551 -14.809 1.00 79.25 812 GLN A C 1
ATOM 6305 O O . GLN A 1 812 ? 26.373 -26.434 -14.354 1.00 79.25 812 GLN A O 1
ATOM 6310 N N . ARG A 1 813 ? 25.529 -27.715 -15.999 1.00 79.88 813 ARG A N 1
ATOM 6311 C CA . ARG A 1 813 ? 25.124 -26.583 -16.837 1.00 79.88 813 ARG A CA 1
ATOM 6312 C C . ARG A 1 813 ? 23.958 -25.828 -16.208 1.00 79.88 813 ARG A C 1
ATOM 6314 O O . ARG A 1 813 ? 24.018 -24.610 -16.121 1.00 79.88 813 ARG A O 1
ATOM 6321 N N . ALA A 1 814 ? 22.932 -26.525 -15.726 1.00 80.44 814 ALA A N 1
ATOM 6322 C CA . ALA A 1 814 ? 21.776 -25.906 -15.084 1.00 80.44 814 ALA A CA 1
ATOM 6323 C C . ALA A 1 814 ? 22.180 -25.051 -13.870 1.00 80.44 814 ALA A C 1
ATOM 6325 O O . ALA A 1 814 ? 21.704 -23.922 -13.743 1.00 80.44 814 ALA A O 1
ATOM 6326 N N . LEU A 1 815 ? 23.097 -25.549 -13.030 1.00 80.88 815 LEU A N 1
ATOM 6327 C CA . LEU A 1 815 ? 23.643 -24.806 -11.892 1.00 80.88 815 LEU A CA 1
ATOM 6328 C C . LEU A 1 815 ? 24.451 -23.587 -12.348 1.00 80.88 815 LEU A C 1
ATOM 6330 O O . LEU A 1 815 ? 24.174 -22.472 -11.912 1.00 80.88 815 LEU A O 1
ATOM 6334 N N . TYR A 1 816 ? 25.404 -23.768 -13.267 1.00 82.69 816 TYR A N 1
ATOM 6335 C CA . TYR A 1 816 ? 26.214 -22.660 -13.776 1.00 82.69 816 TYR A CA 1
ATOM 6336 C C . TYR A 1 816 ? 25.353 -21.534 -14.369 1.00 82.69 816 TYR A C 1
ATOM 6338 O O . TYR A 1 816 ? 25.541 -20.362 -14.036 1.00 82.69 816 TYR A O 1
ATOM 6346 N N . GLU A 1 817 ? 24.383 -21.879 -15.215 1.00 80.94 817 GLU A N 1
ATOM 6347 C CA . GLU A 1 817 ? 23.551 -20.915 -15.937 1.00 80.94 817 GLU A CA 1
ATOM 6348 C C . GLU A 1 817 ? 22.605 -20.160 -14.995 1.00 80.94 817 GLU A C 1
ATOM 6350 O O . GLU A 1 817 ? 22.446 -18.942 -15.125 1.00 80.94 817 GLU A O 1
ATOM 6355 N N . SER A 1 818 ? 22.011 -20.864 -14.027 1.00 82.38 818 SER A N 1
ATOM 6356 C CA . SER A 1 818 ? 21.049 -20.287 -13.084 1.00 82.38 818 SER A CA 1
ATOM 6357 C C . SER A 1 818 ? 21.726 -19.352 -12.086 1.00 82.38 818 SER A C 1
ATOM 6359 O O . SER A 1 818 ? 21.298 -18.210 -11.931 1.00 82.38 818 SER A O 1
ATOM 6361 N N . PHE A 1 819 ? 22.836 -19.780 -11.474 1.00 82.38 819 PHE A N 1
ATOM 6362 C CA . PHE A 1 819 ? 23.594 -18.935 -10.547 1.00 82.38 819 PHE A CA 1
ATOM 6363 C C . PHE A 1 819 ? 24.254 -17.752 -11.261 1.00 82.38 819 PHE A C 1
ATOM 6365 O O . PHE A 1 819 ? 24.265 -16.643 -10.732 1.00 82.38 819 PHE A O 1
ATOM 6372 N N . SER A 1 820 ? 24.732 -17.931 -12.497 1.00 81.38 820 SER A N 1
ATOM 6373 C CA . SER A 1 820 ? 25.240 -16.798 -13.283 1.00 81.38 820 SER A CA 1
ATOM 6374 C C . SER A 1 820 ? 24.144 -15.767 -13.568 1.00 81.38 820 SER A C 1
ATOM 6376 O O . SER A 1 820 ? 24.421 -14.573 -13.585 1.00 81.38 820 SER A O 1
ATOM 6378 N N . MET A 1 821 ? 22.897 -16.199 -13.777 1.00 79.50 821 MET A N 1
ATOM 6379 C CA . MET A 1 821 ? 21.785 -15.281 -14.040 1.00 79.50 821 MET A CA 1
ATOM 6380 C C . MET A 1 821 ? 21.270 -14.579 -12.780 1.00 79.50 821 MET A C 1
ATOM 6382 O O . MET A 1 821 ? 20.841 -13.438 -12.864 1.00 79.50 821 MET A O 1
ATOM 6386 N N . GLY A 1 822 ? 21.321 -15.241 -11.623 1.00 77.94 822 GLY A N 1
ATOM 6387 C CA . GLY A 1 822 ? 20.933 -14.631 -10.352 1.00 77.94 822 GLY A CA 1
ATOM 6388 C C . GLY A 1 822 ? 21.977 -13.658 -9.802 1.00 77.94 822 GLY A C 1
ATOM 6389 O O . GLY A 1 822 ? 21.616 -12.591 -9.316 1.00 77.94 822 GLY A O 1
ATOM 6390 N N . PHE A 1 823 ? 23.264 -14.012 -9.887 1.00 78.94 823 PHE A N 1
ATOM 6391 C CA . PHE A 1 823 ? 24.327 -13.304 -9.164 1.00 78.94 823 PHE A CA 1
ATOM 6392 C C . PHE A 1 823 ? 25.249 -12.455 -10.041 1.00 78.94 823 PHE A C 1
ATOM 6394 O O . PHE A 1 823 ? 25.868 -11.529 -9.531 1.00 78.94 823 PHE A O 1
ATOM 6401 N N . ALA A 1 824 ? 25.384 -12.740 -11.341 1.00 78.19 824 ALA A N 1
ATOM 6402 C CA . ALA A 1 824 ? 26.345 -12.022 -12.185 1.00 78.19 824 ALA A CA 1
ATOM 6403 C C . ALA A 1 824 ? 25.730 -10.831 -12.942 1.00 78.19 824 ALA A C 1
ATOM 6405 O O . ALA A 1 824 ? 26.450 -9.904 -13.312 1.00 78.19 824 ALA A O 1
ATOM 6406 N N . THR A 1 825 ? 24.417 -10.829 -13.186 1.00 74.50 825 THR A N 1
ATOM 6407 C CA . THR A 1 825 ? 23.770 -9.823 -14.049 1.00 74.50 825 THR A CA 1
ATOM 6408 C C . THR A 1 825 ? 23.578 -8.464 -13.370 1.00 74.50 825 THR A C 1
ATOM 6410 O O . THR A 1 825 ? 23.567 -7.447 -14.061 1.00 74.50 825 THR A O 1
ATOM 6413 N N . GLN A 1 826 ? 23.491 -8.440 -12.035 1.00 72.25 826 GLN A N 1
ATOM 6414 C CA . GLN A 1 826 ? 23.380 -7.222 -11.217 1.00 72.25 826 GLN A CA 1
ATOM 6415 C C . GLN A 1 826 ? 24.728 -6.522 -10.978 1.00 72.25 826 GLN A C 1
ATOM 6417 O O . GLN A 1 826 ? 24.756 -5.373 -10.544 1.00 72.25 826 GLN A O 1
ATOM 6422 N N . LEU A 1 827 ? 25.844 -7.210 -11.234 1.00 75.38 827 LEU A N 1
ATOM 6423 C CA . LEU A 1 827 ? 27.187 -6.715 -10.938 1.00 75.38 827 LEU A CA 1
ATOM 6424 C C . LEU A 1 827 ? 27.763 -5.892 -12.092 1.00 75.38 827 LEU A C 1
ATOM 6426 O O . LEU A 1 827 ? 27.526 -6.201 -13.265 1.00 75.38 827 LEU A O 1
ATOM 6430 N N . ASP A 1 828 ? 28.613 -4.927 -11.740 1.00 71.75 828 ASP A N 1
ATOM 6431 C CA . ASP A 1 828 ? 29.460 -4.185 -12.679 1.00 71.75 828 ASP A CA 1
ATOM 6432 C C . ASP A 1 828 ? 30.366 -5.127 -13.487 1.00 71.75 828 ASP A C 1
ATOM 6434 O O . ASP A 1 828 ? 30.719 -6.216 -13.030 1.00 71.75 828 ASP A O 1
ATOM 6438 N N . ALA A 1 829 ? 30.800 -4.702 -14.678 1.00 73.00 829 ALA A N 1
ATOM 6439 C CA . ALA A 1 829 ? 31.550 -5.544 -15.616 1.00 73.00 829 ALA A CA 1
ATOM 6440 C C . ALA A 1 829 ? 32.807 -6.213 -15.011 1.00 73.00 829 ALA A C 1
ATOM 6442 O O . ALA A 1 829 ? 33.061 -7.389 -15.272 1.00 73.00 829 ALA A O 1
ATOM 6443 N N . SER A 1 830 ? 33.574 -5.508 -14.172 1.00 78.81 830 SER A N 1
ATOM 6444 C CA . SER A 1 830 ? 34.768 -6.049 -13.496 1.00 78.81 830 SER A CA 1
ATOM 6445 C C . SER A 1 830 ? 34.410 -7.123 -12.462 1.00 78.81 830 SER A C 1
ATOM 6447 O O . SER A 1 830 ? 34.959 -8.229 -12.484 1.00 78.81 830 SER A O 1
ATOM 6449 N N . SER A 1 831 ? 33.442 -6.827 -11.596 1.00 80.44 831 SER A N 1
ATOM 6450 C CA . SER A 1 831 ? 32.934 -7.731 -10.560 1.00 80.44 831 SER A CA 1
ATOM 6451 C C . SER A 1 831 ? 32.233 -8.953 -11.158 1.00 80.44 831 SER A C 1
ATOM 6453 O O . SER A 1 831 ? 32.393 -10.070 -10.664 1.00 80.44 831 SER A O 1
ATOM 6455 N N . ARG A 1 832 ? 31.524 -8.774 -12.278 1.00 80.00 832 ARG A N 1
ATOM 6456 C CA . ARG A 1 832 ? 30.866 -9.838 -13.044 1.00 80.00 832 ARG A CA 1
ATOM 6457 C C . ARG A 1 832 ? 31.864 -10.895 -13.505 1.00 80.00 832 ARG A C 1
ATOM 6459 O O . ARG A 1 832 ? 31.603 -12.084 -13.343 1.00 80.00 832 ARG A O 1
ATOM 6466 N N . VAL A 1 833 ? 33.022 -10.488 -14.032 1.00 81.62 833 VAL A N 1
ATOM 6467 C CA . VAL A 1 833 ? 34.069 -11.426 -14.480 1.00 81.62 833 VAL A CA 1
ATOM 6468 C C . VAL A 1 833 ? 34.598 -12.265 -13.313 1.00 81.62 833 VAL A C 1
ATOM 6470 O O . VAL A 1 833 ? 34.743 -13.483 -13.449 1.00 81.62 833 VAL A O 1
ATOM 6473 N N . LEU A 1 834 ? 34.842 -11.640 -12.156 1.00 82.25 834 LEU A N 1
ATOM 6474 C CA . LEU A 1 834 ? 35.289 -12.342 -10.949 1.00 82.25 834 LEU A CA 1
ATOM 6475 C C . LEU A 1 834 ? 34.228 -13.328 -10.449 1.00 82.25 834 LEU A C 1
ATOM 6477 O O . LEU A 1 834 ? 34.544 -14.490 -10.192 1.00 82.25 834 LEU A O 1
ATOM 6481 N N . MET A 1 835 ? 32.967 -12.898 -10.387 1.00 81.06 835 MET A N 1
ATOM 6482 C CA . MET A 1 835 ? 31.869 -13.733 -9.908 1.00 81.06 835 MET A CA 1
ATOM 6483 C C . MET A 1 835 ? 31.623 -14.933 -10.826 1.00 81.06 835 MET A C 1
ATOM 6485 O O . MET A 1 835 ? 31.520 -16.061 -10.351 1.00 81.06 835 MET A O 1
ATOM 6489 N N . VAL A 1 836 ? 31.613 -14.735 -12.149 1.00 80.94 836 VAL A N 1
ATOM 6490 C CA . VAL A 1 836 ? 31.466 -15.835 -13.119 1.00 80.94 836 VAL A CA 1
ATOM 6491 C C . VAL A 1 836 ? 32.621 -16.834 -13.003 1.00 80.94 836 VAL A C 1
ATOM 6493 O O . VAL A 1 836 ? 32.397 -18.043 -13.101 1.00 80.94 836 VAL A O 1
ATOM 6496 N N . LYS A 1 837 ? 33.849 -16.363 -12.748 1.00 81.88 837 LYS A N 1
ATOM 6497 C CA . LYS A 1 837 ? 35.010 -17.233 -12.511 1.00 81.88 837 LYS A CA 1
ATOM 6498 C C . LYS A 1 837 ? 34.838 -18.066 -11.236 1.00 81.88 837 LYS A C 1
ATOM 6500 O O . LYS A 1 837 ? 35.102 -19.269 -11.271 1.00 81.88 837 LYS A O 1
ATOM 6505 N N . SER A 1 838 ? 34.357 -17.458 -10.151 1.00 79.75 838 SER A N 1
ATOM 6506 C CA . SER A 1 838 ? 34.049 -18.153 -8.895 1.00 79.75 838 SER A CA 1
ATOM 6507 C C . SER A 1 838 ? 32.934 -19.183 -9.078 1.00 79.75 838 SER A C 1
ATOM 6509 O O . SER A 1 838 ? 33.132 -20.349 -8.756 1.00 79.75 838 SER A O 1
ATOM 6511 N N . ILE A 1 839 ? 31.810 -18.807 -9.698 1.00 78.62 839 ILE A N 1
ATOM 6512 C CA . ILE A 1 839 ? 30.683 -19.713 -9.988 1.00 78.62 839 ILE A CA 1
ATOM 6513 C C . ILE A 1 839 ? 31.150 -20.909 -10.824 1.00 78.62 839 ILE A C 1
ATOM 6515 O O . ILE A 1 839 ? 30.798 -22.050 -10.524 1.00 78.62 839 ILE A O 1
ATOM 6519 N N . ARG A 1 840 ? 31.980 -20.673 -11.850 1.00 78.75 840 ARG A N 1
ATOM 6520 C CA . ARG A 1 840 ? 32.531 -21.748 -12.684 1.00 78.75 840 ARG A CA 1
ATOM 6521 C C . ARG A 1 840 ? 33.410 -22.699 -11.873 1.00 78.75 840 ARG A C 1
ATOM 6523 O O . ARG A 1 840 ? 33.262 -23.908 -12.015 1.00 78.75 840 ARG A O 1
ATOM 6530 N N . LYS A 1 841 ? 34.289 -22.173 -11.014 1.00 79.00 841 LYS A N 1
ATOM 6531 C CA . LYS A 1 841 ? 35.157 -22.986 -10.148 1.00 79.00 841 LYS A CA 1
ATOM 6532 C C . LYS A 1 841 ? 34.342 -23.861 -9.189 1.00 79.00 841 LYS A C 1
ATOM 6534 O O . LYS A 1 841 ? 34.702 -25.014 -8.983 1.00 79.00 841 LYS A O 1
ATOM 6539 N N . THR A 1 842 ? 33.260 -23.320 -8.633 1.00 74.69 842 THR A N 1
ATOM 6540 C CA . THR A 1 842 ? 32.453 -23.986 -7.604 1.00 74.69 842 THR A CA 1
ATOM 6541 C C . THR A 1 842 ? 31.475 -25.014 -8.185 1.00 74.69 842 THR A C 1
ATOM 6543 O O . THR A 1 842 ? 31.401 -26.132 -7.686 1.00 74.69 842 THR A O 1
ATOM 6546 N N . PHE A 1 843 ? 30.730 -24.667 -9.240 1.00 72.75 843 PHE A N 1
ATOM 6547 C CA . PHE A 1 843 ? 29.626 -25.501 -9.745 1.00 72.75 843 PHE A CA 1
ATOM 6548 C C . PHE A 1 843 ? 29.949 -26.279 -11.025 1.00 72.75 843 PHE A C 1
ATOM 6550 O O . PHE A 1 843 ? 29.258 -27.246 -11.345 1.00 72.75 843 PHE A O 1
ATOM 6557 N N . ALA A 1 844 ? 30.971 -25.868 -11.779 1.00 71.38 844 ALA A N 1
ATOM 6558 C CA . ALA A 1 844 ? 31.263 -26.421 -13.100 1.00 71.38 844 ALA A CA 1
ATOM 6559 C C . ALA A 1 844 ? 32.779 -26.549 -13.383 1.00 71.38 844 ALA A C 1
ATOM 6561 O O . ALA A 1 844 ? 33.248 -26.052 -14.414 1.00 71.38 844 ALA A O 1
ATOM 6562 N N . PRO A 1 845 ? 33.563 -27.226 -12.515 1.00 70.44 845 PRO A N 1
ATOM 6563 C CA . PRO A 1 845 ? 35.015 -27.333 -12.684 1.00 70.44 845 PRO A CA 1
ATOM 6564 C C . PRO A 1 845 ? 35.420 -28.094 -13.958 1.00 70.44 845 PRO A C 1
ATOM 6566 O O . PRO A 1 845 ? 36.436 -27.768 -14.565 1.00 70.44 845 PRO A O 1
ATOM 6569 N N . ASN A 1 846 ? 34.599 -29.055 -14.405 1.00 69.31 846 ASN A N 1
ATOM 6570 C CA . ASN A 1 846 ? 34.892 -29.925 -15.553 1.00 69.31 846 ASN A CA 1
ATOM 6571 C C . ASN A 1 846 ? 34.223 -29.478 -16.867 1.00 69.31 846 ASN A C 1
ATOM 6573 O O . ASN A 1 846 ? 34.422 -30.117 -17.900 1.00 69.31 846 ASN A O 1
ATOM 6577 N N . LEU A 1 847 ? 33.437 -28.395 -16.851 1.00 70.00 847 LEU A N 1
ATOM 6578 C CA . LEU A 1 847 ? 32.641 -27.974 -18.004 1.00 70.00 847 LEU A CA 1
ATOM 6579 C C . LEU A 1 847 ? 33.513 -27.237 -19.038 1.00 70.00 847 LEU A C 1
ATOM 6581 O O . LEU A 1 847 ? 34.076 -26.159 -18.776 1.00 70.00 847 LEU A O 1
ATOM 6585 N N . LYS A 1 848 ? 33.614 -27.805 -20.245 1.00 71.56 848 LYS A N 1
ATOM 6586 C CA . LYS A 1 848 ? 34.342 -27.189 -21.367 1.00 71.56 848 LYS A CA 1
ATOM 6587 C C . LYS A 1 848 ? 33.502 -26.072 -21.991 1.00 71.56 848 LYS A C 1
ATOM 6589 O O . LYS A 1 848 ? 32.289 -26.188 -22.097 1.00 71.56 848 LYS A O 1
ATOM 6594 N N . GLN A 1 849 ? 34.152 -25.010 -22.483 1.00 66.69 849 GLN A N 1
ATOM 6595 C CA . GLN A 1 849 ? 33.467 -23.867 -23.118 1.00 66.69 849 GLN A CA 1
ATOM 6596 C C . GLN A 1 849 ? 32.536 -24.316 -24.267 1.00 66.69 849 GLN A C 1
ATOM 6598 O O . GLN A 1 849 ? 31.412 -23.847 -24.366 1.00 66.69 849 GLN A O 1
ATOM 6603 N N . LYS A 1 850 ? 32.964 -25.313 -25.056 1.00 63.03 850 LYS A N 1
ATOM 6604 C CA . LYS A 1 850 ? 32.194 -25.875 -26.180 1.00 63.03 850 LYS A CA 1
ATOM 6605 C C . LYS A 1 850 ? 30.862 -26.524 -25.763 1.00 63.03 850 LYS A C 1
ATOM 6607 O O . LYS A 1 850 ? 29.921 -26.526 -26.545 1.00 63.03 850 LYS A O 1
ATOM 6612 N N . GLU A 1 851 ? 30.749 -27.055 -24.543 1.00 66.19 851 GLU A N 1
ATOM 6613 C CA . GLU A 1 851 ? 29.506 -27.675 -24.040 1.00 66.19 851 GLU A CA 1
ATOM 6614 C C . GLU A 1 851 ? 28.440 -26.643 -23.635 1.00 66.19 851 GLU A C 1
ATOM 6616 O O . GLU A 1 851 ? 27.254 -26.973 -23.564 1.00 66.19 851 GLU A O 1
ATOM 6621 N N . LEU A 1 852 ? 28.844 -25.390 -23.386 1.00 66.25 852 LEU A N 1
ATOM 6622 C CA . LEU A 1 852 ? 27.918 -24.269 -23.192 1.00 66.25 852 LEU A CA 1
ATOM 6623 C C . LEU A 1 852 ? 27.307 -23.820 -24.523 1.00 66.25 852 LEU A C 1
ATOM 6625 O O . LEU A 1 852 ? 26.139 -23.432 -24.560 1.00 66.25 852 LEU A O 1
ATOM 6629 N N . ASP A 1 853 ? 28.086 -23.905 -25.601 1.00 63.66 853 ASP A N 1
ATOM 6630 C CA . ASP A 1 853 ? 27.674 -23.470 -26.933 1.00 63.66 853 ASP A CA 1
ATOM 6631 C C . ASP A 1 853 ? 26.804 -24.527 -27.642 1.00 63.66 853 ASP A C 1
ATOM 6633 O O . ASP A 1 853 ? 25.865 -24.164 -28.353 1.00 63.66 853 ASP A O 1
ATOM 6637 N N . HIS A 1 854 ? 27.034 -25.824 -27.393 1.00 67.19 854 HIS A N 1
ATOM 6638 C CA . HIS A 1 854 ? 26.204 -26.899 -27.948 1.00 67.19 854 HIS A CA 1
ATOM 6639 C C . HIS A 1 854 ? 24.785 -26.918 -27.343 1.00 67.19 854 HIS A C 1
ATOM 6641 O O . HIS A 1 854 ? 24.636 -26.917 -26.117 1.00 67.19 854 HIS A O 1
ATOM 6647 N N . PRO A 1 855 ? 23.717 -26.967 -28.158 1.00 65.75 855 PRO A N 1
ATOM 6648 C CA . PRO A 1 855 ? 22.355 -27.089 -27.650 1.00 65.75 855 PRO A CA 1
ATOM 6649 C C . PRO A 1 855 ? 22.091 -28.498 -27.085 1.00 65.75 855 PRO A C 1
ATOM 6651 O O . PRO A 1 855 ? 22.595 -29.480 -27.637 1.00 65.75 855 PRO A O 1
ATOM 6654 N N . PRO A 1 856 ? 21.299 -28.636 -26.004 1.00 68.19 856 PRO A N 1
ATOM 6655 C CA . PRO A 1 856 ? 20.834 -29.947 -25.544 1.00 68.19 856 PRO A CA 1
ATOM 6656 C C . PRO A 1 856 ? 19.903 -30.601 -26.587 1.00 68.19 856 PRO A C 1
ATOM 6658 O O . PRO A 1 856 ? 19.435 -29.918 -27.506 1.00 68.19 856 PRO A O 1
ATOM 6661 N N . PRO A 1 857 ? 19.602 -31.910 -26.472 1.00 65.75 857 PRO A N 1
ATOM 6662 C CA . PRO A 1 857 ? 18.655 -32.572 -27.370 1.00 65.75 857 PRO A CA 1
ATOM 6663 C C . PRO A 1 857 ? 17.288 -31.871 -27.363 1.00 65.75 857 PRO A C 1
ATOM 6665 O O . PRO A 1 857 ? 16.808 -31.448 -26.311 1.00 65.75 857 PRO A O 1
ATOM 6668 N N . LYS A 1 858 ? 16.660 -31.757 -28.545 1.00 66.00 858 LYS A N 1
ATOM 6669 C CA . LYS A 1 858 ? 15.348 -31.110 -28.708 1.00 66.00 858 LYS A CA 1
ATOM 6670 C C . LYS A 1 858 ? 14.319 -31.772 -27.771 1.00 66.00 858 LYS A C 1
ATOM 6672 O O . LYS A 1 858 ? 14.211 -33.005 -27.787 1.00 66.00 858 LYS A O 1
ATOM 6677 N N . PRO A 1 859 ? 13.568 -31.001 -26.961 1.00 66.44 859 PRO A N 1
ATOM 6678 C CA . PRO A 1 859 ? 12.543 -31.559 -26.084 1.00 66.44 859 PRO A CA 1
ATOM 6679 C C . PRO A 1 859 ? 11.479 -32.298 -26.914 1.00 66.44 859 PRO A C 1
ATOM 6681 O O . PRO A 1 859 ? 10.938 -31.751 -27.868 1.00 66.44 859 PRO A O 1
ATOM 6684 N N . ARG A 1 860 ? 11.204 -33.567 -26.574 1.00 54.84 860 ARG A N 1
ATOM 6685 C CA . ARG A 1 860 ? 10.351 -34.485 -27.366 1.00 54.84 860 ARG A CA 1
ATOM 6686 C C . ARG A 1 860 ? 8.856 -34.474 -26.991 1.00 54.84 860 ARG A C 1
ATOM 6688 O O . ARG A 1 860 ? 8.114 -35.274 -27.543 1.00 54.84 860 ARG A O 1
ATOM 6695 N N . LYS A 1 861 ? 8.425 -33.681 -25.999 1.00 53.38 861 LYS A N 1
ATOM 6696 C CA . LYS A 1 861 ? 7.200 -33.971 -25.216 1.00 53.38 861 LYS A CA 1
ATOM 6697 C C . LYS A 1 861 ? 6.037 -32.964 -25.273 1.00 53.38 861 LYS A C 1
ATOM 6699 O O . LYS A 1 861 ? 5.160 -33.067 -24.426 1.00 53.38 861 LYS A O 1
ATOM 6704 N N . VAL A 1 862 ? 5.965 -32.034 -26.224 1.00 51.31 862 VAL A N 1
ATOM 6705 C CA . VAL A 1 862 ? 4.793 -31.137 -26.343 1.00 51.31 862 VAL A CA 1
ATOM 6706 C C . VAL A 1 862 ? 4.504 -30.875 -27.820 1.00 51.31 862 VAL A C 1
ATOM 6708 O O . VAL A 1 862 ? 5.458 -30.722 -28.576 1.00 51.31 862 VAL A O 1
ATOM 6711 N N . ASP A 1 863 ? 3.226 -30.784 -28.202 1.00 52.25 863 ASP A N 1
ATOM 6712 C CA . ASP A 1 863 ? 2.717 -30.377 -29.532 1.00 52.25 863 ASP A CA 1
ATOM 6713 C C . ASP A 1 863 ? 3.160 -28.959 -29.976 1.00 52.25 863 ASP A C 1
ATOM 6715 O O . ASP A 1 863 ? 2.716 -28.450 -31.001 1.00 52.25 863 ASP A O 1
ATOM 6719 N N . ASP A 1 864 ? 4.045 -28.313 -29.211 1.00 59.00 864 ASP A N 1
ATOM 6720 C CA . ASP A 1 864 ? 4.590 -26.988 -29.475 1.00 59.00 864 ASP A CA 1
ATOM 6721 C C . ASP A 1 864 ? 5.876 -27.096 -30.308 1.00 59.00 864 ASP A C 1
ATOM 6723 O O . ASP A 1 864 ? 6.832 -27.786 -29.939 1.00 59.00 864 ASP A O 1
ATOM 6727 N N . GLU A 1 865 ? 5.937 -26.370 -31.424 1.00 69.62 865 GLU A N 1
ATOM 6728 C CA . GLU A 1 865 ? 7.168 -26.218 -32.195 1.00 69.62 865 GLU A CA 1
ATOM 6729 C C . GLU A 1 865 ? 8.202 -25.415 -31.383 1.00 69.62 865 GLU A C 1
ATOM 6731 O O . GLU A 1 865 ? 7.899 -24.385 -30.783 1.00 69.62 865 GLU A O 1
ATOM 6736 N N . PHE A 1 866 ? 9.442 -25.911 -31.315 1.00 74.44 866 PHE A N 1
ATOM 6737 C CA . PHE A 1 866 ? 10.542 -25.258 -30.598 1.00 74.44 866 PHE A CA 1
ATOM 6738 C C . PHE A 1 866 ? 11.568 -24.714 -31.581 1.00 74.44 866 PHE A C 1
ATOM 6740 O O . PHE A 1 866 ? 12.055 -25.455 -32.441 1.00 74.44 866 PHE A O 1
ATOM 6747 N N . GLU A 1 867 ? 11.973 -23.467 -31.366 1.00 76.19 867 GLU A N 1
ATOM 6748 C CA . GLU A 1 867 ? 13.041 -22.815 -32.108 1.00 76.19 867 GLU A CA 1
ATOM 6749 C C . GLU A 1 867 ? 14.306 -22.694 -31.257 1.00 76.19 867 GLU A C 1
ATOM 6751 O O . GLU A 1 867 ? 14.257 -22.490 -30.039 1.00 76.19 867 GLU A O 1
ATOM 6756 N N . LEU A 1 868 ? 15.460 -22.848 -31.905 1.00 80.00 868 LEU A N 1
ATOM 6757 C CA . LEU A 1 868 ? 16.753 -22.710 -31.258 1.00 80.00 868 LEU A CA 1
ATOM 6758 C C . LEU A 1 868 ? 17.222 -21.253 -31.331 1.00 80.00 868 LEU A C 1
ATOM 6760 O O . LEU A 1 868 ? 17.499 -20.740 -32.416 1.00 80.00 868 LEU A O 1
ATOM 6764 N N . ILE A 1 869 ? 17.382 -20.613 -30.171 1.00 76.38 869 ILE A N 1
ATOM 6765 C CA . ILE A 1 869 ? 18.005 -19.289 -30.046 1.00 76.38 869 ILE A CA 1
ATOM 6766 C C . ILE A 1 869 ? 19.322 -19.433 -29.288 1.00 76.38 869 ILE A C 1
ATOM 6768 O O . ILE A 1 869 ? 19.342 -19.828 -28.119 1.00 76.38 869 ILE A O 1
ATOM 6772 N N . SER A 1 870 ? 20.424 -19.104 -29.967 1.00 71.56 870 SER A N 1
ATOM 6773 C CA . SER A 1 870 ? 21.807 -19.330 -29.524 1.00 71.56 870 SER A CA 1
ATOM 6774 C C . SER A 1 870 ? 22.059 -20.796 -29.141 1.00 71.56 870 SER A C 1
ATOM 6776 O O . SER A 1 870 ? 22.453 -21.596 -29.981 1.00 71.56 870 SER A O 1
ATOM 6778 N N . SER A 1 871 ? 21.776 -21.172 -27.891 1.00 73.31 871 SER A N 1
ATOM 6779 C CA . SER A 1 871 ? 22.001 -22.519 -27.345 1.00 73.31 871 SER A CA 1
ATOM 6780 C C . SER A 1 871 ? 20.800 -23.034 -26.531 1.00 73.31 871 SER A C 1
ATOM 6782 O O . SER A 1 871 ? 20.938 -23.987 -25.759 1.00 73.31 871 SER A O 1
ATOM 6784 N N . TYR A 1 872 ? 19.631 -22.396 -26.667 1.00 79.31 872 TYR A N 1
ATOM 6785 C CA . TYR A 1 872 ? 18.431 -22.675 -25.880 1.00 79.31 872 TYR A CA 1
ATOM 6786 C C . TYR A 1 872 ? 17.208 -22.941 -26.763 1.00 79.31 872 TYR A C 1
ATOM 6788 O O . TYR A 1 872 ? 16.956 -22.203 -27.713 1.00 79.31 872 TYR A O 1
ATOM 6796 N N . TRP A 1 873 ? 16.436 -23.976 -26.420 1.00 78.88 873 TRP A N 1
ATOM 6797 C CA . TRP A 1 873 ? 15.171 -24.295 -27.086 1.00 78.88 873 TRP A CA 1
ATOM 6798 C C . TRP A 1 873 ? 14.028 -23.508 -26.451 1.00 78.88 873 TRP A C 1
ATOM 6800 O O . TRP A 1 873 ? 13.758 -23.651 -25.255 1.00 78.88 873 TRP A O 1
ATOM 6810 N N . VAL A 1 874 ? 13.349 -22.695 -27.255 1.00 79.12 874 VAL A N 1
ATOM 6811 C CA . VAL A 1 874 ? 12.252 -21.828 -26.819 1.00 79.12 874 VAL A CA 1
ATOM 6812 C C . VAL A 1 874 ? 10.989 -22.172 -27.619 1.00 79.12 874 VAL A C 1
ATOM 6814 O O . VAL A 1 874 ? 11.097 -22.386 -28.826 1.00 79.12 874 VAL A O 1
ATOM 6817 N N . PRO A 1 875 ? 9.807 -22.276 -26.982 1.00 77.19 875 PRO A N 1
ATOM 6818 C CA . PRO A 1 875 ? 8.562 -22.560 -27.695 1.00 77.19 875 PRO A CA 1
ATOM 6819 C C . PRO A 1 875 ? 8.174 -21.403 -28.627 1.00 77.19 875 PRO A C 1
ATOM 6821 O O . PRO A 1 875 ? 8.244 -20.231 -28.235 1.00 77.19 875 PRO A O 1
ATOM 6824 N N . GLN A 1 876 ? 7.745 -21.742 -29.842 1.00 79.38 876 GLN A N 1
ATOM 6825 C CA . GLN A 1 876 ? 7.252 -20.788 -30.829 1.00 79.38 876 GLN A CA 1
ATOM 6826 C C . GLN A 1 876 ? 5.903 -20.183 -30.427 1.00 79.38 876 GLN A C 1
ATOM 6828 O O . GLN A 1 876 ? 5.166 -20.687 -29.571 1.00 79.38 876 GLN A O 1
ATOM 6833 N N . GLY A 1 877 ? 5.641 -19.011 -30.993 1.00 76.38 877 GLY A N 1
ATOM 6834 C CA . GLY A 1 877 ? 4.454 -18.217 -30.749 1.00 76.38 877 GLY A CA 1
ATOM 6835 C C . GLY A 1 877 ? 3.302 -18.512 -31.683 1.00 76.38 877 GLY A C 1
ATOM 6836 O O . GLY A 1 877 ? 3.199 -19.569 -32.287 1.00 76.38 877 GLY A O 1
ATOM 6837 N N . THR A 1 878 ? 2.368 -17.568 -31.701 1.00 76.50 878 THR A N 1
ATOM 6838 C CA . THR A 1 878 ? 1.128 -17.655 -32.482 1.00 76.50 878 THR A CA 1
ATOM 6839 C C . THR A 1 878 ? 1.264 -17.051 -33.876 1.00 76.50 878 THR A C 1
ATOM 6841 O O . THR A 1 878 ? 0.431 -17.324 -34.732 1.00 76.50 878 THR A O 1
ATOM 6844 N N . LEU A 1 879 ? 2.274 -16.207 -34.090 1.00 81.00 879 LEU A N 1
ATOM 6845 C CA . LEU A 1 879 ? 2.583 -15.578 -35.368 1.00 81.00 879 LEU A CA 1
ATOM 6846 C C . LEU A 1 879 ? 3.679 -16.365 -36.086 1.00 81.00 879 LEU A C 1
ATOM 6848 O O . LEU A 1 879 ? 4.412 -17.133 -35.467 1.00 81.00 879 LEU A O 1
ATOM 6852 N N . GLU A 1 880 ? 3.819 -16.127 -37.387 1.00 77.75 880 GLU A N 1
ATOM 6853 C CA . GLU A 1 880 ? 4.910 -16.707 -38.165 1.00 77.75 880 GLU A CA 1
ATOM 6854 C C . GLU A 1 880 ? 6.269 -16.134 -37.713 1.00 77.75 880 GLU A C 1
ATOM 6856 O O . GLU A 1 880 ? 6.396 -14.914 -37.531 1.00 77.75 880 GLU A O 1
ATOM 6861 N N . PRO A 1 881 ? 7.286 -16.990 -37.503 1.00 79.31 881 PRO A N 1
ATOM 6862 C CA . PRO A 1 881 ? 8.611 -16.562 -37.075 1.00 79.31 881 PRO A CA 1
ATOM 6863 C C . PRO A 1 881 ? 9.319 -15.784 -38.193 1.00 79.31 881 PRO A C 1
ATOM 6865 O O . PRO A 1 881 ? 9.376 -16.223 -39.341 1.00 79.31 881 PRO A O 1
ATOM 6868 N N . PHE A 1 882 ? 9.889 -14.626 -37.854 1.00 78.69 882 PHE A N 1
ATOM 6869 C CA . PHE A 1 882 ? 10.616 -13.764 -38.789 1.00 78.69 882 PHE A CA 1
ATOM 6870 C C . PHE A 1 882 ? 11.990 -13.376 -38.232 1.00 78.69 882 PHE A C 1
ATOM 6872 O O . PHE A 1 882 ? 12.099 -12.558 -37.310 1.00 78.69 882 PHE A O 1
ATOM 6879 N N . ASP A 1 883 ? 13.059 -13.932 -38.812 1.00 78.94 883 ASP A N 1
ATOM 6880 C CA . ASP A 1 883 ? 14.432 -13.611 -38.415 1.00 78.94 883 ASP A CA 1
ATOM 6881 C C . ASP A 1 883 ? 14.951 -12.357 -39.133 1.00 78.94 883 ASP A C 1
ATOM 6883 O O . ASP A 1 883 ? 15.400 -12.387 -40.276 1.00 78.94 883 ASP A O 1
ATOM 6887 N N . GLN A 1 884 ? 14.943 -11.238 -38.409 1.00 75.88 884 GLN A N 1
ATOM 6888 C CA . GLN A 1 884 ? 15.423 -9.941 -38.899 1.00 75.88 884 GLN A CA 1
ATOM 6889 C C . GLN A 1 884 ? 16.948 -9.884 -39.119 1.00 75.88 884 GLN A C 1
ATOM 6891 O O . GLN A 1 884 ? 17.446 -8.870 -39.616 1.00 75.88 884 GLN A O 1
ATOM 6896 N N . ALA A 1 885 ? 17.701 -10.910 -38.701 1.00 73.69 885 ALA A N 1
ATOM 6897 C CA . ALA A 1 885 ? 19.142 -11.005 -38.935 1.00 73.69 885 ALA A CA 1
ATOM 6898 C C . ALA A 1 885 ? 19.488 -11.575 -40.320 1.00 73.69 885 ALA A C 1
ATOM 6900 O O . ALA A 1 885 ? 20.634 -11.454 -40.764 1.00 73.69 885 ALA A O 1
ATOM 6901 N N . ILE A 1 886 ? 18.510 -12.166 -41.012 1.00 75.75 886 ILE A N 1
ATOM 6902 C CA . ILE A 1 886 ? 18.640 -12.548 -42.416 1.00 75.75 886 ILE A CA 1
ATOM 6903 C C . ILE A 1 886 ? 18.586 -11.267 -43.259 1.00 75.75 886 ILE A C 1
ATOM 6905 O O . ILE A 1 886 ? 17.853 -10.329 -42.942 1.00 75.75 886 ILE A O 1
ATOM 6909 N N . ALA A 1 887 ? 19.424 -11.190 -44.294 1.00 66.94 887 ALA A N 1
ATOM 6910 C CA . ALA A 1 887 ? 19.423 -10.049 -45.202 1.00 66.94 887 ALA A CA 1
ATOM 6911 C C . ALA A 1 887 ? 18.099 -10.008 -45.972 1.00 66.94 887 ALA A C 1
ATOM 6913 O O . ALA A 1 887 ? 17.676 -11.025 -46.525 1.00 66.94 887 ALA A O 1
ATOM 6914 N N . ASP A 1 888 ? 17.459 -8.839 -46.014 1.00 70.19 888 ASP A N 1
ATOM 6915 C CA . ASP A 1 888 ? 16.238 -8.664 -46.794 1.00 70.19 888 ASP A CA 1
ATOM 6916 C C . ASP A 1 888 ? 16.541 -8.976 -48.273 1.00 70.19 888 ASP A C 1
ATOM 6918 O O . ASP A 1 888 ? 17.475 -8.395 -48.834 1.00 70.19 888 ASP A O 1
ATOM 6922 N N . PRO A 1 889 ? 15.752 -9.833 -48.948 1.00 62.38 889 PRO A N 1
ATOM 6923 C CA . PRO A 1 889 ? 16.041 -10.266 -50.318 1.00 62.38 889 PRO A CA 1
ATOM 6924 C C . PRO A 1 889 ? 15.995 -9.121 -51.345 1.00 62.38 889 PRO A C 1
ATOM 6926 O O . PRO A 1 889 ? 16.528 -9.259 -52.441 1.00 62.38 889 PRO A O 1
ATOM 6929 N N . VAL A 1 890 ? 15.372 -7.989 -50.994 1.00 63.38 890 VAL A N 1
ATOM 6930 C CA . VAL A 1 890 ? 15.231 -6.804 -51.859 1.00 63.38 890 VAL A CA 1
ATOM 6931 C C . VAL A 1 890 ? 16.346 -5.781 -51.632 1.00 63.38 890 VAL A C 1
ATOM 6933 O O . VAL A 1 890 ? 16.822 -5.172 -52.585 1.00 63.38 890 VAL A O 1
ATOM 6936 N N . THR A 1 891 ? 16.768 -5.563 -50.384 1.00 61.38 891 THR A N 1
ATOM 6937 C CA . THR A 1 891 ? 17.720 -4.491 -50.036 1.00 61.38 891 THR A CA 1
ATOM 6938 C C . THR A 1 891 ? 19.115 -5.013 -49.697 1.00 61.38 891 THR A C 1
ATOM 6940 O O . THR A 1 891 ? 20.043 -4.214 -49.610 1.00 61.38 891 THR A O 1
ATOM 6943 N N . ASN A 1 892 ? 19.291 -6.331 -49.509 1.00 65.62 892 ASN A N 1
ATOM 6944 C CA . ASN A 1 892 ? 20.508 -6.973 -48.988 1.00 65.62 892 ASN A CA 1
ATOM 6945 C C . ASN A 1 892 ? 20.998 -6.405 -47.639 1.00 65.62 892 ASN A C 1
ATOM 6947 O O . ASN A 1 892 ? 22.118 -6.682 -47.205 1.00 65.62 892 ASN A O 1
ATOM 6951 N N . LEU A 1 893 ? 20.162 -5.624 -46.951 1.00 66.12 893 LEU A N 1
ATOM 6952 C CA . LEU A 1 893 ? 20.456 -5.038 -45.651 1.00 66.12 893 LEU A CA 1
ATOM 6953 C C . LEU A 1 893 ? 19.891 -5.933 -44.554 1.00 66.12 893 LEU A C 1
ATOM 6955 O O . LEU A 1 893 ? 18.798 -6.486 -44.679 1.00 66.12 893 LEU A O 1
ATOM 6959 N N . LYS A 1 894 ? 20.618 -6.053 -43.442 1.00 73.88 894 LYS A N 1
ATOM 6960 C CA . LYS A 1 894 ? 20.107 -6.767 -42.269 1.00 73.88 894 LYS A CA 1
ATOM 6961 C C . LYS A 1 894 ? 19.324 -5.819 -41.380 1.00 73.88 894 LYS A C 1
ATOM 6963 O O . LYS A 1 894 ? 19.834 -4.785 -40.945 1.00 73.88 894 LYS A O 1
ATOM 6968 N N . LYS A 1 895 ? 18.095 -6.189 -41.024 1.00 74.56 895 LYS A N 1
ATOM 6969 C CA . LYS A 1 895 ? 17.265 -5.411 -40.094 1.00 74.56 895 LYS A CA 1
ATOM 6970 C C . LYS A 1 895 ? 17.629 -5.643 -38.623 1.00 74.56 895 LYS A C 1
ATOM 6972 O O . LYS A 1 895 ? 17.140 -4.912 -37.761 1.00 74.56 895 LYS A O 1
ATOM 6977 N N . PHE A 1 896 ? 18.525 -6.566 -38.301 1.00 81.12 896 PHE A N 1
ATOM 6978 C CA . PHE A 1 896 ? 19.173 -6.695 -36.996 1.00 81.12 896 PHE A CA 1
ATOM 6979 C C . PHE A 1 896 ? 20.581 -7.270 -37.175 1.00 81.12 896 PHE A C 1
ATOM 6981 O O . PHE A 1 896 ? 20.777 -8.171 -37.979 1.00 81.12 896 PHE A O 1
ATOM 6988 N N . VAL A 1 897 ? 21.574 -6.731 -36.464 1.00 81.56 897 VAL A N 1
ATOM 6989 C CA . VAL A 1 897 ? 22.982 -7.134 -36.626 1.00 81.56 897 VAL A CA 1
ATOM 6990 C C . VAL A 1 897 ? 23.428 -7.856 -35.365 1.00 81.56 897 VAL A C 1
ATOM 6992 O O . VAL A 1 897 ? 23.330 -7.306 -34.267 1.00 81.56 897 VAL A O 1
ATOM 6995 N N . LEU A 1 898 ? 23.901 -9.090 -35.531 1.00 82.56 898 LEU A N 1
ATOM 6996 C CA . LEU A 1 898 ? 24.401 -9.925 -34.445 1.00 82.56 898 LEU A CA 1
ATOM 6997 C C . LEU A 1 898 ? 25.890 -9.630 -34.231 1.00 82.56 898 LEU A C 1
ATOM 6999 O O . LEU A 1 898 ? 26.740 -10.108 -34.980 1.00 82.56 898 LEU A O 1
ATOM 7003 N N . THR A 1 899 ? 26.197 -8.815 -33.223 1.00 85.38 899 THR A N 1
ATOM 7004 C CA . THR A 1 899 ? 27.569 -8.574 -32.752 1.00 85.38 899 THR A CA 1
ATOM 7005 C C . THR A 1 899 ? 27.880 -9.437 -31.521 1.00 85.38 899 THR A C 1
ATOM 7007 O O . THR A 1 899 ? 26.945 -9.898 -30.860 1.00 85.38 899 THR A O 1
ATOM 7010 N N . PRO A 1 900 ? 29.161 -9.632 -31.150 1.00 84.06 900 PRO A N 1
ATOM 7011 C CA . PRO A 1 900 ? 29.532 -10.447 -29.989 1.00 84.06 900 PRO A CA 1
ATOM 7012 C C . PRO A 1 900 ? 28.867 -10.005 -28.674 1.00 84.06 900 PRO A C 1
ATOM 7014 O O . PRO A 1 900 ? 28.375 -10.846 -27.918 1.00 84.06 900 PRO A O 1
ATOM 7017 N N . SER A 1 901 ? 28.785 -8.695 -28.404 1.00 83.12 901 SER A N 1
ATOM 7018 C CA . SER A 1 901 ? 28.107 -8.184 -27.200 1.00 83.12 901 SER A CA 1
ATOM 7019 C C . SER A 1 901 ? 26.589 -8.393 -27.258 1.00 83.12 901 SER A C 1
ATOM 7021 O O . SER A 1 901 ? 25.961 -8.740 -26.254 1.00 83.12 901 SER A O 1
ATOM 7023 N N . VAL A 1 902 ? 25.982 -8.224 -28.438 1.00 84.44 902 VAL A N 1
ATOM 7024 C CA . VAL A 1 902 ? 24.548 -8.474 -28.651 1.00 84.44 902 VAL A CA 1
ATOM 7025 C C . VAL A 1 902 ? 24.221 -9.956 -28.481 1.00 84.44 902 VAL A C 1
ATOM 7027 O O . VAL A 1 902 ? 23.213 -10.274 -27.860 1.00 84.44 902 VAL A O 1
ATOM 7030 N N . GLU A 1 903 ? 25.073 -10.862 -28.955 1.00 84.00 903 GLU A N 1
ATOM 7031 C CA . GLU A 1 903 ? 24.900 -12.310 -28.813 1.00 84.00 903 GLU A CA 1
ATOM 7032 C C . GLU A 1 903 ? 24.999 -12.769 -27.349 1.00 84.00 903 GLU A C 1
ATOM 7034 O O . GLU A 1 903 ? 24.207 -13.601 -26.897 1.00 84.00 903 GLU A O 1
ATOM 7039 N N . LEU A 1 904 ? 25.901 -12.171 -26.565 1.00 81.81 904 LEU A N 1
ATOM 7040 C CA . LEU A 1 904 ? 25.985 -12.415 -25.123 1.00 81.81 904 LEU A CA 1
ATOM 7041 C C . LEU A 1 904 ? 24.702 -11.966 -24.405 1.00 81.81 904 LEU A C 1
ATOM 7043 O O . LEU A 1 904 ? 24.136 -12.715 -23.604 1.00 81.81 904 LEU A O 1
ATOM 7047 N N . ASN A 1 905 ? 24.190 -10.778 -24.732 1.00 85.69 905 ASN A N 1
ATOM 7048 C CA . ASN A 1 905 ? 22.923 -10.288 -24.186 1.00 85.69 905 ASN A CA 1
ATOM 7049 C C . ASN A 1 905 ? 21.731 -11.144 -24.646 1.00 85.69 905 ASN A C 1
ATOM 7051 O O . ASN A 1 905 ? 20.847 -11.454 -23.845 1.00 85.69 905 ASN A O 1
ATOM 7055 N N . LEU A 1 906 ? 21.736 -11.599 -25.902 1.00 86.31 906 LEU A N 1
ATOM 7056 C CA . LEU A 1 906 ? 20.736 -12.509 -26.461 1.00 86.31 906 LEU A CA 1
ATOM 7057 C C . LEU A 1 906 ? 20.714 -13.836 -25.700 1.00 86.31 906 LEU A C 1
ATOM 7059 O O . LEU A 1 906 ? 19.638 -14.334 -25.377 1.00 86.31 906 LEU A O 1
ATOM 7063 N N . ARG A 1 907 ? 21.885 -14.371 -25.336 1.00 83.88 907 ARG A N 1
ATOM 7064 C CA . ARG A 1 907 ? 22.015 -15.580 -24.513 1.00 83.88 907 ARG A CA 1
ATOM 7065 C C . ARG A 1 907 ? 21.351 -15.405 -23.146 1.00 83.88 907 ARG A C 1
ATOM 7067 O O . ARG A 1 907 ? 20.648 -16.308 -22.699 1.00 83.88 907 ARG A O 1
ATOM 7074 N N . HIS A 1 908 ? 21.516 -14.255 -22.494 1.00 84.44 908 HIS A N 1
ATOM 7075 C CA . HIS A 1 908 ? 20.859 -13.979 -21.213 1.00 84.44 908 HIS A CA 1
ATOM 7076 C C . HIS A 1 908 ? 19.336 -13.819 -21.344 1.00 84.44 908 HIS A C 1
ATOM 7078 O O . HIS A 1 908 ? 18.587 -14.372 -20.533 1.00 84.44 908 HIS A O 1
ATOM 7084 N N . VAL A 1 909 ? 18.866 -13.117 -22.381 1.00 87.50 909 VAL A N 1
ATOM 7085 C CA . VAL A 1 909 ? 17.428 -12.974 -22.665 1.00 87.50 909 VAL A CA 1
ATOM 7086 C C . VAL A 1 909 ? 16.813 -14.340 -22.975 1.00 87.50 909 VAL A C 1
ATOM 7088 O O . VAL A 1 909 ? 15.824 -14.713 -22.351 1.00 87.50 909 VAL A O 1
ATOM 7091 N N . ALA A 1 910 ? 17.433 -15.133 -23.850 1.00 85.12 910 ALA A N 1
ATOM 7092 C CA . ALA A 1 910 ? 16.981 -16.481 -24.192 1.00 85.12 910 ALA A CA 1
ATOM 7093 C C . ALA A 1 910 ? 16.936 -17.398 -22.961 1.00 85.12 910 ALA A C 1
ATOM 7095 O O . ALA A 1 910 ? 15.940 -18.088 -22.748 1.00 85.12 910 ALA A O 1
ATOM 7096 N N . ARG A 1 911 ? 17.957 -17.349 -22.091 1.00 82.44 911 ARG A N 1
ATOM 7097 C CA . ARG A 1 911 ? 17.965 -18.080 -20.812 1.00 82.44 911 ARG A CA 1
ATOM 7098 C C . ARG A 1 911 ? 16.764 -17.709 -19.937 1.00 82.44 911 ARG A C 1
ATOM 7100 O O . ARG A 1 911 ? 16.117 -18.592 -19.376 1.00 82.44 911 ARG A O 1
ATOM 7107 N N . SER A 1 912 ? 16.451 -16.418 -19.856 1.00 83.56 912 SER A N 1
ATOM 7108 C CA . SER A 1 912 ? 15.328 -15.894 -19.068 1.00 83.56 912 SER A CA 1
ATOM 7109 C C . SER A 1 912 ? 13.982 -16.345 -19.644 1.00 83.56 912 SER A C 1
ATOM 7111 O O . SER A 1 912 ? 13.106 -16.788 -18.903 1.00 83.56 912 SER A O 1
ATOM 7113 N N . VAL A 1 913 ? 13.844 -16.327 -20.973 1.00 84.94 913 VAL A N 1
ATOM 7114 C CA . VAL A 1 913 ? 12.648 -16.801 -21.687 1.00 84.94 913 VAL A CA 1
ATOM 7115 C C . VAL A 1 913 ? 12.438 -18.306 -21.497 1.00 84.94 913 VAL A C 1
ATOM 7117 O O . VAL A 1 913 ? 11.308 -18.735 -21.278 1.00 84.94 913 VAL A O 1
ATOM 7120 N N . VAL A 1 914 ? 13.503 -19.121 -21.502 1.00 81.19 914 VAL A N 1
ATOM 7121 C CA . VAL A 1 914 ? 13.388 -20.557 -21.189 1.00 81.19 914 VAL A CA 1
ATOM 7122 C C . VAL A 1 914 ? 12.837 -20.770 -19.787 1.00 81.19 914 VAL A C 1
ATOM 7124 O O . VAL A 1 914 ? 12.034 -21.677 -19.585 1.00 81.19 914 VAL A O 1
ATOM 7127 N N . ILE A 1 915 ? 13.238 -19.964 -18.811 1.00 80.62 915 ILE A N 1
ATOM 7128 C CA . ILE A 1 915 ? 12.690 -20.088 -17.459 1.00 80.62 915 ILE A CA 1
ATOM 7129 C C . ILE A 1 915 ? 11.214 -19.684 -17.453 1.00 80.62 915 ILE A C 1
ATOM 7131 O O . ILE A 1 915 ? 10.432 -20.310 -16.741 1.00 80.62 915 ILE A O 1
ATOM 7135 N N . GLY A 1 916 ? 10.830 -18.666 -18.235 1.00 73.62 916 GLY A N 1
ATOM 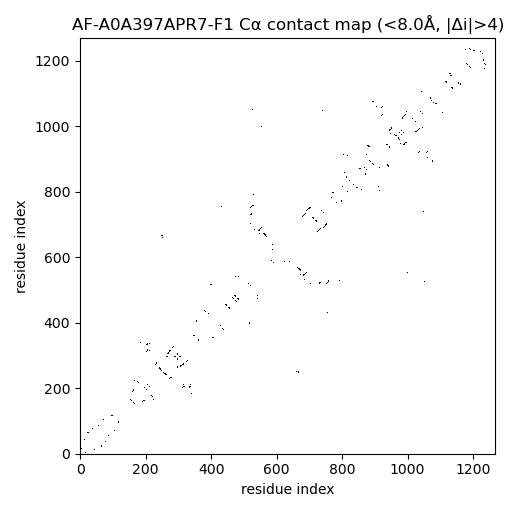7136 C CA . GLY A 1 916 ? 9.444 -18.230 -18.486 1.00 73.62 916 GLY A CA 1
ATOM 7137 C C . GLY A 1 916 ? 8.714 -17.665 -17.263 1.00 73.62 916 GLY A C 1
ATOM 7138 O O . GLY A 1 916 ? 7.685 -17.009 -17.381 1.00 73.62 916 GLY A O 1
ATOM 7139 N N . LYS A 1 917 ? 9.255 -17.899 -16.064 1.00 78.06 917 LYS A N 1
ATOM 7140 C CA . LYS A 1 917 ? 8.707 -17.420 -14.808 1.00 78.06 917 LYS A CA 1
ATOM 7141 C C . LYS A 1 917 ? 9.053 -15.934 -14.640 1.00 78.06 917 LYS A C 1
ATOM 7143 O O . LYS A 1 917 ? 8.189 -15.071 -14.700 1.00 78.06 917 LYS A O 1
ATOM 7148 N N . TYR A 1 918 ? 10.310 -15.591 -14.439 1.00 84.81 918 TYR A N 1
ATOM 7149 C CA . TYR A 1 918 ? 10.643 -14.278 -13.887 1.00 84.81 918 TYR A CA 1
ATOM 7150 C C . TYR A 1 918 ? 10.641 -13.130 -14.915 1.00 84.81 918 TYR A C 1
ATOM 7152 O O . TYR A 1 918 ? 11.145 -13.321 -16.023 1.00 84.81 918 TYR A O 1
ATOM 7160 N N . PRO A 1 919 ? 10.134 -11.938 -14.539 1.00 90.12 919 PRO A N 1
ATOM 7161 C CA . PRO A 1 919 ? 10.187 -10.747 -15.381 1.00 90.12 919 PRO A CA 1
ATOM 7162 C C . PRO A 1 919 ? 11.623 -10.208 -15.490 1.00 90.12 919 PRO A C 1
ATOM 7164 O O . PRO A 1 919 ? 12.420 -10.333 -14.553 1.00 90.12 919 PRO A O 1
ATOM 7167 N N . LEU A 1 920 ? 11.951 -9.589 -16.626 1.00 91.00 920 LEU A N 1
ATOM 7168 C CA . LEU A 1 920 ? 13.308 -9.131 -16.955 1.00 91.00 920 LEU A CA 1
ATOM 7169 C C . LEU A 1 920 ? 13.370 -7.598 -17.039 1.00 91.00 920 LEU A C 1
ATOM 7171 O O . LEU A 1 920 ? 12.608 -6.997 -17.791 1.00 91.00 920 LEU A O 1
ATOM 7175 N N . LEU A 1 921 ? 14.294 -6.969 -16.310 1.00 91.56 921 LEU A N 1
ATOM 7176 C CA . LEU A 1 921 ? 14.535 -5.522 -16.327 1.00 91.56 921 LEU A CA 1
ATOM 7177 C C . LEU A 1 921 ? 15.873 -5.219 -17.006 1.00 91.56 921 LEU A C 1
ATOM 7179 O O . LEU A 1 921 ? 16.929 -5.527 -16.463 1.00 91.56 921 LEU A O 1
ATOM 7183 N N . LEU A 1 922 ? 15.843 -4.589 -18.179 1.00 91.69 922 LEU A N 1
ATOM 7184 C CA . LEU A 1 922 ? 17.042 -4.182 -18.905 1.00 91.69 922 LEU A CA 1
ATOM 7185 C C . LEU A 1 922 ? 17.374 -2.727 -18.579 1.00 91.69 922 LEU A C 1
ATOM 7187 O O . LEU A 1 922 ? 16.628 -1.802 -18.922 1.00 91.69 922 LEU A O 1
ATOM 7191 N N . GLN A 1 923 ? 18.536 -2.519 -17.971 1.00 88.94 923 GLN A N 1
ATOM 7192 C CA . GLN A 1 923 ? 19.047 -1.202 -17.616 1.00 88.94 923 GLN A CA 1
ATOM 7193 C C . GLN A 1 923 ? 20.305 -0.887 -18.418 1.00 88.94 923 GLN A C 1
ATOM 7195 O O . GLN A 1 923 ? 21.179 -1.722 -18.577 1.00 88.94 923 GLN A O 1
ATOM 7200 N N . GLY A 1 924 ? 20.408 0.332 -18.935 1.00 87.38 924 GLY A N 1
ATOM 7201 C CA . GLY A 1 924 ? 21.564 0.747 -19.734 1.00 87.38 924 GLY A CA 1
ATOM 7202 C C . GLY A 1 924 ? 21.404 2.168 -20.260 1.00 87.38 924 GLY A C 1
ATOM 7203 O O . GLY A 1 924 ? 20.343 2.765 -20.046 1.00 87.38 924 GLY A O 1
ATOM 7204 N N . PRO A 1 925 ? 22.400 2.734 -20.951 1.00 82.19 925 PRO A N 1
ATOM 7205 C CA . PRO A 1 925 ? 22.290 4.067 -21.525 1.00 82.19 925 PRO A CA 1
ATOM 7206 C C . PRO A 1 925 ? 21.246 4.123 -22.651 1.00 82.19 925 PRO A C 1
ATOM 7208 O O . PRO A 1 925 ? 20.748 3.108 -23.159 1.00 82.19 925 PRO A O 1
ATOM 7211 N N . THR A 1 926 ? 20.887 5.343 -23.043 1.00 80.38 926 THR A N 1
ATOM 7212 C CA . THR A 1 926 ? 20.006 5.569 -24.193 1.00 80.38 926 THR A CA 1
ATOM 7213 C C . THR A 1 926 ? 20.639 5.013 -25.464 1.00 80.38 926 THR A C 1
ATOM 7215 O O . THR A 1 926 ? 21.830 5.198 -25.690 1.00 80.38 926 THR A O 1
ATOM 7218 N N . SER A 1 927 ? 19.829 4.387 -26.320 1.00 77.31 927 SER A N 1
ATOM 7219 C CA . SER A 1 927 ? 20.256 3.877 -27.634 1.00 77.31 927 SER A CA 1
ATOM 7220 C C . SER A 1 927 ? 21.230 2.685 -27.615 1.00 77.31 927 SER A C 1
ATOM 7222 O O . SER A 1 927 ? 21.772 2.337 -28.658 1.00 77.31 927 SER A O 1
ATOM 7224 N N . ALA A 1 928 ? 21.362 1.985 -26.483 1.00 81.19 928 ALA A N 1
ATOM 7225 C CA . ALA A 1 928 ? 22.085 0.708 -26.381 1.00 81.19 928 ALA A CA 1
ATOM 7226 C C . ALA A 1 928 ? 21.350 -0.498 -27.021 1.00 81.19 928 ALA A C 1
ATOM 7228 O O . ALA A 1 928 ? 21.816 -1.625 -26.948 1.00 81.19 928 ALA A O 1
ATOM 7229 N N . GLY A 1 929 ? 20.167 -0.292 -27.616 1.00 83.25 929 GLY A N 1
ATOM 7230 C CA . GLY A 1 929 ? 19.409 -1.363 -28.281 1.00 83.25 929 GLY A CA 1
ATOM 7231 C C . GLY A 1 929 ? 18.545 -2.244 -27.366 1.00 83.25 929 GLY A C 1
ATOM 7232 O O . GLY A 1 929 ? 18.061 -3.273 -27.821 1.00 83.25 929 GLY A O 1
ATOM 7233 N N . LYS A 1 930 ? 18.292 -1.834 -26.114 1.00 89.12 930 LYS A N 1
ATOM 7234 C CA . LYS A 1 930 ? 17.503 -2.586 -25.108 1.00 89.12 930 LYS A CA 1
ATOM 7235 C C . LYS A 1 930 ? 16.147 -3.084 -25.625 1.00 89.12 930 LYS A C 1
ATOM 7237 O O . LYS A 1 930 ? 15.887 -4.281 -25.632 1.00 89.12 930 LYS A O 1
ATOM 7242 N N . THR A 1 931 ? 15.302 -2.171 -26.104 1.00 90.31 931 THR A N 1
ATOM 7243 C CA . THR A 1 931 ? 13.973 -2.498 -26.647 1.00 90.31 931 THR A CA 1
ATOM 7244 C C . THR A 1 931 ? 14.087 -3.315 -27.938 1.00 90.31 931 THR A C 1
ATOM 7246 O O . THR A 1 931 ? 13.347 -4.274 -28.142 1.00 90.31 931 THR A O 1
ATOM 7249 N N . SER A 1 932 ? 15.050 -2.968 -28.801 1.00 87.94 932 SER A N 1
ATOM 7250 C CA . SER A 1 932 ? 15.285 -3.654 -30.076 1.00 87.94 932 SER A CA 1
ATOM 7251 C C . SER A 1 932 ? 15.678 -5.120 -29.889 1.00 87.94 932 SER A C 1
ATOM 7253 O O . SER A 1 932 ? 15.259 -5.954 -30.683 1.00 87.94 932 SER A O 1
ATOM 7255 N N . LEU A 1 933 ? 16.438 -5.441 -28.836 1.00 89.12 933 LEU A N 1
ATOM 7256 C CA . LEU A 1 933 ? 16.850 -6.805 -28.504 1.00 89.12 933 LEU A CA 1
ATOM 7257 C C . LEU A 1 933 ? 15.643 -7.708 -28.211 1.00 89.12 933 LEU A C 1
ATOM 7259 O O . LEU A 1 933 ? 15.564 -8.818 -28.726 1.00 89.12 933 LEU A O 1
ATOM 7263 N N . ILE A 1 934 ? 14.685 -7.224 -27.418 1.00 90.88 934 ILE A N 1
ATOM 7264 C CA . ILE A 1 934 ? 13.487 -7.997 -27.056 1.00 90.88 934 ILE A CA 1
ATOM 7265 C C . ILE A 1 934 ? 12.572 -8.167 -28.270 1.00 90.88 934 ILE A C 1
ATOM 7267 O O . ILE A 1 934 ? 12.098 -9.270 -28.533 1.00 90.88 934 ILE A O 1
ATOM 7271 N N . LEU A 1 935 ? 12.361 -7.093 -29.040 1.00 90.00 935 LEU A N 1
ATOM 7272 C CA . LEU A 1 935 ? 11.552 -7.139 -30.262 1.00 90.00 935 LEU A CA 1
ATOM 7273 C C . LEU A 1 935 ? 12.137 -8.102 -31.301 1.00 90.00 935 LEU A C 1
ATOM 7275 O O . LEU A 1 935 ? 11.380 -8.794 -31.975 1.00 90.00 935 LEU A O 1
ATOM 7279 N N . TYR A 1 936 ? 13.467 -8.174 -31.404 1.00 89.31 936 TYR A N 1
ATOM 7280 C CA . TYR A 1 936 ? 14.149 -9.143 -32.258 1.00 89.31 936 TYR A CA 1
ATOM 7281 C C . TYR A 1 936 ? 13.850 -10.587 -31.829 1.00 89.31 936 TYR A C 1
ATOM 7283 O O . TYR A 1 936 ? 13.433 -11.393 -32.657 1.00 89.31 936 TYR A O 1
ATOM 7291 N N . VAL A 1 937 ? 13.990 -10.903 -30.535 1.00 88.44 937 VAL A N 1
ATOM 7292 C CA . VAL A 1 937 ? 13.686 -12.244 -29.999 1.00 88.44 937 VAL A CA 1
ATOM 7293 C C . VAL A 1 937 ? 12.217 -12.608 -30.210 1.00 88.44 937 VAL A C 1
ATOM 7295 O O . VAL A 1 937 ? 11.918 -13.725 -30.621 1.00 88.44 937 VAL A O 1
ATOM 7298 N N . ALA A 1 938 ? 11.300 -11.674 -29.957 1.00 89.06 938 ALA A N 1
ATOM 7299 C CA . ALA A 1 938 ? 9.872 -11.906 -30.132 1.00 89.06 938 ALA A CA 1
ATOM 7300 C C . ALA A 1 938 ? 9.502 -12.176 -31.598 1.00 89.06 938 ALA A C 1
ATOM 7302 O O . ALA A 1 938 ? 8.774 -13.127 -31.871 1.00 89.06 938 ALA A O 1
ATOM 7303 N N . ALA A 1 939 ? 10.038 -11.377 -32.531 1.00 87.06 939 ALA A N 1
ATOM 7304 C CA . ALA A 1 939 ? 9.820 -11.562 -33.965 1.00 87.06 939 ALA A CA 1
ATOM 7305 C C . ALA A 1 939 ? 10.371 -12.906 -34.446 1.00 87.06 939 ALA A C 1
ATOM 7307 O O . ALA A 1 939 ? 9.680 -13.627 -35.159 1.00 87.06 939 ALA A O 1
ATOM 7308 N N . ARG A 1 940 ? 11.573 -13.273 -33.987 1.00 84.75 940 ARG A N 1
ATOM 7309 C CA . ARG A 1 940 ? 12.187 -14.558 -34.309 1.00 84.75 940 ARG A CA 1
ATOM 7310 C C . ARG A 1 940 ? 11.333 -15.733 -33.837 1.00 84.75 940 ARG A C 1
ATOM 7312 O O . ARG A 1 940 ? 11.140 -16.654 -34.600 1.00 84.75 940 ARG A O 1
ATOM 7319 N N . LEU A 1 941 ? 10.753 -15.662 -32.640 1.00 84.75 941 LEU A N 1
ATOM 7320 C CA . LEU A 1 941 ? 9.892 -16.723 -32.101 1.00 84.75 941 LEU A CA 1
ATOM 7321 C C . LEU A 1 941 ? 8.454 -16.712 -32.633 1.00 84.75 941 LEU A C 1
ATOM 7323 O O . LEU A 1 941 ? 7.675 -17.577 -32.238 1.00 84.75 941 LEU A O 1
ATOM 7327 N N . GLY A 1 942 ? 8.047 -15.705 -33.411 1.00 84.75 942 GLY A N 1
ATOM 7328 C CA . GLY A 1 942 ? 6.637 -15.525 -33.769 1.00 84.75 942 GLY A CA 1
ATOM 7329 C C . GLY A 1 942 ? 5.740 -15.177 -32.567 1.00 84.75 942 GLY A C 1
ATOM 7330 O O . GLY A 1 942 ? 4.536 -15.433 -32.565 1.00 84.75 942 GLY A O 1
ATOM 7331 N N . GLN A 1 943 ? 6.300 -14.621 -31.488 1.00 87.75 943 GLN A N 1
ATOM 7332 C CA . GLN A 1 943 ? 5.525 -14.204 -30.317 1.00 87.75 943 GLN A CA 1
ATOM 7333 C C . GLN A 1 943 ? 5.019 -12.775 -30.498 1.00 87.75 943 GLN A C 1
ATOM 7335 O O . GLN A 1 943 ? 5.785 -11.854 -30.793 1.00 87.75 943 GLN A O 1
ATOM 7340 N N . LYS A 1 944 ? 3.721 -12.554 -30.261 1.00 89.06 944 LYS A N 1
ATOM 7341 C CA . LYS A 1 944 ? 3.165 -11.200 -30.267 1.00 89.06 944 LYS A CA 1
ATOM 7342 C C . LYS A 1 944 ? 3.721 -10.419 -29.078 1.00 89.06 944 LYS A C 1
ATOM 7344 O O . LYS A 1 944 ? 3.500 -10.787 -27.926 1.00 89.06 944 LYS A O 1
ATOM 7349 N N . CYS A 1 945 ? 4.422 -9.330 -29.374 1.00 90.12 945 CYS A N 1
ATOM 7350 C CA . CYS A 1 945 ? 5.016 -8.447 -28.380 1.00 90.12 945 CYS A CA 1
ATOM 7351 C C . CYS A 1 945 ? 4.412 -7.046 -28.486 1.00 90.12 945 CYS A C 1
ATOM 7353 O O . CYS A 1 945 ? 4.363 -6.470 -29.573 1.00 90.12 945 CYS A O 1
ATOM 7355 N N . VAL A 1 946 ? 3.948 -6.504 -27.360 1.00 89.81 946 VAL A N 1
ATOM 7356 C CA . VAL A 1 946 ? 3.362 -5.165 -27.281 1.00 89.81 946 VAL A CA 1
ATOM 7357 C C . VAL A 1 946 ? 4.221 -4.277 -26.392 1.00 89.81 946 VAL A C 1
ATOM 7359 O O . VAL A 1 946 ? 4.646 -4.682 -25.313 1.00 89.81 946 VAL A O 1
ATOM 7362 N N . ARG A 1 947 ? 4.476 -3.051 -26.848 1.00 90.12 947 ARG A N 1
ATOM 7363 C CA . ARG A 1 947 ? 5.234 -2.046 -26.102 1.00 90.12 947 ARG A CA 1
ATOM 7364 C C . ARG A 1 947 ? 4.290 -1.012 -25.497 1.00 90.12 947 ARG A C 1
ATOM 7366 O O . ARG A 1 947 ? 3.497 -0.425 -26.227 1.00 90.12 947 ARG A O 1
ATOM 7373 N N . ILE A 1 948 ? 4.445 -0.757 -24.204 1.00 89.31 948 ILE A N 1
ATOM 7374 C CA . ILE A 1 948 ? 3.803 0.329 -23.465 1.00 89.31 948 ILE A CA 1
ATOM 7375 C C . ILE A 1 948 ? 4.905 1.306 -23.050 1.00 89.31 948 ILE A C 1
ATOM 7377 O O . ILE A 1 948 ? 5.872 0.901 -22.408 1.00 89.31 948 ILE A O 1
ATOM 7381 N N . ASN A 1 949 ? 4.786 2.572 -23.445 1.00 89.50 949 ASN A N 1
ATOM 7382 C CA . ASN A 1 949 ? 5.744 3.611 -23.068 1.00 89.50 949 ASN A CA 1
ATOM 7383 C C . ASN A 1 949 ? 5.207 4.381 -21.862 1.00 89.50 949 ASN A C 1
ATOM 7385 O O . ASN A 1 949 ? 4.161 5.017 -21.971 1.00 89.50 949 ASN A O 1
ATOM 7389 N N . ASN A 1 950 ? 5.937 4.359 -20.750 1.00 89.25 950 ASN A N 1
ATOM 7390 C CA . ASN A 1 950 ? 5.544 5.084 -19.548 1.00 89.25 950 ASN A CA 1
ATOM 7391 C C . ASN A 1 950 ? 6.036 6.530 -19.563 1.00 89.25 950 ASN A C 1
ATOM 7393 O O . ASN A 1 950 ? 7.080 6.855 -20.126 1.00 89.25 950 ASN A O 1
ATOM 7397 N N . HIS A 1 951 ? 5.278 7.387 -18.896 1.00 86.62 951 HIS A N 1
ATOM 7398 C CA . HIS A 1 951 ? 5.550 8.801 -18.701 1.00 86.62 951 HIS A CA 1
ATOM 7399 C C . HIS A 1 951 ? 5.052 9.228 -17.309 1.00 86.62 951 HIS A C 1
ATOM 7401 O O . HIS A 1 951 ? 4.466 8.432 -16.578 1.00 86.62 951 HIS A O 1
ATOM 7407 N N . GLU A 1 952 ? 5.300 10.478 -16.912 1.00 83.12 952 GLU A N 1
ATOM 7408 C CA . GLU A 1 952 ? 4.968 10.947 -15.555 1.00 83.12 952 GLU A CA 1
ATOM 7409 C C . GLU A 1 952 ? 3.458 10.966 -15.256 1.00 83.12 952 GLU A C 1
ATOM 7411 O O . GLU A 1 952 ? 3.066 10.820 -14.101 1.00 83.12 952 GLU A O 1
ATOM 7416 N N . HIS A 1 953 ? 2.628 11.081 -16.295 1.00 81.94 953 HIS A N 1
ATOM 7417 C CA . HIS A 1 953 ? 1.163 11.104 -16.217 1.00 81.94 953 HIS A CA 1
ATOM 7418 C C . HIS A 1 953 ? 0.511 9.790 -16.673 1.00 81.94 953 HIS A C 1
ATOM 7420 O O . HIS A 1 953 ? -0.657 9.783 -17.036 1.00 81.94 953 HIS A O 1
ATOM 7426 N N . THR A 1 954 ? 1.261 8.681 -16.706 1.00 83.69 954 THR A N 1
ATOM 7427 C CA . THR A 1 954 ? 0.663 7.369 -16.987 1.00 83.69 954 THR A CA 1
ATOM 7428 C C . THR A 1 954 ? -0.318 7.010 -15.879 1.00 83.69 954 THR A C 1
ATOM 7430 O O . THR A 1 954 ? 0.086 6.929 -14.720 1.00 83.69 954 THR A O 1
ATOM 7433 N N . ASP A 1 955 ? -1.568 6.739 -16.248 1.00 83.25 955 ASP A N 1
ATOM 7434 C CA . ASP A 1 955 ? -2.626 6.345 -15.317 1.00 83.25 955 ASP A CA 1
ATOM 7435 C C . ASP A 1 955 ? -2.828 4.825 -15.275 1.00 83.25 955 ASP A C 1
ATOM 7437 O O . ASP A 1 955 ? -2.599 4.101 -16.248 1.00 83.25 955 ASP A O 1
ATOM 7441 N N . ILE A 1 956 ? -3.341 4.321 -14.147 1.00 81.88 956 ILE A N 1
ATOM 7442 C CA . ILE A 1 956 ? -3.623 2.887 -13.949 1.00 81.88 956 ILE A CA 1
ATOM 7443 C C . ILE A 1 956 ? -4.657 2.340 -14.948 1.00 81.88 956 ILE A C 1
ATOM 7445 O O . ILE A 1 956 ? -4.620 1.162 -15.313 1.00 81.88 956 ILE A O 1
ATOM 7449 N N . GLN A 1 957 ? -5.542 3.209 -15.444 1.00 81.44 957 GLN A N 1
ATOM 7450 C CA . GLN A 1 957 ? -6.559 2.870 -16.438 1.00 81.44 957 GLN A CA 1
ATOM 7451 C C . GLN A 1 957 ? -5.947 2.436 -17.776 1.00 81.44 957 GLN A C 1
ATOM 7453 O O . GLN A 1 957 ? -6.522 1.597 -18.468 1.00 81.44 957 GLN A O 1
ATOM 7458 N N . GLU A 1 958 ? -4.749 2.923 -18.126 1.00 80.12 958 GLU A N 1
ATOM 7459 C CA . GLU A 1 958 ? -4.038 2.461 -19.326 1.00 80.12 958 GLU A CA 1
ATOM 7460 C C . GLU A 1 958 ? -3.645 0.977 -19.222 1.00 80.12 958 GLU A C 1
ATOM 7462 O O . GLU A 1 958 ? -3.557 0.265 -20.227 1.00 80.12 958 GLU A O 1
ATOM 7467 N N . TYR A 1 959 ? -3.423 0.493 -17.997 1.00 83.50 959 TYR A N 1
ATOM 7468 C CA . TYR A 1 959 ? -3.032 -0.882 -17.709 1.00 83.50 959 TYR A CA 1
ATOM 7469 C C . TYR A 1 959 ? -4.255 -1.784 -17.513 1.00 83.50 959 TYR A C 1
ATOM 7471 O O . TYR A 1 959 ? -4.355 -2.829 -18.159 1.00 83.50 959 TYR A O 1
ATOM 7479 N N . LEU A 1 960 ? -5.184 -1.402 -16.634 1.00 82.81 960 LEU A N 1
ATOM 7480 C CA . LEU A 1 960 ? -6.304 -2.257 -16.221 1.00 82.81 960 LEU A CA 1
ATOM 7481 C C . LEU A 1 960 ? -7.551 -2.103 -17.099 1.00 82.81 960 LEU A C 1
ATOM 7483 O O . LEU A 1 960 ? -8.281 -3.078 -17.288 1.00 82.81 960 LEU A O 1
ATOM 7487 N N . GLY A 1 961 ? -7.759 -0.929 -17.694 1.00 81.94 961 GLY A N 1
ATOM 7488 C CA . GLY A 1 961 ? -8.942 -0.596 -18.485 1.00 81.94 961 GLY A CA 1
ATOM 7489 C C . GLY A 1 961 ? -9.743 0.564 -17.911 1.00 81.94 961 GLY A C 1
ATOM 7490 O O . GLY A 1 961 ? -9.452 1.084 -16.836 1.00 81.94 961 GLY A O 1
ATOM 7491 N N . SER A 1 962 ? -10.769 0.968 -18.650 1.00 79.56 962 SER A N 1
ATOM 7492 C CA . SER A 1 962 ? -11.691 2.032 -18.255 1.00 79.56 962 SER A CA 1
ATOM 7493 C C . SER A 1 962 ? -13.107 1.734 -18.748 1.00 79.56 962 SER A C 1
ATOM 7495 O O . SER A 1 962 ? -13.333 0.881 -19.613 1.00 79.56 962 SER A O 1
ATOM 7497 N N . TYR A 1 963 ? -14.094 2.421 -18.172 1.00 74.81 963 TYR A N 1
ATOM 7498 C CA . TYR A 1 963 ? -15.468 2.361 -18.660 1.00 74.81 963 TYR A CA 1
ATOM 7499 C C . TYR A 1 963 ? -15.603 3.217 -19.919 1.00 74.81 963 TYR A C 1
ATOM 7501 O O . TYR A 1 963 ? -15.408 4.429 -19.877 1.00 74.81 963 TYR A O 1
ATOM 7509 N N . VAL A 1 964 ? -15.961 2.580 -21.033 1.00 73.81 964 VAL A N 1
ATOM 7510 C CA . VAL A 1 964 ? -16.166 3.239 -22.326 1.00 73.81 964 VAL A CA 1
ATOM 7511 C C . VAL A 1 964 ? -17.600 2.993 -22.781 1.00 73.81 964 VAL A C 1
ATOM 7513 O O . VAL A 1 964 ? -18.145 1.900 -22.604 1.00 73.81 964 VAL A O 1
ATOM 7516 N N . SER A 1 965 ? -18.233 4.009 -23.363 1.00 69.25 965 SER A N 1
ATOM 7517 C CA . SER A 1 965 ? -19.543 3.849 -23.993 1.00 69.25 965 SER A CA 1
ATOM 7518 C C . SER A 1 965 ? -19.416 3.040 -25.284 1.00 69.25 965 SER A C 1
ATOM 7520 O O . SER A 1 965 ? -18.630 3.386 -26.164 1.00 69.25 965 SER A O 1
ATOM 7522 N N . ASP A 1 966 ? -20.194 1.969 -25.405 1.00 69.50 966 ASP A N 1
ATOM 7523 C CA . ASP A 1 966 ? -20.324 1.198 -26.641 1.00 69.50 966 ASP A CA 1
ATOM 7524 C C . ASP A 1 966 ? -21.086 2.005 -27.714 1.00 69.50 966 ASP A C 1
ATOM 7526 O O . ASP A 1 966 ? -21.603 3.094 -27.450 1.00 69.50 966 ASP A O 1
ATOM 7530 N N . LYS A 1 967 ? -21.190 1.466 -28.934 1.00 72.88 967 LYS A N 1
ATOM 7531 C CA . LYS A 1 967 ? -21.905 2.066 -30.076 1.00 72.88 967 LYS A CA 1
ATOM 7532 C C . LYS A 1 967 ? -23.357 2.439 -29.756 1.00 72.88 967 LYS A C 1
ATOM 7534 O O . LYS A 1 967 ? -23.864 3.403 -30.319 1.00 72.88 967 LYS A O 1
ATOM 7539 N N . ASP A 1 968 ? -23.981 1.719 -28.825 1.00 65.69 968 ASP A N 1
ATOM 7540 C CA . ASP A 1 968 ? -25.349 1.955 -28.349 1.00 65.69 968 ASP A CA 1
ATOM 7541 C C . ASP A 1 968 ? -25.423 2.956 -27.173 1.00 65.69 968 ASP A C 1
ATOM 7543 O O . ASP A 1 968 ? -26.472 3.129 -26.560 1.00 65.69 968 ASP A O 1
ATOM 7547 N N . GLY A 1 969 ? -24.307 3.598 -26.800 1.00 63.78 969 GLY A N 1
ATOM 7548 C CA . GLY A 1 969 ? -24.221 4.531 -25.667 1.00 63.78 969 GLY A CA 1
ATOM 7549 C C . GLY A 1 969 ? -24.137 3.857 -24.292 1.00 63.78 969 GLY A C 1
ATOM 7550 O O . GLY A 1 969 ? -24.065 4.538 -23.270 1.00 63.78 969 GLY A O 1
ATOM 7551 N N . LYS A 1 970 ? -24.113 2.521 -24.246 1.00 65.06 970 LYS A N 1
ATOM 7552 C CA . LYS A 1 970 ? -24.028 1.737 -23.012 1.00 65.06 970 LYS A CA 1
ATOM 7553 C C . LYS A 1 970 ? -22.604 1.739 -22.465 1.00 65.06 970 LYS A C 1
ATOM 7555 O O . LYS A 1 970 ? -21.690 1.280 -23.142 1.00 65.06 970 LYS A O 1
ATOM 7560 N N . LEU A 1 971 ? -22.413 2.195 -21.227 1.00 64.62 971 LEU A N 1
ATOM 7561 C CA . LEU A 1 971 ? -21.129 2.056 -20.536 1.00 64.62 971 LEU A CA 1
ATOM 7562 C C . LEU A 1 971 ? -20.800 0.566 -20.409 1.00 64.62 971 LEU A C 1
ATOM 7564 O O . LEU A 1 971 ? -21.614 -0.205 -19.911 1.00 64.62 971 LEU A O 1
ATOM 7568 N N . THR A 1 972 ? -19.629 0.154 -20.877 1.00 70.31 972 THR A N 1
ATOM 7569 C CA . THR A 1 972 ? -19.083 -1.191 -20.680 1.00 70.31 972 THR A CA 1
ATOM 7570 C C . THR A 1 972 ? -17.648 -1.050 -20.201 1.00 70.31 972 THR A C 1
ATOM 7572 O O . THR A 1 972 ? -16.918 -0.172 -20.661 1.00 70.31 972 THR A O 1
ATOM 7575 N N . PHE A 1 973 ? -17.241 -1.874 -19.233 1.00 72.94 973 PHE A N 1
ATOM 7576 C CA . PHE A 1 973 ? -15.844 -1.896 -18.820 1.00 72.94 973 PHE A CA 1
ATOM 7577 C C . PHE A 1 973 ? -15.028 -2.516 -19.951 1.00 72.94 973 PHE A C 1
ATOM 7579 O O . PHE A 1 973 ? -15.124 -3.718 -20.214 1.00 72.94 973 PHE A O 1
ATOM 7586 N N . GLN A 1 974 ? -14.262 -1.687 -20.654 1.00 71.88 974 GLN A N 1
ATOM 7587 C CA . GLN A 1 974 ? -13.326 -2.169 -21.647 1.00 71.88 974 GLN A CA 1
ATOM 7588 C C . GLN A 1 974 ? -12.022 -2.480 -20.923 1.00 71.88 974 GLN A C 1
ATOM 7590 O O . GLN A 1 974 ? -11.283 -1.574 -20.538 1.00 71.88 974 GLN A O 1
ATOM 7595 N N . GLU A 1 975 ? -11.756 -3.777 -20.737 1.00 73.31 975 GLU A N 1
ATOM 7596 C CA . GLU A 1 975 ? -10.491 -4.251 -20.172 1.00 73.31 975 GLU A CA 1
ATOM 7597 C C . GLU A 1 975 ? -9.308 -3.588 -20.888 1.00 73.31 975 GLU A C 1
ATOM 7599 O O . GLU A 1 975 ? -9.330 -3.407 -22.114 1.00 73.31 975 GLU A O 1
ATOM 7604 N N . GLY A 1 976 ? -8.269 -3.259 -20.116 1.00 66.56 976 GLY A N 1
ATOM 7605 C CA . GLY A 1 976 ? -7.057 -2.609 -20.592 1.00 66.56 976 GLY A CA 1
ATOM 7606 C C . GLY A 1 976 ? -6.543 -3.323 -21.830 1.00 66.56 976 GLY A C 1
ATOM 7607 O O . GLY A 1 976 ? -6.103 -4.476 -21.765 1.00 66.56 976 GLY A O 1
ATOM 7608 N N . ARG A 1 977 ? -6.640 -2.636 -22.978 1.00 60.56 977 ARG A N 1
ATOM 7609 C CA . ARG A 1 977 ? -6.462 -3.229 -24.315 1.00 60.56 977 ARG A CA 1
ATOM 7610 C C . ARG A 1 977 ? -5.122 -3.934 -24.493 1.00 60.56 977 ARG A C 1
ATOM 7612 O O . ARG A 1 977 ? -4.993 -4.753 -25.394 1.00 60.56 977 ARG A O 1
ATOM 7619 N N . VAL A 1 978 ? -4.127 -3.613 -23.668 1.00 72.94 978 VAL A N 1
ATOM 7620 C CA . VAL A 1 978 ? -2.782 -4.168 -23.787 1.00 72.94 978 VAL A CA 1
ATOM 7621 C C . VAL A 1 978 ? -2.447 -5.126 -22.651 1.00 72.94 978 VAL A C 1
ATOM 7623 O O . VAL A 1 978 ? -2.236 -6.302 -22.929 1.00 72.94 978 VAL A O 1
ATOM 7626 N N . LEU A 1 979 ? -2.394 -4.673 -21.392 1.00 83.88 979 LEU A N 1
ATOM 7627 C CA . LEU A 1 979 ? -1.887 -5.503 -20.291 1.00 83.88 979 LEU A CA 1
ATOM 7628 C C . LEU A 1 979 ? -2.834 -6.661 -19.953 1.00 83.88 979 LEU A C 1
ATOM 7630 O O . LEU A 1 979 ? -2.397 -7.810 -19.954 1.00 83.88 979 LEU A O 1
ATOM 7634 N N . VAL A 1 980 ? -4.123 -6.392 -19.721 1.00 84.88 980 VAL A N 1
ATOM 7635 C CA . VAL A 1 980 ? -5.096 -7.441 -19.360 1.00 84.88 980 VAL A CA 1
ATOM 7636 C C . VAL A 1 980 ? -5.244 -8.468 -20.486 1.00 84.88 980 VAL A C 1
ATOM 7638 O O . VAL A 1 980 ? -5.186 -9.676 -20.244 1.00 84.88 980 VAL A O 1
ATOM 7641 N N . GLN A 1 981 ? -5.347 -8.004 -21.736 1.00 84.44 981 GLN A N 1
ATOM 7642 C CA . GLN A 1 981 ? -5.420 -8.893 -22.901 1.00 84.44 981 GLN A CA 1
ATOM 7643 C C . GLN A 1 981 ? -4.160 -9.748 -23.055 1.00 84.44 981 GLN A C 1
ATOM 7645 O O . GLN A 1 981 ? -4.258 -10.950 -23.297 1.00 84.44 981 GLN A O 1
ATOM 7650 N N . ALA A 1 982 ? -2.978 -9.158 -22.879 1.00 85.69 982 ALA A N 1
ATOM 7651 C CA . ALA A 1 982 ? -1.716 -9.880 -22.963 1.00 85.69 982 ALA A CA 1
ATOM 7652 C C . ALA A 1 982 ? -1.561 -10.924 -21.848 1.00 85.69 982 ALA A C 1
ATOM 7654 O O . ALA A 1 982 ? -1.084 -12.023 -22.123 1.00 85.69 982 ALA A O 1
ATOM 7655 N N . VAL A 1 983 ? -2.011 -10.627 -20.625 1.00 87.94 983 VAL A N 1
ATOM 7656 C CA . VAL A 1 983 ? -2.036 -11.583 -19.505 1.00 87.94 983 VAL A CA 1
ATOM 7657 C C . VAL A 1 983 ? -2.942 -12.778 -19.832 1.00 87.94 983 VAL A C 1
ATOM 7659 O O . VAL A 1 983 ? -2.527 -13.920 -19.632 1.00 87.94 983 VAL A O 1
ATOM 7662 N N . ARG A 1 984 ? -4.135 -12.542 -20.404 1.00 87.38 984 ARG A N 1
ATOM 7663 C CA . ARG A 1 984 ? -5.081 -13.605 -20.803 1.00 87.38 984 ARG A CA 1
ATOM 7664 C C . ARG A 1 984 ? -4.589 -14.441 -21.991 1.00 87.38 984 ARG A C 1
ATOM 7666 O O . ARG A 1 984 ? -4.721 -15.660 -21.974 1.00 87.38 984 ARG A O 1
ATOM 7673 N N . LEU A 1 985 ? -4.044 -13.794 -23.023 1.00 85.81 985 LEU A N 1
ATOM 7674 C CA . LEU A 1 985 ? -3.662 -14.428 -24.295 1.00 85.81 985 LEU A CA 1
ATOM 7675 C C . LEU A 1 985 ? -2.200 -14.903 -24.333 1.00 85.81 985 LEU A C 1
ATOM 7677 O O . LEU A 1 985 ? -1.789 -15.558 -25.288 1.00 85.81 985 LEU A O 1
ATOM 7681 N N . GLY A 1 986 ? -1.403 -14.569 -23.316 1.00 86.62 986 GLY A N 1
ATOM 7682 C CA . GLY A 1 986 ? 0.006 -14.948 -23.222 1.00 86.62 986 GLY A CA 1
ATOM 7683 C C . GLY A 1 986 ? 0.945 -14.162 -24.128 1.00 86.62 986 GLY A C 1
ATOM 7684 O O . GLY A 1 986 ? 1.955 -14.711 -24.558 1.00 86.62 986 GLY A O 1
ATOM 7685 N N . TRP A 1 987 ? 0.625 -12.903 -24.434 1.00 90.56 987 TRP A N 1
ATOM 7686 C CA . TRP A 1 987 ? 1.507 -12.028 -25.214 1.00 90.56 987 TRP A CA 1
ATOM 7687 C C . TRP A 1 987 ? 2.677 -11.519 -24.370 1.00 90.56 987 TRP A C 1
ATOM 7689 O O . TRP A 1 987 ? 2.618 -11.484 -23.142 1.00 90.56 987 TRP A O 1
ATOM 7699 N N . TRP A 1 988 ? 3.748 -11.094 -25.035 1.00 91.56 988 TRP A N 1
ATOM 7700 C CA . TRP A 1 988 ? 4.880 -10.453 -24.370 1.00 91.56 988 TRP A CA 1
ATOM 7701 C C . TRP A 1 988 ? 4.640 -8.955 -24.233 1.00 91.56 988 TRP A C 1
ATOM 7703 O O . TRP A 1 988 ? 4.179 -8.311 -25.176 1.00 91.56 988 TRP A O 1
ATOM 7713 N N . ILE A 1 989 ? 4.999 -8.386 -23.085 1.00 92.50 989 ILE A N 1
ATOM 7714 C CA . ILE A 1 989 ? 4.873 -6.945 -22.835 1.00 92.50 989 ILE A CA 1
ATOM 7715 C C . ILE A 1 989 ? 6.246 -6.338 -22.600 1.00 92.50 989 ILE A C 1
ATOM 7717 O O . ILE A 1 989 ? 7.036 -6.882 -21.833 1.00 92.50 989 ILE A O 1
ATOM 7721 N N . ILE A 1 990 ? 6.500 -5.186 -23.219 1.00 93.62 990 ILE A N 1
ATOM 7722 C CA . ILE A 1 990 ? 7.641 -4.320 -22.920 1.00 93.62 990 ILE A CA 1
ATOM 7723 C C . ILE A 1 990 ? 7.119 -3.048 -22.256 1.00 93.62 990 ILE A C 1
ATOM 7725 O O . ILE A 1 990 ? 6.437 -2.259 -22.905 1.00 93.62 990 ILE A O 1
ATOM 7729 N N . LEU A 1 991 ? 7.468 -2.841 -20.989 1.00 92.56 991 LEU A N 1
ATOM 7730 C CA . LEU A 1 991 ? 7.263 -1.587 -20.269 1.00 92.56 991 LEU A CA 1
ATOM 7731 C C . LEU A 1 991 ? 8.498 -0.700 -20.455 1.00 92.56 991 LEU A C 1
ATOM 7733 O O . LEU A 1 991 ? 9.524 -0.908 -19.802 1.00 92.56 991 LEU A O 1
ATOM 7737 N N . ASP A 1 992 ? 8.416 0.258 -21.375 1.00 91.81 992 ASP A N 1
ATOM 7738 C CA . ASP A 1 992 ? 9.500 1.198 -21.653 1.00 91.81 992 ASP A CA 1
ATOM 7739 C C . ASP A 1 992 ? 9.465 2.385 -20.683 1.00 91.81 992 ASP A C 1
ATOM 7741 O O . ASP A 1 992 ? 8.404 2.794 -20.213 1.00 91.81 992 ASP A O 1
ATOM 7745 N N . GLU A 1 993 ? 10.648 2.906 -20.365 1.00 90.06 993 GLU A N 1
ATOM 7746 C CA . GLU A 1 993 ? 10.875 3.999 -19.408 1.00 90.06 993 GLU A CA 1
ATOM 7747 C C . GLU A 1 993 ? 10.156 3.827 -18.058 1.00 90.06 993 GLU A C 1
ATOM 7749 O O . GLU A 1 993 ? 9.576 4.763 -17.513 1.00 90.06 993 GLU A O 1
ATOM 7754 N N . LEU A 1 994 ? 10.240 2.622 -17.479 1.00 89.31 994 LEU A N 1
ATOM 7755 C CA . LEU A 1 994 ? 9.542 2.254 -16.236 1.00 89.31 994 LEU A CA 1
ATOM 7756 C C . LEU A 1 994 ? 9.765 3.238 -15.069 1.00 89.31 994 LEU A C 1
ATOM 7758 O O . LEU A 1 994 ? 8.892 3.412 -14.229 1.00 89.31 994 LEU A O 1
ATOM 7762 N N . ASN A 1 995 ? 10.918 3.904 -15.019 1.00 87.75 995 ASN A N 1
ATOM 7763 C CA . ASN A 1 995 ? 11.265 4.868 -13.976 1.00 87.75 995 ASN A CA 1
ATOM 7764 C C . ASN A 1 995 ? 10.673 6.277 -14.139 1.00 87.75 995 ASN A C 1
ATOM 7766 O O . ASN A 1 995 ? 10.947 7.144 -13.304 1.00 87.75 995 ASN A O 1
ATOM 7770 N N . LEU A 1 996 ? 9.911 6.522 -15.205 1.00 87.50 996 LEU A N 1
ATOM 7771 C CA . LEU A 1 996 ? 9.095 7.728 -15.350 1.00 87.50 996 LEU A CA 1
ATOM 7772 C C . LEU A 1 996 ? 7.679 7.535 -14.806 1.00 87.50 996 LEU A C 1
ATOM 7774 O O . LEU A 1 996 ? 7.059 8.523 -14.423 1.00 87.50 996 LEU A O 1
ATOM 7778 N N . ALA A 1 997 ? 7.198 6.289 -14.742 1.00 85.81 997 ALA A N 1
ATOM 7779 C CA . ALA A 1 997 ? 5.862 5.986 -14.250 1.00 85.81 997 ALA A CA 1
ATOM 7780 C C . ALA A 1 997 ? 5.679 6.473 -12.798 1.00 85.81 997 ALA A C 1
ATOM 7782 O O . ALA A 1 997 ? 6.620 6.400 -11.992 1.00 85.81 997 ALA A O 1
ATOM 7783 N N . PRO A 1 998 ? 4.476 6.945 -12.433 1.00 83.75 998 PRO A N 1
ATOM 7784 C CA . PRO A 1 998 ? 4.150 7.218 -11.042 1.00 83.75 998 PRO A CA 1
ATOM 7785 C C . PRO A 1 998 ? 4.176 5.924 -10.215 1.00 83.75 998 PRO A C 1
ATOM 7787 O O . PRO A 1 998 ? 3.906 4.831 -10.719 1.00 83.75 998 PRO A O 1
ATOM 7790 N N . SER A 1 999 ? 4.497 6.047 -8.922 1.00 77.62 999 SER A N 1
ATOM 7791 C CA . SER A 1 999 ? 4.615 4.897 -8.012 1.00 77.62 999 SER A CA 1
ATOM 7792 C C . SER A 1 999 ? 3.332 4.062 -7.952 1.00 77.62 999 SER A C 1
ATOM 7794 O O . SER A 1 999 ? 3.410 2.841 -7.877 1.00 77.62 999 SER A O 1
ATOM 7796 N N . GLU A 1 1000 ? 2.169 4.707 -8.073 1.00 74.44 1000 GLU A N 1
ATOM 7797 C CA . GLU A 1 1000 ? 0.845 4.070 -8.041 1.00 74.44 1000 GLU A CA 1
ATOM 7798 C C . GLU A 1 1000 ? 0.674 3.018 -9.150 1.00 74.44 1000 GLU A C 1
ATOM 7800 O O . GLU A 1 1000 ? 0.235 1.895 -8.898 1.00 74.44 1000 GLU A O 1
ATOM 7805 N N . VAL A 1 1001 ? 1.105 3.338 -10.374 1.00 82.56 1001 VAL A N 1
ATOM 7806 C CA . VAL A 1 1001 ? 1.038 2.417 -11.521 1.00 82.56 1001 VAL A CA 1
ATOM 7807 C C . VAL A 1 1001 ? 2.004 1.246 -11.353 1.00 82.56 1001 VAL A C 1
ATOM 7809 O O . VAL A 1 1001 ? 1.676 0.106 -11.686 1.00 82.56 1001 VAL A O 1
ATOM 7812 N N . LEU A 1 1002 ? 3.192 1.500 -10.800 1.00 82.69 1002 LEU A N 1
ATOM 7813 C CA . LEU A 1 1002 ? 4.173 0.449 -10.528 1.00 82.69 1002 LEU A CA 1
ATOM 7814 C C . LEU A 1 1002 ? 3.671 -0.521 -9.454 1.00 82.69 1002 LEU A C 1
ATOM 7816 O O . LEU A 1 1002 ? 3.861 -1.731 -9.575 1.00 82.69 1002 LEU A O 1
ATOM 7820 N N . GLU A 1 1003 ? 2.991 -0.012 -8.430 1.00 75.62 1003 GLU A N 1
ATOM 7821 C CA . GLU A 1 1003 ? 2.443 -0.831 -7.352 1.00 75.62 1003 GLU A CA 1
ATOM 7822 C C . GLU A 1 1003 ? 1.337 -1.777 -7.821 1.00 75.62 1003 GLU A C 1
ATOM 7824 O O . GLU A 1 1003 ? 1.293 -2.925 -7.369 1.00 75.62 1003 GLU A O 1
ATOM 7829 N N . ALA A 1 1004 ? 0.510 -1.360 -8.784 1.00 76.69 1004 ALA A N 1
ATOM 7830 C CA . ALA A 1 1004 ? -0.511 -2.217 -9.389 1.00 76.69 1004 ALA A CA 1
ATOM 7831 C C . ALA A 1 1004 ? 0.082 -3.490 -10.028 1.00 76.69 1004 ALA A C 1
ATOM 7833 O O . ALA A 1 1004 ? -0.552 -4.549 -10.043 1.00 76.69 1004 ALA A O 1
ATOM 7834 N N . LEU A 1 1005 ? 1.333 -3.427 -10.500 1.00 81.50 1005 LEU A N 1
ATOM 7835 C CA . LEU A 1 1005 ? 2.040 -4.571 -11.078 1.00 81.50 1005 LEU A CA 1
ATOM 7836 C C . LEU A 1 1005 ? 2.591 -5.545 -10.026 1.00 81.50 1005 LEU A C 1
ATOM 7838 O O . LEU A 1 1005 ? 2.960 -6.665 -10.378 1.00 81.50 1005 LEU A O 1
ATOM 7842 N N . ASN A 1 1006 ? 2.649 -5.178 -8.741 1.00 78.75 1006 ASN A N 1
ATOM 7843 C CA . ASN A 1 1006 ? 3.312 -5.983 -7.708 1.00 78.75 1006 ASN A CA 1
ATOM 7844 C C . ASN A 1 1006 ? 2.775 -7.417 -7.627 1.00 78.75 1006 ASN A C 1
ATOM 7846 O O . ASN A 1 1006 ? 3.563 -8.363 -7.597 1.00 78.75 1006 ASN A O 1
ATOM 7850 N N . ARG A 1 1007 ? 1.445 -7.588 -7.661 1.00 76.19 1007 ARG A N 1
ATOM 7851 C CA . ARG A 1 1007 ? 0.807 -8.917 -7.600 1.00 76.19 1007 ARG A CA 1
ATOM 7852 C C . ARG A 1 1007 ? 1.104 -9.777 -8.832 1.00 76.19 1007 ARG A C 1
ATOM 7854 O O . ARG A 1 1007 ? 1.218 -10.998 -8.710 1.00 76.19 1007 ARG A O 1
ATOM 7861 N N . LEU A 1 1008 ? 1.276 -9.144 -9.993 1.00 83.75 1008 LEU A N 1
ATOM 7862 C CA . LEU A 1 1008 ? 1.633 -9.819 -11.239 1.00 83.75 1008 LEU A CA 1
ATOM 7863 C C . LEU A 1 1008 ? 3.113 -10.246 -11.250 1.00 83.75 1008 LEU A C 1
ATOM 7865 O O . LEU A 1 1008 ? 3.445 -11.294 -11.800 1.00 83.75 1008 LEU A O 1
ATOM 7869 N N . LEU A 1 1009 ? 3.992 -9.445 -10.639 1.00 82.25 1009 LEU A N 1
ATOM 7870 C CA . LEU A 1 1009 ? 5.443 -9.672 -10.585 1.00 82.25 1009 LEU A CA 1
ATOM 7871 C C . LEU A 1 1009 ? 5.878 -10.650 -9.476 1.00 82.25 1009 LEU A C 1
ATOM 7873 O O . LEU A 1 1009 ? 6.992 -11.180 -9.527 1.00 82.25 1009 LEU A O 1
ATOM 7877 N N . ASP A 1 1010 ? 5.034 -10.878 -8.468 1.00 73.62 1010 ASP A N 1
ATOM 7878 C CA . ASP A 1 1010 ? 5.284 -11.842 -7.393 1.00 73.62 1010 ASP A CA 1
ATOM 7879 C C . ASP A 1 1010 ? 4.972 -13.296 -7.796 1.00 73.62 1010 ASP A C 1
ATOM 7881 O O . ASP A 1 1010 ? 4.454 -13.586 -8.875 1.00 73.62 1010 ASP A O 1
ATOM 7885 N N . ASP A 1 1011 ? 5.325 -14.252 -6.928 1.00 67.69 1011 ASP A N 1
ATOM 7886 C CA . ASP A 1 1011 ? 5.149 -15.686 -7.202 1.00 67.69 1011 ASP A CA 1
ATOM 7887 C C . ASP A 1 1011 ? 3.680 -16.107 -7.348 1.00 67.69 1011 ASP A C 1
ATOM 7889 O O . ASP A 1 1011 ? 3.422 -17.100 -8.030 1.00 67.69 1011 ASP A O 1
ATOM 7893 N N . ASN A 1 1012 ? 2.747 -15.333 -6.777 1.00 66.38 1012 ASN A N 1
ATOM 7894 C CA . ASN A 1 1012 ? 1.305 -15.540 -6.928 1.00 66.38 1012 ASN A CA 1
ATOM 7895 C C . ASN A 1 1012 ? 0.862 -15.396 -8.387 1.00 66.38 1012 ASN A C 1
ATOM 7897 O O . ASN A 1 1012 ? -0.033 -16.120 -8.802 1.00 66.38 1012 ASN A O 1
ATOM 7901 N N . ARG A 1 1013 ? 1.515 -14.512 -9.165 1.00 77.56 1013 ARG A N 1
ATOM 7902 C CA . ARG A 1 1013 ? 1.203 -14.243 -10.576 1.00 77.56 1013 ARG A CA 1
ATOM 7903 C C . ARG A 1 1013 ? -0.283 -14.000 -10.789 1.00 77.56 1013 ARG A C 1
ATOM 7905 O O . ARG A 1 1013 ? -0.947 -14.752 -11.488 1.00 77.56 1013 ARG A O 1
ATOM 7912 N N . GLU A 1 1014 ? -0.818 -12.956 -10.186 1.00 84.69 1014 GLU A N 1
ATOM 7913 C CA . GLU A 1 1014 ? -2.227 -12.618 -10.365 1.00 84.69 1014 GLU A CA 1
ATOM 7914 C C . GLU A 1 1014 ? -2.369 -11.125 -10.590 1.00 84.69 1014 GLU A C 1
ATOM 7916 O O . GLU A 1 1014 ? -1.775 -10.321 -9.874 1.00 84.69 1014 GLU A O 1
ATOM 7921 N N . LEU A 1 1015 ? -3.177 -10.753 -11.576 1.00 84.44 1015 LEU A N 1
ATOM 7922 C CA . LEU A 1 1015 ? -3.594 -9.377 -11.783 1.00 84.44 1015 LEU A CA 1
ATOM 7923 C C . LEU A 1 1015 ? -4.987 -9.208 -11.180 1.00 84.44 1015 LEU A C 1
ATOM 7925 O O . LEU A 1 1015 ? -5.931 -9.860 -11.620 1.00 84.44 1015 LEU A O 1
ATOM 7929 N N . PHE A 1 1016 ? -5.109 -8.368 -10.156 1.00 77.69 1016 PHE A N 1
ATOM 7930 C CA . PHE A 1 1016 ? -6.404 -7.999 -9.593 1.00 77.69 1016 PHE A CA 1
ATOM 7931 C C . PHE A 1 1016 ? -6.909 -6.737 -10.289 1.00 77.69 1016 PHE A C 1
ATOM 7933 O O . PHE A 1 1016 ? -6.170 -5.759 -10.368 1.00 77.69 1016 PHE A O 1
ATOM 7940 N N . ILE A 1 1017 ? -8.146 -6.776 -10.782 1.00 78.19 1017 ILE A N 1
ATOM 7941 C CA . ILE A 1 1017 ? -8.830 -5.619 -11.366 1.00 78.19 1017 ILE A CA 1
ATOM 7942 C C . ILE A 1 1017 ? -9.854 -5.122 -10.333 1.00 78.19 1017 ILE A C 1
ATOM 7944 O O . ILE A 1 1017 ? -10.857 -5.813 -10.118 1.00 78.19 1017 ILE A O 1
ATOM 7948 N N . PRO A 1 1018 ? -9.617 -3.973 -9.669 1.00 67.88 1018 PRO A N 1
ATOM 7949 C CA . PRO A 1 1018 ? -10.519 -3.433 -8.650 1.00 67.88 1018 PRO A CA 1
ATOM 7950 C C . PRO A 1 1018 ? -11.938 -3.162 -9.165 1.00 67.88 1018 PRO A C 1
ATOM 7952 O O . PRO A 1 1018 ? -12.907 -3.408 -8.447 1.00 67.88 1018 PRO A O 1
ATOM 7955 N N . GLU A 1 1019 ? -12.071 -2.709 -10.414 1.00 71.88 1019 GLU A N 1
ATOM 7956 C CA . GLU A 1 1019 ? -13.336 -2.288 -11.021 1.00 71.88 1019 GLU A CA 1
ATOM 7957 C C . GLU A 1 1019 ? -14.291 -3.459 -11.269 1.00 71.88 1019 GLU A C 1
ATOM 7959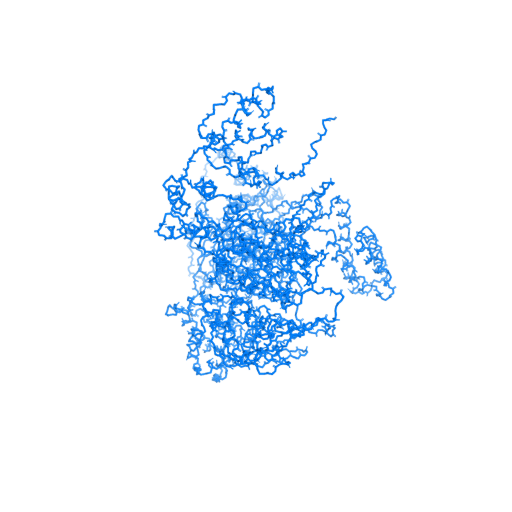 O O . GLU A 1 1019 ? -15.498 -3.314 -11.096 1.00 71.88 1019 GLU A O 1
ATOM 7964 N N . THR A 1 1020 ? -13.765 -4.622 -11.662 1.00 68.44 1020 THR A N 1
ATOM 7965 C CA . THR A 1 1020 ? -14.555 -5.847 -11.884 1.00 68.44 1020 THR A CA 1
ATOM 7966 C C . THR A 1 1020 ? -14.514 -6.803 -10.692 1.00 68.44 1020 THR A C 1
ATOM 7968 O O . THR A 1 1020 ? -15.272 -7.774 -10.662 1.00 68.44 1020 THR A O 1
ATOM 7971 N N . GLN A 1 1021 ? -13.632 -6.552 -9.717 1.00 68.88 1021 GLN A N 1
ATOM 7972 C CA . GLN A 1 1021 ? -13.321 -7.429 -8.581 1.00 68.88 1021 GLN A CA 1
ATOM 7973 C C . GLN A 1 1021 ? -12.874 -8.842 -8.996 1.00 68.88 1021 GLN A C 1
ATOM 7975 O O . GLN A 1 1021 ? -13.092 -9.819 -8.278 1.00 68.88 1021 GLN A O 1
ATOM 7980 N N . THR A 1 1022 ? -12.239 -8.973 -10.164 1.00 72.62 1022 THR A N 1
ATOM 7981 C CA . THR A 1 1022 ? -11.752 -10.263 -10.674 1.00 72.62 1022 THR A CA 1
ATOM 7982 C C . THR A 1 1022 ? -10.236 -10.359 -10.593 1.00 72.62 1022 THR A C 1
ATOM 7984 O O . THR A 1 1022 ? -9.530 -9.433 -10.995 1.00 72.62 1022 THR A O 1
ATOM 7987 N N . THR A 1 1023 ? -9.726 -11.507 -10.147 1.00 80.56 1023 THR A N 1
ATOM 7988 C CA . THR A 1 1023 ? -8.316 -11.881 -10.294 1.00 80.56 1023 THR A CA 1
ATOM 7989 C C . THR A 1 1023 ? -8.108 -12.673 -11.583 1.00 80.56 1023 THR A C 1
ATOM 7991 O O . THR A 1 1023 ? -8.884 -13.569 -11.918 1.00 80.56 1023 THR A O 1
ATOM 7994 N N . ILE A 1 1024 ? -7.056 -12.339 -12.327 1.00 84.19 1024 ILE A N 1
ATOM 7995 C CA . ILE A 1 1024 ? -6.677 -12.999 -13.578 1.00 84.19 1024 ILE A CA 1
ATOM 7996 C C . ILE A 1 1024 ? -5.301 -13.627 -13.393 1.00 84.19 1024 ILE A C 1
ATOM 7998 O O . ILE A 1 1024 ? -4.344 -12.942 -13.030 1.00 84.19 1024 ILE A O 1
ATOM 8002 N N . GLN A 1 1025 ? -5.194 -14.920 -13.688 1.00 85.69 1025 GLN A N 1
ATOM 8003 C CA . GLN A 1 1025 ? -3.911 -15.613 -13.757 1.00 85.69 1025 GLN A CA 1
ATOM 8004 C C . GLN A 1 1025 ? -3.315 -15.487 -15.171 1.00 85.69 1025 GLN A C 1
ATOM 8006 O O . GLN A 1 1025 ? -4.045 -15.644 -16.154 1.00 85.69 1025 GLN A O 1
ATOM 8011 N N . PRO A 1 1026 ? -2.009 -15.193 -15.304 1.00 87.12 1026 PRO A N 1
ATOM 8012 C CA . PRO A 1 1026 ? -1.344 -15.063 -16.582 1.00 87.12 1026 PRO A CA 1
ATOM 8013 C C . PRO A 1 1026 ? -1.207 -16.417 -17.257 1.00 87.12 1026 PRO A C 1
ATOM 8015 O O . PRO A 1 1026 ? -0.900 -17.435 -16.633 1.00 87.12 1026 PRO A O 1
ATOM 8018 N N . HIS A 1 1027 ? -1.356 -16.398 -18.573 1.00 87.38 1027 HIS A N 1
ATOM 8019 C CA . HIS A 1 1027 ? -1.087 -17.547 -19.417 1.00 87.38 1027 HIS A CA 1
ATOM 8020 C C . HIS A 1 1027 ? 0.382 -18.015 -19.273 1.00 87.38 1027 HIS A C 1
ATOM 8022 O O . HIS A 1 1027 ? 1.274 -17.173 -19.165 1.00 87.38 1027 HIS A O 1
ATOM 8028 N N . PRO A 1 1028 ? 0.702 -19.323 -19.356 1.00 82.88 1028 PRO A N 1
ATOM 8029 C CA . PRO A 1 1028 ? 2.075 -19.831 -19.195 1.00 82.88 1028 PRO A CA 1
ATOM 8030 C C . PRO A 1 1028 ? 3.128 -19.240 -20.151 1.00 82.88 1028 PRO A C 1
ATOM 8032 O O . PRO A 1 1028 ? 4.315 -19.259 -19.838 1.00 82.88 1028 PRO A O 1
ATOM 8035 N N . ARG A 1 1029 ? 2.702 -18.728 -21.316 1.00 83.62 1029 ARG A N 1
ATOM 8036 C CA . ARG A 1 1029 ? 3.571 -18.065 -22.316 1.00 83.62 1029 ARG A CA 1
ATOM 8037 C C . ARG A 1 1029 ? 3.799 -16.568 -22.056 1.00 83.62 1029 ARG A C 1
ATOM 8039 O O . ARG A 1 1029 ? 4.645 -15.964 -22.714 1.00 83.62 1029 ARG A O 1
ATOM 8046 N N . PHE A 1 1030 ? 3.051 -15.979 -21.123 1.00 89.00 1030 PHE A N 1
ATOM 8047 C CA . PHE A 1 1030 ? 3.157 -14.568 -20.771 1.00 89.00 1030 PHE A CA 1
ATOM 8048 C C . PHE A 1 1030 ? 4.539 -14.252 -20.195 1.00 89.00 1030 PHE A C 1
ATOM 8050 O O . PHE A 1 1030 ? 5.025 -14.946 -19.300 1.00 89.00 1030 PHE A O 1
ATOM 8057 N N . MET A 1 1031 ? 5.147 -13.171 -20.679 1.00 88.69 1031 MET A N 1
ATOM 8058 C CA . MET A 1 1031 ? 6.444 -12.706 -20.203 1.00 88.69 1031 MET A CA 1
ATOM 8059 C C . MET A 1 1031 ? 6.466 -11.179 -20.183 1.00 88.69 1031 MET A C 1
ATOM 8061 O O . MET A 1 1031 ? 6.023 -10.524 -21.132 1.00 88.69 1031 MET A O 1
ATOM 8065 N N . LEU A 1 1032 ? 6.966 -10.621 -19.082 1.00 91.44 1032 LEU A N 1
ATOM 8066 C CA . LEU A 1 1032 ? 7.036 -9.184 -18.860 1.00 91.44 1032 LEU A CA 1
ATOM 8067 C C . LEU A 1 1032 ? 8.492 -8.728 -18.902 1.00 91.44 1032 LEU A C 1
ATOM 8069 O O . LEU A 1 1032 ? 9.331 -9.156 -18.104 1.00 91.44 1032 LEU A O 1
ATOM 8073 N N . PHE A 1 1033 ? 8.758 -7.812 -19.821 1.00 93.12 1033 PHE A N 1
ATOM 8074 C CA . PHE A 1 1033 ? 10.021 -7.119 -19.967 1.00 93.12 1033 PHE A CA 1
ATOM 8075 C C . PHE A 1 1033 ? 9.849 -5.662 -19.562 1.00 93.12 1033 PHE A C 1
ATOM 8077 O O . PHE A 1 1033 ? 8.850 -5.025 -19.886 1.00 93.12 1033 PHE A O 1
ATOM 8084 N N . ALA A 1 1034 ? 10.852 -5.115 -18.901 1.00 93.94 1034 ALA A N 1
ATOM 8085 C CA . ALA A 1 1034 ? 10.933 -3.705 -18.587 1.00 93.94 1034 ALA A CA 1
ATOM 8086 C C . ALA A 1 1034 ? 12.256 -3.141 -19.091 1.00 93.94 1034 ALA A C 1
ATOM 8088 O O . ALA A 1 1034 ? 13.300 -3.784 -18.988 1.00 93.94 1034 ALA A O 1
ATOM 8089 N N . THR A 1 1035 ? 12.227 -1.926 -19.622 1.00 93.12 1035 THR A N 1
ATOM 8090 C CA . THR A 1 1035 ? 13.423 -1.209 -20.056 1.00 93.12 1035 THR A CA 1
ATOM 8091 C C . THR A 1 1035 ? 13.492 0.126 -19.338 1.00 93.12 1035 THR A C 1
ATOM 8093 O O . THR A 1 1035 ? 12.523 0.876 -19.272 1.00 93.12 1035 THR A O 1
ATOM 8096 N N . GLN A 1 1036 ? 14.659 0.449 -18.787 1.00 90.69 1036 GLN A N 1
ATOM 8097 C CA . GLN A 1 1036 ? 14.878 1.751 -18.169 1.00 90.69 1036 GLN A CA 1
ATOM 8098 C C . GLN A 1 1036 ? 16.300 2.242 -18.379 1.00 90.69 1036 GLN A C 1
ATOM 8100 O O . GLN A 1 1036 ? 17.207 1.506 -18.778 1.00 90.69 1036 GLN A O 1
ATOM 8105 N N . ASN A 1 1037 ? 16.502 3.523 -18.125 1.00 87.56 1037 ASN A N 1
ATOM 8106 C CA . ASN A 1 1037 ? 17.822 4.131 -18.120 1.00 87.56 1037 ASN A CA 1
ATOM 8107 C C . ASN A 1 1037 ? 18.252 4.402 -16.673 1.00 87.56 1037 ASN A C 1
ATOM 8109 O O . ASN A 1 1037 ? 17.385 4.697 -15.848 1.00 87.56 1037 ASN A O 1
ATOM 8113 N N . PRO A 1 1038 ? 19.556 4.335 -16.356 1.00 81.81 1038 PRO A N 1
ATOM 8114 C CA . PRO A 1 1038 ? 20.039 4.569 -15.001 1.00 81.81 1038 PRO A CA 1
ATOM 8115 C C . PRO A 1 1038 ? 19.678 5.984 -14.500 1.00 81.81 1038 PRO A C 1
ATOM 8117 O O . PRO A 1 1038 ? 19.761 6.941 -15.284 1.00 81.81 1038 PRO A O 1
ATOM 8120 N N . PRO A 1 1039 ? 19.288 6.131 -13.218 1.00 73.44 1039 PRO A N 1
ATOM 8121 C CA . PRO A 1 1039 ? 19.009 7.429 -12.605 1.00 73.44 1039 PRO A CA 1
ATOM 8122 C C . PRO A 1 1039 ? 20.291 8.277 -12.472 1.00 73.44 1039 PRO A C 1
ATOM 8124 O O . PRO A 1 1039 ? 21.402 7.751 -12.467 1.00 73.44 1039 PRO A O 1
ATOM 8127 N N . GLY A 1 1040 ? 20.149 9.605 -12.403 1.00 68.50 1040 GLY A N 1
ATOM 8128 C CA . GLY A 1 1040 ? 21.254 10.564 -12.221 1.00 68.50 1040 GLY A CA 1
ATOM 8129 C C . GLY A 1 1040 ? 21.908 11.074 -13.514 1.00 68.50 1040 GLY A C 1
ATOM 8130 O O . GLY A 1 1040 ? 22.189 12.262 -13.626 1.00 68.50 1040 GLY A O 1
ATOM 8131 N N . LEU A 1 1041 ? 22.088 10.222 -14.531 1.00 61.41 1041 LEU A N 1
ATOM 8132 C CA . LEU A 1 1041 ? 22.653 10.628 -15.836 1.00 61.41 1041 LEU A CA 1
ATOM 8133 C C . LEU A 1 1041 ? 21.678 11.440 -16.707 1.00 61.41 1041 LEU A C 1
ATOM 8135 O O . LEU A 1 1041 ? 22.098 12.091 -17.666 1.00 61.41 1041 LEU A O 1
ATOM 8139 N N . TYR A 1 1042 ? 20.384 11.365 -16.401 1.00 66.31 1042 TYR A N 1
ATOM 8140 C CA . TYR A 1 1042 ? 19.302 11.962 -17.174 1.00 66.31 1042 TYR A CA 1
ATOM 8141 C C . TYR A 1 1042 ? 18.242 12.523 -16.218 1.00 66.31 1042 TYR A C 1
ATOM 8143 O O . TYR A 1 1042 ? 17.875 11.852 -15.252 1.00 66.31 1042 TYR A O 1
ATOM 8151 N N . GLY A 1 1043 ? 17.760 13.739 -16.488 1.00 64.12 1043 GLY A N 1
ATOM 8152 C CA . GLY A 1 1043 ? 16.750 14.411 -15.664 1.00 64.12 1043 GLY A CA 1
ATOM 8153 C C . GLY A 1 1043 ? 15.383 13.716 -15.694 1.00 64.12 1043 GLY A C 1
ATOM 8154 O O . GLY A 1 1043 ? 15.064 13.013 -16.651 1.00 64.12 1043 GLY A O 1
ATOM 8155 N N . GLY A 1 1044 ? 14.592 13.899 -14.631 1.00 67.62 1044 GLY A N 1
ATOM 8156 C CA . GLY A 1 1044 ? 13.214 13.390 -14.511 1.00 67.62 1044 GLY A CA 1
ATOM 8157 C C . GLY A 1 1044 ? 13.074 11.904 -14.155 1.00 67.62 1044 GLY A C 1
ATOM 8158 O O . GLY A 1 1044 ? 11.974 11.440 -13.884 1.00 67.62 1044 GLY A O 1
ATOM 8159 N N . ARG A 1 1045 ? 14.172 11.140 -14.116 1.00 78.50 1045 ARG A N 1
ATOM 8160 C CA . ARG A 1 1045 ? 14.146 9.692 -13.851 1.00 78.50 1045 ARG A CA 1
ATOM 8161 C C . ARG A 1 1045 ? 14.213 9.379 -12.362 1.00 78.50 1045 ARG A C 1
ATOM 8163 O O . ARG A 1 1045 ? 15.222 9.668 -11.715 1.00 78.50 1045 ARG A O 1
ATOM 8170 N N . LYS A 1 1046 ? 13.160 8.746 -11.839 1.00 81.00 1046 LYS A N 1
ATOM 8171 C CA . LYS A 1 1046 ? 13.042 8.366 -10.426 1.00 81.00 1046 LYS A CA 1
ATOM 8172 C C . LYS A 1 1046 ? 13.866 7.104 -10.141 1.00 81.00 1046 LYS A C 1
ATOM 8174 O O . LYS A 1 1046 ? 14.097 6.269 -11.016 1.00 81.00 1046 LYS A O 1
ATOM 8179 N N . VAL A 1 1047 ? 14.356 6.964 -8.911 1.00 81.44 1047 VAL A N 1
ATOM 8180 C CA . VAL A 1 1047 ? 15.004 5.722 -8.465 1.00 81.44 1047 VAL A CA 1
ATOM 8181 C C . VAL A 1 1047 ? 13.904 4.739 -8.077 1.00 81.44 1047 VAL A C 1
ATOM 8183 O O . VAL A 1 1047 ? 13.095 5.042 -7.205 1.00 81.44 1047 VAL A O 1
ATOM 8186 N N . LEU A 1 1048 ? 13.875 3.562 -8.706 1.00 80.44 1048 LEU A N 1
ATOM 8187 C CA . LEU A 1 1048 ? 12.940 2.502 -8.322 1.00 80.44 1048 LEU A CA 1
ATOM 8188 C C . LEU A 1 1048 ? 13.256 1.982 -6.910 1.00 80.44 1048 LEU A C 1
ATOM 8190 O O . LEU A 1 1048 ? 14.429 1.802 -6.549 1.00 80.44 1048 LEU A O 1
ATOM 8194 N N . SER A 1 1049 ? 12.216 1.674 -6.129 1.00 72.94 1049 SER A N 1
ATOM 8195 C CA . SER A 1 1049 ? 12.382 1.077 -4.799 1.00 72.94 1049 SER A CA 1
ATOM 8196 C C . SER A 1 1049 ? 13.144 -0.252 -4.887 1.00 72.94 1049 SER A C 1
ATOM 8198 O O . SER A 1 1049 ? 13.054 -0.981 -5.882 1.00 72.94 1049 SER A O 1
ATOM 8200 N N . ARG A 1 1050 ? 13.945 -0.568 -3.860 1.00 72.56 1050 ARG A N 1
ATOM 8201 C CA . ARG A 1 1050 ? 14.750 -1.802 -3.827 1.00 72.56 1050 ARG A CA 1
ATOM 8202 C C . ARG A 1 1050 ? 13.852 -3.039 -3.880 1.00 72.56 1050 ARG A C 1
ATOM 8204 O O . ARG A 1 1050 ? 14.109 -3.946 -4.662 1.00 72.56 1050 ARG A O 1
ATOM 8211 N N . ALA A 1 1051 ? 12.754 -3.025 -3.125 1.00 70.00 1051 ALA A N 1
ATOM 8212 C CA . ALA A 1 1051 ? 11.728 -4.066 -3.136 1.00 70.00 1051 ALA A CA 1
ATOM 8213 C C . ALA A 1 1051 ? 11.167 -4.352 -4.541 1.00 70.00 1051 ALA A C 1
ATOM 8215 O O . ALA A 1 1051 ? 11.084 -5.509 -4.952 1.00 70.00 1051 ALA A O 1
ATOM 8216 N N . PHE A 1 1052 ? 10.815 -3.306 -5.295 1.00 78.25 1052 PHE A N 1
ATOM 8217 C CA . PHE A 1 1052 ? 10.272 -3.459 -6.644 1.00 78.25 1052 PHE A CA 1
ATOM 8218 C C . PHE A 1 1052 ? 11.325 -3.998 -7.619 1.00 78.25 1052 PHE A C 1
ATOM 8220 O O . PHE A 1 1052 ? 11.061 -4.950 -8.351 1.00 78.25 1052 PHE A O 1
ATOM 8227 N N . ARG A 1 1053 ? 12.554 -3.470 -7.561 1.00 78.75 1053 ARG A N 1
ATOM 8228 C CA . ARG A 1 1053 ? 13.702 -3.964 -8.342 1.00 78.75 1053 ARG A CA 1
ATOM 8229 C C . ARG A 1 1053 ? 14.014 -5.433 -8.081 1.00 78.75 1053 ARG A C 1
ATOM 8231 O O . ARG A 1 1053 ? 14.140 -6.210 -9.024 1.00 78.75 1053 ARG A O 1
ATOM 8238 N N . ASN A 1 1054 ? 13.995 -5.847 -6.814 1.00 76.50 1054 ASN A N 1
ATOM 8239 C CA . ASN A 1 1054 ? 14.191 -7.236 -6.398 1.00 76.50 1054 ASN A CA 1
ATOM 8240 C C . ASN A 1 1054 ? 13.133 -8.198 -6.964 1.00 76.50 1054 ASN A C 1
ATOM 8242 O O . ASN A 1 1054 ? 13.304 -9.413 -6.858 1.00 76.50 1054 ASN A O 1
ATOM 8246 N N . ARG A 1 1055 ? 12.029 -7.723 -7.564 1.00 81.06 1055 ARG A N 1
ATOM 8247 C CA . ARG A 1 1055 ? 11.064 -8.588 -8.261 1.00 81.06 1055 ARG A CA 1
ATOM 8248 C C . ARG A 1 1055 ? 11.517 -8.973 -9.670 1.00 81.06 1055 ARG A C 1
ATOM 8250 O O . ARG A 1 1055 ? 11.158 -10.065 -10.108 1.00 81.06 1055 ARG A O 1
ATOM 8257 N N . PHE A 1 1056 ? 12.376 -8.180 -10.299 1.00 85.38 1056 PHE A N 1
ATOM 8258 C CA . PHE A 1 1056 ? 12.932 -8.439 -11.624 1.00 85.38 1056 PHE A CA 1
ATOM 8259 C C . PHE A 1 1056 ? 14.260 -9.198 -11.560 1.00 85.38 1056 PHE A C 1
ATOM 8261 O O . PHE A 1 1056 ? 14.967 -9.183 -10.551 1.00 85.38 1056 PHE A O 1
ATOM 8268 N N . ILE A 1 1057 ? 14.607 -9.858 -12.663 1.00 85.62 1057 ILE A N 1
ATOM 8269 C CA . ILE A 1 1057 ? 16.002 -10.164 -12.983 1.00 85.62 1057 ILE A CA 1
ATOM 8270 C C . ILE A 1 1057 ? 16.550 -8.931 -13.691 1.00 85.62 1057 ILE A C 1
ATOM 8272 O O . ILE A 1 1057 ? 16.054 -8.561 -14.755 1.00 85.62 1057 ILE A O 1
ATOM 8276 N N . GLU A 1 1058 ? 17.542 -8.274 -13.103 1.00 85.88 1058 GLU A N 1
ATOM 8277 C CA . GLU A 1 1058 ? 18.159 -7.104 -13.722 1.00 85.88 1058 GLU A CA 1
ATOM 8278 C C . GLU A 1 1058 ? 19.263 -7.542 -14.676 1.00 85.88 1058 GLU A C 1
ATOM 8280 O O . GLU A 1 1058 ? 20.109 -8.365 -14.323 1.00 85.88 1058 GLU A O 1
ATOM 8285 N N . LEU A 1 1059 ? 19.256 -6.982 -15.880 1.00 87.25 1059 LEU A N 1
ATOM 8286 C CA . LEU A 1 1059 ? 20.283 -7.171 -16.888 1.00 87.25 1059 LEU A CA 1
ATOM 8287 C C . LEU A 1 1059 ? 20.842 -5.809 -17.293 1.00 87.25 1059 LEU A C 1
ATOM 8289 O O . LEU A 1 1059 ? 20.131 -4.965 -17.843 1.00 87.25 1059 LEU A O 1
ATOM 8293 N N . GLN A 1 1060 ? 22.128 -5.599 -17.028 1.00 86.25 1060 GLN A N 1
ATOM 8294 C CA . GLN A 1 1060 ? 22.833 -4.411 -17.490 1.00 86.25 1060 GLN A CA 1
ATOM 8295 C C . GLN A 1 1060 ? 23.235 -4.577 -18.961 1.00 86.25 1060 GLN A C 1
ATOM 8297 O O . GLN A 1 1060 ? 23.983 -5.488 -19.308 1.00 86.25 1060 GLN A O 1
ATOM 8302 N N . VAL A 1 1061 ? 22.729 -3.692 -19.821 1.00 86.25 1061 VAL A N 1
ATOM 8303 C CA . VAL A 1 1061 ? 23.138 -3.568 -21.224 1.00 86.25 1061 VAL A CA 1
ATOM 8304 C C . VAL A 1 1061 ? 24.130 -2.419 -21.326 1.00 86.25 1061 VAL A C 1
ATOM 8306 O O . VAL A 1 1061 ? 23.748 -1.249 -21.229 1.00 86.25 1061 VAL A O 1
ATOM 8309 N N . ASP A 1 1062 ? 25.394 -2.775 -21.521 1.00 83.44 1062 ASP A N 1
ATOM 8310 C CA . ASP A 1 1062 ? 26.490 -1.827 -21.684 1.00 83.44 1062 ASP A CA 1
ATOM 8311 C C . ASP A 1 1062 ? 26.423 -1.098 -23.040 1.00 83.44 1062 ASP A C 1
ATOM 8313 O O . ASP A 1 1062 ? 25.676 -1.469 -23.951 1.00 83.44 1062 ASP A O 1
ATOM 8317 N N . GLU A 1 1063 ? 27.190 -0.016 -23.171 1.00 81.38 1063 GLU A N 1
ATOM 8318 C CA . GLU A 1 1063 ? 27.321 0.697 -24.441 1.00 81.38 1063 GLU A CA 1
ATOM 8319 C C . GLU A 1 1063 ? 28.057 -0.166 -25.477 1.00 81.38 1063 GLU A C 1
ATOM 8321 O O . GLU A 1 1063 ? 28.997 -0.893 -25.153 1.00 81.38 1063 GLU A O 1
ATOM 8326 N N . VAL A 1 1064 ? 27.621 -0.091 -26.736 1.00 84.25 1064 VAL A N 1
ATOM 8327 C CA . VAL A 1 1064 ? 28.180 -0.912 -27.814 1.00 84.25 1064 VAL A CA 1
ATOM 8328 C C . VAL A 1 1064 ? 29.630 -0.489 -28.094 1.00 84.25 1064 VAL A C 1
ATOM 8330 O O . VAL A 1 1064 ? 29.863 0.688 -28.387 1.00 84.25 1064 VAL A O 1
ATOM 8333 N N . PRO A 1 1065 ? 30.610 -1.415 -28.064 1.00 87.12 1065 PRO A N 1
ATOM 8334 C CA . PRO A 1 1065 ? 32.001 -1.098 -28.374 1.00 87.12 1065 PRO A CA 1
ATOM 8335 C C . PRO A 1 1065 ? 32.164 -0.493 -29.779 1.00 87.12 1065 PRO A C 1
ATOM 8337 O O . PRO A 1 1065 ? 31.463 -0.900 -30.706 1.00 87.12 1065 PRO A O 1
ATOM 8340 N N . PRO A 1 1066 ? 33.144 0.402 -30.012 1.00 85.31 1066 PRO A N 1
ATOM 8341 C CA . PRO A 1 1066 ? 33.282 1.111 -31.288 1.00 85.31 1066 PRO A CA 1
ATOM 8342 C C . PRO A 1 1066 ? 33.526 0.175 -32.482 1.00 85.31 1066 PRO A C 1
ATOM 8344 O O . PRO A 1 1066 ? 33.026 0.428 -33.573 1.00 85.31 1066 PRO A O 1
ATOM 8347 N N . LYS A 1 1067 ? 34.241 -0.941 -32.283 1.00 86.94 1067 LYS A N 1
ATOM 8348 C CA . LYS A 1 1067 ? 34.442 -1.957 -33.333 1.00 86.94 1067 LYS A CA 1
ATOM 8349 C C . LYS A 1 1067 ? 33.134 -2.644 -33.730 1.00 86.94 1067 LYS A C 1
ATOM 8351 O O . LYS A 1 1067 ? 32.885 -2.863 -34.909 1.00 86.94 1067 LYS A O 1
ATOM 8356 N N . GLU A 1 1068 ? 32.289 -2.955 -32.751 1.00 87.06 1068 GLU A N 1
ATOM 8357 C CA . GLU A 1 1068 ? 30.975 -3.548 -33.002 1.00 87.06 1068 GLU A CA 1
ATOM 8358 C C . GLU A 1 1068 ? 30.020 -2.527 -33.626 1.00 87.06 1068 GLU A C 1
ATOM 8360 O O . GLU A 1 1068 ? 29.280 -2.851 -34.549 1.00 87.06 1068 GLU A O 1
ATOM 8365 N N . LEU A 1 1069 ? 30.088 -1.265 -33.195 1.00 86.38 1069 LEU A N 1
ATOM 8366 C CA . LEU A 1 1069 ? 29.329 -0.177 -33.800 1.00 86.38 1069 LEU A CA 1
ATOM 8367 C C . LEU A 1 1069 ? 29.690 0.006 -35.282 1.00 86.38 1069 LEU A C 1
ATOM 8369 O O . LEU A 1 1069 ? 28.797 0.221 -36.097 1.00 86.38 1069 LEU A O 1
ATOM 8373 N N . GLN A 1 1070 ? 30.966 -0.147 -35.652 1.00 87.44 1070 GLN A N 1
ATOM 8374 C CA . GLN A 1 1070 ? 31.412 -0.117 -37.049 1.00 87.44 1070 GLN A CA 1
ATOM 8375 C C . GLN A 1 1070 ? 30.755 -1.225 -37.878 1.00 87.44 1070 GLN A C 1
ATOM 8377 O O . GLN A 1 1070 ? 30.259 -0.949 -38.972 1.00 87.44 1070 GLN A O 1
ATOM 8382 N N . GLN A 1 1071 ? 30.709 -2.449 -37.342 1.00 86.50 1071 GLN A N 1
ATOM 8383 C CA . GLN A 1 1071 ? 30.033 -3.579 -37.980 1.00 86.50 1071 GLN A CA 1
ATOM 8384 C C . GLN A 1 1071 ? 28.533 -3.299 -38.156 1.00 86.50 1071 GLN A C 1
ATOM 8386 O O . GLN A 1 1071 ? 27.985 -3.507 -39.237 1.00 86.50 1071 GLN A O 1
ATOM 8391 N N . ILE A 1 1072 ? 27.875 -2.762 -37.122 1.00 86.06 1072 ILE A N 1
ATOM 8392 C CA . ILE A 1 1072 ? 26.454 -2.397 -37.184 1.00 86.06 1072 ILE A CA 1
ATOM 8393 C C . ILE A 1 1072 ? 26.210 -1.358 -38.278 1.00 86.06 1072 ILE A C 1
ATOM 8395 O O . ILE A 1 1072 ? 25.281 -1.521 -39.063 1.00 86.06 1072 ILE A O 1
ATOM 8399 N N . LEU A 1 1073 ? 27.030 -0.305 -38.358 1.00 85.00 1073 LEU A N 1
ATOM 8400 C CA . LEU A 1 1073 ? 26.887 0.714 -39.400 1.00 85.00 1073 LEU A CA 1
ATOM 8401 C C . LEU A 1 1073 ? 27.044 0.104 -40.793 1.00 85.00 1073 LEU A C 1
ATOM 8403 O O . LEU A 1 1073 ? 26.199 0.349 -41.652 1.00 85.00 1073 LEU A O 1
ATOM 8407 N N . GLN A 1 1074 ? 28.066 -0.722 -41.006 1.00 85.06 1074 GLN A N 1
ATOM 8408 C CA . GLN A 1 1074 ? 28.326 -1.362 -42.295 1.00 85.06 1074 GLN A CA 1
ATOM 8409 C C . GLN A 1 1074 ? 27.135 -2.213 -42.761 1.00 85.06 1074 GLN A C 1
ATOM 8411 O O . GLN A 1 1074 ? 26.644 -2.029 -43.872 1.00 85.06 1074 GLN A O 1
ATOM 8416 N N . GLU A 1 1075 ? 26.632 -3.101 -41.901 1.00 82.50 1075 GLU A N 1
ATOM 8417 C CA . GLU A 1 1075 ? 25.553 -4.034 -42.252 1.00 82.50 1075 GLU A CA 1
ATOM 8418 C C . GLU A 1 1075 ? 24.172 -3.352 -42.366 1.00 82.50 1075 GLU A C 1
ATOM 8420 O O . GLU A 1 1075 ? 23.284 -3.865 -43.047 1.00 82.50 1075 GLU A O 1
ATOM 8425 N N . ARG A 1 1076 ? 23.981 -2.187 -41.724 1.00 81.12 1076 ARG A N 1
ATOM 8426 C CA . ARG A 1 1076 ? 22.720 -1.418 -41.740 1.00 81.12 1076 ARG A CA 1
ATOM 8427 C C . ARG A 1 1076 ? 22.615 -0.374 -42.839 1.00 81.12 1076 ARG A C 1
ATOM 8429 O O . ARG A 1 1076 ? 21.506 -0.082 -43.273 1.00 81.12 1076 ARG A O 1
ATOM 8436 N N . SER A 1 1077 ? 23.731 0.255 -43.194 1.00 76.06 1077 SER A N 1
ATOM 8437 C CA . SER A 1 1077 ? 23.759 1.419 -44.092 1.00 76.06 1077 SER A CA 1
ATOM 8438 C C . SER A 1 1077 ? 24.433 1.143 -45.436 1.00 76.06 1077 SER A C 1
ATOM 8440 O O . SER A 1 1077 ? 24.405 2.012 -46.304 1.00 76.06 1077 SER A O 1
ATOM 8442 N N . ALA A 1 1078 ? 25.023 -0.049 -45.612 1.00 74.88 1078 ALA A N 1
ATOM 8443 C CA . ALA A 1 1078 ? 25.851 -0.429 -46.762 1.00 74.88 1078 ALA A CA 1
ATOM 8444 C C . ALA A 1 1078 ? 27.040 0.520 -47.030 1.00 74.88 1078 ALA A C 1
ATOM 8446 O O . ALA A 1 1078 ? 27.585 0.547 -48.134 1.00 74.88 1078 ALA A O 1
ATOM 8447 N N . LEU A 1 1079 ? 27.475 1.293 -46.027 1.00 81.56 1079 LEU A N 1
ATOM 8448 C CA . LEU A 1 1079 ? 28.632 2.177 -46.150 1.00 81.56 1079 LEU A CA 1
ATOM 8449 C C . LEU A 1 1079 ? 29.965 1.407 -46.104 1.00 81.56 1079 LEU A C 1
ATOM 8451 O O . LEU A 1 1079 ? 30.105 0.449 -45.335 1.00 81.56 1079 LEU A O 1
ATOM 8455 N N . PRO A 1 1080 ? 30.990 1.859 -46.856 1.00 83.38 1080 PRO A N 1
ATOM 8456 C CA . PRO A 1 1080 ? 32.342 1.322 -46.753 1.00 83.38 1080 PRO A CA 1
ATOM 8457 C C . PRO A 1 1080 ? 32.932 1.445 -45.334 1.00 83.38 1080 PRO A C 1
ATOM 8459 O O . PRO A 1 1080 ? 32.708 2.450 -44.649 1.00 83.38 1080 PRO A O 1
ATOM 8462 N N . PRO A 1 1081 ? 33.774 0.485 -44.902 1.00 83.88 1081 PRO A N 1
ATOM 8463 C CA . PRO A 1 1081 ? 34.308 0.436 -43.538 1.00 83.88 1081 PRO A CA 1
ATOM 8464 C C . PRO A 1 1081 ? 35.159 1.660 -43.170 1.00 83.88 1081 PRO A C 1
ATOM 8466 O O . PRO A 1 1081 ? 35.193 2.043 -41.998 1.00 83.88 1081 PRO A O 1
ATOM 8469 N N . SER A 1 1082 ? 35.805 2.297 -44.153 1.00 85.19 1082 SER A N 1
ATOM 8470 C CA . SER A 1 1082 ? 36.572 3.535 -43.976 1.00 85.19 1082 SER A CA 1
ATOM 8471 C C . SER A 1 1082 ? 35.683 4.695 -43.523 1.00 85.19 1082 SER A C 1
ATOM 8473 O O . SER A 1 1082 ? 36.006 5.355 -42.535 1.00 85.19 1082 SER A O 1
ATOM 8475 N N . TYR A 1 1083 ? 34.528 4.897 -44.161 1.00 85.31 1083 TYR A N 1
ATOM 8476 C CA . TYR A 1 1083 ? 33.565 5.920 -43.754 1.00 85.31 1083 TYR A CA 1
ATOM 8477 C C . TYR A 1 1083 ? 32.941 5.604 -42.392 1.00 85.31 1083 TYR A C 1
ATOM 8479 O O . TYR A 1 1083 ? 32.869 6.491 -41.547 1.00 85.31 1083 TYR A O 1
ATOM 8487 N N . CYS A 1 1084 ? 32.593 4.344 -42.111 1.00 85.56 1084 CYS A N 1
ATOM 8488 C CA . CYS A 1 1084 ? 32.085 3.952 -40.791 1.00 85.56 1084 CYS A CA 1
ATOM 8489 C C . CYS A 1 1084 ? 33.090 4.260 -39.665 1.00 85.56 1084 CYS A C 1
ATOM 8491 O O . CYS A 1 1084 ? 32.707 4.788 -38.622 1.00 85.56 1084 CYS A O 1
ATOM 8493 N N . SER A 1 1085 ? 34.384 3.984 -39.880 1.00 87.56 1085 SER A N 1
ATOM 8494 C CA . SER A 1 1085 ? 35.436 4.305 -38.903 1.00 87.56 1085 SER A CA 1
ATOM 8495 C C . SER A 1 1085 ? 35.614 5.814 -38.693 1.00 87.56 1085 SER A C 1
ATOM 8497 O O . SER A 1 1085 ? 35.821 6.260 -37.561 1.00 87.56 1085 SER A O 1
ATOM 8499 N N . LEU A 1 1086 ? 35.463 6.608 -39.760 1.00 88.06 1086 LEU A N 1
ATOM 8500 C CA . LEU A 1 1086 ? 35.521 8.067 -39.711 1.00 88.06 1086 LEU A CA 1
ATOM 8501 C C . LEU A 1 1086 ? 34.380 8.639 -38.858 1.00 88.06 1086 LEU A C 1
ATOM 8503 O O . LEU A 1 1086 ? 34.634 9.417 -37.941 1.00 88.06 1086 LEU A O 1
ATOM 8507 N N . LEU A 1 1087 ? 33.142 8.195 -39.101 1.00 87.56 1087 LEU A N 1
ATOM 8508 C CA . LEU A 1 1087 ? 31.959 8.620 -38.344 1.00 87.56 1087 LEU A CA 1
ATOM 8509 C C . LEU A 1 1087 ? 32.102 8.326 -36.841 1.00 87.56 1087 LEU A C 1
ATOM 8511 O O . LEU A 1 1087 ? 31.797 9.172 -36.000 1.00 87.56 1087 LEU A O 1
ATOM 8515 N N . ILE A 1 1088 ? 32.613 7.143 -36.493 1.00 87.81 1088 ILE A N 1
ATOM 8516 C CA . ILE A 1 1088 ? 32.829 6.741 -35.095 1.00 87.81 1088 ILE A CA 1
ATOM 8517 C C . ILE A 1 1088 ? 33.948 7.562 -34.447 1.00 87.81 1088 ILE A C 1
ATOM 8519 O O . ILE A 1 1088 ? 33.830 7.952 -33.288 1.00 87.81 1088 ILE A O 1
ATOM 8523 N N . THR A 1 1089 ? 35.016 7.868 -35.185 1.00 89.12 1089 THR A N 1
ATOM 8524 C CA . THR A 1 1089 ? 36.113 8.706 -34.678 1.00 89.12 1089 THR A CA 1
ATOM 8525 C C . THR A 1 1089 ? 35.620 10.117 -34.359 1.00 89.12 1089 THR A C 1
ATOM 8527 O O . THR A 1 1089 ? 35.912 10.633 -33.281 1.00 89.12 1089 THR A O 1
ATOM 8530 N N . ILE A 1 1090 ? 34.805 10.700 -35.246 1.00 88.25 1090 ILE A N 1
ATOM 8531 C CA . ILE A 1 1090 ? 34.152 11.998 -35.025 1.00 88.25 1090 ILE A CA 1
ATOM 8532 C C . ILE A 1 1090 ? 33.262 11.940 -33.779 1.00 88.25 1090 ILE A C 1
ATOM 8534 O O . ILE A 1 1090 ? 33.343 12.818 -32.922 1.00 88.25 1090 ILE A O 1
ATOM 8538 N N . MET A 1 1091 ? 32.459 10.882 -33.632 1.00 86.88 1091 MET A N 1
ATOM 8539 C CA . MET A 1 1091 ? 31.602 10.687 -32.460 1.00 86.88 1091 MET A CA 1
ATOM 8540 C C . MET A 1 1091 ? 32.405 10.672 -31.150 1.00 86.88 1091 MET A C 1
ATOM 8542 O O . MET A 1 1091 ? 32.048 11.373 -30.203 1.00 86.88 1091 MET A O 1
ATOM 8546 N N . LEU A 1 1092 ? 33.493 9.897 -31.099 1.00 87.00 1092 LEU A N 1
ATOM 8547 C CA . LEU A 1 1092 ? 34.339 9.770 -29.910 1.00 87.00 1092 LEU A CA 1
ATOM 8548 C C . LEU A 1 1092 ? 35.051 11.084 -29.559 1.00 87.00 1092 LEU A C 1
ATOM 8550 O O . LEU A 1 1092 ? 35.172 11.408 -28.377 1.00 87.00 1092 LEU A O 1
ATOM 8554 N N . ASP A 1 1093 ? 35.505 11.850 -30.556 1.00 87.00 1093 ASP A N 1
ATOM 8555 C CA . ASP A 1 1093 ? 36.159 13.146 -30.325 1.00 87.00 1093 ASP A CA 1
ATOM 8556 C C . ASP A 1 1093 ? 35.152 14.180 -29.790 1.00 87.00 1093 ASP A C 1
ATOM 8558 O O . ASP A 1 1093 ? 35.419 14.837 -28.783 1.00 87.00 1093 ASP A O 1
ATOM 8562 N N . LEU A 1 1094 ? 33.941 14.240 -30.363 1.00 84.50 1094 LEU A N 1
ATOM 8563 C CA . LEU A 1 1094 ? 32.854 15.094 -29.862 1.00 84.50 1094 LEU A CA 1
ATOM 8564 C C . LEU A 1 1094 ? 32.452 14.730 -28.423 1.00 84.50 1094 LEU A C 1
ATOM 8566 O O . LEU A 1 1094 ? 32.290 15.609 -27.575 1.00 84.50 1094 LEU A O 1
ATOM 8570 N N . GLN A 1 1095 ? 32.322 13.438 -28.111 1.00 80.75 1095 GLN A N 1
ATOM 8571 C CA . GLN A 1 1095 ? 32.026 12.978 -26.750 1.00 80.75 1095 GLN A CA 1
ATOM 8572 C C . GLN A 1 1095 ? 33.147 13.333 -25.758 1.00 80.75 1095 GLN A C 1
ATOM 8574 O O . GLN A 1 1095 ? 32.856 13.720 -24.623 1.00 80.75 1095 GLN A O 1
ATOM 8579 N N . ARG A 1 1096 ? 34.418 13.248 -26.178 1.00 81.94 1096 ARG A N 1
ATOM 8580 C CA . ARG A 1 1096 ? 35.583 13.606 -25.355 1.00 81.94 1096 ARG A CA 1
ATOM 8581 C C . ARG A 1 1096 ? 35.622 15.098 -25.032 1.00 81.94 1096 ARG A C 1
ATOM 8583 O O . ARG A 1 1096 ? 35.778 15.444 -23.864 1.00 81.94 1096 ARG A O 1
ATOM 8590 N N . ILE A 1 1097 ? 35.444 15.961 -26.035 1.00 78.44 1097 ILE A N 1
ATOM 8591 C CA . ILE A 1 1097 ? 35.410 17.424 -25.854 1.00 78.44 1097 ILE A CA 1
ATOM 8592 C C . ILE A 1 1097 ? 34.303 17.800 -24.859 1.00 78.44 1097 ILE A C 1
ATOM 8594 O O . ILE A 1 1097 ? 34.516 18.595 -23.946 1.00 78.44 1097 ILE A O 1
ATOM 8598 N N . ARG A 1 1098 ? 33.146 17.134 -24.948 1.00 71.50 1098 ARG A N 1
ATOM 8599 C CA . ARG A 1 1098 ? 32.035 17.356 -24.018 1.00 71.50 1098 ARG A CA 1
ATOM 8600 C C . ARG A 1 1098 ? 32.334 16.964 -22.581 1.00 71.50 1098 ARG A C 1
ATOM 8602 O O . ARG A 1 1098 ? 31.873 17.637 -21.670 1.00 71.50 1098 ARG A O 1
ATOM 8609 N N . ALA A 1 1099 ? 33.063 15.870 -22.372 1.00 66.81 1099 ALA A N 1
ATOM 8610 C CA . ALA A 1 1099 ? 33.435 15.429 -21.030 1.00 66.81 1099 ALA A CA 1
ATOM 8611 C C . ALA A 1 1099 ? 34.345 16.446 -20.314 1.00 66.81 1099 ALA A C 1
ATOM 8613 O O . ALA A 1 1099 ? 34.391 16.458 -19.088 1.00 66.81 1099 ALA A O 1
ATOM 8614 N N . GLN A 1 1100 ? 35.042 17.298 -21.072 1.00 69.06 1100 GLN A N 1
ATOM 8615 C CA . GLN A 1 1100 ? 35.920 18.347 -20.553 1.00 69.06 1100 GLN A CA 1
ATOM 8616 C C . GLN A 1 1100 ? 35.175 19.670 -20.301 1.00 69.06 1100 GLN A C 1
ATOM 8618 O O . GLN A 1 1100 ? 35.540 20.411 -19.392 1.00 69.06 1100 GLN A O 1
ATOM 8623 N N . SER A 1 1101 ? 34.109 19.960 -21.055 1.00 64.12 1101 SER A N 1
ATOM 8624 C CA . SER A 1 1101 ? 33.272 21.151 -20.872 1.00 64.12 1101 SER A CA 1
ATOM 8625 C C . SER A 1 1101 ? 32.091 20.866 -19.928 1.00 64.12 1101 SER A C 1
ATOM 8627 O O . SER A 1 1101 ? 31.130 20.202 -20.313 1.00 64.12 1101 SER A O 1
ATOM 8629 N N . SER A 1 1102 ? 32.086 21.414 -18.712 1.00 51.59 1102 SER A N 1
ATOM 8630 C CA . SER A 1 1102 ? 31.008 21.240 -17.711 1.00 51.59 1102 SER A CA 1
ATOM 8631 C C . SER A 1 1102 ? 29.638 21.846 -18.094 1.00 51.59 1102 SER A C 1
ATOM 8633 O O . SER A 1 1102 ? 28.708 21.845 -17.291 1.00 51.59 1102 SER A O 1
ATOM 8635 N N . VAL A 1 1103 ? 29.488 22.361 -19.318 1.00 45.56 1103 VAL A N 1
ATOM 8636 C CA . VAL A 1 1103 ? 28.402 23.258 -19.756 1.00 45.56 1103 VAL A CA 1
ATOM 8637 C C . VAL A 1 1103 ? 27.108 22.516 -20.157 1.00 45.56 1103 VAL A C 1
ATOM 8639 O O . VAL A 1 1103 ? 26.062 23.145 -20.300 1.00 45.56 1103 VAL A O 1
ATOM 8642 N N . PHE A 1 1104 ? 27.116 21.179 -20.269 1.00 49.66 1104 PHE A N 1
ATOM 8643 C CA . PHE A 1 1104 ? 25.929 20.382 -20.618 1.00 49.66 1104 PHE A CA 1
ATOM 8644 C C . PHE A 1 1104 ? 25.699 19.191 -19.672 1.00 49.66 1104 PHE A C 1
ATOM 8646 O O . PHE A 1 1104 ? 26.483 18.244 -19.653 1.00 49.66 1104 PHE A O 1
ATOM 8653 N N . ALA A 1 1105 ? 24.558 19.156 -18.977 1.00 43.97 1105 ALA A N 1
ATOM 8654 C CA . ALA A 1 1105 ? 24.135 17.996 -18.188 1.00 43.97 1105 ALA A CA 1
ATOM 8655 C C . ALA A 1 1105 ? 23.761 16.797 -19.097 1.00 43.97 1105 ALA A C 1
ATOM 8657 O O . ALA A 1 1105 ? 22.810 16.859 -19.874 1.00 43.97 1105 ALA A O 1
ATOM 8658 N N . GLY A 1 1106 ? 24.532 15.703 -19.026 1.00 53.62 1106 GLY A N 1
ATOM 8659 C CA . GLY A 1 1106 ? 24.301 14.410 -19.706 1.00 53.62 1106 GLY A CA 1
ATOM 8660 C C . GLY A 1 1106 ? 25.514 13.959 -20.534 1.00 53.62 1106 GLY A C 1
ATOM 8661 O O . GLY A 1 1106 ? 26.314 14.798 -20.908 1.00 53.62 1106 GLY A O 1
ATOM 8662 N N . LYS A 1 1107 ? 25.695 12.676 -20.881 1.00 49.47 1107 LYS A N 1
ATOM 8663 C CA . LYS A 1 1107 ? 26.843 12.186 -21.702 1.00 49.47 1107 LYS A CA 1
ATOM 8664 C C . LYS A 1 1107 ? 26.618 12.199 -23.233 1.00 49.47 1107 LYS A C 1
ATOM 8666 O O . LYS A 1 1107 ? 27.589 12.171 -23.976 1.00 49.47 1107 LYS A O 1
ATOM 8671 N N . ALA A 1 1108 ? 25.378 12.373 -23.708 1.00 51.50 1108 ALA A N 1
ATOM 8672 C CA . ALA A 1 1108 ? 24.991 12.168 -25.118 1.00 51.50 1108 ALA A CA 1
ATOM 8673 C C . ALA A 1 1108 ? 24.563 13.424 -25.927 1.00 51.50 1108 ALA A C 1
ATOM 8675 O O . ALA A 1 1108 ? 23.924 13.310 -26.965 1.00 51.50 1108 ALA A O 1
ATOM 8676 N N . GLY A 1 1109 ? 24.856 14.631 -25.447 1.00 54.31 1109 GLY A N 1
ATOM 8677 C CA . GLY A 1 1109 ? 24.319 15.895 -25.973 1.00 54.31 1109 GLY A CA 1
ATOM 8678 C C . GLY A 1 1109 ? 24.892 16.415 -27.296 1.00 54.31 1109 GLY A C 1
ATOM 8679 O O . GLY A 1 1109 ? 24.255 17.288 -27.868 1.00 54.31 1109 GLY A O 1
ATOM 8680 N N . PHE A 1 1110 ? 26.022 15.901 -27.804 1.00 61.16 1110 PHE A N 1
ATOM 8681 C CA . PHE A 1 1110 ? 26.478 16.247 -29.166 1.00 61.16 1110 PHE A CA 1
ATOM 8682 C C . PHE A 1 1110 ? 26.029 15.232 -30.217 1.00 61.16 1110 PHE A C 1
ATOM 8684 O O . PHE A 1 1110 ? 25.664 15.622 -31.318 1.00 61.16 1110 PHE A O 1
ATOM 8691 N N . ILE A 1 1111 ? 26.046 13.937 -29.893 1.00 77.38 1111 ILE A N 1
ATOM 8692 C CA . ILE A 1 1111 ? 25.720 12.871 -30.842 1.00 77.38 1111 ILE A CA 1
ATOM 8693 C C . ILE A 1 1111 ? 25.303 11.596 -30.099 1.00 77.38 1111 ILE A C 1
ATOM 8695 O O . ILE A 1 1111 ? 25.955 11.176 -29.139 1.00 77.38 1111 ILE A O 1
ATOM 8699 N N . THR A 1 1112 ? 24.209 10.973 -30.544 1.00 78.81 1112 THR A N 1
ATOM 8700 C CA . THR A 1 1112 ? 23.772 9.643 -30.090 1.00 78.81 1112 THR A CA 1
ATOM 8701 C C . THR A 1 1112 ? 24.045 8.582 -31.160 1.00 78.81 1112 THR A C 1
ATOM 8703 O O . THR A 1 1112 ? 24.158 8.896 -32.343 1.00 78.81 1112 THR A O 1
ATOM 8706 N N . THR A 1 1113 ? 24.064 7.296 -30.793 1.00 81.06 1113 THR A N 1
ATOM 8707 C CA . THR A 1 1113 ? 24.181 6.201 -31.781 1.00 81.06 1113 THR A CA 1
ATOM 8708 C C . THR A 1 1113 ? 23.012 6.164 -32.776 1.00 81.06 1113 THR A C 1
ATOM 8710 O O . THR A 1 1113 ? 23.184 5.722 -33.908 1.00 81.06 1113 THR A O 1
ATOM 8713 N N . ARG A 1 1114 ? 21.827 6.675 -32.400 1.00 83.25 1114 ARG A N 1
ATOM 8714 C CA . ARG A 1 1114 ? 20.691 6.859 -33.324 1.00 83.25 1114 ARG A CA 1
ATOM 8715 C C . ARG A 1 1114 ? 20.983 7.930 -34.369 1.00 83.25 1114 ARG A C 1
ATOM 8717 O O . ARG A 1 1114 ? 20.634 7.742 -35.528 1.00 83.25 1114 ARG A O 1
ATOM 8724 N N . ASP A 1 1115 ? 21.631 9.019 -33.968 1.00 84.31 1115 ASP A N 1
ATOM 8725 C CA . ASP A 1 1115 ? 22.042 10.080 -34.892 1.00 84.31 1115 ASP A CA 1
ATOM 8726 C C . ASP A 1 1115 ? 23.137 9.580 -35.831 1.00 84.31 1115 ASP A C 1
ATOM 8728 O O . ASP A 1 1115 ? 23.085 9.839 -37.025 1.00 84.31 1115 ASP A O 1
ATOM 8732 N N . LEU A 1 1116 ? 24.069 8.775 -35.319 1.00 85.69 1116 LEU A N 1
ATOM 8733 C CA . LEU A 1 1116 ? 25.087 8.115 -36.133 1.00 85.69 1116 LEU A CA 1
ATOM 8734 C C . LEU A 1 1116 ? 24.468 7.193 -37.197 1.00 85.69 1116 LEU A C 1
ATOM 8736 O O . LEU A 1 1116 ? 24.903 7.197 -38.345 1.00 85.69 1116 LEU A O 1
ATOM 8740 N N . LEU A 1 1117 ? 23.428 6.434 -36.832 1.00 85.25 1117 LEU A N 1
ATOM 8741 C CA . LEU A 1 1117 ? 22.677 5.598 -37.773 1.00 85.25 1117 LEU A CA 1
ATOM 8742 C C . LEU A 1 1117 ? 21.931 6.435 -38.818 1.00 85.25 1117 LEU A C 1
ATOM 8744 O O . LEU A 1 1117 ? 21.984 6.082 -39.990 1.00 85.25 1117 LEU A O 1
ATOM 8748 N N . ARG A 1 1118 ? 21.290 7.546 -38.425 1.00 85.44 1118 ARG A N 1
ATOM 8749 C CA . ARG A 1 1118 ? 20.657 8.481 -39.376 1.00 85.44 1118 ARG A CA 1
ATOM 8750 C C . ARG A 1 1118 ? 21.684 9.059 -40.342 1.00 85.44 1118 ARG A C 1
ATOM 8752 O O . ARG A 1 1118 ? 21.492 8.994 -41.548 1.00 85.44 1118 ARG A O 1
ATOM 8759 N N . TRP A 1 1119 ? 22.813 9.539 -39.821 1.00 87.50 1119 TRP A N 1
ATOM 8760 C CA . TRP A 1 1119 ? 23.906 10.077 -40.629 1.00 87.50 1119 TRP A CA 1
ATOM 8761 C C . TRP A 1 1119 ? 24.422 9.047 -41.639 1.00 87.50 1119 TRP A C 1
ATOM 8763 O O . TRP A 1 1119 ? 24.626 9.369 -42.807 1.00 87.50 1119 TRP A O 1
ATOM 8773 N N . ALA A 1 1120 ? 24.557 7.789 -41.217 1.00 85.69 1120 ALA A N 1
ATOM 8774 C CA . ALA A 1 1120 ? 24.954 6.698 -42.094 1.00 85.69 1120 ALA A CA 1
ATOM 8775 C C . ALA A 1 1120 ? 23.883 6.352 -43.150 1.00 85.69 1120 ALA A C 1
ATOM 8777 O O . ALA A 1 1120 ? 24.214 6.111 -44.310 1.00 85.69 1120 ALA A O 1
ATOM 8778 N N . GLN A 1 1121 ? 22.598 6.368 -42.779 1.00 84.69 1121 GLN A N 1
ATOM 8779 C CA . GLN A 1 1121 ? 21.465 6.103 -43.680 1.00 84.69 1121 GLN A CA 1
ATOM 8780 C C . GLN A 1 1121 ? 21.298 7.154 -44.784 1.00 84.69 1121 GLN A C 1
ATOM 8782 O O . GLN A 1 1121 ? 20.721 6.841 -45.822 1.00 84.69 1121 GLN A O 1
ATOM 8787 N N . ARG A 1 1122 ? 21.852 8.362 -44.614 1.00 84.81 1122 ARG A N 1
ATOM 8788 C CA . ARG A 1 1122 ? 21.908 9.374 -45.684 1.00 84.81 1122 ARG A CA 1
ATOM 8789 C C . ARG A 1 1122 ? 22.883 9.025 -46.819 1.00 84.81 1122 ARG A C 1
ATOM 8791 O O . ARG A 1 1122 ? 22.899 9.719 -47.828 1.00 84.81 1122 ARG A O 1
ATOM 8798 N N . GLN A 1 1123 ? 23.674 7.956 -46.671 1.00 79.19 1123 GLN A N 1
ATOM 8799 C CA . GLN A 1 1123 ? 24.598 7.414 -47.680 1.00 79.19 1123 GLN A CA 1
ATOM 8800 C C . GLN A 1 1123 ? 25.499 8.471 -48.355 1.00 79.19 1123 GLN A C 1
ATOM 8802 O O . GLN A 1 1123 ? 25.484 8.632 -49.579 1.00 79.19 1123 GLN A O 1
ATOM 8807 N N . PRO A 1 1124 ? 26.319 9.209 -47.586 1.00 79.12 1124 PRO A N 1
ATOM 8808 C CA . PRO A 1 1124 ? 27.201 10.216 -48.164 1.00 79.12 1124 PRO A CA 1
ATOM 8809 C C . PRO A 1 1124 ? 28.253 9.581 -49.093 1.00 79.12 1124 PRO A C 1
ATOM 8811 O O . PRO A 1 1124 ? 29.014 8.702 -48.693 1.00 79.12 1124 PRO A O 1
ATOM 8814 N N . THR A 1 1125 ? 28.325 10.059 -50.340 1.00 78.00 1125 THR A N 1
ATOM 8815 C CA . THR A 1 1125 ? 29.202 9.491 -51.384 1.00 78.00 1125 THR A CA 1
ATOM 8816 C C . THR A 1 1125 ? 30.641 10.017 -51.350 1.00 78.00 1125 THR A C 1
ATOM 8818 O O . THR A 1 1125 ? 31.539 9.387 -51.898 1.00 78.00 1125 THR A O 1
ATOM 8821 N N . THR A 1 1126 ? 30.885 11.183 -50.743 1.00 83.50 1126 THR A N 1
ATOM 8822 C CA . THR A 1 1126 ? 32.210 11.828 -50.658 1.00 83.50 1126 THR A CA 1
ATOM 8823 C C . THR A 1 1126 ? 32.484 12.321 -49.239 1.00 83.50 1126 THR A C 1
ATOM 8825 O O . THR A 1 1126 ? 31.551 12.619 -48.499 1.00 83.50 1126 THR A O 1
ATOM 8828 N N . LYS A 1 1127 ? 33.764 12.464 -48.850 1.00 80.94 1127 LYS A N 1
ATOM 8829 C CA . LYS A 1 1127 ? 34.145 13.006 -47.524 1.00 80.94 1127 LYS A CA 1
ATOM 8830 C C . LYS A 1 1127 ? 33.578 14.409 -47.275 1.00 80.94 1127 LYS A C 1
ATOM 8832 O O . LYS A 1 1127 ? 33.216 14.727 -46.150 1.00 80.94 1127 LYS A O 1
ATOM 8837 N N . GLN A 1 1128 ? 33.452 15.209 -48.330 1.00 82.38 1128 GLN A N 1
ATOM 8838 C CA . GLN A 1 1128 ? 32.822 16.524 -48.267 1.00 82.38 1128 GLN A CA 1
ATOM 8839 C C . GLN A 1 1128 ? 31.327 16.421 -47.939 1.00 82.38 1128 GLN A C 1
ATOM 8841 O O . GLN A 1 1128 ? 30.872 17.040 -46.984 1.00 82.38 1128 GLN A O 1
ATOM 8846 N N . LYS A 1 1129 ? 30.585 15.532 -48.616 1.00 81.81 1129 LYS A N 1
ATOM 8847 C CA . LYS A 1 1129 ? 29.182 15.258 -48.270 1.00 81.81 1129 LYS A CA 1
ATOM 8848 C C . LYS A 1 1129 ? 29.019 14.649 -46.876 1.00 81.81 1129 LYS A C 1
ATOM 8850 O O . LYS A 1 1129 ? 28.026 14.926 -46.218 1.00 81.81 1129 LYS A O 1
ATOM 8855 N N . VAL A 1 1130 ? 29.981 13.845 -46.402 1.00 84.56 1130 VAL A N 1
ATOM 8856 C CA . VAL A 1 1130 ? 29.988 13.352 -45.010 1.00 84.56 1130 VAL A CA 1
ATOM 8857 C C . VAL A 1 1130 ? 30.015 14.536 -44.043 1.00 84.56 1130 VAL A C 1
ATOM 8859 O O . VAL A 1 1130 ? 29.175 14.588 -43.148 1.00 84.56 1130 VAL A O 1
ATOM 8862 N N . ALA A 1 1131 ? 30.936 15.486 -44.240 1.00 84.19 1131 ALA A N 1
ATOM 8863 C CA . ALA A 1 1131 ? 31.068 16.674 -43.398 1.00 84.19 1131 ALA A CA 1
ATOM 8864 C C . ALA A 1 1131 ? 29.816 17.565 -43.447 1.00 84.19 1131 ALA A C 1
ATOM 8866 O O . ALA A 1 1131 ? 29.311 17.960 -42.399 1.00 84.19 1131 ALA A O 1
ATOM 8867 N N . GLU A 1 1132 ? 29.278 17.817 -44.642 1.00 83.88 1132 GLU A N 1
ATOM 8868 C CA . GLU A 1 1132 ? 28.060 18.611 -44.846 1.00 83.88 1132 GLU A CA 1
ATOM 8869 C C . GLU A 1 1132 ? 26.838 17.979 -44.163 1.00 83.88 1132 GLU A C 1
ATOM 8871 O O . GLU A 1 1132 ? 26.187 18.617 -43.338 1.00 83.88 1132 GLU A O 1
ATOM 8876 N N . GLU A 1 1133 ? 26.549 16.702 -44.436 1.00 84.38 1133 GLU A N 1
ATOM 8877 C CA . GLU A 1 1133 ? 25.420 16.000 -43.811 1.00 84.38 1133 GLU A CA 1
ATOM 8878 C C . GLU A 1 1133 ? 25.576 15.887 -42.290 1.00 84.38 1133 GLU A C 1
ATOM 8880 O O . GLU A 1 1133 ? 24.597 16.009 -41.550 1.00 84.38 1133 GLU A O 1
ATOM 8885 N N . GLY A 1 1134 ? 26.812 15.710 -41.813 1.00 85.00 1134 GLY A N 1
ATOM 8886 C CA . GLY A 1 1134 ? 27.132 15.699 -40.388 1.00 85.00 1134 GLY A CA 1
ATOM 8887 C C . GLY A 1 1134 ? 26.862 17.043 -39.727 1.00 85.00 1134 GLY A C 1
ATOM 8888 O O . GLY A 1 1134 ? 26.274 17.092 -38.647 1.00 85.00 1134 GLY A O 1
ATOM 8889 N N . TYR A 1 1135 ? 27.225 18.141 -40.390 1.00 86.06 1135 TYR A N 1
ATOM 8890 C CA . TYR A 1 1135 ? 26.951 19.491 -39.911 1.00 86.06 1135 TYR A CA 1
ATOM 8891 C C . TYR A 1 1135 ? 25.444 19.755 -39.835 1.00 86.06 1135 TYR A C 1
ATOM 8893 O O . TYR A 1 1135 ? 24.944 20.183 -38.793 1.00 86.06 1135 TYR A O 1
ATOM 8901 N N . PHE A 1 1136 ? 24.697 19.418 -40.890 1.00 84.00 1136 PHE A N 1
ATOM 8902 C CA . PHE A 1 1136 ? 23.244 19.607 -40.919 1.00 84.00 1136 PHE A CA 1
ATOM 8903 C C . PHE A 1 1136 ? 22.506 18.763 -39.881 1.00 84.00 1136 PHE A C 1
ATOM 8905 O O . PHE A 1 1136 ? 21.468 19.187 -39.379 1.00 84.00 1136 PHE A O 1
ATOM 8912 N N . LEU A 1 1137 ? 23.019 17.580 -39.540 1.00 83.69 1137 LEU A N 1
ATOM 8913 C CA . LEU A 1 1137 ? 22.404 16.731 -38.524 1.00 83.69 1137 LEU A CA 1
ATOM 8914 C C . LEU A 1 1137 ? 22.786 17.142 -37.093 1.00 83.69 1137 LEU A C 1
ATOM 8916 O O . LEU A 1 1137 ? 21.936 17.086 -36.204 1.00 83.69 1137 LEU A O 1
ATOM 8920 N N . LEU A 1 1138 ? 24.049 17.508 -36.848 1.00 84.06 1138 LEU A N 1
ATOM 8921 C CA . LEU A 1 1138 ? 24.595 17.693 -35.497 1.00 84.06 1138 LEU A CA 1
ATOM 8922 C C . LEU A 1 1138 ? 24.646 19.163 -35.071 1.00 84.06 1138 LEU A C 1
ATOM 8924 O O . LEU A 1 1138 ? 24.166 19.493 -33.987 1.00 84.06 1138 LEU A O 1
ATOM 8928 N N . ALA A 1 1139 ? 25.193 20.050 -35.906 1.00 83.12 1139 ALA A N 1
ATOM 8929 C CA . ALA A 1 1139 ? 25.397 21.454 -35.547 1.00 83.12 1139 ALA A CA 1
ATOM 8930 C C . ALA A 1 1139 ? 24.065 22.217 -35.478 1.00 83.12 1139 ALA A C 1
ATOM 8932 O O . ALA A 1 1139 ? 23.808 22.958 -34.534 1.00 83.12 1139 ALA A O 1
ATOM 8933 N N . GLU A 1 1140 ? 23.156 21.972 -36.420 1.00 80.88 1140 GLU A N 1
ATOM 8934 C CA . GLU A 1 1140 ? 21.859 22.663 -36.503 1.00 80.88 1140 GLU A CA 1
ATOM 8935 C C . GLU A 1 1140 ? 20.903 22.382 -35.334 1.00 80.88 1140 GLU A C 1
ATOM 8937 O O . GLU A 1 1140 ? 19.943 23.117 -35.111 1.00 80.88 1140 GLU A O 1
ATOM 8942 N N . ARG A 1 1141 ? 21.182 21.348 -34.535 1.00 78.75 1141 ARG A N 1
ATOM 8943 C CA . ARG A 1 1141 ? 20.435 21.049 -33.305 1.00 78.75 1141 ARG A CA 1
ATOM 8944 C C . ARG A 1 1141 ? 20.888 21.891 -32.113 1.00 78.75 1141 ARG A C 1
ATOM 8946 O O . ARG A 1 1141 ? 20.164 21.973 -31.118 1.00 78.75 1141 ARG A O 1
ATOM 8953 N N . LEU A 1 1142 ? 22.090 22.461 -32.177 1.00 78.88 1142 LEU A N 1
ATOM 8954 C CA . LEU A 1 1142 ? 22.705 23.201 -31.082 1.00 78.88 1142 LEU A CA 1
ATOM 8955 C C . LEU A 1 1142 ? 22.198 24.645 -31.076 1.00 78.88 1142 LEU A C 1
ATOM 8957 O O . LEU A 1 1142 ? 22.084 25.292 -32.115 1.00 78.88 1142 LEU A O 1
ATOM 8961 N N . ARG A 1 1143 ? 21.875 25.157 -29.884 1.00 74.62 1143 ARG A N 1
ATOM 8962 C CA . ARG A 1 1143 ? 21.325 26.514 -29.724 1.00 74.62 1143 ARG A CA 1
ATOM 8963 C C . ARG A 1 1143 ? 22.396 27.599 -29.794 1.00 74.62 1143 ARG A C 1
ATOM 8965 O O . ARG A 1 1143 ? 22.104 28.686 -30.271 1.00 74.62 1143 ARG A O 1
ATOM 8972 N N . LYS A 1 1144 ? 23.602 27.317 -29.292 1.00 78.56 1144 LYS A N 1
ATOM 8973 C CA . LYS A 1 1144 ? 24.707 28.278 -29.236 1.00 78.56 1144 LYS A CA 1
ATOM 8974 C C . LYS A 1 1144 ? 25.582 28.142 -30.469 1.00 78.56 1144 LYS A C 1
ATOM 8976 O O . LYS A 1 1144 ? 25.956 27.031 -30.836 1.00 78.56 1144 LYS A O 1
ATOM 8981 N N . ASP A 1 1145 ? 25.950 29.269 -31.061 1.00 80.19 1145 ASP A N 1
ATOM 8982 C CA . ASP A 1 1145 ? 26.811 29.274 -32.242 1.00 80.19 1145 ASP A CA 1
ATOM 8983 C C . ASP A 1 1145 ? 28.257 28.862 -31.911 1.00 80.19 1145 ASP A C 1
ATOM 8985 O O . ASP A 1 1145 ? 28.911 28.237 -32.739 1.00 80.19 1145 ASP A O 1
ATOM 8989 N N . GLU A 1 1146 ? 28.717 29.077 -30.673 1.00 80.50 1146 GLU A N 1
ATOM 8990 C CA . GLU A 1 1146 ? 30.002 28.557 -30.173 1.00 80.50 1146 GLU A CA 1
ATOM 8991 C C . GLU A 1 1146 ? 30.091 27.027 -30.296 1.00 80.50 1146 GLU A C 1
ATOM 8993 O O . GLU A 1 1146 ? 31.069 26.491 -30.814 1.00 80.50 1146 GLU A O 1
ATOM 8998 N N . ASP A 1 1147 ? 29.035 26.313 -29.895 1.00 79.00 1147 ASP A N 1
ATOM 8999 C CA . ASP A 1 1147 ? 29.006 24.850 -29.960 1.00 79.00 1147 ASP A CA 1
ATOM 9000 C C . ASP A 1 1147 ? 28.933 24.353 -31.415 1.00 79.00 1147 ASP A C 1
ATOM 9002 O O . ASP A 1 1147 ? 29.506 23.315 -31.755 1.00 79.00 1147 ASP A O 1
ATOM 9006 N N . LYS A 1 1148 ? 28.263 25.106 -32.301 1.00 82.94 1148 LYS A N 1
ATOM 9007 C CA . LYS A 1 1148 ? 28.234 24.813 -33.744 1.00 82.94 1148 LYS A CA 1
ATOM 9008 C C . LYS A 1 1148 ? 29.617 24.931 -34.365 1.00 82.94 1148 LYS A C 1
ATOM 9010 O O . LYS A 1 1148 ? 29.983 24.078 -35.171 1.00 82.94 1148 LYS A O 1
ATOM 9015 N N . LEU A 1 1149 ? 30.384 25.949 -33.970 1.00 84.50 1149 LEU A N 1
ATOM 9016 C CA . LEU A 1 1149 ? 31.763 26.136 -34.417 1.00 84.50 1149 LEU A CA 1
ATOM 9017 C C . LEU A 1 1149 ? 32.657 24.982 -33.954 1.00 84.50 1149 LEU A C 1
ATOM 9019 O O . LEU A 1 1149 ? 33.467 24.496 -34.736 1.00 84.50 1149 LEU A O 1
ATOM 9023 N N . VAL A 1 1150 ? 32.476 24.480 -32.729 1.00 84.25 1150 VAL A N 1
ATOM 9024 C CA . VAL A 1 1150 ? 33.207 23.294 -32.249 1.00 84.25 1150 VAL A CA 1
ATOM 9025 C C . VAL A 1 1150 ? 32.882 22.065 -33.103 1.00 84.25 1150 VAL A C 1
ATOM 9027 O O . VAL A 1 1150 ? 33.793 21.358 -33.534 1.00 84.25 1150 VAL A O 1
ATOM 9030 N N . VAL A 1 1151 ? 31.600 21.816 -33.398 1.00 84.75 1151 VAL A N 1
ATOM 9031 C CA . VAL A 1 1151 ? 31.200 20.706 -34.282 1.00 84.75 1151 VAL A CA 1
ATOM 9032 C C . VAL A 1 1151 ? 31.793 20.879 -35.681 1.00 84.75 1151 VAL A C 1
ATOM 9034 O O . VAL A 1 1151 ? 32.327 19.916 -36.230 1.00 84.75 1151 VAL A O 1
ATOM 9037 N N . GLN A 1 1152 ? 31.762 22.094 -36.230 1.00 85.81 1152 GLN A N 1
ATOM 9038 C CA . GLN A 1 1152 ? 32.368 22.417 -37.520 1.00 85.81 1152 GLN A CA 1
ATOM 9039 C C . GLN A 1 1152 ? 33.863 22.096 -37.536 1.00 85.81 1152 GLN A C 1
ATOM 9041 O O . GLN A 1 1152 ? 34.303 21.311 -38.368 1.00 85.81 1152 GLN A O 1
ATOM 9046 N N . GLN A 1 1153 ? 34.626 22.616 -36.574 1.00 86.56 1153 GLN A N 1
ATOM 9047 C CA . GLN A 1 1153 ? 36.071 22.399 -36.480 1.00 86.56 1153 GLN A CA 1
ATOM 9048 C C . GLN A 1 1153 ? 36.428 20.911 -36.398 1.00 86.56 1153 GLN A C 1
ATOM 9050 O O . GLN A 1 1153 ? 37.390 20.467 -37.024 1.00 86.56 1153 GLN A O 1
ATOM 9055 N N . VAL A 1 1154 ? 35.653 20.115 -35.654 1.00 86.56 1154 VAL A N 1
ATOM 9056 C CA . VAL A 1 1154 ? 35.875 18.665 -35.548 1.00 86.56 1154 VAL A CA 1
ATOM 9057 C C . VAL A 1 1154 ? 35.567 17.957 -36.871 1.00 86.56 1154 VAL A C 1
ATOM 9059 O O . VAL A 1 1154 ? 36.332 17.084 -37.287 1.00 86.56 1154 VAL A O 1
ATOM 9062 N N . LEU A 1 1155 ? 34.484 18.332 -37.557 1.00 86.50 1155 LEU A N 1
ATOM 9063 C CA . LEU A 1 1155 ? 34.134 17.767 -38.863 1.00 86.50 1155 LEU A CA 1
ATOM 9064 C C . LEU A 1 1155 ? 35.183 18.109 -39.928 1.00 86.50 1155 LEU A C 1
ATOM 9066 O O . LEU A 1 1155 ? 35.632 17.209 -40.640 1.00 86.50 1155 LEU A O 1
ATOM 9070 N N . GLU A 1 1156 ? 35.616 19.368 -39.997 1.00 87.94 1156 GLU A N 1
ATOM 9071 C CA . GLU A 1 1156 ? 36.636 19.849 -40.936 1.00 87.94 1156 GLU A CA 1
ATOM 9072 C C . GLU A 1 1156 ? 37.989 19.169 -40.678 1.00 87.94 1156 GLU A C 1
ATOM 9074 O O . GLU A 1 1156 ? 38.621 18.671 -41.614 1.00 87.94 1156 GLU A O 1
ATOM 9079 N N . LYS A 1 1157 ? 38.385 19.035 -39.402 1.00 88.06 1157 LYS A N 1
ATOM 9080 C CA . LYS A 1 1157 ? 39.612 18.342 -38.972 1.00 88.06 1157 LYS A CA 1
ATOM 9081 C C . LYS A 1 1157 ? 39.670 16.887 -39.442 1.00 88.06 1157 LYS A C 1
ATOM 9083 O O . LYS A 1 1157 ? 40.715 16.445 -39.910 1.00 88.06 1157 LYS A O 1
ATOM 9088 N N . HIS A 1 1158 ? 38.583 16.126 -39.292 1.00 85.88 1158 HIS A N 1
ATOM 9089 C CA . HIS A 1 1158 ? 38.574 14.691 -39.620 1.00 85.88 1158 HIS A CA 1
ATOM 9090 C C . HIS A 1 1158 ? 38.249 14.410 -41.094 1.00 85.88 1158 HIS A C 1
ATOM 9092 O O . HIS A 1 1158 ? 38.745 13.433 -41.656 1.00 85.88 1158 HIS A O 1
ATOM 9098 N N . CYS A 1 1159 ? 37.441 15.252 -41.746 1.00 83.25 1159 CYS A N 1
ATOM 9099 C CA . CYS A 1 1159 ? 37.043 15.053 -43.144 1.00 83.25 1159 CYS A CA 1
ATOM 9100 C C . CYS A 1 1159 ? 37.993 15.715 -44.153 1.00 83.25 1159 CYS A C 1
ATOM 9102 O O . CYS A 1 1159 ? 37.996 15.301 -45.314 1.00 83.25 1159 CYS A O 1
ATOM 9104 N N . GLY A 1 1160 ? 38.799 16.698 -43.730 1.00 76.44 1160 GLY A N 1
ATOM 9105 C CA . GLY A 1 1160 ? 39.701 17.453 -44.606 1.00 76.44 1160 GLY A CA 1
ATOM 9106 C C . GLY A 1 1160 ? 38.956 18.283 -45.654 1.00 76.44 1160 GLY A C 1
ATOM 9107 O O . GLY A 1 1160 ? 39.421 18.398 -46.784 1.00 76.44 1160 GLY A O 1
ATOM 9108 N N . ALA A 1 1161 ? 37.772 18.789 -45.306 1.00 74.06 1161 ALA A N 1
ATOM 9109 C CA . ALA A 1 1161 ? 36.888 19.545 -46.188 1.00 74.06 1161 ALA A CA 1
ATOM 9110 C C . ALA A 1 1161 ? 36.451 20.834 -45.491 1.00 74.06 1161 ALA A C 1
ATOM 9112 O O . ALA A 1 1161 ? 36.180 20.799 -44.296 1.00 74.06 1161 ALA A O 1
ATOM 9113 N N . THR A 1 1162 ? 36.366 21.940 -46.231 1.00 74.38 1162 THR A N 1
ATOM 9114 C CA . THR A 1 1162 ? 35.778 23.206 -45.771 1.00 74.38 1162 THR A CA 1
ATOM 9115 C C . THR A 1 1162 ? 34.264 23.145 -45.935 1.00 74.38 1162 THR A C 1
ATOM 9117 O O . THR A 1 1162 ? 33.780 22.848 -47.031 1.00 74.38 1162 THR A O 1
ATOM 9120 N N . ILE A 1 1163 ? 33.511 23.398 -44.864 1.00 73.19 1163 ILE A N 1
ATOM 9121 C CA . ILE A 1 1163 ? 32.046 23.332 -44.911 1.00 73.19 1163 ILE A CA 1
ATOM 9122 C C . ILE A 1 1163 ? 31.517 24.668 -45.431 1.00 73.19 1163 ILE A C 1
ATOM 9124 O O . ILE A 1 1163 ? 31.413 25.639 -44.684 1.00 73.19 1163 ILE A O 1
ATOM 9128 N N . ASP A 1 1164 ? 31.182 24.713 -46.721 1.00 64.81 1164 ASP A N 1
ATOM 9129 C CA . ASP A 1 1164 ? 30.572 25.892 -47.331 1.00 64.81 1164 ASP A CA 1
ATOM 9130 C C . ASP A 1 1164 ? 29.061 25.895 -47.064 1.00 64.81 1164 ASP A C 1
ATOM 9132 O O . ASP A 1 1164 ? 28.313 25.021 -47.508 1.00 64.81 1164 ASP A O 1
ATOM 9136 N N . LEU A 1 1165 ? 28.595 26.890 -46.310 1.00 65.19 1165 LEU A N 1
ATOM 9137 C CA . LEU A 1 1165 ? 27.204 27.024 -45.862 1.00 65.19 1165 LEU A CA 1
ATOM 9138 C C . LEU A 1 1165 ? 26.301 27.601 -46.969 1.00 65.19 1165 LEU A C 1
ATOM 9140 O O . LEU A 1 1165 ? 25.532 28.537 -46.739 1.00 65.19 1165 LEU A O 1
ATOM 9144 N N . VAL A 1 1166 ? 26.394 27.076 -48.193 1.00 58.72 1166 VAL A N 1
ATOM 9145 C CA . VAL A 1 1166 ? 25.539 27.504 -49.308 1.00 58.72 1166 VAL A CA 1
ATOM 9146 C C . VAL A 1 1166 ? 24.205 26.759 -49.232 1.00 58.72 1166 VAL A C 1
ATOM 9148 O O . VAL A 1 1166 ? 24.066 25.598 -49.617 1.00 58.72 1166 VAL A O 1
ATOM 9151 N N . TRP A 1 1167 ? 23.198 27.440 -48.687 1.00 60.09 1167 TRP A N 1
ATOM 9152 C CA . TRP A 1 1167 ? 21.880 26.865 -48.427 1.00 60.09 1167 TRP A CA 1
ATOM 9153 C C . TRP A 1 1167 ? 20.970 26.907 -49.666 1.00 60.09 1167 TRP A C 1
ATOM 9155 O O . TRP A 1 1167 ? 20.334 27.924 -49.947 1.00 60.09 1167 TRP A O 1
ATOM 9165 N N . GLY A 1 1168 ? 20.860 25.764 -50.351 1.00 54.72 1168 GLY A N 1
ATOM 9166 C CA . GLY A 1 1168 ? 19.904 25.516 -51.440 1.00 54.72 1168 GLY A CA 1
ATOM 9167 C C . GLY A 1 1168 ? 20.420 25.890 -52.835 1.00 54.72 1168 GLY A C 1
ATOM 9168 O O . GLY A 1 1168 ? 21.137 26.872 -53.007 1.00 54.72 1168 GLY A O 1
ATOM 9169 N N . THR A 1 1169 ? 20.038 25.110 -53.852 1.00 56.28 1169 THR A N 1
ATOM 9170 C CA . THR A 1 1169 ? 20.272 25.465 -55.260 1.00 56.28 1169 THR A CA 1
ATOM 9171 C C . THR A 1 1169 ? 19.224 26.493 -55.725 1.00 56.28 1169 THR A C 1
ATOM 9173 O O . THR A 1 1169 ? 18.048 26.360 -55.369 1.00 56.28 1169 THR A O 1
ATOM 9176 N N . PRO A 1 1170 ? 19.597 27.513 -56.527 1.00 58.06 1170 PRO A N 1
ATOM 9177 C CA . PRO A 1 1170 ? 18.666 28.531 -57.039 1.00 58.06 1170 PRO A CA 1
ATOM 9178 C C . PRO A 1 1170 ? 17.461 27.949 -57.800 1.00 58.06 1170 PRO A C 1
ATOM 9180 O O . PRO A 1 1170 ? 16.380 28.531 -57.801 1.00 58.06 1170 PRO A O 1
ATOM 9183 N N . GLU A 1 1171 ? 17.638 26.776 -58.406 1.00 57.75 1171 GLU A N 1
ATOM 9184 C CA . GLU A 1 1171 ? 16.667 26.101 -59.273 1.00 57.75 1171 GLU A CA 1
ATOM 9185 C C . GLU A 1 1171 ? 15.419 25.606 -58.527 1.00 57.75 1171 GLU A C 1
ATOM 9187 O O . GLU A 1 1171 ? 14.300 25.803 -59.001 1.00 57.75 1171 GLU A O 1
ATOM 9192 N N . HIS A 1 1172 ? 15.575 25.035 -57.326 1.00 57.03 1172 HIS A N 1
ATOM 9193 C CA . HIS A 1 1172 ? 14.431 24.594 -56.518 1.00 57.03 1172 HIS A CA 1
ATOM 9194 C C . HIS A 1 1172 ? 13.578 25.782 -56.057 1.00 57.03 1172 HIS A C 1
ATOM 9196 O O . HIS A 1 1172 ? 12.352 25.714 -56.058 1.00 57.03 1172 HIS A O 1
ATOM 9202 N N . PHE A 1 1173 ? 14.217 26.902 -55.714 1.00 59.50 1173 PHE A N 1
ATOM 9203 C CA . PHE A 1 1173 ? 13.514 28.126 -55.329 1.00 59.50 1173 PHE A CA 1
ATOM 9204 C C . PHE A 1 1173 ? 12.843 28.825 -56.518 1.00 59.50 1173 PHE A C 1
ATOM 9206 O O . PHE A 1 1173 ? 11.769 29.399 -56.343 1.00 59.50 1173 PHE A O 1
ATOM 9213 N N . ALA A 1 1174 ? 13.413 28.721 -57.723 1.00 60.75 1174 ALA A N 1
ATOM 9214 C CA . ALA A 1 1174 ? 12.774 29.190 -58.950 1.00 60.75 1174 ALA A CA 1
ATOM 9215 C C . ALA A 1 1174 ? 11.494 28.391 -59.264 1.00 60.75 1174 ALA A C 1
ATOM 9217 O O . ALA A 1 1174 ? 10.467 28.982 -59.596 1.00 60.75 1174 ALA A O 1
ATOM 9218 N N . GLN A 1 1175 ? 11.501 27.065 -59.071 1.00 60.75 1175 GLN A N 1
ATOM 9219 C CA . GLN A 1 1175 ? 10.298 26.227 -59.206 1.00 60.75 1175 GLN A CA 1
ATOM 9220 C C . GLN A 1 1175 ? 9.222 26.575 -58.163 1.00 60.75 1175 GLN A C 1
ATOM 9222 O O . GLN A 1 1175 ? 8.046 26.681 -58.512 1.00 60.75 1175 GLN A O 1
ATOM 9227 N N . VAL A 1 1176 ? 9.619 26.829 -56.908 1.00 60.09 1176 VAL A N 1
ATOM 9228 C CA . VAL A 1 1176 ? 8.715 27.308 -55.844 1.00 60.09 1176 VAL A CA 1
ATOM 9229 C C . VAL A 1 1176 ? 8.091 28.658 -56.214 1.00 60.09 1176 VAL A C 1
ATOM 9231 O O . VAL A 1 1176 ? 6.878 28.807 -56.112 1.00 60.09 1176 VAL A O 1
ATOM 9234 N N . GLN A 1 1177 ? 8.880 29.628 -56.692 1.00 60.66 1177 GLN A N 1
ATOM 9235 C CA . GLN A 1 1177 ? 8.382 30.942 -57.132 1.00 60.66 1177 GLN A CA 1
ATOM 9236 C C . GLN A 1 1177 ? 7.441 30.854 -58.341 1.00 60.66 1177 GLN A C 1
ATOM 9238 O O . GLN A 1 1177 ? 6.460 31.596 -58.419 1.00 60.66 1177 GLN A O 1
ATOM 9243 N N . THR A 1 1178 ? 7.706 29.926 -59.260 1.00 62.41 1178 THR A N 1
ATOM 9244 C CA . THR A 1 1178 ? 6.863 29.701 -60.444 1.00 62.41 1178 THR A CA 1
ATOM 9245 C C . THR A 1 1178 ? 5.522 29.065 -60.058 1.00 62.41 1178 THR A C 1
ATOM 9247 O O . THR A 1 1178 ? 4.482 29.476 -60.561 1.00 62.41 1178 THR A O 1
ATOM 9250 N N . LYS A 1 1179 ? 5.502 28.118 -59.106 1.00 60.78 1179 LYS A N 1
ATOM 9251 C CA . LYS A 1 1179 ? 4.247 27.546 -58.581 1.00 60.78 1179 LYS A CA 1
ATOM 9252 C C . LYS A 1 1179 ? 3.473 28.525 -57.681 1.00 60.78 1179 LYS A C 1
ATOM 9254 O O . LYS A 1 1179 ? 2.253 28.584 -57.775 1.00 60.78 1179 LYS A O 1
ATOM 9259 N N . LEU A 1 1180 ? 4.157 29.335 -56.865 1.00 60.22 1180 LEU A N 1
ATOM 9260 C CA . LEU A 1 1180 ? 3.545 30.370 -56.008 1.00 60.22 1180 LEU A CA 1
ATOM 9261 C C . LEU A 1 1180 ? 2.817 31.467 -56.799 1.00 60.22 1180 LEU A C 1
ATOM 9263 O O . LEU A 1 1180 ? 1.860 32.049 -56.297 1.00 60.22 1180 LEU A O 1
ATOM 9267 N N . SER A 1 1181 ? 3.280 31.761 -58.017 1.00 58.09 1181 SER A N 1
ATOM 9268 C CA . SER A 1 1181 ? 2.655 32.740 -58.916 1.00 58.09 1181 SER A CA 1
ATOM 9269 C C . SER A 1 1181 ? 1.492 32.164 -59.735 1.00 58.09 1181 SER A C 1
ATOM 9271 O O . SER A 1 1181 ? 0.716 32.936 -60.289 1.00 58.09 1181 SER A O 1
ATOM 9273 N N . ALA A 1 1182 ? 1.334 30.835 -59.772 1.00 56.88 1182 ALA A N 1
ATOM 9274 C CA . ALA A 1 1182 ? 0.306 30.134 -60.544 1.00 56.88 1182 ALA A CA 1
ATOM 9275 C C . ALA A 1 1182 ? -0.931 29.706 -59.723 1.00 56.88 1182 ALA A C 1
ATOM 9277 O O . ALA A 1 1182 ? -1.906 29.228 -60.298 1.00 56.88 1182 ALA A O 1
ATOM 9278 N N . THR A 1 1183 ? -0.912 29.837 -58.391 1.00 54.94 1183 THR A N 1
ATOM 9279 C CA . THR A 1 1183 ? -2.005 29.372 -57.516 1.00 54.94 1183 THR A CA 1
ATOM 9280 C C . THR A 1 1183 ? -3.044 30.454 -57.215 1.00 54.94 1183 THR A C 1
ATOM 9282 O O . THR A 1 1183 ? -2.725 31.462 -56.583 1.00 54.94 1183 THR A O 1
ATOM 9285 N N . ASP A 1 1184 ? -4.305 30.190 -57.571 1.00 51.16 1184 ASP A N 1
ATOM 9286 C CA . ASP A 1 1184 ? -5.469 30.979 -57.155 1.00 51.16 1184 ASP A CA 1
ATOM 9287 C C . ASP A 1 1184 ? -5.653 30.904 -55.629 1.00 51.16 1184 ASP A C 1
ATOM 9289 O O . ASP A 1 1184 ? -5.730 29.826 -55.036 1.00 51.16 1184 ASP A O 1
ATOM 9293 N N . GLY A 1 1185 ? -5.699 32.067 -54.976 1.00 52.81 1185 GLY A N 1
ATOM 9294 C CA . GLY A 1 1185 ? -5.667 32.223 -53.519 1.00 52.81 1185 GLY A CA 1
ATOM 9295 C C . GLY A 1 1185 ? -6.900 31.702 -52.770 1.00 52.81 1185 GLY A C 1
ATOM 9296 O O . GLY A 1 1185 ? -7.678 32.493 -52.237 1.00 52.81 1185 GLY A O 1
ATOM 9297 N N . LYS A 1 1186 ? -7.060 30.379 -52.658 1.00 50.88 1186 LYS A N 1
ATOM 9298 C CA . LYS A 1 1186 ? -8.031 29.735 -51.759 1.00 50.88 1186 LYS A CA 1
ATOM 9299 C C . LYS A 1 1186 ? -7.390 28.602 -50.951 1.00 50.88 1186 LYS A C 1
ATOM 9301 O O . LYS A 1 1186 ? -6.729 27.728 -51.499 1.00 50.88 1186 LYS A O 1
ATOM 9306 N N . GLY A 1 1187 ? -7.662 28.583 -49.644 1.00 59.50 1187 GLY A N 1
ATOM 9307 C CA . GLY A 1 1187 ? -7.226 27.529 -48.719 1.00 59.50 1187 GLY A CA 1
ATOM 9308 C C . GLY A 1 1187 ? -5.812 27.737 -48.168 1.00 59.50 1187 GLY A C 1
ATOM 9309 O O . GLY A 1 1187 ? -5.386 28.867 -47.952 1.00 59.50 1187 GLY A O 1
ATOM 9310 N N . ASN A 1 1188 ? -5.077 26.641 -47.946 1.00 53.50 1188 ASN A N 1
ATOM 9311 C CA . ASN A 1 1188 ? -3.732 26.613 -47.342 1.00 53.50 1188 ASN A CA 1
ATOM 9312 C C . ASN A 1 1188 ? -2.652 27.429 -48.094 1.00 53.50 1188 ASN A C 1
ATOM 9314 O O . ASN A 1 1188 ? -1.538 27.561 -47.590 1.00 53.50 1188 ASN A O 1
ATOM 9318 N N . SER A 1 1189 ? -2.967 27.957 -49.281 1.00 55.38 1189 SER A N 1
ATOM 9319 C CA . SER A 1 1189 ? -2.113 28.816 -50.109 1.00 55.38 1189 SER A CA 1
ATOM 9320 C C . SER A 1 1189 ? -2.315 30.323 -49.874 1.00 55.38 1189 SER A C 1
ATOM 9322 O O . SER A 1 1189 ? -1.574 31.139 -50.427 1.00 55.38 1189 SER A O 1
ATOM 9324 N N . SER A 1 1190 ? -3.289 30.726 -49.048 1.00 55.78 1190 SER A N 1
ATOM 9325 C CA . SER A 1 1190 ? -3.582 32.139 -48.779 1.00 55.78 1190 SER A CA 1
ATOM 9326 C C . SER A 1 1190 ? -2.414 32.836 -48.066 1.00 55.78 1190 SER A C 1
ATOM 9328 O O . SER A 1 1190 ? -2.020 32.423 -46.976 1.00 55.78 1190 SER A O 1
ATOM 9330 N N . GLY A 1 1191 ? -1.881 33.911 -48.655 1.00 59.34 1191 GLY A N 1
ATOM 9331 C CA . GLY A 1 1191 ? -0.806 34.721 -48.061 1.00 59.34 1191 GLY A CA 1
ATOM 9332 C C . GLY A 1 1191 ? 0.620 34.221 -48.324 1.00 59.34 1191 GLY A C 1
ATOM 9333 O O . GLY A 1 1191 ? 1.569 34.853 -47.866 1.00 59.34 1191 GLY A O 1
ATOM 9334 N N . LEU A 1 1192 ? 0.801 33.133 -49.087 1.00 62.12 1192 LEU A N 1
ATOM 9335 C CA . LEU A 1 1192 ? 2.134 32.649 -49.479 1.00 62.12 1192 LEU A CA 1
ATOM 9336 C C . LEU A 1 1192 ? 2.798 33.521 -50.563 1.00 62.12 1192 LEU A C 1
ATOM 9338 O O . LEU A 1 1192 ? 4.023 33.552 -50.653 1.00 62.12 1192 LEU A O 1
ATOM 9342 N N . SER A 1 1193 ? 2.012 34.264 -51.351 1.00 57.03 1193 SER A N 1
ATOM 9343 C CA . SER A 1 1193 ? 2.507 35.172 -52.400 1.00 57.03 1193 SER A CA 1
ATOM 9344 C C . SER A 1 1193 ? 3.173 36.444 -51.857 1.00 57.03 1193 SER A C 1
ATOM 9346 O O . SER A 1 1193 ? 3.952 37.074 -52.567 1.00 57.03 1193 SER A O 1
ATOM 9348 N N . SER A 1 1194 ? 2.915 36.812 -50.596 1.00 61.84 1194 SER A N 1
ATOM 9349 C CA . SER A 1 1194 ? 3.476 38.001 -49.932 1.00 61.84 1194 SER A CA 1
ATOM 9350 C C . SER A 1 1194 ? 4.738 37.726 -49.101 1.00 61.84 1194 SER A C 1
ATOM 9352 O O . SER A 1 1194 ? 5.183 38.596 -48.353 1.00 61.84 1194 SER A O 1
ATOM 9354 N N . ILE A 1 1195 ? 5.308 36.519 -49.170 1.00 68.19 1195 ILE A N 1
ATOM 9355 C CA . ILE A 1 1195 ? 6.411 36.099 -48.293 1.00 68.19 1195 ILE A CA 1
ATOM 9356 C C . ILE A 1 1195 ? 7.763 36.411 -48.936 1.00 68.19 1195 ILE A C 1
ATOM 9358 O O . ILE A 1 1195 ? 8.076 35.940 -50.028 1.00 68.19 1195 ILE A O 1
ATOM 9362 N N . SER A 1 1196 ? 8.603 37.173 -48.231 1.00 68.94 1196 SER A N 1
ATOM 9363 C CA . SER A 1 1196 ? 9.975 37.452 -48.654 1.00 68.94 1196 SER A CA 1
ATOM 9364 C C . SER A 1 1196 ? 10.909 36.282 -48.320 1.00 68.94 1196 SER A C 1
ATOM 9366 O O . SER A 1 1196 ? 10.958 35.775 -47.197 1.00 68.94 1196 SER A O 1
ATOM 9368 N N . ILE A 1 1197 ? 11.682 35.839 -49.314 1.00 70.38 1197 ILE A N 1
ATOM 9369 C CA . ILE A 1 1197 ? 12.638 34.738 -49.152 1.00 70.38 1197 ILE A CA 1
ATOM 9370 C C . ILE A 1 1197 ? 13.900 35.277 -48.465 1.00 70.38 1197 ILE A C 1
ATOM 9372 O O . ILE A 1 1197 ? 14.800 35.804 -49.118 1.00 70.38 1197 ILE A O 1
ATOM 9376 N N . THR A 1 1198 ? 13.970 35.130 -47.143 1.00 78.31 1198 THR A N 1
ATOM 9377 C CA . THR A 1 1198 ? 15.156 35.470 -46.340 1.00 78.31 1198 THR A CA 1
ATOM 9378 C C . THR A 1 1198 ? 16.198 34.346 -46.360 1.00 78.31 1198 THR A C 1
ATOM 9380 O O . THR A 1 1198 ? 15.884 33.186 -46.638 1.00 78.31 1198 THR A O 1
ATOM 9383 N N . SER A 1 1199 ? 17.453 34.664 -46.027 1.00 74.38 1199 SER A N 1
ATOM 9384 C CA . SER A 1 1199 ? 18.530 33.669 -45.879 1.00 74.38 1199 SER A CA 1
ATOM 9385 C C . SER A 1 1199 ? 18.185 32.588 -44.845 1.00 74.38 1199 SER A C 1
ATOM 9387 O O . SER A 1 1199 ? 18.407 31.402 -45.087 1.00 74.38 1199 SER A O 1
ATOM 9389 N N . SER A 1 1200 ? 17.556 32.975 -43.733 1.00 78.19 1200 SER A N 1
ATOM 9390 C CA . SER A 1 1200 ? 17.084 32.059 -42.689 1.00 78.19 1200 SER A CA 1
ATOM 9391 C C . SER A 1 1200 ? 15.998 31.102 -43.188 1.00 78.19 1200 SER A C 1
ATOM 9393 O O . SER A 1 1200 ? 16.033 29.915 -42.863 1.00 78.19 1200 SER A O 1
ATOM 9395 N N . LEU A 1 1201 ? 15.064 31.585 -44.018 1.00 78.62 1201 LEU A N 1
ATOM 9396 C CA . LEU A 1 1201 ? 14.031 30.740 -44.619 1.00 78.62 1201 LEU A CA 1
ATOM 9397 C C . LEU A 1 1201 ? 14.635 29.749 -45.622 1.00 78.62 1201 LEU A C 1
ATOM 9399 O O . LEU A 1 1201 ? 14.234 28.589 -45.632 1.00 78.62 1201 LEU A O 1
ATOM 9403 N N . ARG A 1 1202 ? 15.641 30.166 -46.409 1.00 76.75 1202 ARG A N 1
ATOM 9404 C CA . ARG A 1 1202 ? 16.377 29.268 -47.322 1.00 76.75 1202 ARG A CA 1
ATOM 9405 C C . ARG A 1 1202 ? 17.084 28.142 -46.578 1.00 76.75 1202 ARG A C 1
ATOM 9407 O O . ARG A 1 1202 ? 16.967 26.986 -46.975 1.00 76.75 1202 ARG A O 1
ATOM 9414 N N . ARG A 1 1203 ? 17.754 28.472 -45.471 1.00 80.31 1203 ARG A N 1
ATOM 9415 C CA . ARG A 1 1203 ? 18.378 27.494 -44.569 1.00 80.31 1203 ARG A CA 1
ATOM 9416 C C . ARG A 1 1203 ? 17.356 26.492 -44.031 1.00 80.31 1203 ARG A C 1
ATOM 9418 O O . ARG A 1 1203 ? 17.545 25.290 -44.199 1.00 80.31 1203 ARG A O 1
ATOM 9425 N N . LEU A 1 1204 ? 16.255 26.970 -43.445 1.00 83.38 1204 LEU A N 1
ATOM 9426 C CA . LEU A 1 1204 ? 15.213 26.106 -42.878 1.00 83.38 1204 LEU A CA 1
ATOM 9427 C C . LEU A 1 1204 ? 14.562 25.215 -43.946 1.00 83.38 1204 LEU A C 1
ATOM 9429 O O . LEU A 1 1204 ? 14.383 24.018 -43.736 1.00 83.38 1204 LEU A O 1
ATOM 9433 N N . PHE A 1 1205 ? 14.255 25.787 -45.109 1.00 82.06 1205 PHE A N 1
ATOM 9434 C CA . PHE A 1 1205 ? 13.681 25.068 -46.238 1.00 82.06 1205 PHE A CA 1
ATOM 9435 C C . PHE A 1 1205 ? 14.617 23.964 -46.745 1.00 82.06 1205 PHE A C 1
ATOM 9437 O O . PHE A 1 1205 ? 14.165 22.837 -46.935 1.00 82.06 1205 PHE A O 1
ATOM 9444 N N . ALA A 1 1206 ? 15.916 24.241 -46.900 1.00 80.31 1206 ALA A N 1
ATOM 9445 C CA . ALA A 1 1206 ? 16.901 23.244 -47.322 1.00 80.31 1206 ALA A CA 1
ATOM 9446 C C . ALA A 1 1206 ? 17.033 22.088 -46.313 1.00 80.31 1206 ALA A C 1
ATOM 9448 O O . ALA A 1 1206 ? 17.091 20.928 -46.717 1.00 80.31 1206 ALA A O 1
ATOM 9449 N N . LEU A 1 1207 ? 17.029 22.386 -45.008 1.00 84.00 1207 LEU A N 1
ATOM 9450 C CA . LEU A 1 1207 ? 17.096 21.370 -43.952 1.00 84.00 1207 LEU A CA 1
ATOM 9451 C C . LEU A 1 1207 ? 15.860 20.466 -43.945 1.00 84.00 1207 LEU A C 1
ATOM 9453 O O . LEU A 1 1207 ? 15.994 19.244 -43.938 1.00 84.00 1207 LEU A O 1
ATOM 9457 N N . VAL A 1 1208 ? 14.660 21.054 -44.002 1.00 86.50 1208 VAL A N 1
ATOM 9458 C CA . VAL A 1 1208 ? 13.404 20.290 -44.059 1.00 86.50 1208 VAL A CA 1
ATOM 9459 C C . VAL A 1 1208 ? 13.345 19.438 -45.328 1.00 86.50 1208 VAL A C 1
ATOM 9461 O O . VAL A 1 1208 ? 12.948 18.280 -45.253 1.00 86.50 1208 VAL A O 1
ATOM 9464 N N . GLY A 1 1209 ? 13.811 19.959 -46.466 1.00 83.50 1209 GLY A N 1
ATOM 9465 C CA . GLY A 1 1209 ? 13.868 19.220 -47.730 1.00 83.50 1209 GLY A CA 1
ATOM 9466 C C . GLY A 1 1209 ? 14.729 17.970 -47.662 1.00 83.50 1209 GLY A C 1
ATOM 9467 O O . GLY A 1 1209 ? 14.289 16.902 -48.079 1.00 83.50 1209 GLY A O 1
ATOM 9468 N N . ARG A 1 1210 ? 15.924 18.075 -47.066 1.00 82.19 1210 ARG A N 1
ATOM 9469 C CA . ARG A 1 1210 ? 16.802 16.914 -46.846 1.00 82.19 1210 ARG A CA 1
ATOM 9470 C C . ARG A 1 1210 ? 16.153 15.884 -45.923 1.00 82.19 1210 ARG A C 1
ATOM 9472 O O . ARG A 1 1210 ? 16.190 14.693 -46.215 1.00 82.19 1210 ARG A O 1
ATOM 9479 N N . CYS A 1 1211 ? 15.503 16.322 -44.845 1.00 85.56 1211 CYS A N 1
ATOM 9480 C CA . CYS A 1 1211 ? 14.781 15.406 -43.962 1.00 85.56 1211 CYS A CA 1
ATOM 9481 C C . CYS A 1 1211 ? 13.621 14.698 -44.683 1.00 85.56 1211 CYS A C 1
ATOM 9483 O O . CYS A 1 1211 ? 13.446 13.496 -44.507 1.00 85.56 1211 CYS A O 1
ATOM 9485 N N . LEU A 1 1212 ? 12.864 15.413 -45.524 1.00 84.81 1212 LEU A N 1
ATOM 9486 C CA . LEU A 1 1212 ? 11.779 14.837 -46.327 1.00 84.81 1212 LEU A CA 1
ATOM 9487 C C . LEU A 1 1212 ? 12.303 13.834 -47.362 1.00 84.81 1212 LEU A C 1
ATOM 9489 O O . LEU A 1 1212 ? 11.721 12.762 -47.510 1.00 84.81 1212 LEU A O 1
ATOM 9493 N N . GLN A 1 1213 ? 13.428 14.137 -48.018 1.00 84.38 1213 GLN A N 1
ATOM 9494 C CA . GLN A 1 1213 ? 14.087 13.231 -48.964 1.00 84.38 1213 GLN A CA 1
ATOM 9495 C C . GLN A 1 1213 ? 14.459 11.889 -48.314 1.00 84.38 1213 GLN A C 1
ATOM 9497 O O . GLN A 1 1213 ? 14.336 10.842 -48.948 1.00 84.38 1213 GLN A O 1
ATOM 9502 N N . HIS A 1 1214 ? 14.869 11.912 -47.044 1.00 83.44 1214 HIS A N 1
ATOM 9503 C CA . HIS A 1 1214 ? 15.224 10.721 -46.269 1.00 83.44 1214 HIS A CA 1
ATOM 9504 C C . HIS A 1 1214 ? 14.083 10.172 -45.392 1.00 83.44 1214 HIS A C 1
ATOM 9506 O O . HIS A 1 1214 ? 14.312 9.252 -44.610 1.00 83.44 1214 HIS A O 1
ATOM 9512 N N . GLN A 1 1215 ? 12.858 10.702 -45.518 1.00 85.31 1215 GLN A N 1
ATOM 9513 C CA . GLN A 1 1215 ? 11.682 10.302 -44.728 1.00 85.31 1215 GLN A CA 1
ATOM 9514 C C . GLN A 1 1215 ? 11.902 10.377 -43.201 1.00 85.31 1215 GLN A C 1
ATOM 9516 O O . GLN A 1 1215 ? 11.377 9.574 -42.426 1.00 85.31 1215 GLN A O 1
ATOM 9521 N N . GLU A 1 1216 ? 12.686 11.355 -42.746 1.00 86.50 1216 GLU A N 1
ATOM 9522 C CA . GLU A 1 1216 ? 12.965 11.571 -41.328 1.00 86.50 1216 GLU A CA 1
ATOM 9523 C C . GLU A 1 1216 ? 11.856 12.415 -40.666 1.00 86.50 1216 GLU A C 1
ATOM 9525 O O . GLU A 1 1216 ? 11.443 13.437 -41.219 1.00 86.50 1216 GLU A O 1
ATOM 9530 N N . PRO A 1 1217 ? 11.389 12.060 -39.452 1.00 87.69 1217 PRO A N 1
ATOM 9531 C CA . PRO A 1 1217 ? 10.451 12.898 -38.713 1.00 87.69 1217 PRO A CA 1
ATOM 9532 C C . PRO A 1 1217 ? 11.135 14.194 -38.257 1.00 87.69 1217 PRO A C 1
ATOM 9534 O O . PRO A 1 1217 ? 12.164 14.159 -37.574 1.00 87.69 1217 PRO A O 1
ATOM 9537 N N . VAL A 1 1218 ? 10.540 15.338 -38.605 1.00 87.25 1218 VAL A N 1
ATOM 9538 C CA . VAL A 1 1218 ? 11.093 16.674 -38.341 1.00 87.25 1218 VAL A CA 1
ATOM 9539 C C . VAL A 1 1218 ? 10.379 17.339 -37.167 1.00 87.25 1218 VAL A C 1
ATOM 9541 O O . VAL A 1 1218 ? 9.158 17.463 -37.165 1.00 87.25 1218 VAL A O 1
ATOM 9544 N N . LEU A 1 1219 ? 11.152 17.828 -36.192 1.00 88.38 1219 LEU A N 1
ATOM 9545 C CA . LEU A 1 1219 ? 10.667 18.683 -35.108 1.00 88.38 1219 LEU A CA 1
ATOM 9546 C C . LEU A 1 1219 ? 11.305 20.070 -35.232 1.00 88.38 1219 LEU A C 1
ATOM 9548 O O . LEU A 1 1219 ? 12.515 20.214 -35.068 1.00 88.38 1219 LEU A O 1
ATOM 9552 N N . LEU A 1 1220 ? 10.488 21.090 -35.501 1.00 88.25 1220 LEU A N 1
ATOM 9553 C CA . LEU A 1 1220 ? 10.943 22.475 -35.621 1.00 88.25 1220 LEU A CA 1
ATOM 9554 C C . LEU A 1 1220 ? 10.781 23.212 -34.287 1.00 88.25 1220 LEU A C 1
ATOM 9556 O O . LEU A 1 1220 ? 9.662 23.427 -33.824 1.00 88.25 1220 LEU A O 1
ATOM 9560 N N . VAL A 1 1221 ? 11.894 23.643 -33.693 1.00 85.75 1221 VAL A N 1
ATOM 9561 C CA . VAL A 1 1221 ? 11.926 24.384 -32.421 1.00 85.75 1221 VAL A CA 1
ATOM 9562 C C . VAL A 1 1221 ? 12.508 25.775 -32.662 1.00 85.75 1221 VAL A C 1
ATOM 9564 O O . VAL A 1 1221 ? 13.544 25.910 -33.301 1.00 85.75 1221 VAL A O 1
ATOM 9567 N N . GLY A 1 1222 ? 11.844 26.814 -32.159 1.00 84.19 1222 GLY A N 1
ATOM 9568 C CA . GLY A 1 1222 ? 12.283 28.208 -32.285 1.00 84.19 1222 GLY A CA 1
ATOM 9569 C C . GLY A 1 1222 ? 11.164 29.182 -31.928 1.00 84.19 1222 GLY A C 1
ATOM 9570 O O . GLY A 1 1222 ? 10.072 28.743 -31.558 1.00 84.19 1222 GLY A O 1
ATOM 9571 N N . ASP A 1 1223 ? 11.390 30.479 -32.112 1.00 83.06 1223 ASP A N 1
ATOM 9572 C CA . ASP A 1 1223 ? 10.428 31.527 -31.748 1.00 83.06 1223 ASP A CA 1
ATOM 9573 C C . ASP A 1 1223 ? 9.177 31.531 -32.637 1.00 83.06 1223 ASP A C 1
ATOM 9575 O O . ASP A 1 1223 ? 9.189 31.107 -33.802 1.00 83.06 1223 ASP A O 1
ATOM 9579 N N . THR A 1 1224 ? 8.048 31.966 -32.081 1.00 80.50 1224 THR A N 1
ATOM 9580 C CA . THR A 1 1224 ? 6.796 32.151 -32.828 1.00 80.50 1224 THR A CA 1
ATOM 9581 C C . THR A 1 1224 ? 7.000 33.142 -33.975 1.00 80.50 1224 THR A C 1
ATOM 9583 O O . THR A 1 1224 ? 7.635 34.173 -33.792 1.00 80.50 1224 THR A O 1
ATOM 9586 N N . GLY A 1 1225 ? 6.483 32.834 -35.168 1.00 74.94 1225 GLY A N 1
ATOM 9587 C CA . GLY A 1 1225 ? 6.647 33.693 -36.350 1.00 74.94 1225 GLY A CA 1
ATOM 9588 C C . GLY A 1 1225 ? 7.959 33.513 -37.128 1.00 74.94 1225 GLY A C 1
ATOM 9589 O O . GLY A 1 1225 ? 8.096 34.084 -38.202 1.00 74.94 1225 GLY A O 1
ATOM 9590 N N . ALA A 1 1226 ? 8.884 32.652 -36.685 1.00 78.06 1226 ALA A N 1
ATOM 9591 C CA . ALA A 1 1226 ? 10.162 32.395 -37.370 1.00 78.06 1226 ALA A CA 1
ATOM 9592 C C . ALA A 1 1226 ? 10.058 31.594 -38.699 1.00 78.06 1226 ALA A C 1
ATOM 9594 O O . ALA A 1 1226 ? 11.037 31.005 -39.147 1.00 78.06 1226 ALA A O 1
ATOM 9595 N N . GLY A 1 1227 ? 8.872 31.508 -39.317 1.00 80.75 1227 GLY A N 1
ATOM 9596 C CA . GLY A 1 1227 ? 8.658 30.793 -40.586 1.00 80.75 1227 GLY A CA 1
ATOM 9597 C C . GLY A 1 1227 ? 8.466 29.272 -40.479 1.00 80.75 1227 GLY A C 1
ATOM 9598 O O . GLY A 1 1227 ? 8.447 28.591 -41.501 1.00 80.75 1227 GLY A O 1
ATOM 9599 N N . LYS A 1 1228 ? 8.284 28.717 -39.268 1.00 87.50 1228 LYS A N 1
ATOM 9600 C CA . LYS A 1 1228 ? 8.112 27.263 -39.045 1.00 87.50 1228 LYS A CA 1
ATOM 9601 C C . LYS A 1 1228 ? 6.923 26.677 -39.821 1.00 87.50 1228 LYS A C 1
ATOM 9603 O O . LYS A 1 1228 ? 7.092 25.738 -40.588 1.00 87.50 1228 LYS A O 1
ATOM 9608 N N . THR A 1 1229 ? 5.735 27.258 -39.651 1.00 86.31 1229 THR A N 1
ATOM 9609 C CA . THR A 1 1229 ? 4.510 26.826 -40.348 1.00 86.31 1229 THR A CA 1
ATOM 9610 C C . THR A 1 1229 ? 4.599 27.088 -41.851 1.00 86.31 1229 THR A C 1
ATOM 9612 O O . THR A 1 1229 ? 4.181 26.259 -42.655 1.00 86.31 1229 THR A O 1
ATOM 9615 N N . THR A 1 1230 ? 5.217 28.211 -42.224 1.00 83.69 1230 THR A N 1
ATOM 9616 C CA . THR A 1 1230 ? 5.407 28.636 -43.612 1.00 83.69 1230 THR A CA 1
ATOM 9617 C C . THR A 1 1230 ? 6.194 27.615 -44.429 1.00 83.69 1230 THR A C 1
ATOM 9619 O O . THR A 1 1230 ? 5.789 27.287 -45.538 1.00 83.69 1230 THR A O 1
ATOM 9622 N N . VAL A 1 1231 ? 7.288 27.059 -43.894 1.00 84.25 1231 VAL A N 1
ATOM 9623 C CA . VAL A 1 1231 ? 8.079 26.043 -44.616 1.00 84.25 1231 VAL A CA 1
ATOM 9624 C C . VAL A 1 1231 ? 7.271 24.770 -44.874 1.00 84.25 1231 VAL A C 1
ATOM 9626 O O . VAL A 1 1231 ? 7.349 24.217 -45.970 1.00 84.25 1231 VAL A O 1
ATOM 9629 N N . CYS A 1 1232 ? 6.447 24.331 -43.919 1.00 86.38 1232 CYS A N 1
ATOM 9630 C CA . CYS A 1 1232 ? 5.561 23.181 -44.120 1.00 86.38 1232 CYS A CA 1
ATOM 9631 C C . CYS A 1 1232 ? 4.515 23.445 -45.217 1.00 86.38 1232 CYS A C 1
ATOM 9633 O O . CYS A 1 1232 ? 4.262 22.573 -46.047 1.00 86.38 1232 CYS A O 1
ATOM 9635 N N . GLN A 1 1233 ? 3.941 24.652 -45.254 1.00 82.88 1233 GLN A N 1
ATOM 9636 C CA . GLN A 1 1233 ? 2.996 25.066 -46.299 1.00 82.88 1233 GLN A CA 1
ATOM 9637 C C . GLN A 1 1233 ? 3.656 25.116 -47.686 1.00 82.88 1233 GLN A C 1
ATOM 9639 O O . GLN A 1 1233 ? 3.065 24.651 -48.657 1.00 82.88 1233 GLN A O 1
ATOM 9644 N N . LEU A 1 1234 ? 4.899 25.605 -47.781 1.00 79.81 1234 LEU A N 1
ATOM 9645 C CA . LEU A 1 1234 ? 5.659 25.632 -49.038 1.00 79.81 1234 LEU A CA 1
ATOM 9646 C C . LEU A 1 1234 ? 5.912 24.223 -49.595 1.00 79.81 1234 LEU A C 1
ATOM 9648 O O . LEU A 1 1234 ? 5.749 24.005 -50.792 1.00 79.81 1234 LEU A O 1
ATOM 9652 N N . TYR A 1 1235 ? 6.269 23.256 -48.745 1.00 82.31 1235 TYR A N 1
ATOM 9653 C CA . TYR A 1 1235 ? 6.444 21.866 -49.184 1.00 82.31 1235 TYR A CA 1
ATOM 9654 C C . TYR A 1 1235 ? 5.124 21.189 -49.566 1.00 82.31 1235 TYR A C 1
ATOM 9656 O O . TYR A 1 1235 ? 5.080 20.460 -50.552 1.00 82.31 1235 TYR A O 1
ATOM 9664 N N . SER A 1 1236 ? 4.041 21.468 -48.838 1.00 83.19 1236 SER A N 1
ATOM 9665 C CA . SER A 1 1236 ? 2.689 21.012 -49.192 1.00 83.19 1236 SER A CA 1
ATOM 9666 C C . SER A 1 1236 ? 2.267 21.502 -50.581 1.00 83.19 1236 SER A C 1
ATOM 9668 O O . SER A 1 1236 ? 1.737 20.714 -51.359 1.00 83.19 1236 SER A O 1
ATOM 9670 N N . LEU A 1 1237 ? 2.581 22.755 -50.925 1.00 77.12 1237 LEU A N 1
ATOM 9671 C CA . LEU A 1 1237 ? 2.341 23.324 -52.255 1.00 77.12 1237 LEU A CA 1
ATOM 9672 C C . LEU A 1 1237 ? 3.263 22.722 -53.327 1.00 77.12 1237 LEU A C 1
ATOM 9674 O O . LEU A 1 1237 ? 2.834 22.476 -54.448 1.00 77.12 1237 LEU A O 1
ATOM 9678 N N . LEU A 1 1238 ? 4.528 22.447 -53.002 1.00 76.06 1238 LEU A N 1
ATOM 9679 C CA . LEU A 1 1238 ? 5.454 21.820 -53.948 1.00 76.06 1238 LEU A CA 1
ATOM 9680 C C . LEU A 1 1238 ? 5.034 20.408 -54.356 1.00 76.06 1238 LEU A C 1
ATOM 9682 O O . LEU A 1 1238 ? 5.108 20.081 -55.543 1.00 76.06 1238 LEU A O 1
ATOM 9686 N N . PHE A 1 1239 ? 4.611 19.603 -53.379 1.00 80.94 1239 PHE A N 1
ATOM 9687 C CA . PHE A 1 1239 ? 4.187 18.217 -53.574 1.00 80.94 1239 PHE A CA 1
ATOM 9688 C C . PHE A 1 1239 ? 2.699 18.073 -53.926 1.00 80.94 1239 PHE A C 1
ATOM 9690 O O . PHE A 1 1239 ? 2.237 16.944 -54.069 1.00 80.94 1239 PHE A O 1
ATOM 9697 N N . ASP A 1 1240 ? 1.959 19.182 -54.051 1.00 78.44 1240 ASP A N 1
ATOM 9698 C CA . ASP A 1 1240 ? 0.512 19.207 -54.305 1.00 78.44 1240 ASP A CA 1
ATOM 9699 C C . ASP A 1 1240 ? -0.283 18.327 -53.307 1.00 78.44 1240 ASP A C 1
ATOM 9701 O O . ASP A 1 1240 ? -1.228 17.622 -53.661 1.00 78.44 1240 ASP A O 1
ATOM 9705 N N . GLN A 1 1241 ? 0.114 18.357 -52.026 1.00 83.31 1241 GLN A N 1
ATOM 9706 C CA . GLN A 1 1241 ? -0.498 17.589 -50.932 1.00 83.31 1241 GLN A CA 1
ATOM 9707 C C . GLN A 1 1241 ? -1.291 18.487 -49.980 1.00 83.31 1241 GLN A C 1
ATOM 9709 O O . GLN A 1 1241 ? -0.878 19.604 -49.677 1.00 83.31 1241 GLN A O 1
ATOM 9714 N N . SER A 1 1242 ? -2.395 17.986 -49.422 1.00 81.38 1242 SER A N 1
ATOM 9715 C CA . SER A 1 1242 ? -3.165 18.698 -48.397 1.00 81.38 1242 SER A CA 1
ATOM 9716 C C . SER A 1 1242 ? -2.480 18.638 -47.025 1.00 81.38 1242 SER A C 1
ATOM 9718 O O . SER A 1 1242 ? -2.382 17.573 -46.417 1.00 81.38 1242 SER A O 1
ATOM 9720 N N . LEU A 1 1243 ? -2.0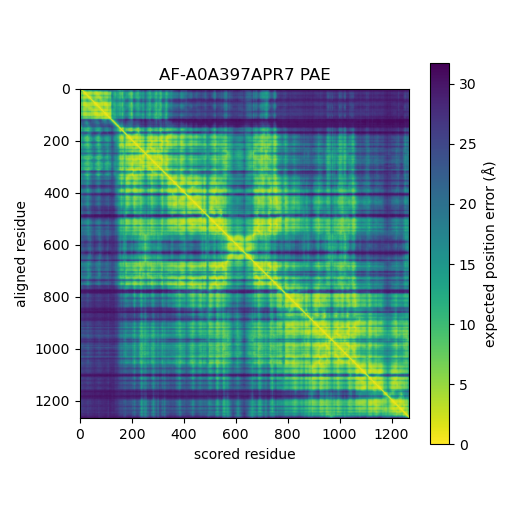44 19.789 -46.504 1.00 84.31 1243 LEU A N 1
ATOM 9721 C CA . LEU A 1 1243 ? -1.519 19.910 -45.140 1.00 84.31 1243 LEU A CA 1
ATOM 9722 C C . LEU A 1 1243 ? -2.650 20.068 -44.112 1.00 84.31 1243 LEU A C 1
ATOM 9724 O O . LEU A 1 1243 ? -3.404 21.041 -44.158 1.00 84.31 1243 LEU A O 1
ATOM 9728 N N . HIS A 1 1244 ? -2.717 19.161 -43.140 1.00 85.50 1244 HIS A N 1
ATOM 9729 C CA . HIS A 1 1244 ? -3.567 19.305 -41.958 1.00 85.50 1244 HIS A CA 1
ATOM 9730 C C . HIS A 1 1244 ? -2.747 19.870 -40.795 1.00 85.50 1244 HIS A C 1
ATOM 9732 O O . HIS A 1 1244 ? -1.745 19.280 -40.394 1.00 85.50 1244 HIS A O 1
ATOM 9738 N N . ILE A 1 1245 ? -3.165 21.019 -40.262 1.00 84.94 1245 ILE A N 1
ATOM 9739 C CA . ILE A 1 1245 ? -2.510 21.675 -39.125 1.00 84.94 1245 ILE A CA 1
ATOM 9740 C C . ILE A 1 1245 ? -3.401 21.500 -37.897 1.00 84.94 1245 ILE A C 1
ATOM 9742 O O . ILE A 1 1245 ? -4.557 21.917 -37.903 1.00 84.94 1245 ILE A O 1
ATOM 9746 N N . LEU A 1 1246 ? -2.846 20.900 -36.846 1.00 85.69 1246 LEU A N 1
ATOM 9747 C CA . LEU A 1 1246 ? -3.481 20.773 -35.537 1.00 85.69 1246 LEU A CA 1
ATOM 9748 C C . LEU A 1 1246 ? -2.735 21.674 -34.551 1.00 85.69 1246 LEU A C 1
ATOM 9750 O O . LEU A 1 1246 ? -1.520 21.554 -34.391 1.00 85.69 1246 LEU A O 1
ATOM 9754 N N . ASN A 1 1247 ? -3.456 22.591 -33.907 1.00 85.88 1247 ASN A N 1
ATOM 9755 C CA . ASN A 1 1247 ? -2.882 23.485 -32.907 1.00 85.88 1247 ASN A CA 1
ATOM 9756 C C . ASN A 1 1247 ? -2.971 22.828 -31.529 1.00 85.88 1247 ASN A C 1
ATOM 9758 O O . ASN A 1 1247 ? -4.056 22.733 -30.963 1.00 85.88 1247 ASN A O 1
ATOM 9762 N N . CYS A 1 1248 ? -1.833 22.400 -30.989 1.00 85.75 1248 CYS A N 1
ATOM 9763 C CA . CYS A 1 1248 ? -1.774 21.771 -29.674 1.00 85.75 1248 CYS A CA 1
ATOM 9764 C C . CYS A 1 1248 ? -1.680 22.823 -28.556 1.00 85.75 1248 CYS A C 1
ATOM 9766 O O . CYS A 1 1248 ? -0.799 23.683 -28.569 1.00 85.75 1248 CYS A O 1
ATOM 9768 N N . HIS A 1 1249 ? -2.537 22.703 -27.551 1.00 85.69 1249 HIS A N 1
ATOM 9769 C CA . HIS A 1 1249 ? -2.471 23.372 -26.249 1.00 85.69 1249 HIS A CA 1
ATOM 9770 C C . HIS A 1 1249 ? -2.325 22.358 -25.097 1.00 85.69 1249 HIS A C 1
ATOM 9772 O O . HIS A 1 1249 ? -2.439 21.151 -25.305 1.00 85.69 1249 HIS A O 1
ATOM 9778 N N . GLN A 1 1250 ? -2.113 22.833 -23.865 1.00 78.75 1250 GLN A N 1
ATOM 9779 C CA . GLN A 1 1250 ? -1.953 21.973 -22.679 1.00 78.75 1250 GLN A CA 1
ATOM 9780 C C . GLN A 1 1250 ? -3.143 21.024 -22.441 1.00 78.75 1250 GLN A C 1
ATOM 9782 O O . GLN A 1 1250 ? -2.953 19.935 -21.918 1.00 78.75 1250 GLN A O 1
ATOM 9787 N N . HIS A 1 1251 ? -4.349 21.413 -22.865 1.00 78.88 1251 HIS A N 1
ATOM 9788 C CA . HIS A 1 1251 ? -5.573 20.612 -22.736 1.00 78.88 1251 HIS A CA 1
ATOM 9789 C C . HIS A 1 1251 ? -5.916 19.803 -23.997 1.00 78.88 1251 HIS A C 1
ATOM 9791 O O . HIS A 1 1251 ? -7.070 19.448 -24.189 1.00 78.88 1251 HIS A O 1
ATOM 9797 N N . THR A 1 1252 ? -4.964 19.604 -24.919 1.00 80.06 1252 THR A N 1
ATOM 9798 C CA . THR A 1 1252 ? -5.237 18.799 -26.125 1.00 80.06 1252 THR A CA 1
ATOM 9799 C C . THR A 1 1252 ? -5.283 17.347 -25.709 1.00 80.06 1252 THR A C 1
ATOM 9801 O O . THR A 1 1252 ? -4.330 16.858 -25.099 1.00 80.06 1252 THR A O 1
ATOM 9804 N N . GLU A 1 1253 ? -6.358 16.657 -26.051 1.00 71.81 1253 GLU A N 1
ATOM 9805 C CA . GLU A 1 1253 ? -6.520 15.258 -25.694 1.00 71.81 1253 GLU A CA 1
ATOM 9806 C C . GLU A 1 1253 ? -6.033 14.354 -26.829 1.00 71.81 1253 GLU A C 1
ATOM 9808 O O . GLU A 1 1253 ? -5.990 14.729 -28.002 1.00 71.81 1253 GLU A O 1
ATOM 9813 N N . THR A 1 1254 ? -5.694 13.106 -26.509 1.00 71.81 1254 THR A N 1
ATOM 9814 C CA . THR A 1 1254 ? -5.385 12.079 -27.523 1.00 71.81 1254 THR A CA 1
ATOM 9815 C C . THR A 1 1254 ? -6.553 11.869 -28.495 1.00 71.81 1254 THR A C 1
ATOM 9817 O O . THR A 1 1254 ? -6.341 11.577 -29.675 1.00 71.81 1254 THR A O 1
ATOM 9820 N N . ALA A 1 1255 ? -7.775 12.100 -28.011 1.00 73.31 1255 ALA A N 1
ATOM 9821 C CA . ALA A 1 1255 ? -9.015 12.171 -28.770 1.00 73.31 1255 ALA A CA 1
ATOM 9822 C C . ALA A 1 1255 ? -8.974 13.160 -29.946 1.00 73.31 1255 ALA A C 1
ATOM 9824 O O . ALA A 1 1255 ? -9.578 12.884 -30.982 1.00 73.31 1255 ALA A O 1
ATOM 9825 N N . ASP A 1 1256 ? -8.253 14.277 -29.829 1.00 75.19 1256 ASP A N 1
ATOM 9826 C CA . ASP A 1 1256 ? -8.160 15.276 -30.898 1.00 75.19 1256 ASP A CA 1
ATOM 9827 C C . ASP A 1 1256 ? -7.293 14.788 -32.070 1.00 75.19 1256 ASP A C 1
ATOM 9829 O O . ASP A 1 1256 ? -7.483 15.216 -33.208 1.00 75.19 1256 ASP A O 1
ATOM 9833 N N . PHE A 1 1257 ? -6.370 13.852 -31.812 1.00 79.31 1257 PHE A N 1
ATOM 9834 C CA . PHE A 1 1257 ? -5.494 13.258 -32.827 1.00 79.31 1257 PHE A CA 1
ATOM 9835 C C . PHE A 1 1257 ? -6.075 11.986 -33.446 1.00 79.31 1257 PHE A C 1
ATOM 9837 O O . PHE A 1 1257 ? -5.998 11.794 -34.657 1.00 79.31 1257 PHE A O 1
ATOM 9844 N N . LEU A 1 1258 ? -6.610 11.090 -32.610 1.00 78.25 1258 LEU A N 1
ATOM 9845 C CA . LEU A 1 1258 ? -7.074 9.760 -33.024 1.00 78.25 1258 LEU A CA 1
ATOM 9846 C C . LEU A 1 1258 ? -8.583 9.713 -33.308 1.00 78.25 1258 LEU A C 1
ATOM 9848 O O . LEU A 1 1258 ? -9.055 8.772 -33.946 1.00 78.25 1258 LEU A O 1
ATOM 9852 N N . GLY A 1 1259 ? -9.326 10.723 -32.849 1.00 69.88 1259 GLY A N 1
ATOM 9853 C CA . GLY A 1 1259 ? -10.785 10.759 -32.827 1.00 69.88 1259 GLY A CA 1
ATOM 9854 C C . GLY A 1 1259 ? -11.364 10.223 -31.512 1.00 69.88 1259 GLY A C 1
ATOM 9855 O O . GLY A 1 1259 ? -10.848 9.271 -30.926 1.00 69.88 1259 GLY A O 1
ATOM 9856 N N . SER A 1 1260 ? -12.471 10.814 -31.056 1.00 67.44 1260 SER A N 1
ATOM 9857 C CA . SER A 1 1260 ? -13.280 10.317 -29.935 1.00 67.44 1260 SER A CA 1
ATOM 9858 C C . SER A 1 1260 ? -14.709 10.006 -30.357 1.00 67.44 1260 SER A C 1
ATOM 9860 O O . SER A 1 1260 ? -15.220 10.515 -31.360 1.00 67.44 1260 SER A O 1
ATOM 9862 N N . LEU A 1 1261 ? -15.377 9.176 -29.553 1.00 62.62 1261 LEU A N 1
ATOM 9863 C CA . LEU A 1 1261 ? -16.823 9.028 -29.619 1.00 62.62 1261 LEU A CA 1
ATOM 9864 C C . LEU A 1 1261 ? -17.449 10.368 -29.236 1.00 62.62 1261 LEU A C 1
ATOM 9866 O O . LEU A 1 1261 ? -17.433 10.771 -28.075 1.00 62.62 1261 LEU A O 1
ATOM 9870 N N . ARG A 1 1262 ? -17.989 11.075 -30.227 1.00 60.41 1262 ARG A N 1
ATOM 9871 C CA . ARG A 1 1262 ? -18.816 12.249 -29.972 1.00 60.41 1262 ARG A CA 1
ATOM 9872 C C . ARG A 1 1262 ? -20.254 11.780 -29.786 1.00 60.41 1262 ARG A C 1
ATOM 9874 O O . ARG A 1 1262 ? -20.724 10.996 -30.614 1.00 60.41 1262 ARG A O 1
ATOM 9881 N N . PRO A 1 1263 ? -20.969 12.249 -28.747 1.00 56.44 1263 PRO A N 1
ATOM 9882 C CA . PRO A 1 1263 ? -22.406 12.046 -28.691 1.00 56.44 1263 PRO A CA 1
ATOM 9883 C C . PRO A 1 1263 ? -22.991 12.587 -29.992 1.00 56.44 1263 PRO A C 1
ATOM 9885 O O . PRO A 1 1263 ? -22.564 13.647 -30.467 1.00 56.44 1263 PRO A O 1
ATOM 9888 N N . VAL A 1 1264 ? -23.919 11.840 -30.591 1.00 59.34 1264 VAL A N 1
ATOM 9889 C CA . VAL A 1 1264 ? -24.634 12.289 -31.785 1.00 59.34 1264 VAL A CA 1
ATOM 9890 C C . VAL A 1 1264 ? -25.311 13.601 -31.405 1.00 59.34 1264 VAL A C 1
ATOM 9892 O O . VAL A 1 1264 ? -26.322 13.605 -30.706 1.00 59.34 1264 VAL A O 1
ATOM 9895 N N . ARG A 1 1265 ? -24.717 14.732 -31.802 1.00 50.03 1265 ARG A N 1
ATOM 9896 C CA . ARG A 1 1265 ? -25.395 16.022 -31.741 1.00 50.03 1265 ARG A CA 1
ATOM 9897 C C . ARG A 1 1265 ? -26.567 15.861 -32.689 1.00 50.03 1265 ARG A C 1
ATOM 9899 O O . ARG A 1 1265 ? -26.354 15.623 -33.877 1.00 50.03 1265 ARG A O 1
ATOM 9906 N N . GLY A 1 1266 ? -27.763 15.815 -32.112 1.00 46.41 1266 GLY A N 1
ATOM 9907 C CA . GLY A 1 1266 ? -28.986 15.527 -32.835 1.00 46.41 1266 GLY A CA 1
ATOM 9908 C C . GLY A 1 1266 ? -29.077 16.358 -34.107 1.00 46.41 1266 GLY A C 1
ATOM 9909 O O . GLY A 1 1266 ? -28.637 17.508 -34.146 1.00 46.41 1266 GLY A O 1
ATOM 9910 N N . LYS A 1 1267 ? -29.648 15.717 -35.126 1.00 46.25 1267 LYS A N 1
ATOM 9911 C CA . LYS A 1 1267 ? -30.336 16.361 -36.239 1.00 46.25 1267 LYS A CA 1
ATOM 9912 C C . LYS A 1 1267 ? -31.006 17.647 -35.745 1.00 46.25 1267 LYS A C 1
ATOM 9914 O O . LYS A 1 1267 ? -31.649 17.622 -34.693 1.00 46.25 1267 LYS A O 1
ATOM 9919 N N . ASP A 1 1268 ? -30.867 18.728 -36.506 1.00 41.50 1268 ASP A N 1
ATOM 9920 C CA . ASP A 1 1268 ? -31.864 19.794 -36.483 1.00 41.50 1268 ASP A CA 1
ATOM 9921 C C . ASP A 1 1268 ? -33.262 19.151 -36.469 1.00 41.50 1268 ASP A C 1
ATOM 9923 O O . ASP A 1 1268 ? -33.474 18.199 -37.219 1.00 41.50 1268 ASP A O 1
ATOM 9927 N N . ALA A 1 1269 ? -34.120 19.636 -35.564 1.00 31.20 1269 ALA A N 1
ATOM 9928 C CA . ALA A 1 1269 ? -35.576 19.452 -35.472 1.00 31.20 1269 ALA A CA 1
ATOM 9929 C C . ALA A 1 1269 ? -36.216 18.252 -36.206 1.00 31.20 1269 ALA A C 1
ATOM 9931 O O . ALA A 1 1269 ? -36.254 18.240 -37.458 1.00 31.20 1269 ALA A O 1
#

pLDDT: mean 75.46, std 12.42, range [31.2, 93.94]